Protein 7OD1 (pdb70)

InterPro domains:
  IPR001841 Zinc finger, RING-type [PS50089] (139-190)
  IPR001841 Zinc finger, RING-type [PS50089] (300-340)
  IPR001841 Zinc finger, RING-type [SM00184] (139-172)
  IPR001841 Zinc finger, RING-type [SM00184] (300-340)
  IPR002867 IBR domain [PF01485] (208-270)
  IPR002867 IBR domain [SM00647] (208-270)
  IPR002867 IBR domain [SM00647] (278-340)
  IPR013083 Zinc finger, RING/FYVE/PHD-type [G3DSA:3.30.40.10] (135-223)
  IPR017907 Zinc finger, RING-type, conserved site [PS00518] (318-327)
  IPR018957 Zinc finger, C3HC4 RING-type [PF00097] (139-189)
  IPR031127 E3 ubiquitin ligase RBR family [PTHR11685] (92-376)
  IPR044066 TRIAD supradomain [PS51873] (135-344)
  IPR045840 Ariadne domain [PF19422] (364-469)
  IPR047555 E3 ubiquitin-protein ligase ARIH2, BRcat domain [cd20344] (217-288)
  IPR047556 E3 ubiquitin-protein ligase TRIAD1, Rcat domain [cd20360] (292-347)

Nearest PDB structures (foldseek):
  7od1-assembly1_A  TM=1.002E+00  e=3.981E-69  Homo sapiens
  7od1-assembly2_B  TM=9.885E-01  e=5.231E-64  Homo sapiens
  5tte-assembly1_B  TM=6.253E-01  e=8.556E-29  Homo sapiens
  4kbl-assembly3_A  TM=6.868E-01  e=6.983E-27  Homo sapiens
  7b5n-assembly1_H  TM=6.563E-01  e=1.332E-27  Homo sapiens

Structure (mmCIF, N/CA/C/O backbone):
data_7OD1
#
_entry.id   7OD1
#
_cell.length_a   77.570
_cell.length_b   80.540
_cell.length_c   92.090
_cell.angle_alpha   90.000
_cell.angle_beta   105.760
_cell.angle_gamma   90.000
#
_symmetry.space_group_name_H-M   'P 1 21 1'
#
loop_
_entity.id
_entity.type
_entity.pdbx_description
1 polymer 'E3 ubiquitin-protein ligase ARIH2'
2 non-polymer 'ZINC ION'
3 water water
#
loop_
_atom_site.group_PDB
_atom_site.id
_atom_site.type_symbol
_atom_site.label_atom_id
_atom_site.label_alt_id
_atom_site.label_comp_id
_atom_site.label_asym_id
_atom_site.label_entity_id
_atom_site.label_seq_id
_atom_site.pdbx_PDB_ins_code
_atom_site.Cartn_x
_atom_site.Cartn_y
_atom_site.Cartn_z
_atom_site.occupancy
_atom_site.B_iso_or_equiv
_atom_site.auth_seq_id
_atom_site.auth_comp_id
_atom_site.auth_asym_id
_atom_site.auth_atom_id
_atom_site.pdbx_PDB_model_num
ATOM 1 N N . GLU A 1 58 ? 40.512 33.472 28.966 1.00 123.57 58 GLU A N 1
ATOM 2 C CA . GLU A 1 58 ? 39.807 32.393 29.647 1.00 128.10 58 GLU A CA 1
ATOM 3 C C . GLU A 1 58 ? 39.436 32.788 31.073 1.00 120.82 58 GLU A C 1
ATOM 4 O O . GLU A 1 58 ? 39.709 33.906 31.510 1.00 116.15 58 GLU A O 1
ATOM 6 N N . TYR A 1 59 ? 38.807 31.861 31.791 1.00 114.83 59 TYR A N 1
ATOM 7 C CA . TYR A 1 59 ? 38.454 32.083 33.186 1.00 113.67 59 TYR A CA 1
ATOM 8 C C . TYR A 1 59 ? 39.663 31.805 34.070 1.00 98.41 59 TYR A C 1
ATOM 9 O O . TYR A 1 59 ? 40.334 30.780 33.914 1.00 108.13 59 TYR A O 1
ATOM 18 N N . GLN A 1 60 ? 39.942 32.719 34.996 1.00 79.94 60 GLN A N 1
ATOM 19 C CA . GLN A 1 60 ? 41.126 32.632 35.844 1.00 88.43 60 GLN A CA 1
ATOM 20 C C . GLN A 1 60 ? 40.809 31.759 37.054 1.00 84.69 60 GLN A C 1
ATOM 21 O O . GLN A 1 60 ? 40.114 32.194 37.979 1.00 80.26 60 GLN A O 1
ATOM 27 N N . PHE A 1 61 ? 41.321 30.530 37.053 1.00 63.51 61 PHE A N 1
ATOM 28 C CA . PHE A 1 61 ? 41.130 29.619 38.171 1.00 64.38 61 PHE A CA 1
ATOM 29 C C . PHE A 1 61 ? 42.442 28.909 38.477 1.00 60.28 61 PHE A C 1
ATOM 30 O O . PHE A 1 61 ? 43.422 29.007 37.733 1.00 80.52 61 PHE A O 1
ATOM 38 N N . THR A 1 62 ? 42.444 28.184 39.593 1.00 59.57 62 THR A N 1
ATOM 39 C CA . THR A 1 62 ? 43.638 27.550 40.131 1.00 63.80 62 THR A CA 1
ATOM 40 C C . THR A 1 62 ? 43.282 26.176 40.679 1.00 59.62 62 THR A C 1
ATOM 41 O O . THR A 1 62 ? 42.180 25.967 41.188 1.00 72.16 62 THR A O 1
ATOM 45 N N . CYS A 1 63 ? 44.230 25.246 40.585 1.00 49.14 63 CYS A N 1
ATOM 46 C CA . CYS A 1 63 ? 44.073 23.896 41.118 1.00 55.01 63 CYS A CA 1
ATOM 47 C C . CYS A 1 63 ? 45.039 23.724 42.285 1.00 64.19 63 CYS A C 1
ATOM 48 O O . CYS A 1 63 ? 46.258 23.696 42.090 1.00 73.49 63 CYS A O 1
ATOM 51 N N . LEU A 1 64 ? 44.493 23.608 43.492 1.00 53.89 64 LEU A N 1
ATOM 52 C CA . LEU A 1 64 ? 45.269 23.447 44.710 1.00 53.25 64 LEU A CA 1
ATOM 53 C C . LEU A 1 64 ? 45.107 22.033 45.251 1.00 58.35 64 LEU A C 1
ATOM 54 O O . LEU A 1 64 ? 44.053 21.408 45.100 1.00 61.20 64 LEU A O 1
ATOM 59 N N . THR A 1 65 ? 46.165 21.530 45.877 1.00 55.18 65 THR A N 1
ATOM 60 C CA . THR A 1 65 ? 46.060 20.283 46.611 1.00 53.02 65 THR A CA 1
ATOM 61 C C . THR A 1 65 ? 45.381 20.531 47.957 1.00 71.14 65 THR A C 1
ATOM 62 O O . THR A 1 65 ? 45.151 21.672 48.367 1.00 59.05 65 THR A O 1
ATOM 66 N N . TYR A 1 66 ? 45.050 19.438 48.649 1.00 68.28 66 TYR A N 1
ATOM 67 C CA . TYR A 1 66 ? 44.425 19.568 49.961 1.00 65.61 66 TYR A CA 1
ATOM 68 C C . TYR A 1 66 ? 45.346 20.274 50.948 1.00 64.29 66 TYR A C 1
ATOM 69 O O . TYR A 1 66 ? 44.873 21.004 51.827 1.00 74.12 66 TYR A O 1
ATOM 78 N N . LYS A 1 67 ? 46.659 20.088 50.803 1.00 58.54 67 LYS A N 1
ATOM 79 C CA . LYS A 1 67 ? 47.615 20.741 51.693 1.00 58.66 67 LYS A CA 1
ATOM 80 C C . LYS A 1 67 ? 47.591 22.256 51.510 1.00 54.10 67 LYS A C 1
ATOM 81 O O . LYS A 1 67 ? 47.548 23.012 52.490 1.00 75.82 67 LYS A O 1
ATOM 87 N N . GLU A 1 68 ? 47.622 22.717 50.256 1.00 60.56 68 GLU A N 1
ATOM 88 C CA . GLU A 1 68 ? 47.579 24.151 49.988 1.00 57.37 68 GLU A CA 1
ATOM 89 C C . GLU A 1 68 ? 46.270 24.761 50.474 1.00 58.55 68 GLU A C 1
ATOM 90 O O . GLU A 1 68 ? 46.255 25.872 51.021 1.00 71.21 68 GLU A O 1
ATOM 96 N N . SER A 1 69 ? 45.158 24.049 50.275 1.00 57.65 69 SER A N 1
ATOM 97 C CA . SER A 1 69 ? 43.868 24.546 50.739 1.00 58.72 69 SER A CA 1
ATOM 98 C C . SER A 1 69 ? 43.842 24.657 52.255 1.00 58.01 69 SER A C 1
ATOM 99 O O . SER A 1 69 ? 43.347 25.649 52.804 1.00 64.48 69 SER A O 1
ATOM 102 N N . GLU A 1 70 ? 44.365 23.642 52.950 1.00 57.06 70 GLU A N 1
ATOM 103 C CA . GLU A 1 70 ? 44.456 23.712 54.404 1.00 53.39 70 GLU A CA 1
ATOM 104 C C . GLU A 1 70 ? 45.292 24.904 54.844 1.00 58.66 70 GLU A C 1
ATOM 105 O O . GLU A 1 70 ? 44.924 25.617 55.786 1.00 67.76 70 GLU A O 1
ATOM 111 N N . GLY A 1 71 ? 46.421 25.139 54.171 1.00 59.37 71 GLY A N 1
ATOM 112 C CA . GLY A 1 71 ? 47.258 26.275 54.527 1.00 53.71 71 GLY A CA 1
ATOM 113 C C . GLY A 1 71 ? 46.541 27.600 54.359 1.00 66.48 71 GLY A C 1
ATOM 114 O O . GLY A 1 71 ? 46.590 28.467 55.238 1.00 73.07 71 GLY A O 1
ATOM 115 N N . ALA A 1 72 ? 45.854 27.772 53.227 1.00 58.90 72 ALA A N 1
ATOM 116 C CA . ALA A 1 72 ? 45.122 29.012 52.983 1.00 55.13 72 ALA A CA 1
ATOM 117 C C . ALA A 1 72 ? 44.019 29.211 54.018 1.00 72.63 72 ALA A C 1
ATOM 118 O O . ALA A 1 72 ? 43.865 30.306 54.582 1.00 80.49 72 ALA A O 1
ATOM 120 N N . LEU A 1 73 ? 43.237 28.158 54.279 1.00 63.16 73 LEU A N 1
ATOM 121 C CA . LEU A 1 73 ? 42.157 28.255 55.255 1.00 66.65 73 LEU A CA 1
ATOM 122 C C . LEU A 1 73 ? 42.692 28.603 56.638 1.00 68.21 73 LEU A C 1
ATOM 123 O O . LEU A 1 73 ? 42.102 29.424 57.351 1.00 55.18 73 LEU A O 1
ATOM 128 N N . ASN A 1 74 ? 43.814 27.994 57.033 1.00 59.80 74 ASN A N 1
ATOM 129 C CA . ASN A 1 74 ? 44.381 28.273 58.348 1.00 69.59 74 ASN A CA 1
ATOM 130 C C . ASN A 1 74 ? 44.913 29.698 58.430 1.00 56.08 74 ASN A C 1
ATOM 131 O O . ASN A 1 74 ? 44.810 30.344 59.480 1.00 72.47 74 ASN A O 1
ATOM 136 N N . GLU A 1 75 ? 45.485 30.206 57.335 1.00 55.74 75 GLU A N 1
ATOM 137 C CA . GLU A 1 75 ? 45.920 31.599 57.314 1.00 56.70 75 GLU A CA 1
ATOM 138 C C . GLU A 1 75 ? 44.739 32.539 57.522 1.00 56.52 75 GLU A C 1
ATOM 139 O O . GLU A 1 75 ? 44.805 33.472 58.336 1.00 68.04 75 GLU A O 1
ATOM 141 N N . HIS A 1 76 ? 43.645 32.303 56.791 1.00 67.89 76 HIS A N 1
ATOM 142 C CA . HIS A 1 76 ? 42.446 33.117 56.978 1.00 72.19 76 HIS A CA 1
ATOM 143 C C . HIS A 1 76 ? 41.943 33.037 58.416 1.00 64.11 76 HIS A C 1
ATOM 144 O O . HIS A 1 76 ? 41.594 34.062 59.021 1.00 68.62 76 HIS A O 1
ATOM 151 N N . MET A 1 77 ? 41.899 31.825 58.975 1.00 64.46 77 MET A N 1
ATOM 152 C CA . MET A 1 77 ? 41.414 31.639 60.338 1.00 57.25 77 MET A CA 1
ATOM 153 C C . MET A 1 77 ? 42.257 32.423 61.333 1.00 72.52 77 MET A C 1
ATOM 154 O O . MET A 1 77 ? 41.721 33.112 62.207 1.00 76.15 77 MET A O 1
ATOM 159 N N . THR A 1 78 ? 43.585 32.317 61.226 1.00 70.16 78 THR A N 1
ATOM 160 C CA . THR A 1 78 ? 44.450 32.986 62.193 1.00 65.13 78 THR A CA 1
ATOM 161 C C . THR A 1 78 ? 44.348 34.498 62.062 1.00 66.58 78 THR A C 1
ATOM 162 O O . THR A 1 78 ? 44.306 35.211 63.074 1.00 74.57 78 THR A O 1
ATOM 166 N N . SER A 1 79 ? 44.285 35.005 60.827 1.00 64.07 79 SER A N 1
ATOM 167 C CA . SER A 1 79 ? 44.126 36.443 60.635 1.00 71.70 79 SER A CA 1
ATOM 168 C C . SER A 1 79 ? 42.837 36.944 61.277 1.00 74.05 79 SER A C 1
ATOM 169 O O . SER A 1 79 ? 42.841 37.941 62.013 1.00 79.33 79 SER A O 1
ATOM 172 N N . LEU A 1 80 ? 41.720 36.252 61.024 1.00 60.45 80 LEU A N 1
ATOM 173 C CA . LEU A 1 80 ? 40.449 36.714 61.576 1.00 60.06 80 LEU A CA 1
ATOM 174 C C . LEU A 1 80 ? 40.411 36.567 63.092 1.00 61.16 80 LEU A C 1
ATOM 175 O O . LEU A 1 80 ? 39.843 37.418 63.787 1.00 75.93 80 LEU A O 1
ATOM 180 N N . ALA A 1 81 ? 41.005 35.498 63.625 1.00 60.63 81 ALA A N 1
ATOM 181 C CA . ALA A 1 81 ? 41.022 35.309 65.071 1.00 64.19 81 ALA A CA 1
ATOM 182 C C . ALA A 1 81 ? 41.855 36.384 65.754 1.00 70.14 81 ALA A C 1
ATOM 183 O O . ALA A 1 81 ? 41.524 36.822 66.862 1.00 77.39 81 ALA A O 1
ATOM 185 N N . SER A 1 82 ? 42.938 36.824 65.108 1.00 76.73 82 SER A N 1
ATOM 186 C CA . SER A 1 82 ? 43.720 37.921 65.666 1.00 75.28 82 SER A CA 1
ATOM 187 C C . SER A 1 82 ? 42.953 39.236 65.592 1.00 76.92 82 SER A C 1
ATOM 188 O O . SER A 1 82 ? 42.954 40.014 66.552 1.00 85.87 82 SER A O 1
ATOM 191 N N . VAL A 1 83 ? 42.287 39.498 64.464 1.00 72.44 83 VAL A N 1
ATOM 192 C CA . VAL A 1 83 ? 41.594 40.773 64.295 1.00 75.00 83 VAL A CA 1
ATOM 193 C C . VAL A 1 83 ? 40.424 40.884 65.268 1.00 77.31 83 VAL A C 1
ATOM 194 O O . VAL A 1 83 ? 40.252 41.908 65.941 1.00 83.06 83 VAL A O 1
ATOM 198 N N . LEU A 1 84 ? 39.609 39.835 65.366 1.00 77.96 84 LEU A N 1
ATOM 199 C CA . LEU A 1 84 ? 38.391 39.885 66.168 1.00 74.86 84 LEU A CA 1
ATOM 200 C C . LEU A 1 84 ? 38.623 39.590 67.645 1.00 68.54 84 LEU A C 1
ATOM 201 O O . LEU A 1 84 ? 37.672 39.687 68.428 1.00 88.38 84 LEU A O 1
ATOM 206 N N . LYS A 1 85 ? 39.848 39.236 68.040 1.00 70.81 85 LYS A N 1
ATOM 207 C CA . LYS A 1 85 ? 40.168 38.884 69.426 1.00 74.85 85 LYS A CA 1
ATOM 208 C C . LYS A 1 85 ? 39.293 37.729 69.914 1.00 80.24 85 LYS A C 1
ATOM 209 O O . LYS A 1 85 ? 38.713 37.770 71.002 1.00 70.62 85 LYS A O 1
ATOM 211 N N . VAL A 1 86 ? 39.198 36.686 69.089 1.00 78.52 86 VAL A N 1
ATOM 212 C CA . VAL A 1 86 ? 38.410 35.500 69.394 1.00 71.49 86 VAL A CA 1
ATOM 213 C C . VAL A 1 86 ? 39.286 34.267 69.202 1.00 56.14 86 VAL A C 1
ATOM 214 O O . VAL A 1 86 ? 40.370 34.329 68.622 1.00 60.73 86 VAL A O 1
ATOM 218 N N . SER A 1 87 ? 38.792 33.136 69.699 1.00 47.08 87 SER A N 1
ATOM 219 C CA . SER A 1 87 ? 39.512 31.881 69.556 1.00 50.08 87 SER A CA 1
ATOM 220 C C . SER A 1 87 ? 39.435 31.383 68.113 1.00 66.83 87 SER A C 1
ATOM 221 O O . SER A 1 87 ? 38.698 31.913 67.275 1.00 54.86 87 SER A O 1
ATOM 224 N N . HIS A 1 88 ? 40.213 30.336 67.830 1.00 62.00 88 HIS A N 1
ATOM 225 C CA . HIS A 1 88 ? 40.265 29.796 66.476 1.00 53.69 88 HIS A CA 1
ATOM 226 C C . HIS A 1 88 ? 38.956 29.112 66.099 1.00 63.80 88 HIS A C 1
ATOM 227 O O . HIS A 1 88 ? 38.486 29.243 64.963 1.00 62.56 88 HIS A O 1
ATOM 234 N N . SER A 1 89 ? 38.353 28.379 67.037 1.00 60.71 89 SER A N 1
ATOM 235 C CA . SER A 1 89 ? 37.105 27.682 66.746 1.00 57.81 89 SER A CA 1
ATOM 236 C C . SER A 1 89 ? 35.963 28.664 66.509 1.00 61.46 89 SER A C 1
ATOM 237 O O . SER A 1 89 ? 35.160 28.487 65.582 1.00 72.15 89 SER A O 1
ATOM 240 N N . VAL A 1 90 ? 35.871 29.701 67.344 1.00 57.43 90 VAL A N 1
ATOM 241 C CA . VAL A 1 90 ? 34.861 30.733 67.136 1.00 62.64 90 VAL A CA 1
ATOM 242 C C . VAL A 1 90 ? 35.064 31.403 65.784 1.00 59.73 90 VAL A C 1
ATOM 243 O O . VAL A 1 90 ? 34.102 31.650 65.045 1.00 65.99 90 VAL A O 1
ATOM 247 N N . ALA A 1 91 ? 36.321 31.697 65.436 1.00 52.09 91 ALA A N 1
ATOM 248 C CA . ALA A 1 91 ? 36.611 32.314 64.147 1.00 58.42 91 ALA A CA 1
ATOM 249 C C . ALA A 1 91 ? 36.192 31.409 62.997 1.00 75.18 91 ALA A C 1
ATOM 250 O O . ALA A 1 91 ? 35.672 31.885 61.981 1.00 56.86 91 ALA A O 1
ATOM 252 N N . LYS A 1 92 ? 36.411 30.100 63.138 1.00 68.68 92 LYS A N 1
ATOM 253 C CA . LYS A 1 92 ? 35.966 29.165 62.110 1.00 66.39 92 LYS A CA 1
ATOM 254 C C . LYS A 1 92 ? 34.451 29.186 61.973 1.00 64.91 92 LYS A C 1
ATOM 255 O O . LYS A 1 92 ? 33.920 29.136 60.858 1.00 73.85 92 LYS A O 1
ATOM 261 N N . LEU A 1 93 ? 33.739 29.239 63.101 1.00 51.70 93 LEU A N 1
ATOM 262 C CA . LEU A 1 93 ? 32.280 29.303 63.048 1.00 56.99 93 LEU A CA 1
ATOM 263 C C . LEU A 1 93 ? 31.816 30.556 62.312 1.00 55.83 93 LEU A C 1
ATOM 264 O O . LEU A 1 93 ? 30.930 30.495 61.447 1.00 73.86 93 LEU A O 1
ATOM 269 N N . ILE A 1 94 ? 32.417 31.702 62.639 1.00 61.34 94 ILE A N 1
ATOM 270 C CA . ILE A 1 94 ? 32.069 32.949 61.956 1.00 59.06 94 ILE A CA 1
ATOM 271 C C . ILE A 1 94 ? 32.347 32.840 60.462 1.00 51.91 94 ILE A C 1
ATOM 272 O O . ILE A 1 94 ? 31.516 33.224 59.630 1.00 64.79 94 ILE A O 1
ATOM 277 N N . LEU A 1 95 ? 33.521 32.318 60.100 1.00 53.38 95 LEU A N 1
ATOM 278 C CA . LEU A 1 95 ? 33.892 32.234 58.690 1.00 60.12 95 LEU A CA 1
ATOM 279 C C . LEU A 1 95 ? 32.950 31.315 57.922 1.00 66.87 95 LEU A C 1
ATOM 280 O O . LEU A 1 95 ? 32.547 31.628 56.795 1.00 46.09 95 LEU A O 1
ATOM 285 N N . VAL A 1 96 ? 32.585 30.177 58.516 1.00 45.14 96 VAL A N 1
ATOM 286 C CA . VAL A 1 96 ? 31.672 29.252 57.852 1.00 48.32 96 VAL A CA 1
ATOM 287 C C . VAL A 1 96 ? 30.301 29.891 57.676 1.00 65.45 96 VAL A C 1
ATOM 288 O O . VAL A 1 96 ? 29.675 29.768 56.616 1.00 54.14 96 VAL A O 1
ATOM 292 N N . ASN A 1 97 ? 29.813 30.593 58.705 1.00 54.22 97 ASN A N 1
ATOM 293 C CA . ASN A 1 97 ? 28.483 31.184 58.601 1.00 54.44 97 ASN A CA 1
ATOM 294 C C . ASN A 1 97 ? 28.423 32.282 57.546 1.00 60.22 97 ASN A C 1
ATOM 295 O O . ASN A 1 97 ? 27.383 32.463 56.903 1.00 67.02 97 ASN A O 1
ATOM 300 N N . PHE A 1 98 ? 29.516 33.021 57.349 1.00 60.16 98 PHE A N 1
ATOM 301 C CA . PHE A 1 98 ? 29.549 34.126 56.398 1.00 59.80 98 PHE A CA 1
ATOM 302 C C . PHE A 1 98 ? 30.332 33.784 55.135 1.00 65.82 98 PHE A C 1
ATOM 303 O O . PHE A 1 98 ? 30.748 34.688 54.404 1.00 66.40 98 PHE A O 1
ATOM 311 N N . HIS A 1 99 ? 30.546 32.493 54.874 1.00 56.64 99 HIS A N 1
ATOM 312 C CA . HIS A 1 99 ? 31.183 32.019 53.645 1.00 59.25 99 HIS A CA 1
ATOM 313 C C . HIS A 1 99 ? 32.593 32.580 53.470 1.00 61.45 99 HIS A C 1
ATOM 314 O O . HIS A 1 99 ? 33.045 32.808 52.344 1.00 62.11 99 HIS A O 1
ATOM 321 N N . TRP A 1 100 ? 33.290 32.806 54.587 1.00 57.46 100 TRP A N 1
ATOM 322 C CA . TRP A 1 100 ? 34.698 33.211 54.593 1.00 50.98 100 TRP A CA 1
ATOM 323 C C . TRP A 1 100 ? 34.926 34.534 53.865 1.00 47.10 100 TRP A C 1
ATOM 324 O O . TRP A 1 100 ? 36.012 34.783 53.336 1.00 48.24 100 TRP A O 1
ATOM 335 N N . GLN A 1 101 ? 33.912 35.395 53.835 1.00 56.90 101 GLN A N 1
ATOM 336 C CA . GLN A 1 101 ? 34.036 36.720 53.231 1.00 60.05 101 GLN A CA 1
ATOM 337 C C . GLN A 1 101 ? 34.451 37.691 54.330 1.00 67.22 101 GLN A C 1
ATOM 338 O O . GLN A 1 101 ? 33.614 38.188 55.088 1.00 76.86 101 GLN A O 1
ATOM 344 N N . VAL A 1 102 ? 35.757 37.966 54.408 1.00 76.73 102 VAL A N 1
ATOM 345 C CA . VAL A 1 102 ? 36.317 38.694 55.545 1.00 67.89 102 VAL A CA 1
ATOM 346 C C . VAL A 1 102 ? 35.746 40.105 55.626 1.00 74.84 102 VAL A C 1
ATOM 347 O O . VAL A 1 102 ? 35.511 40.634 56.721 1.00 69.78 102 VAL A O 1
ATOM 351 N N . SER A 1 103 ? 35.511 40.737 54.473 1.00 71.88 103 SER A N 1
ATOM 352 C CA . SER A 1 103 ? 35.030 42.116 54.467 1.00 71.97 103 SER A CA 1
ATOM 353 C C . SER A 1 103 ? 33.653 42.223 55.111 1.00 75.55 103 SER A C 1
ATOM 354 O O . SER A 1 103 ? 33.424 43.075 55.980 1.00 76.34 103 SER A O 1
ATOM 357 N N . GLU A 1 104 ? 32.719 41.365 54.690 1.00 66.10 104 GLU A N 1
ATOM 358 C CA . GLU A 1 104 ? 31.387 41.371 55.286 1.00 70.43 104 GLU A CA 1
ATOM 359 C C . GLU A 1 104 ? 31.449 41.021 56.767 1.00 72.97 104 GLU A C 1
ATOM 360 O O . GLU A 1 104 ? 30.691 41.572 57.576 1.00 66.70 104 GLU A O 1
ATOM 366 N N . ILE A 1 105 ? 32.353 40.112 57.142 1.00 65.84 105 ILE A N 1
ATOM 367 C CA . ILE A 1 105 ? 32.489 39.727 58.544 1.00 66.69 105 ILE A CA 1
ATOM 368 C C . ILE A 1 105 ? 32.900 40.927 59.385 1.00 66.96 105 ILE A C 1
ATOM 369 O O . ILE A 1 105 ? 32.303 41.207 60.429 1.00 60.99 105 ILE A O 1
ATOM 374 N N . LEU A 1 106 ? 33.923 41.660 58.936 1.00 72.73 106 LEU A N 1
ATOM 375 C CA . LEU A 1 106 ? 34.379 42.828 59.684 1.00 73.13 106 LEU A CA 1
ATOM 376 C C . LEU A 1 106 ? 33.308 43.914 59.723 1.00 75.88 106 LEU A C 1
ATOM 377 O O . LEU A 1 106 ? 33.096 44.550 60.765 1.00 72.28 106 LEU A O 1
ATOM 382 N N . ASP A 1 107 ? 32.616 44.131 58.600 1.00 76.47 107 ASP A N 1
ATOM 383 C CA . ASP A 1 107 ? 31.574 45.152 58.559 1.00 74.08 107 ASP A CA 1
ATOM 384 C C . ASP A 1 107 ? 30.455 44.835 59.545 1.00 73.09 107 ASP A C 1
ATOM 385 O O . ASP A 1 107 ? 30.020 45.704 60.309 1.00 89.31 107 ASP A O 1
ATOM 390 N N . ARG A 1 108 ? 29.984 43.585 59.554 1.00 66.80 108 ARG A N 1
ATOM 391 C CA . ARG A 1 108 ? 28.913 43.213 60.470 1.00 71.59 108 ARG A CA 1
ATOM 392 C C . ARG A 1 108 ? 29.394 43.105 61.911 1.00 77.74 108 ARG A C 1
ATOM 393 O O . ARG A 1 108 ? 28.581 43.239 62.832 1.00 79.64 108 ARG A O 1
ATOM 401 N N . TYR A 1 109 ? 30.688 42.863 62.128 1.00 80.89 109 TYR A N 1
ATOM 402 C CA . TYR A 1 109 ? 31.222 42.887 63.485 1.00 74.47 109 TYR A CA 1
ATOM 403 C C . TYR A 1 109 ? 31.242 44.306 64.032 1.00 88.85 109 TYR A C 1
ATOM 404 O O . TYR A 1 109 ? 30.989 44.524 65.222 1.00 73.86 109 TYR A O 1
ATOM 413 N N . LYS A 1 110 ? 31.547 45.285 63.176 1.00 84.13 110 LYS A N 1
ATOM 414 C CA . LYS A 1 110 ? 31.424 46.678 63.594 1.00 66.15 110 LYS A CA 1
ATOM 415 C C . LYS A 1 110 ? 29.964 47.089 63.747 1.00 82.37 110 LYS A C 1
ATOM 416 O O . LYS A 1 110 ? 29.643 47.920 64.604 1.00 94.15 110 LYS A O 1
ATOM 422 N N . SER A 1 111 ? 29.071 46.520 62.934 1.00 67.95 111 SER A N 1
ATOM 423 C CA . SER A 1 111 ? 27.658 46.883 63.001 1.00 79.94 111 SER A CA 1
ATOM 424 C C . SER A 1 111 ? 27.024 46.394 64.298 1.00 89.46 111 SER A C 1
ATOM 425 O O . SER A 1 111 ? 26.459 47.183 65.065 1.00 112.64 111 SER A O 1
ATOM 428 N N . ASN A 1 112 ? 27.102 45.087 64.560 1.00 88.24 112 ASN A N 1
ATOM 429 C CA . ASN A 1 112 ? 26.498 44.517 65.764 1.00 78.29 112 ASN A CA 1
ATOM 430 C C . ASN A 1 112 ? 27.234 43.213 66.075 1.00 82.73 112 ASN A C 1
ATOM 431 O O . ASN A 1 112 ? 26.987 42.192 65.427 1.00 86.05 112 ASN A O 1
ATOM 436 N N . SER A 1 113 ? 28.125 43.263 67.067 1.00 82.70 113 SER A N 1
ATOM 437 C CA . SER A 1 113 ? 28.912 42.085 67.418 1.00 81.59 113 SER A CA 1
ATOM 438 C C . SER A 1 113 ? 28.038 40.998 68.031 1.00 90.05 113 SER A C 1
ATOM 439 O O . SER A 1 113 ? 28.248 39.806 67.773 1.00 98.64 113 SER A O 1
ATOM 442 N N . ALA A 1 114 ? 27.057 41.388 68.849 1.00 81.42 114 ALA A N 1
ATOM 443 C CA . ALA A 1 114 ? 26.158 40.408 69.449 1.00 81.95 114 ALA A CA 1
ATOM 444 C C . ALA A 1 114 ? 25.357 39.676 68.380 1.00 85.44 114 ALA A C 1
ATOM 445 O O . ALA A 1 114 ? 25.245 38.445 68.404 1.00 91.47 114 ALA A O 1
ATOM 447 N N . GLN A 1 115 ? 24.792 40.424 67.427 1.00 84.85 115 GLN A N 1
ATOM 448 C CA . GLN A 1 115 ? 24.051 39.794 66.341 1.00 85.69 115 GLN A CA 1
ATOM 449 C C . GLN A 1 115 ? 24.954 38.911 65.492 1.00 81.92 115 GLN A C 1
ATOM 450 O O . GLN A 1 115 ? 24.510 37.874 64.990 1.00 89.33 115 GLN A O 1
ATOM 456 N N . LEU A 1 116 ? 26.220 39.301 65.321 1.00 70.29 116 LEU A N 1
ATOM 457 C CA . LEU A 1 116 ? 27.143 38.475 64.551 1.00 78.27 116 LEU A CA 1
ATOM 458 C C . LEU A 1 116 ? 27.436 37.162 65.266 1.00 75.66 116 LEU A C 1
ATOM 459 O O . LEU A 1 116 ? 27.471 36.100 64.635 1.00 71.12 116 LEU A O 1
ATOM 464 N N . LEU A 1 117 ? 27.646 37.213 66.584 1.00 73.78 117 LEU A N 1
ATOM 465 C CA . LEU A 1 117 ? 27.901 35.984 67.330 1.00 66.82 117 LEU A CA 1
ATOM 466 C C . LEU A 1 117 ? 26.652 35.119 67.441 1.00 71.27 117 LEU A C 1
ATOM 467 O O . LEU A 1 117 ? 26.761 33.898 67.601 1.00 66.41 117 LEU A O 1
ATOM 472 N N . VAL A 1 118 ? 25.467 35.723 67.365 1.00 80.07 118 VAL A N 1
ATOM 473 C CA . VAL A 1 118 ? 24.235 34.938 67.400 1.00 74.89 118 VAL A CA 1
ATOM 474 C C . VAL A 1 118 ? 23.984 34.266 66.054 1.00 73.06 118 VAL A C 1
ATOM 475 O O . VAL A 1 118 ? 23.666 33.073 65.990 1.00 59.30 118 VAL A O 1
ATOM 479 N N . GLU A 1 119 ? 24.124 35.022 64.961 1.00 76.92 119 GLU A N 1
ATOM 480 C CA . GLU A 1 119 ? 23.914 34.456 63.631 1.00 68.71 119 GLU A CA 1
ATOM 481 C C . GLU A 1 119 ? 24.935 33.368 63.326 1.00 69.49 119 GLU A C 1
ATOM 482 O O . GLU A 1 119 ? 24.597 32.339 62.730 1.00 63.32 119 GLU A O 1
ATOM 488 N N . ALA A 1 120 ? 26.189 33.575 63.731 1.00 70.54 120 ALA A N 1
ATOM 489 C CA . ALA A 1 120 ? 27.233 32.569 63.555 1.00 53.40 120 ALA A CA 1
ATOM 490 C C . ALA A 1 120 ? 27.100 31.404 64.524 1.00 61.35 120 ALA A C 1
ATOM 491 O O . ALA A 1 120 ? 28.009 30.562 64.574 1.00 52.50 120 ALA A O 1
ATOM 493 N N . ARG A 1 121 ? 25.999 31.364 65.278 1.00 65.45 121 ARG A N 1
ATOM 494 C CA . ARG A 1 121 ? 25.661 30.232 66.142 1.00 78.78 121 ARG A CA 1
ATOM 495 C C . ARG A 1 121 ? 26.709 30.024 67.234 1.00 57.71 121 ARG A C 1
ATOM 496 O O . ARG A 1 121 ? 27.019 28.893 67.614 1.00 61.87 121 ARG A O 1
ATOM 504 N N . VAL A 1 122 ? 27.252 31.122 67.747 1.00 58.56 122 VAL A N 1
ATOM 505 C CA . VAL A 1 122 ? 28.204 31.087 68.855 1.00 63.21 122 VAL A CA 1
ATOM 506 C C . VAL A 1 122 ? 27.528 31.411 70.180 1.00 78.13 122 VAL A C 1
ATOM 507 O O . VAL A 1 122 ? 27.729 30.715 71.176 1.00 75.40 122 VAL A O 1
ATOM 511 N N . GLN A 1 123 ? 26.724 32.470 70.210 1.00 75.93 123 GLN A N 1
ATOM 512 C CA . GLN A 1 123 ? 26.005 32.877 71.403 1.00 68.63 123 GLN A CA 1
ATOM 513 C C . GLN A 1 123 ? 24.502 32.698 71.207 1.00 78.95 123 GLN A C 1
ATOM 514 O O . GLN A 1 123 ? 23.993 32.859 70.093 1.00 81.06 123 GLN A O 1
ATOM 520 N N . PRO A 1 124 ? 23.767 32.360 72.262 1.00 88.85 124 PRO A N 1
ATOM 521 C CA . PRO A 1 124 ? 22.312 32.241 72.135 1.00 70.67 124 PRO A CA 1
ATOM 522 C C . PRO A 1 124 ? 21.654 33.606 72.022 1.00 75.69 124 PRO A C 1
ATOM 523 O O . PRO A 1 124 ? 22.193 34.628 72.453 1.00 89.64 124 PRO A O 1
ATOM 527 N N . ASN A 1 125 ? 20.471 33.611 71.422 1.00 72.65 125 ASN A N 1
ATOM 528 C CA . ASN A 1 125 ? 19.706 34.845 71.310 1.00 85.39 125 ASN A CA 1
ATOM 529 C C . ASN A 1 125 ? 19.302 35.317 72.703 1.00 85.57 125 ASN A C 1
ATOM 530 O O . ASN A 1 125 ? 18.710 34.543 73.465 1.00 85.54 125 ASN A O 1
ATOM 535 N N . PRO A 1 126 ? 19.609 36.562 73.075 1.00 96.20 126 PRO A N 1
ATOM 536 C CA . PRO A 1 126 ? 19.342 36.998 74.457 1.00 103.23 126 PRO A CA 1
ATOM 537 C C . PRO A 1 126 ? 17.870 36.984 74.829 1.00 101.72 126 PRO A C 1
ATOM 538 O O . PRO A 1 126 ? 17.541 36.768 76.003 1.00 112.69 126 PRO A O 1
ATOM 542 N N . SER A 1 127 ? 16.973 37.202 73.873 1.00 99.88 127 SER A N 1
ATOM 543 C CA . SER A 1 127 ? 15.543 37.184 74.156 1.00 109.20 127 SER A CA 1
ATOM 544 C C . SER A 1 127 ? 15.011 35.754 74.182 1.00 106.82 127 SER A C 1
ATOM 545 O O . SER A 1 127 ? 15.309 34.955 73.294 1.00 112.83 127 SER A O 1
ATOM 548 N N . HIS A 1 134 ? 23.024 25.878 91.397 1.00 89.51 134 HIS A N 1
ATOM 549 C CA . HIS A 1 134 ? 22.469 26.289 90.113 1.00 97.13 134 HIS A CA 1
ATOM 550 C C . HIS A 1 134 ? 22.818 25.280 89.027 1.00 105.74 134 HIS A C 1
ATOM 551 O O . HIS A 1 134 ? 22.388 25.411 87.881 1.00 100.73 134 HIS A O 1
ATOM 553 N N . PRO A 1 135 ? 23.607 24.273 89.392 1.00 101.97 135 PRO A N 1
ATOM 554 C CA . PRO A 1 135 ? 23.943 23.204 88.469 1.00 94.57 135 PRO A CA 1
ATOM 555 C C . PRO A 1 135 ? 22.775 22.224 88.369 1.00 99.28 135 PRO A C 1
ATOM 556 O O . PRO A 1 135 ? 21.732 22.391 89.007 1.00 109.43 135 PRO A O 1
ATOM 558 N N . PRO A 1 136 ? 22.947 21.185 87.556 1.00 107.89 136 PRO A N 1
ATOM 559 C CA . PRO A 1 136 ? 21.892 20.209 87.317 1.00 98.47 136 PRO A CA 1
ATOM 560 C C . PRO A 1 136 ? 22.164 18.864 87.971 1.00 94.56 136 PRO A C 1
ATOM 561 O O . PRO A 1 136 ? 21.308 18.353 88.702 1.00 103.37 136 PRO A O 1
ATOM 563 N N . HIS A 1 137 ? 23.341 18.280 87.732 1.00 102.79 137 HIS A N 1
ATOM 564 C CA . HIS A 1 137 ? 23.650 16.919 88.174 1.00 106.77 137 HIS A CA 1
ATOM 565 C C . HIS A 1 137 ? 22.573 15.945 87.702 1.00 99.18 137 HIS A C 1
ATOM 566 O O . HIS A 1 137 ? 22.171 15.027 88.421 1.00 103.19 137 HIS A O 1
ATOM 568 N N . HIS A 1 138 ? 22.098 16.158 86.474 1.00 103.19 138 HIS A N 1
ATOM 569 C CA . HIS A 1 138 ? 21.006 15.366 85.913 1.00 98.62 138 HIS A CA 1
ATOM 570 C C . HIS A 1 138 ? 20.986 15.619 84.412 1.00 97.58 138 HIS A C 1
ATOM 571 O O . HIS A 1 138 ? 20.538 16.684 83.972 1.00 101.82 138 HIS A O 1
ATOM 578 N N . CYS A 1 139 ? 21.473 14.656 83.633 1.00 93.27 139 CYS A N 1
ATOM 579 C CA . CYS A 1 139 ? 21.512 14.808 82.185 1.00 86.97 139 CYS A CA 1
ATOM 580 C C . CYS A 1 139 ? 20.113 14.621 81.614 1.00 90.68 139 CYS A C 1
ATOM 581 O O . CYS A 1 139 ? 19.432 13.637 81.922 1.00 86.78 139 CYS A O 1
ATOM 584 N N . ALA A 1 140 ? 19.688 15.566 80.773 1.00 101.06 140 ALA A N 1
ATOM 585 C CA . ALA A 1 140 ? 18.311 15.603 80.296 1.00 88.10 140 ALA A CA 1
ATOM 586 C C . ALA A 1 140 ? 17.985 14.502 79.295 1.00 74.36 140 ALA A C 1
ATOM 587 O O . ALA A 1 140 ? 16.805 14.315 78.979 1.00 114.20 140 ALA A O 1
ATOM 589 N N . VAL A 1 141 ? 18.978 13.773 78.790 1.00 77.35 141 VAL A N 1
ATOM 590 C CA . VAL A 1 141 ? 18.729 12.732 77.801 1.00 91.47 141 VAL A CA 1
ATOM 591 C C . VAL A 1 141 ? 18.977 11.324 78.338 1.00 101.87 141 VAL A C 1
ATOM 592 O O . VAL A 1 141 ? 18.425 10.364 77.777 1.00 90.99 141 VAL A O 1
ATOM 596 N N . CYS A 1 142 ? 19.778 11.163 79.395 1.00 99.19 142 CYS A N 1
ATOM 597 C CA . CYS A 1 142 ? 19.946 9.867 80.038 1.00 78.90 142 CYS A CA 1
ATOM 598 C C . CYS A 1 142 ? 19.326 9.804 81.427 1.00 98.95 142 CYS A C 1
ATOM 599 O O . CYS A 1 142 ? 19.291 8.720 82.021 1.00 94.06 142 CYS A O 1
ATOM 602 N N . MET A 1 143 ? 18.838 10.930 81.951 1.00 93.95 143 MET A N 1
ATOM 603 C CA . MET A 1 143 ? 18.094 11.039 83.204 1.00 91.39 143 MET A CA 1
ATOM 604 C C . MET A 1 143 ? 18.886 10.593 84.426 1.00 106.92 143 MET A C 1
ATOM 605 O O . MET A 1 143 ? 18.330 10.543 85.530 1.00 114.52 143 MET A O 1
ATOM 610 N N . GLN A 1 144 ? 20.167 10.287 84.272 1.00 105.10 144 GLN A N 1
ATOM 611 C CA . GLN A 1 144 ? 20.989 9.846 85.387 1.00 72.73 144 GLN A CA 1
ATOM 612 C C . GLN A 1 144 ? 21.691 11.028 86.038 1.00 86.47 144 GLN A C 1
ATOM 613 O O . GLN A 1 144 ? 21.964 12.045 85.396 1.00 84.84 144 GLN A O 1
ATOM 619 N N . PHE A 1 145 ? 21.980 10.884 87.328 1.00 96.43 145 PHE A N 1
ATOM 620 C CA . PHE A 1 145 ? 22.717 11.902 88.059 1.00 85.06 145 PHE A CA 1
ATOM 621 C C . PHE A 1 145 ? 24.210 11.731 87.812 1.00 76.06 145 PHE A C 1
ATOM 622 O O . PHE A 1 145 ? 24.717 10.608 87.751 1.00 86.93 145 PHE A O 1
ATOM 630 N N . VAL A 1 146 ? 24.912 12.853 87.654 1.00 77.53 146 VAL A N 1
ATOM 631 C CA . VAL A 1 146 ? 26.310 12.852 87.243 1.00 86.72 146 VAL A CA 1
ATOM 632 C C . VAL A 1 146 ? 27.084 13.859 88.084 1.00 89.04 146 VAL A C 1
ATOM 633 O O . VAL A 1 146 ? 26.514 14.636 88.853 1.00 81.82 146 VAL A O 1
ATOM 637 N N . ARG A 1 147 ? 28.404 13.835 87.921 1.00 99.22 147 ARG A N 1
ATOM 638 C CA . ARG A 1 147 ? 29.276 14.783 88.592 1.00 76.96 147 ARG A CA 1
ATOM 639 C C . ARG A 1 147 ? 29.254 16.129 87.872 1.00 96.89 147 ARG A C 1
ATOM 640 O O . ARG A 1 147 ? 28.884 16.232 86.699 1.00 105.05 147 ARG A O 1
ATOM 642 N N . LYS A 1 148 ? 29.662 17.172 88.599 1.00 85.15 148 LYS A N 1
ATOM 643 C CA . LYS A 1 148 ? 29.633 18.520 88.040 1.00 77.40 148 LYS A CA 1
ATOM 644 C C . LYS A 1 148 ? 30.630 18.673 86.897 1.00 89.31 148 LYS A C 1
ATOM 645 O O . LYS A 1 148 ? 30.328 19.316 85.885 1.00 84.66 148 LYS A O 1
ATOM 647 N N . GLU A 1 149 ? 31.824 18.090 87.038 1.00 84.43 149 GLU A N 1
ATOM 648 C CA . GLU A 1 149 ? 32.827 18.204 85.984 1.00 82.57 149 GLU A CA 1
ATOM 649 C C . GLU A 1 149 ? 32.439 17.405 84.747 1.00 92.85 149 GLU A C 1
ATOM 650 O O . GLU A 1 149 ? 32.856 17.746 83.635 1.00 87.71 149 GLU A O 1
ATOM 656 N N . ASN A 1 150 ? 31.645 16.345 84.917 1.00 87.61 150 ASN A N 1
ATOM 657 C CA . ASN A 1 150 ? 31.160 15.540 83.803 1.00 76.44 150 ASN A CA 1
ATOM 658 C C . ASN A 1 150 ? 29.853 16.070 83.228 1.00 81.43 150 ASN A C 1
ATOM 659 O O . ASN A 1 150 ? 29.068 15.295 82.666 1.00 87.05 150 ASN A O 1
ATOM 664 N N . LEU A 1 151 ? 29.598 17.371 83.354 1.00 72.25 151 LEU A N 1
ATOM 665 C CA . LEU A 1 151 ? 28.365 17.999 82.879 1.00 83.42 151 LEU A CA 1
ATOM 666 C C . LEU A 1 151 ? 28.762 19.193 82.015 1.00 86.31 151 LEU A C 1
ATOM 667 O O . LEU A 1 151 ? 29.062 20.271 82.536 1.00 92.44 151 LEU A O 1
ATOM 672 N N . LEU A 1 152 ? 28.761 19.001 80.700 1.00 85.52 152 LEU A N 1
ATOM 673 C CA . LEU A 1 152 ? 29.240 20.002 79.759 1.00 59.64 152 LEU A CA 1
ATOM 674 C C . LEU A 1 152 ? 28.082 20.776 79.139 1.00 69.66 152 LEU A C 1
ATOM 675 O O . LEU A 1 152 ? 26.926 20.345 79.165 1.00 61.67 152 LEU A O 1
ATOM 680 N N . SER A 1 153 ? 28.416 21.933 78.571 1.00 63.15 153 SER A N 1
ATOM 681 C CA . SER A 1 153 ? 27.436 22.783 77.908 1.00 72.50 153 SER A CA 1
ATOM 682 C C . SER A 1 153 ? 28.167 23.786 77.029 1.00 67.91 153 SER A C 1
ATOM 683 O O . SER A 1 153 ? 29.366 24.029 77.194 1.00 67.24 153 SER A O 1
ATOM 686 N N . LEU A 1 154 ? 27.425 24.367 76.092 1.00 64.32 154 LEU A N 1
ATOM 687 C CA . LEU A 1 154 ? 27.912 25.465 75.276 1.00 69.16 154 LEU A CA 1
ATOM 688 C C . LEU A 1 154 ? 27.468 26.785 75.905 1.00 61.69 154 LEU A C 1
ATOM 689 O O . LEU A 1 154 ? 26.994 26.826 77.045 1.00 82.50 154 LEU A O 1
ATOM 694 N N . ALA A 1 155 ? 27.617 27.884 75.159 1.00 59.83 155 ALA A N 1
ATOM 695 C CA . ALA A 1 155 ? 27.247 29.196 75.682 1.00 57.30 155 ALA A CA 1
ATOM 696 C C . ALA A 1 155 ? 25.763 29.291 76.012 1.00 69.83 155 ALA A C 1
ATOM 697 O O . ALA A 1 155 ? 25.370 30.149 76.810 1.00 81.99 155 ALA A O 1
ATOM 699 N N . CYS A 1 156 ? 24.935 28.430 75.420 1.00 76.56 156 CYS A N 1
ATOM 700 C CA . CYS A 1 156 ? 23.511 28.384 75.726 1.00 76.61 156 CYS A CA 1
ATOM 701 C C . CYS A 1 156 ? 23.224 27.858 77.125 1.00 76.77 156 CYS A C 1
ATOM 702 O O . CYS A 1 156 ? 22.087 27.986 77.592 1.00 74.20 156 CYS A O 1
ATOM 705 N N . GLN A 1 157 ? 24.216 27.260 77.785 1.00 80.34 157 GLN A N 1
ATOM 706 C CA . GLN A 1 157 ? 24.133 26.703 79.133 1.00 78.51 157 GLN A CA 1
ATOM 707 C C . GLN A 1 157 ? 23.225 25.482 79.223 1.00 81.43 157 GLN A C 1
ATOM 708 O O . GLN A 1 157 ? 22.863 25.072 80.334 1.00 85.45 157 GLN A O 1
ATOM 714 N N . HIS A 1 158 ? 22.845 24.884 78.094 1.00 78.48 158 HIS A N 1
ATOM 715 C CA . HIS A 1 158 ? 22.139 23.605 78.111 1.00 73.18 158 HIS A CA 1
ATOM 716 C C . HIS A 1 158 ? 23.119 22.509 78.508 1.00 73.76 158 HIS A C 1
ATOM 717 O O . HIS A 1 158 ? 23.966 22.105 77.705 1.00 87.83 158 HIS A O 1
ATOM 724 N N . GLN A 1 159 ? 23.005 22.018 79.737 1.00 74.71 159 GLN A N 1
ATOM 725 C CA . GLN A 1 159 ? 23.981 21.084 80.281 1.00 78.28 159 GLN A CA 1
ATOM 726 C C . GLN A 1 159 ? 23.565 19.639 80.037 1.00 67.93 159 GLN A C 1
ATOM 727 O O . GLN A 1 159 ? 22.399 19.273 80.211 1.00 72.62 159 GLN A O 1
ATOM 733 N N . PHE A 1 160 ? 24.535 18.824 79.625 1.00 67.19 160 PHE A N 1
ATOM 734 C CA . PHE A 1 160 ? 24.351 17.392 79.440 1.00 64.05 160 PHE A CA 1
ATOM 735 C C . PHE A 1 160 ? 25.618 16.683 79.894 1.00 65.74 160 PHE A C 1
ATOM 736 O O . PHE A 1 160 ? 26.699 17.274 79.940 1.00 76.11 160 PHE A O 1
ATOM 744 N N . CYS A 1 161 ? 25.478 15.404 80.233 1.00 70.33 161 CYS A N 1
ATOM 745 C CA . CYS A 1 161 ? 26.605 14.674 80.792 1.00 68.75 161 CYS A CA 1
ATOM 746 C C . CYS A 1 161 ? 27.608 14.302 79.702 1.00 79.29 161 CYS A C 1
ATOM 747 O O . CYS A 1 161 ? 27.297 14.284 78.507 1.00 78.74 161 CYS A O 1
ATOM 750 N N . ARG A 1 162 ? 28.836 14.004 80.139 1.00 71.92 162 ARG A N 1
ATOM 751 C CA . ARG A 1 162 ? 29.940 13.817 79.201 1.00 70.20 162 ARG A CA 1
ATOM 752 C C . ARG A 1 162 ? 29.729 12.594 78.316 1.00 77.97 162 ARG A C 1
ATOM 753 O O . ARG A 1 162 ? 30.033 12.629 77.119 1.00 80.18 162 ARG A O 1
ATOM 761 N N . SER A 1 163 ? 29.221 11.499 78.889 1.00 83.05 163 SER A N 1
ATOM 762 C CA . SER A 1 163 ? 29.020 10.283 78.105 1.00 71.83 163 SER A CA 1
ATOM 763 C C . SER A 1 163 ? 28.041 10.520 76.962 1.00 80.48 163 SER A C 1
ATOM 764 O O . SER A 1 163 ? 28.257 10.049 75.837 1.00 90.69 163 SER A O 1
ATOM 767 N N . CYS A 1 164 ? 26.964 11.262 77.226 1.00 67.64 164 CYS A N 1
ATOM 768 C CA . CYS A 1 164 ? 25.986 11.524 76.179 1.00 85.13 164 CYS A CA 1
ATOM 769 C C . CYS A 1 164 ? 26.523 12.496 75.136 1.00 81.26 164 CYS A C 1
ATOM 770 O O . CYS A 1 164 ? 26.194 12.369 73.953 1.00 77.00 164 CYS A O 1
ATOM 773 N N . TRP A 1 165 ? 27.358 13.456 75.544 1.00 83.13 165 TRP A N 1
ATOM 774 C CA . TRP A 1 165 ? 28.038 14.302 74.567 1.00 76.79 165 TRP A CA 1
ATOM 775 C C . TRP A 1 165 ? 28.939 13.472 73.659 1.00 85.11 165 TRP A C 1
ATOM 776 O O . TRP A 1 165 ? 28.967 13.678 72.438 1.00 67.51 165 TRP A O 1
ATOM 787 N N . GLU A 1 166 ? 29.689 12.535 74.245 1.00 80.25 166 GLU A N 1
ATOM 788 C CA . GLU A 1 166 ? 30.541 11.650 73.455 1.00 76.75 166 GLU A CA 1
ATOM 789 C C . GLU A 1 166 ? 29.716 10.839 72.466 1.00 82.02 166 GLU A C 1
ATOM 790 O O . GLU A 1 166 ? 30.072 10.728 71.289 1.00 72.60 166 GLU A O 1
ATOM 796 N N . GLN A 1 167 ? 28.609 10.257 72.934 1.00 83.87 167 GLN A N 1
ATOM 797 C CA . GLN A 1 167 ? 27.757 9.463 72.053 1.00 78.37 167 GLN A CA 1
ATOM 798 C C . GLN A 1 167 ? 27.180 10.313 70.925 1.00 77.78 167 GLN A C 1
ATOM 799 O O . GLN A 1 167 ? 27.167 9.892 69.761 1.00 89.63 167 GLN A O 1
ATOM 805 N N . HIS A 1 168 ? 26.701 11.514 71.257 1.00 79.95 168 HIS A N 1
ATOM 806 C CA . HIS A 1 168 ? 26.161 12.436 70.263 1.00 75.51 168 HIS A CA 1
ATOM 807 C C . HIS A 1 168 ? 27.191 12.751 69.184 1.00 81.14 168 HIS A C 1
ATOM 808 O O . HIS A 1 168 ? 26.927 12.591 67.982 1.00 80.44 168 HIS A O 1
ATOM 815 N N . CYS A 1 169 ? 28.380 13.196 69.602 1.00 70.88 169 CYS A N 1
ATOM 816 C CA . CYS A 1 169 ? 29.414 13.562 68.640 1.00 67.90 169 CYS A CA 1
ATOM 817 C C . CYS A 1 169 ? 29.864 12.360 67.822 1.00 79.40 169 CYS A C 1
ATOM 818 O O . CYS A 1 169 ? 30.106 12.480 66.616 1.00 87.64 169 CYS A O 1
ATOM 821 N N . SER A 1 170 ? 29.972 11.188 68.454 1.00 86.64 170 SER A N 1
ATOM 822 C CA . SER A 1 170 ? 30.410 10.000 67.732 1.00 72.08 170 SER A CA 1
ATOM 823 C C . SER A 1 170 ? 29.401 9.599 66.667 1.00 80.60 170 SER A C 1
ATOM 824 O O . SER A 1 170 ? 29.781 9.292 65.533 1.00 83.57 170 SER A O 1
ATOM 827 N N . VAL A 1 171 ? 28.111 9.607 67.008 1.00 69.90 171 VAL A N 1
ATOM 828 C CA . VAL A 1 171 ? 27.080 9.279 66.025 1.00 73.88 171 VAL A CA 1
ATOM 829 C C . VAL A 1 171 ? 27.121 10.267 64.865 1.00 76.31 171 VAL A C 1
ATOM 830 O O . VAL A 1 171 ? 27.152 9.875 63.688 1.00 74.95 171 VAL A O 1
ATOM 834 N N . LEU A 1 172 ? 27.140 11.567 65.181 1.00 70.98 172 LEU A N 1
ATOM 835 C CA . LEU A 1 172 ? 27.123 12.576 64.126 1.00 65.78 172 LEU A CA 1
ATOM 836 C C . LEU A 1 172 ? 28.337 12.447 63.211 1.00 73.90 172 LEU A C 1
ATOM 837 O O . LEU A 1 172 ? 28.210 12.500 61.982 1.00 73.74 172 LEU A O 1
ATOM 842 N N . VAL A 1 173 ? 29.524 12.259 63.792 1.00 70.84 173 VAL A N 1
ATOM 843 C CA . VAL A 1 173 ? 30.733 12.131 62.984 1.00 71.99 173 VAL A CA 1
ATOM 844 C C . VAL A 1 173 ? 30.694 10.852 62.155 1.00 92.77 173 VAL A C 1
ATOM 845 O O . VAL A 1 173 ? 31.111 10.839 60.990 1.00 84.38 173 VAL A O 1
ATOM 849 N N . LYS A 1 174 ? 30.182 9.760 62.731 1.00 93.77 174 LYS A N 1
ATOM 850 C CA . LYS A 1 174 ? 30.062 8.520 61.976 1.00 67.75 174 LYS A CA 1
ATOM 851 C C . LYS A 1 174 ? 29.105 8.672 60.804 1.00 86.39 174 LYS A C 1
ATOM 852 O O . LYS A 1 174 ? 29.229 7.955 59.805 1.00 98.13 174 LYS A O 1
ATOM 858 N N . ASP A 1 175 ? 28.151 9.597 60.899 1.00 82.61 175 ASP A N 1
ATOM 859 C CA . ASP A 1 175 ? 27.247 9.867 59.790 1.00 68.58 175 ASP A CA 1
ATOM 860 C C . ASP A 1 175 ? 27.739 10.989 58.876 1.00 76.48 175 ASP A C 1
ATOM 861 O O . ASP A 1 175 ? 26.933 11.583 58.150 1.00 76.35 175 ASP A O 1
ATOM 866 N N . GLY A 1 176 ? 29.037 11.285 58.886 1.00 81.56 176 GLY A N 1
ATOM 867 C CA . GLY A 1 176 ? 29.599 12.239 57.951 1.00 74.56 176 GLY A CA 1
ATOM 868 C C . GLY A 1 176 ? 29.424 13.697 58.311 1.00 77.03 176 GLY A C 1
ATOM 869 O O . GLY A 1 176 ? 29.805 14.562 57.513 1.00 66.79 176 GLY A O 1
ATOM 870 N N . VAL A 1 177 ? 28.865 14.003 59.477 1.00 80.73 177 VAL A N 1
ATOM 871 C CA . VAL A 1 177 ? 28.645 15.389 59.877 1.00 71.58 177 VAL A CA 1
ATOM 872 C C . VAL A 1 177 ? 29.965 16.002 60.319 1.00 61.97 177 VAL A C 1
ATOM 873 O O . VAL A 1 177 ? 30.749 15.378 61.045 1.00 71.25 177 VAL A O 1
ATOM 877 N N . GLY A 1 178 ? 30.219 17.231 59.879 1.00 71.26 178 GLY A N 1
ATOM 878 C CA . GLY A 1 178 ? 31.432 17.927 60.259 1.00 64.91 178 GLY A CA 1
ATOM 879 C C . GLY A 1 178 ? 31.165 19.192 61.047 1.00 66.27 178 GLY A C 1
ATOM 880 O O . GLY A 1 178 ? 31.270 19.200 62.277 1.00 72.10 178 GLY A O 1
ATOM 881 N N . VAL A 1 179 ? 30.800 20.267 60.350 1.00 71.11 179 VAL A N 1
ATOM 882 C CA . VAL A 1 179 ? 30.605 21.549 61.016 1.00 52.60 179 VAL A CA 1
ATOM 883 C C . VAL A 1 179 ? 29.253 21.601 61.730 1.00 67.44 179 VAL A C 1
ATOM 884 O O . VAL A 1 179 ? 29.114 22.277 62.757 1.00 83.69 179 VAL A O 1
ATOM 888 N N . GLY A 1 180 ? 28.259 20.864 61.240 1.00 63.32 180 GLY A N 1
ATOM 889 C CA . GLY A 1 180 ? 26.899 21.016 61.718 1.00 64.59 180 GLY A CA 1
ATOM 890 C C . GLY A 1 180 ? 26.546 20.374 63.047 1.00 70.39 180 GLY A C 1
ATOM 891 O O . GLY A 1 180 ? 25.363 20.272 63.386 1.00 76.97 180 GLY A O 1
ATOM 892 N N . VAL A 1 181 ? 27.546 19.936 63.812 1.00 62.05 181 VAL A N 1
ATOM 893 C CA . VAL A 1 181 ? 27.276 19.383 65.134 1.00 70.62 181 VAL A CA 1
ATOM 894 C C . VAL A 1 181 ? 26.755 20.492 66.039 1.00 72.09 181 VAL A C 1
ATOM 895 O O . VAL A 1 181 ? 27.395 21.541 66.195 1.00 61.46 181 VAL A O 1
ATOM 899 N N . SER A 1 182 ? 25.586 20.269 66.638 1.00 76.37 182 SER A N 1
ATOM 900 C CA . SER A 1 182 ? 24.863 21.308 67.359 1.00 81.58 182 SER A CA 1
ATOM 901 C C . SER A 1 182 ? 24.547 20.843 68.776 1.00 73.70 182 SER A C 1
ATOM 902 O O . SER A 1 182 ? 24.891 19.729 69.186 1.00 55.64 182 SER A O 1
ATOM 905 N N . CYS A 1 183 ? 23.882 21.719 69.526 1.00 70.59 183 CYS A N 1
ATOM 906 C CA . CYS A 1 183 ? 23.465 21.407 70.886 1.00 74.00 183 CYS A CA 1
ATOM 907 C C . CYS A 1 183 ? 22.424 20.292 70.884 1.00 64.38 183 CYS A C 1
ATOM 908 O O . CYS A 1 183 ? 21.623 20.158 69.955 1.00 70.84 183 CYS A O 1
ATOM 911 N N . MET A 1 184 ? 22.442 19.487 71.946 1.00 63.93 184 MET A N 1
ATOM 912 C CA . MET A 1 184 ? 21.552 18.338 72.046 1.00 69.34 184 MET A CA 1
ATOM 913 C C . MET A 1 184 ? 20.124 18.712 72.422 1.00 71.42 184 MET A C 1
ATOM 914 O O . MET A 1 184 ? 19.247 17.842 72.391 1.00 80.71 184 MET A O 1
ATOM 919 N N . ALA A 1 185 ? 19.869 19.968 72.775 1.00 69.46 185 ALA A N 1
ATOM 920 C CA . ALA A 1 185 ? 18.523 20.418 73.095 1.00 67.84 185 ALA A CA 1
ATOM 921 C C . ALA A 1 185 ? 17.793 20.825 71.823 1.00 78.81 185 ALA A C 1
ATOM 922 O O . ALA A 1 185 ? 18.376 21.455 70.934 1.00 80.23 185 ALA A O 1
ATOM 924 N N . GLN A 1 186 ? 16.518 20.452 71.740 1.00 82.83 186 GLN A N 1
ATOM 925 C CA . GLN A 1 186 ? 15.697 20.818 70.593 1.00 91.18 186 GLN A CA 1
ATOM 926 C C . GLN A 1 186 ? 15.671 22.332 70.414 1.00 90.47 186 GLN A C 1
ATOM 927 O O . GLN A 1 186 ? 15.752 23.094 71.382 1.00 87.69 186 GLN A O 1
ATOM 933 N N . ASP A 1 187 ? 15.596 22.756 69.148 1.00 95.76 187 ASP A N 1
ATOM 934 C CA . ASP A 1 187 ? 15.424 24.152 68.751 1.00 96.92 187 ASP A CA 1
ATOM 935 C C . ASP A 1 187 ? 16.708 24.964 68.912 1.00 74.59 187 ASP A C 1
ATOM 936 O O . ASP A 1 187 ? 16.915 25.933 68.175 1.00 81.77 187 ASP A O 1
ATOM 941 N N . CYS A 1 188 ? 17.583 24.575 69.836 1.00 82.65 188 CYS A N 1
ATOM 942 C CA . CYS A 1 188 ? 18.776 25.366 70.119 1.00 75.61 188 CYS A CA 1
ATOM 943 C C . CYS A 1 188 ? 19.681 25.450 68.894 1.00 67.52 188 CYS A C 1
ATOM 944 O O . CYS A 1 188 ? 20.154 24.410 68.407 1.00 56.29 188 CYS A O 1
ATOM 947 N N . PRO A 1 189 ? 19.963 26.650 68.379 1.00 64.98 189 PRO A N 1
ATOM 948 C CA . PRO A 1 189 ? 20.760 26.762 67.150 1.00 54.16 189 PRO A CA 1
ATOM 949 C C . PRO A 1 189 ? 22.264 26.716 67.363 1.00 67.30 189 PRO A C 1
ATOM 950 O O . PRO A 1 189 ? 23.002 26.706 66.371 1.00 68.64 189 PRO A O 1
ATOM 954 N N . LEU A 1 190 ? 22.744 26.685 68.604 1.00 73.31 190 LEU A N 1
ATOM 955 C CA . LEU A 1 190 ? 24.179 26.770 68.844 1.00 64.97 190 LEU A CA 1
ATOM 956 C C . LEU A 1 190 ? 24.910 25.574 68.249 1.00 65.29 190 LEU A C 1
ATOM 957 O O . LEU A 1 190 ? 24.420 24.442 68.284 1.00 64.47 190 LEU A O 1
ATOM 962 N N . ARG A 1 191 ? 26.092 25.837 67.699 1.00 60.29 191 ARG A N 1
ATOM 963 C CA . ARG A 1 191 ? 26.933 24.818 67.091 1.00 58.20 191 ARG A CA 1
ATOM 964 C C . ARG A 1 191 ? 28.175 24.595 67.944 1.00 61.96 191 ARG A C 1
ATOM 965 O O . ARG A 1 191 ? 28.741 25.543 68.496 1.00 68.80 191 ARG A O 1
ATOM 973 N N . THR A 1 192 ? 28.589 23.342 68.048 1.00 66.12 192 THR A N 1
ATOM 974 C CA . THR A 1 192 ? 29.735 22.989 68.875 1.00 56.86 192 THR A CA 1
ATOM 975 C C . THR A 1 192 ? 31.031 23.415 68.197 1.00 73.76 192 THR A C 1
ATOM 976 O O . THR A 1 192 ? 31.280 23.016 67.052 1.00 71.49 192 THR A O 1
ATOM 980 N N . PRO A 1 193 ? 31.875 24.210 68.849 1.00 76.30 193 PRO A N 1
ATOM 981 C CA . PRO A 1 193 ? 33.174 24.548 68.259 1.00 67.67 193 PRO A CA 1
ATOM 982 C C . PRO A 1 193 ? 34.108 23.345 68.236 1.00 65.43 193 PRO A C 1
ATOM 983 O O . PRO A 1 193 ? 33.899 22.343 68.925 1.00 61.95 193 PRO A O 1
ATOM 987 N N . GLU A 1 194 ? 35.158 23.465 67.418 1.00 59.57 194 GLU A N 1
ATOM 988 C CA . GLU A 1 194 ? 36.095 22.360 67.219 1.00 63.73 194 GLU A CA 1
ATOM 989 C C . GLU A 1 194 ? 36.740 21.927 68.530 1.00 73.72 194 GLU A C 1
ATOM 990 O O . GLU A 1 194 ? 36.842 20.728 68.823 1.00 65.22 194 GLU A O 1
ATOM 996 N N . ASP A 1 195 ? 37.206 22.896 69.324 1.00 76.38 195 ASP A N 1
ATOM 997 C CA . ASP A 1 195 ? 37.883 22.582 70.577 1.00 68.22 195 ASP A CA 1
ATOM 998 C C . ASP A 1 195 ? 36.950 21.945 71.597 1.00 57.41 195 ASP A C 1
ATOM 999 O O . ASP A 1 195 ? 37.426 21.393 72.593 1.00 79.38 195 ASP A O 1
ATOM 1004 N N . PHE A 1 196 ? 35.637 22.019 71.377 1.00 61.79 196 PHE A N 1
ATOM 1005 C CA . PHE A 1 196 ? 34.693 21.311 72.233 1.00 47.55 196 PHE A CA 1
ATOM 1006 C C . PHE A 1 196 ? 34.508 19.869 71.778 1.00 64.74 196 PHE A C 1
ATOM 1007 O O . PHE A 1 196 ? 34.434 18.956 72.608 1.00 73.33 196 PHE A O 1
ATOM 1015 N N . VAL A 1 197 ? 34.446 19.646 70.464 1.00 69.47 197 VAL A N 1
ATOM 1016 C CA . VAL A 1 197 ? 34.178 18.310 69.944 1.00 66.79 197 VAL A CA 1
ATOM 1017 C C . VAL A 1 197 ? 35.404 17.417 70.068 1.00 62.07 197 VAL A C 1
ATOM 1018 O O . VAL A 1 197 ? 35.295 16.254 70.474 1.00 60.14 197 VAL A O 1
ATOM 1022 N N . PHE A 1 198 ? 36.581 17.938 69.724 1.00 58.35 198 PHE A N 1
ATOM 1023 C CA . PHE A 1 198 ? 37.772 17.095 69.636 1.00 71.05 198 PHE A CA 1
ATOM 1024 C C . PHE A 1 198 ? 38.080 16.302 70.905 1.00 75.50 198 PHE A C 1
ATOM 1025 O O . PHE A 1 198 ? 38.397 15.107 70.782 1.00 73.16 198 PHE A O 1
ATOM 1033 N N . PRO A 1 199 ? 38.009 16.861 72.121 1.00 78.43 199 PRO A N 1
ATOM 1034 C CA . PRO A 1 199 ? 38.250 16.027 73.311 1.00 53.89 199 PRO A CA 1
ATOM 1035 C C . PRO A 1 199 ? 37.183 14.970 73.544 1.00 68.81 199 PRO A C 1
ATOM 1036 O O . PRO A 1 199 ? 37.454 13.991 74.252 1.00 71.11 199 PRO A O 1
ATOM 1040 N N . LEU A 1 200 ? 35.986 15.132 72.980 1.00 63.87 200 LEU A N 1
ATOM 1041 C CA . LEU A 1 200 ? 34.908 14.166 73.158 1.00 63.35 200 LEU A CA 1
ATOM 1042 C C . LEU A 1 200 ? 35.001 12.984 72.202 1.00 84.10 200 LEU A C 1
ATOM 1043 O O . LEU A 1 200 ? 34.167 12.076 72.285 1.00 86.41 200 LEU A O 1
ATOM 1048 N N . LEU A 1 201 ? 35.986 12.973 71.302 1.00 78.11 201 LEU A N 1
ATOM 1049 C CA . LEU A 1 201 ? 36.166 11.874 70.368 1.00 80.60 201 LEU A CA 1
ATOM 1050 C C . LEU A 1 201 ? 37.310 10.994 70.844 1.00 78.08 201 LEU A C 1
ATOM 1051 O O . LEU A 1 201 ? 38.459 11.461 70.895 1.00 78.59 201 LEU A O 1
ATOM 1056 N N . PRO A 1 202 ? 37.052 9.725 71.181 1.00 87.60 202 PRO A N 1
ATOM 1057 C CA . PRO A 1 202 ? 38.062 8.900 71.865 1.00 84.69 202 PRO A CA 1
ATOM 1058 C C . PRO A 1 202 ? 39.209 8.431 70.983 1.00 84.89 202 PRO A C 1
ATOM 1059 O O . PRO A 1 202 ? 40.368 8.437 71.412 1.00 99.87 202 PRO A O 1
ATOM 1063 N N . ASN A 1 203 ? 38.900 7.999 69.765 1.00 89.91 203 ASN A N 1
ATOM 1064 C CA . ASN A 1 203 ? 39.853 7.316 68.903 1.00 92.89 203 ASN A CA 1
ATOM 1065 C C . ASN A 1 203 ? 40.334 8.224 67.777 1.00 92.38 203 ASN A C 1
ATOM 1066 O O . ASN A 1 203 ? 39.722 9.248 67.466 1.00 95.28 203 ASN A O 1
ATOM 1071 N N . GLU A 1 204 ? 41.454 7.825 67.167 1.00 89.66 204 GLU A N 1
ATOM 1072 C CA . GLU A 1 204 ? 42.111 8.673 66.177 1.00 95.83 204 GLU A CA 1
ATOM 1073 C C . GLU A 1 204 ? 41.421 8.622 64.822 1.00 99.86 204 GLU A C 1
ATOM 1074 O O . GLU A 1 204 ? 41.412 9.623 64.098 1.00 92.23 204 GLU A O 1
ATOM 1080 N N . GLU A 1 205 ? 40.871 7.468 64.437 1.00 94.70 205 GLU A N 1
ATOM 1081 C CA . GLU A 1 205 ? 40.149 7.420 63.172 1.00 97.38 205 GLU A CA 1
ATOM 1082 C C . GLU A 1 205 ? 38.918 8.312 63.218 1.00 99.02 205 GLU A C 1
ATOM 1083 O O . GLU A 1 205 ? 38.551 8.915 62.205 1.00 102.64 205 GLU A O 1
ATOM 1089 N N . LEU A 1 206 ? 38.303 8.452 64.395 1.00 92.90 206 LEU A N 1
ATOM 1090 C CA . LEU A 1 206 ? 37.191 9.384 64.544 1.00 90.44 206 LEU A CA 1
ATOM 1091 C C . LEU A 1 206 ? 37.661 10.830 64.434 1.00 77.32 206 LEU A C 1
ATOM 1092 O O . LEU A 1 206 ? 37.005 11.652 63.782 1.00 82.68 206 LEU A O 1
ATOM 1097 N N . ARG A 1 207 ? 38.794 11.161 65.058 1.00 73.19 207 ARG A N 1
ATOM 1098 C CA . ARG A 1 207 ? 39.323 12.519 64.954 1.00 83.95 207 ARG A CA 1
ATOM 1099 C C . ARG A 1 207 ? 39.695 12.855 63.514 1.00 87.59 207 ARG A C 1
ATOM 1100 O O . ARG A 1 207 ? 39.471 13.980 63.051 1.00 89.59 207 ARG A O 1
ATOM 1108 N N . GLU A 1 208 ? 40.242 11.883 62.782 1.00 98.22 208 GLU A N 1
ATOM 1109 C CA . GLU A 1 208 ? 40.637 12.123 61.398 1.00 82.11 208 GLU A CA 1
ATOM 1110 C C . GLU A 1 208 ? 39.420 12.213 60.484 1.00 82.45 208 GLU A C 1
ATOM 1111 O O . GLU A 1 208 ? 39.397 13.028 59.554 1.00 88.64 208 GLU A O 1
ATOM 1117 N N . LYS A 1 209 ? 38.405 11.378 60.726 1.00 71.34 209 LYS A N 1
ATOM 1118 C CA . LYS A 1 209 ? 37.128 11.524 60.034 1.00 71.48 209 LYS A CA 1
ATOM 1119 C C . LYS A 1 209 ? 36.557 12.919 60.253 1.00 76.46 209 LYS A C 1
ATOM 1120 O O . LYS A 1 209 ? 36.090 13.573 59.312 1.00 76.31 209 LYS A O 1
ATOM 1126 N N . TYR A 1 210 ? 36.588 13.386 61.504 1.00 70.65 210 TYR A N 1
ATOM 1127 C CA . TYR A 1 210 ? 36.097 14.719 61.827 1.00 62.30 210 TYR A CA 1
ATOM 1128 C C . TYR A 1 210 ? 36.887 15.790 61.089 1.00 64.08 210 TYR A C 1
ATOM 1129 O O . TYR A 1 210 ? 36.305 16.734 60.547 1.00 57.64 210 TYR A O 1
ATOM 1138 N N . ARG A 1 211 ? 38.216 15.660 61.054 1.00 57.93 211 ARG A N 1
ATOM 1139 C CA . ARG A 1 211 ? 39.038 16.632 60.338 1.00 63.96 211 ARG A CA 1
ATOM 1140 C C . ARG A 1 211 ? 38.710 16.648 58.849 1.00 79.44 211 ARG A C 1
ATOM 1141 O O . ARG A 1 211 ? 38.623 17.719 58.235 1.00 69.88 211 ARG A O 1
ATOM 1149 N N . ARG A 1 212 ? 38.525 15.468 58.252 1.00 63.19 212 ARG A N 1
ATOM 1150 C CA . ARG A 1 212 ? 38.198 15.400 56.832 1.00 63.27 212 ARG A CA 1
ATOM 1151 C C . ARG A 1 212 ? 36.851 16.053 56.546 1.00 62.08 212 ARG A C 1
ATOM 1152 O O . ARG A 1 212 ? 36.717 16.832 55.593 1.00 63.39 212 ARG A O 1
ATOM 1160 N N . TYR A 1 213 ? 35.842 15.763 57.373 1.00 59.21 213 TYR A N 1
ATOM 1161 C CA . TYR A 1 213 ? 34.525 16.360 57.166 1.00 63.17 213 TYR A CA 1
ATOM 1162 C C . TYR A 1 213 ? 34.557 17.866 57.398 1.00 67.61 213 TYR A C 1
ATOM 1163 O O . TYR A 1 213 ? 33.875 18.624 56.696 1.00 61.29 213 TYR A O 1
ATOM 1172 N N . LEU A 1 214 ? 35.355 18.321 58.368 1.00 61.91 214 LEU A N 1
ATOM 1173 C CA . LEU A 1 214 ? 35.490 19.752 58.606 1.00 49.05 214 LEU A CA 1
ATOM 1174 C C . LEU A 1 214 ? 36.137 20.445 57.418 1.00 59.11 214 LEU A C 1
ATOM 1175 O O . LEU A 1 214 ? 35.693 21.520 57.004 1.00 57.19 214 LEU A O 1
ATOM 1180 N N . PHE A 1 215 ? 37.193 19.850 56.860 1.00 54.52 215 PHE A N 1
ATOM 1181 C CA . PHE A 1 215 ? 37.829 20.430 55.682 1.00 61.75 215 PHE A CA 1
ATOM 1182 C C . PHE A 1 215 ? 36.865 20.469 54.503 1.00 64.77 215 PHE A C 1
ATOM 1183 O O . PHE A 1 215 ? 36.826 21.453 53.752 1.00 58.85 215 PHE A O 1
ATOM 1191 N N . ARG A 1 216 ? 36.076 19.405 54.329 1.00 51.56 216 ARG A N 1
ATOM 1192 C CA . ARG A 1 216 ? 35.061 19.392 53.279 1.00 52.97 216 ARG A CA 1
ATOM 1193 C C . ARG A 1 216 ? 34.079 20.545 53.451 1.00 57.60 216 ARG A C 1
ATOM 1194 O O . ARG A 1 216 ? 33.807 21.292 52.502 1.00 65.61 216 ARG A O 1
ATOM 1202 N N . ASP A 1 217 ? 33.539 20.707 54.662 1.00 63.77 217 ASP A N 1
ATOM 1203 C CA . ASP A 1 217 ? 32.573 21.774 54.907 1.00 49.89 217 ASP A CA 1
ATOM 1204 C C . ASP A 1 217 ? 33.205 23.155 54.767 1.00 60.38 217 ASP A C 1
ATOM 1205 O O . ASP A 1 217 ? 32.537 24.096 54.323 1.00 74.47 217 ASP A O 1
ATOM 1210 N N . TYR A 1 218 ? 34.483 23.295 55.128 1.00 67.96 218 TYR A N 1
ATOM 1211 C CA . TYR A 1 218 ? 35.163 24.579 54.986 1.00 64.14 218 TYR A CA 1
ATOM 1212 C C . TYR A 1 218 ? 35.331 24.947 53.519 1.00 62.66 218 TYR A C 1
ATOM 1213 O O . TYR A 1 218 ? 35.067 26.088 53.121 1.00 58.66 218 TYR A O 1
ATOM 1222 N N . VAL A 1 219 ? 35.774 23.992 52.698 1.00 55.03 219 VAL A N 1
ATOM 1223 C CA . VAL A 1 219 ? 35.929 24.269 51.272 1.00 46.94 219 VAL A CA 1
ATOM 1224 C C . VAL A 1 219 ? 34.572 24.546 50.635 1.00 56.31 219 VAL A C 1
ATOM 1225 O O . VAL A 1 219 ? 34.445 25.419 49.767 1.00 58.74 219 VAL A O 1
ATOM 1229 N N . GLU A 1 220 ? 33.533 23.824 51.067 1.00 53.83 220 GLU A N 1
ATOM 1230 C CA . GLU A 1 220 ? 32.198 24.063 50.526 1.00 64.22 220 GLU A CA 1
ATOM 1231 C C . GLU A 1 220 ? 31.698 25.459 50.875 1.00 64.03 220 GLU A C 1
ATOM 1232 O O . GLU A 1 220 ? 31.158 26.166 50.016 1.00 61.37 220 GLU A O 1
ATOM 1238 N N . SER A 1 221 ? 31.875 25.877 52.128 1.00 53.31 221 SER A N 1
ATOM 1239 C CA . SER A 1 221 ? 31.399 27.185 52.558 1.00 52.81 221 SER A CA 1
ATOM 1240 C C . SER A 1 221 ? 32.251 28.331 52.033 1.00 54.61 221 SER A C 1
ATOM 1241 O O . SER A 1 221 ? 31.755 29.459 51.949 1.00 61.54 221 SER A O 1
ATOM 1244 N N . HIS A 1 222 ? 33.510 28.080 51.678 1.00 56.94 222 HIS A N 1
ATOM 1245 C CA . HIS A 1 222 ? 34.383 29.150 51.209 1.00 51.48 222 HIS A CA 1
ATOM 1246 C C . HIS A 1 222 ? 33.927 29.626 49.834 1.00 56.42 222 HIS A C 1
ATOM 1247 O O . HIS A 1 222 ? 33.838 28.832 48.892 1.00 73.18 222 HIS A O 1
ATOM 1254 N N . TYR A 1 223 ? 33.648 30.927 49.722 1.00 62.77 223 TYR A N 1
ATOM 1255 C CA . TYR A 1 223 ? 33.086 31.478 48.493 1.00 54.25 223 TYR A CA 1
ATOM 1256 C C . TYR A 1 223 ? 34.071 31.460 47.330 1.00 63.17 223 TYR A C 1
ATOM 1257 O O . TYR A 1 223 ? 33.648 31.611 46.180 1.00 72.66 223 TYR A O 1
ATOM 1266 N N . GLN A 1 224 ? 35.363 31.277 47.596 1.00 61.10 224 GLN A N 1
ATOM 1267 C CA . GLN A 1 224 ? 36.376 31.250 46.550 1.00 58.63 224 GLN A CA 1
ATOM 1268 C C . GLN A 1 224 ? 36.886 29.848 46.247 1.00 56.91 224 GLN A C 1
ATOM 1269 O O . GLN A 1 224 ? 37.706 29.687 45.337 1.00 61.60 224 GLN A O 1
ATOM 1275 N N . LEU A 1 225 ? 36.429 28.835 46.977 1.00 62.27 225 LEU A N 1
ATOM 1276 C CA . LEU A 1 225 ? 36.912 27.472 46.821 1.00 56.47 225 LEU A CA 1
ATOM 1277 C C . LEU A 1 225 ? 35.760 26.538 46.483 1.00 62.32 225 LEU A C 1
ATOM 1278 O O . LEU A 1 225 ? 34.620 26.751 46.905 1.00 61.00 225 LEU A O 1
ATOM 1283 N N . GLN A 1 226 ? 36.072 25.493 45.719 1.00 54.47 226 GLN A N 1
ATOM 1284 C CA . GLN A 1 226 ? 35.120 24.424 45.455 1.00 60.19 226 GLN A CA 1
ATOM 1285 C C . GLN A 1 226 ? 35.856 23.094 45.417 1.00 40.43 226 GLN A C 1
ATOM 1286 O O . GLN A 1 226 ? 36.943 22.997 44.846 1.00 56.08 226 GLN A O 1
ATOM 1292 N N . LEU A 1 227 ? 35.270 22.074 46.034 1.00 51.11 227 LEU A N 1
ATOM 1293 C CA . LEU A 1 227 ? 35.850 20.742 45.952 1.00 45.13 227 LEU A CA 1
ATOM 1294 C C . LEU A 1 227 ? 35.687 20.185 44.545 1.00 68.62 227 LEU A C 1
ATOM 1295 O O . LEU A 1 227 ? 34.665 20.403 43.888 1.00 60.08 227 LEU A O 1
ATOM 1300 N N . CYS A 1 228 ? 36.701 19.471 44.082 1.00 73.69 228 CYS A N 1
ATOM 1301 C CA . CYS A 1 228 ? 36.637 18.863 42.762 1.00 49.46 228 CYS A CA 1
ATOM 1302 C C . CYS A 1 228 ? 35.601 17.747 42.766 1.00 55.35 228 CYS A C 1
ATOM 1303 O O . CYS A 1 228 ? 35.686 16.840 43.605 1.00 52.69 228 CYS A O 1
ATOM 1306 N N . PRO A 1 229 ? 34.611 17.769 41.867 1.00 55.49 229 PRO A N 1
ATOM 1307 C CA . PRO A 1 229 ? 33.595 16.705 41.867 1.00 57.50 229 PRO A CA 1
ATOM 1308 C C . PRO A 1 229 ? 34.119 15.363 41.391 1.00 70.05 229 PRO A C 1
ATOM 1309 O O . PRO A 1 229 ? 33.372 14.378 41.453 1.00 86.33 229 PRO A O 1
ATOM 1313 N N . GLY A 1 230 ? 35.364 15.292 40.925 1.00 70.18 230 GLY A N 1
ATOM 1314 C CA . GLY A 1 230 ? 35.897 14.029 40.454 1.00 59.55 230 GLY A CA 1
ATOM 1315 C C . GLY A 1 230 ? 35.925 12.981 41.549 1.00 66.52 230 GLY A C 1
ATOM 1316 O O . GLY A 1 230 ? 36.135 13.280 42.726 1.00 83.34 230 GLY A O 1
ATOM 1317 N N . ALA A 1 231 ? 35.702 11.733 41.145 1.00 75.03 231 ALA A N 1
ATOM 1318 C CA . ALA A 1 231 ? 35.643 10.628 42.092 1.00 80.83 231 ALA A CA 1
ATOM 1319 C C . ALA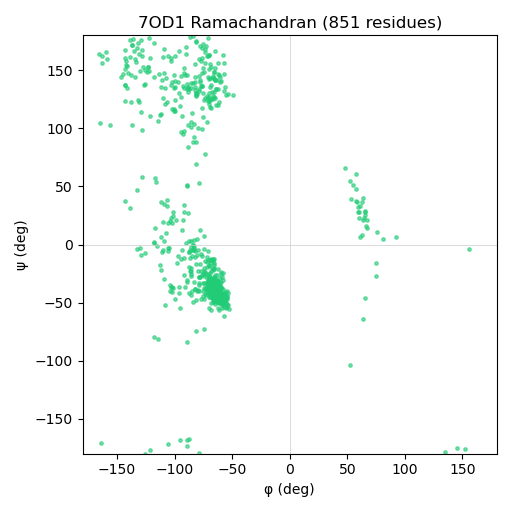 A 1 231 ? 36.988 10.441 42.781 1.00 90.25 231 ALA A C 1
ATOM 1320 O O . ALA A 1 231 ? 38.004 10.195 42.121 1.00 92.54 231 ALA A O 1
ATOM 1322 N N . ASP A 1 232 ? 36.988 10.566 44.110 1.00 86.73 232 ASP A N 1
ATOM 1323 C CA . ASP A 1 232 ? 38.183 10.366 44.932 1.00 72.49 232 ASP A CA 1
ATOM 1324 C C . ASP A 1 232 ? 39.313 11.306 44.515 1.00 85.26 232 ASP A C 1
ATOM 1325 O O . ASP A 1 232 ? 40.489 10.936 44.531 1.00 89.85 232 ASP A O 1
ATOM 1330 N N . CYS A 1 233 ? 38.957 12.535 44.142 1.00 81.00 233 CYS A N 1
ATOM 1331 C CA . CYS A 1 233 ? 39.947 13.509 43.704 1.00 64.50 233 CYS A CA 1
ATOM 1332 C C . CYS A 1 233 ? 40.255 14.473 44.836 1.00 66.04 233 CYS A C 1
ATOM 1333 O O . CYS A 1 233 ? 39.359 15.219 45.263 1.00 59.74 233 CYS A O 1
ATOM 1336 N N . PRO A 1 234 ? 41.492 14.505 45.345 1.00 61.61 234 PRO A N 1
ATOM 1337 C CA . PRO A 1 234 ? 41.856 15.400 46.452 1.00 59.76 234 PRO A CA 1
ATOM 1338 C C . PRO A 1 234 ? 42.335 16.770 45.975 1.00 58.82 234 PRO A C 1
ATOM 1339 O O . PRO A 1 234 ? 43.398 17.252 46.384 1.00 80.59 234 PRO A O 1
ATOM 1343 N N . MET A 1 235 ? 41.561 17.407 45.104 1.00 52.59 235 MET A N 1
ATOM 1344 C CA . MET A 1 235 ? 41.911 18.711 44.563 1.00 49.80 235 MET A CA 1
ATOM 1345 C C . MET A 1 235 ? 40.806 19.716 44.856 1.00 52.35 235 MET A C 1
ATOM 1346 O O . MET A 1 235 ? 39.634 19.356 45.004 1.00 48.64 235 MET A O 1
ATOM 1351 N N . VAL A 1 236 ? 41.198 20.984 44.940 1.00 51.33 236 VAL A N 1
ATOM 1352 C CA . VAL A 1 236 ? 40.284 22.090 45.187 1.00 44.66 236 VAL A CA 1
ATOM 1353 C C . VAL A 1 236 ? 40.501 23.124 44.093 1.00 53.09 236 VAL A C 1
ATOM 1354 O O . VAL A 1 236 ? 41.641 23.408 43.713 1.00 57.77 236 VAL A O 1
ATOM 1358 N N . ILE A 1 237 ? 39.412 23.671 43.567 1.00 46.66 237 ILE A N 1
ATOM 1359 C CA . ILE A 1 237 ? 39.479 24.704 42.542 1.00 45.60 237 ILE A CA 1
ATOM 1360 C C . ILE A 1 237 ? 39.262 26.046 43.226 1.00 49.74 237 ILE A C 1
ATOM 1361 O O . ILE A 1 237 ? 38.260 26.243 43.925 1.00 63.83 237 ILE A O 1
ATOM 1366 N N . ARG A 1 238 ? 40.214 26.957 43.040 1.00 62.22 238 ARG A N 1
ATOM 1367 C CA . ARG A 1 238 ? 40.164 28.299 43.600 1.00 60.64 238 ARG A CA 1
ATOM 1368 C C . ARG A 1 238 ? 39.892 29.311 42.497 1.00 61.33 238 ARG A C 1
ATOM 1369 O O . ARG A 1 238 ? 40.380 29.165 41.373 1.00 53.74 238 ARG A O 1
ATOM 1377 N N . VAL A 1 239 ? 39.119 30.340 42.829 1.00 62.29 239 VAL A N 1
ATOM 1378 C CA . VAL A 1 239 ? 38.741 31.381 41.882 1.00 57.42 239 VAL A CA 1
ATOM 1379 C C . VAL A 1 239 ? 38.752 32.716 42.616 1.00 72.32 239 VAL A C 1
ATOM 1380 O O . VAL A 1 239 ? 38.253 32.821 43.741 1.00 93.03 239 VAL A O 1
ATOM 1384 N N . GLN A 1 240 ? 39.337 33.736 41.983 1.00 70.84 240 GLN A N 1
ATOM 1385 C CA . GLN A 1 240 ? 39.458 35.036 42.636 1.00 72.34 240 GLN A CA 1
ATOM 1386 C C . GLN A 1 240 ? 38.105 35.730 42.756 1.00 80.40 240 GLN A C 1
ATOM 1387 O O . GLN A 1 240 ? 37.847 36.434 43.739 1.00 79.29 240 GLN A O 1
ATOM 1393 N N . GLU A 1 241 ? 37.231 35.547 41.768 1.00 77.48 241 GLU A N 1
ATOM 1394 C CA . GLU A 1 241 ? 35.907 36.169 41.762 1.00 79.92 241 GLU A CA 1
ATOM 1395 C C . GLU A 1 241 ? 34.893 35.126 41.305 1.00 89.62 241 GLU A C 1
ATOM 1396 O O . GLU A 1 241 ? 34.789 34.836 40.102 1.00 91.59 241 GLU A O 1
ATOM 1398 N N . PRO A 1 242 ? 34.128 34.548 42.232 1.00 81.53 242 PRO A N 1
ATOM 1399 C CA . PRO A 1 242 ? 33.287 33.384 41.903 1.00 85.61 242 PRO A CA 1
ATOM 1400 C C . PRO A 1 242 ? 32.134 33.758 40.980 1.00 78.85 242 PRO A C 1
ATOM 1401 O O . PRO A 1 242 ? 31.334 34.643 41.287 1.00 78.73 242 PRO A O 1
ATOM 1405 N N . ARG A 1 243 ? 32.056 33.070 39.841 1.00 82.41 243 ARG A N 1
ATOM 1406 C CA . ARG A 1 243 ? 30.955 33.202 38.894 1.00 93.14 243 ARG A CA 1
ATOM 1407 C C . ARG A 1 243 ? 30.586 31.814 38.389 1.00 84.62 243 ARG A C 1
ATOM 1408 O O . ARG A 1 243 ? 31.234 30.817 38.720 1.00 84.72 243 ARG A O 1
ATOM 1416 N N . ALA A 1 244 ? 29.534 31.751 37.572 1.00 82.13 244 ALA A N 1
ATOM 1417 C CA . ALA A 1 244 ? 29.124 30.500 36.935 1.00 70.79 244 ALA A CA 1
ATOM 1418 C C . ALA A 1 244 ? 29.888 30.366 35.623 1.00 71.14 244 ALA A C 1
ATOM 1419 O O . ALA A 1 244 ? 29.411 30.721 34.544 1.00 100.28 244 ALA A O 1
ATOM 1421 N N . ARG A 1 245 ? 31.112 29.853 35.731 1.00 87.08 245 ARG A N 1
ATOM 1422 C CA . ARG A 1 245 ? 31.996 29.712 34.585 1.00 69.25 245 ARG A CA 1
ATOM 1423 C C . ARG A 1 245 ? 32.647 28.336 34.619 1.00 70.40 245 ARG A C 1
ATOM 1424 O O . ARG A 1 245 ? 32.610 27.627 35.629 1.00 78.45 245 ARG A O 1
ATOM 1432 N N . ARG A 1 246 ? 33.252 27.969 33.493 1.00 59.63 246 ARG A N 1
ATOM 1433 C CA . ARG A 1 246 ? 33.840 26.648 33.318 1.00 55.92 246 ARG A CA 1
ATOM 1434 C C . ARG A 1 246 ? 35.192 26.562 34.014 1.00 66.63 246 ARG A C 1
ATOM 1435 O O . ARG A 1 246 ? 36.029 27.460 33.876 1.00 59.22 246 ARG A O 1
ATOM 1443 N N . VAL A 1 247 ? 35.407 25.478 34.764 1.00 44.89 247 VAL A N 1
ATOM 1444 C CA . VAL A 1 247 ? 36.705 25.163 35.340 1.00 49.79 247 VAL A CA 1
ATOM 1445 C C . VAL A 1 247 ? 36.986 23.688 35.092 1.00 52.57 247 VAL A C 1
ATOM 1446 O O . VAL A 1 247 ? 36.080 22.892 34.829 1.00 55.16 247 VAL A O 1
ATOM 1450 N N . GLN A 1 248 ? 38.267 23.331 35.174 1.00 52.18 248 GLN A N 1
ATOM 1451 C CA . GLN A 1 248 ? 38.714 21.967 34.919 1.00 51.26 248 GLN A CA 1
ATOM 1452 C C . GLN A 1 248 ? 39.844 21.622 35.875 1.00 52.03 248 GLN A C 1
ATOM 1453 O O . GLN A 1 248 ? 40.863 22.319 35.912 1.00 52.45 248 GLN A O 1
ATOM 1459 N N . CYS A 1 249 ? 39.664 20.550 36.640 1.00 44.62 249 CYS A N 1
ATOM 1460 C CA . CYS A 1 249 ? 40.721 20.066 37.514 1.00 56.63 249 CYS A CA 1
ATOM 1461 C C . CYS A 1 249 ? 41.857 19.487 36.682 1.00 64.19 249 CYS A C 1
ATOM 1462 O O . CYS A 1 249 ? 41.630 18.740 35.729 1.00 57.82 249 CYS A O 1
ATOM 1465 N N . ASN A 1 250 ? 43.089 19.835 37.042 1.00 69.62 250 ASN A N 1
ATOM 1466 C CA . ASN A 1 250 ? 44.247 19.425 36.258 1.00 48.22 250 ASN A CA 1
ATOM 1467 C C . ASN A 1 250 ? 44.796 18.061 36.656 1.00 53.00 250 ASN A C 1
ATOM 1468 O O . ASN A 1 250 ? 45.809 17.632 36.094 1.00 64.76 250 ASN A O 1
ATOM 1473 N N . ARG A 1 251 ? 44.161 17.371 37.599 1.00 39.95 251 ARG A N 1
ATOM 1474 C CA . ARG A 1 251 ? 44.618 16.055 38.028 1.00 64.85 251 ARG A CA 1
ATOM 1475 C C . ARG A 1 251 ? 43.762 14.924 37.477 1.00 57.39 251 ARG A C 1
ATOM 1476 O O . ARG A 1 251 ? 44.298 13.881 37.090 1.00 77.55 251 ARG A O 1
ATOM 1484 N N . CYS A 1 252 ? 42.443 15.107 37.427 1.00 60.75 252 CYS A N 1
ATOM 1485 C CA . CYS A 1 252 ? 41.538 14.115 36.866 1.00 69.56 252 CYS A CA 1
ATOM 1486 C C . CYS A 1 252 ? 40.765 14.629 35.659 1.00 70.50 252 CYS A C 1
ATOM 1487 O O . CYS A 1 252 ? 39.934 13.890 35.117 1.00 53.88 252 CYS A O 1
ATOM 1490 N N . ASN A 1 253 ? 41.002 15.871 35.237 1.00 62.20 253 ASN A N 1
ATOM 1491 C CA . ASN A 1 253 ? 40.415 16.458 34.032 1.00 61.68 253 ASN A CA 1
ATOM 1492 C C . ASN A 1 253 ? 38.897 16.587 34.112 1.00 59.47 253 ASN A C 1
ATOM 1493 O O . ASN A 1 253 ? 38.226 16.698 33.081 1.00 69.52 253 ASN A O 1
ATOM 1498 N N . GLU A 1 254 ? 38.335 16.591 35.319 1.00 70.18 254 GLU A N 1
ATOM 1499 C CA . GLU A 1 254 ? 36.904 16.818 35.474 1.00 62.98 254 GLU A CA 1
ATOM 1500 C C . GLU A 1 254 ? 36.567 18.272 35.168 1.00 68.70 254 GLU A C 1
ATOM 1501 O O . GLU A 1 254 ? 37.160 19.193 35.739 1.00 65.61 254 GLU A O 1
ATOM 1507 N N . VAL A 1 255 ? 35.617 18.477 34.258 1.00 66.05 255 VAL A N 1
ATOM 1508 C CA . VAL A 1 255 ? 35.150 19.805 33.876 1.00 45.82 255 VAL A CA 1
ATOM 1509 C C . VAL A 1 255 ? 33.819 20.064 34.566 1.00 48.37 255 VAL A C 1
ATOM 1510 O O . VAL A 1 255 ? 32.975 19.164 34.661 1.00 67.82 255 VAL A O 1
ATOM 1514 N N . PHE A 1 256 ? 33.625 21.290 35.049 1.00 39.23 256 PHE A N 1
ATOM 1515 C CA . PHE A 1 256 ? 32.382 21.601 35.746 1.00 44.96 256 PHE A CA 1
ATOM 1516 C C . PHE A 1 256 ? 32.227 23.108 35.897 1.00 56.11 256 PHE A C 1
ATOM 1517 O O . PHE A 1 256 ? 33.182 23.875 35.736 1.00 54.51 256 PHE A 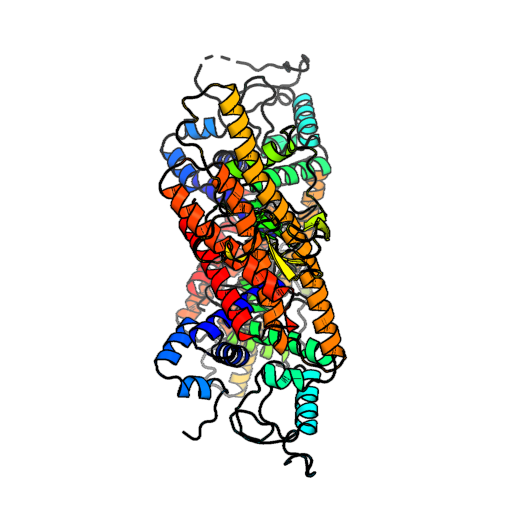O 1
ATOM 1525 N N . CYS A 1 257 ? 30.997 23.516 36.205 1.00 56.27 257 CYS A N 1
ATOM 1526 C CA . CYS A 1 257 ? 30.706 24.901 36.543 1.00 65.60 257 CYS A CA 1
ATOM 1527 C C . CYS A 1 257 ? 31.146 25.180 37.973 1.00 70.90 257 CYS A C 1
ATOM 1528 O O . CYS A 1 257 ? 30.996 24.334 38.859 1.00 62.60 257 CYS A O 1
ATOM 1531 N N . PHE A 1 258 ? 31.698 26.373 38.197 1.00 59.68 258 PHE A N 1
ATOM 1532 C CA . PHE A 1 258 ? 32.247 26.676 39.514 1.00 66.81 258 PHE A CA 1
ATOM 1533 C C . PHE A 1 258 ? 31.149 26.925 40.539 1.00 69.98 258 PHE A C 1
ATOM 1534 O O . PHE A 1 258 ? 31.282 26.534 41.704 1.00 65.79 258 PHE A O 1
ATOM 1542 N N . LYS A 1 259 ? 30.057 27.571 40.128 1.00 66.23 259 LYS A N 1
ATOM 1543 C CA . LYS A 1 259 ? 29.039 27.973 41.093 1.00 68.11 259 LYS A CA 1
ATOM 1544 C C . LYS A 1 259 ? 28.288 26.769 41.650 1.00 74.16 259 LYS A C 1
ATOM 1545 O O . LYS A 1 259 ? 28.224 26.579 42.870 1.00 66.93 259 LYS A O 1
ATOM 1551 N N . CYS A 1 260 ? 27.715 25.938 40.777 1.00 61.67 260 CYS A N 1
ATOM 1552 C CA . CYS A 1 260 ? 26.852 24.857 41.235 1.00 65.05 260 CYS A CA 1
ATOM 1553 C C . CYS A 1 260 ? 27.564 23.515 41.339 1.00 64.82 260 CYS A C 1
ATOM 1554 O O . CYS A 1 260 ? 26.979 22.566 41.871 1.00 76.49 260 CYS A O 1
ATOM 1557 N N . ARG A 1 261 ? 28.792 23.407 40.826 1.00 63.85 261 ARG A N 1
ATOM 1558 C CA . ARG A 1 261 ? 29.587 22.179 40.820 1.00 62.32 261 ARG A CA 1
ATOM 1559 C C . ARG A 1 261 ? 28.991 21.096 39.929 1.00 63.39 261 ARG A C 1
ATOM 1560 O O . ARG A 1 261 ? 29.301 19.913 40.101 1.00 65.98 261 ARG A O 1
ATOM 1568 N N . GLN A 1 262 ? 28.139 21.468 38.976 1.00 65.79 262 GLN A N 1
ATOM 1569 C CA . GLN A 1 262 ? 27.572 20.536 38.015 1.00 70.50 262 GLN A CA 1
ATOM 1570 C C . GLN A 1 262 ? 28.237 20.744 36.655 1.00 64.51 262 GLN A C 1
ATOM 1571 O O . GLN A 1 262 ? 29.219 21.485 36.526 1.00 64.29 262 GLN A O 1
ATOM 1577 N N . MET A 1 263 ? 27.698 20.081 35.635 1.00 59.79 263 MET A N 1
ATOM 1578 C CA . MET A 1 263 ? 28.245 20.199 34.291 1.00 53.35 263 MET A CA 1
ATOM 1579 C C . MET A 1 263 ? 28.179 21.644 33.808 1.00 60.62 263 MET A C 1
ATOM 1580 O O . MET A 1 263 ? 27.242 22.381 34.128 1.00 67.23 263 MET A O 1
ATOM 1585 N N . TYR A 1 264 ? 29.194 22.048 33.044 1.00 52.51 264 TYR A N 1
ATOM 1586 C CA . TYR A 1 264 ? 29.219 23.384 32.460 1.00 56.38 264 TYR A CA 1
ATOM 1587 C C . TYR A 1 264 ? 27.972 23.604 31.611 1.00 57.27 264 TYR A C 1
ATOM 1588 O O . TYR A 1 264 ? 27.607 22.754 30.795 1.00 49.26 264 TYR A O 1
ATOM 1597 N N . HIS A 1 265 ? 27.312 24.745 31.808 1.00 64.12 265 HIS A N 1
ATOM 1598 C CA . HIS A 1 265 ? 25.957 24.929 31.297 1.00 63.46 265 HIS A CA 1
ATOM 1599 C C . HIS A 1 265 ? 25.722 26.354 30.815 1.00 57.38 265 HIS A C 1
ATOM 1600 O O . HIS A 1 265 ? 24.631 26.909 30.985 1.00 77.30 265 HIS A O 1
ATOM 1607 N N . ALA A 1 266 ? 26.725 26.968 30.207 1.00 58.21 266 ALA A N 1
ATOM 1608 C CA . ALA A 1 266 ? 26.482 28.291 29.653 1.00 65.90 266 ALA A CA 1
ATOM 1609 C C . ALA A 1 266 ? 25.696 28.175 28.347 1.00 69.71 266 ALA A C 1
ATOM 1610 O O . ALA A 1 266 ? 25.874 27.213 27.595 1.00 70.47 266 ALA A O 1
ATOM 1612 N N . PRO A 1 267 ? 24.830 29.155 28.035 1.00 70.07 267 PRO A N 1
ATOM 1613 C CA . PRO A 1 267 ? 24.589 30.425 28.736 1.00 65.86 267 PRO A CA 1
ATOM 1614 C C . PRO A 1 267 ? 23.574 30.378 29.885 1.00 69.99 267 PRO A C 1
ATOM 1615 O O . PRO A 1 267 ? 23.396 31.399 30.546 1.00 71.33 267 PRO A O 1
ATOM 1619 N N . THR A 1 268 ? 22.924 29.239 30.114 1.00 63.01 268 THR A N 1
ATOM 1620 C CA . THR A 1 268 ? 21.952 29.152 31.197 1.00 60.82 268 THR A CA 1
ATOM 1621 C C . THR A 1 268 ? 22.637 29.334 32.547 1.00 70.46 268 THR A C 1
ATOM 1622 O O . THR A 1 268 ? 23.818 29.016 32.718 1.00 66.63 268 THR A O 1
ATOM 1626 N N . ASP A 1 269 ? 21.886 29.853 33.517 1.00 68.13 269 ASP A N 1
ATOM 1627 C CA . ASP A 1 269 ? 22.393 29.915 34.880 1.00 55.20 269 ASP A CA 1
ATOM 1628 C C . ASP A 1 269 ? 22.141 28.579 35.578 1.00 64.47 269 ASP A C 1
ATOM 1629 O O . ASP A 1 269 ? 21.568 27.648 35.006 1.00 71.66 269 ASP A O 1
ATOM 1634 N N . CYS A 1 270 ? 22.565 28.482 36.839 1.00 70.98 270 CYS A N 1
ATOM 1635 C CA . CYS A 1 270 ? 22.564 27.190 37.518 1.00 68.05 270 CYS A CA 1
ATOM 1636 C C . CYS A 1 270 ? 21.144 26.717 37.827 1.00 72.36 270 CYS A C 1
ATOM 1637 O O . CYS A 1 270 ? 20.807 25.546 37.598 1.00 88.54 270 CYS A O 1
ATOM 1640 N N . ALA A 1 271 ? 20.292 27.612 38.336 1.00 62.55 271 ALA A N 1
ATOM 1641 C CA . ALA A 1 271 ? 18.930 27.223 38.690 1.00 69.00 271 ALA A CA 1
ATOM 1642 C C . ALA A 1 271 ? 18.135 26.785 37.465 1.00 73.29 271 ALA A C 1
ATOM 1643 O O . ALA A 1 271 ? 17.392 25.795 37.520 1.00 75.38 271 ALA A O 1
ATOM 1645 N N . THR A 1 272 ? 18.272 27.515 36.354 1.00 72.15 272 THR A N 1
ATOM 1646 C CA . THR A 1 272 ? 17.520 27.181 35.149 1.00 60.82 272 THR A CA 1
ATOM 1647 C C . THR A 1 272 ? 17.907 25.808 34.619 1.00 70.54 272 THR A C 1
ATOM 1648 O O . THR A 1 272 ? 17.038 25.015 34.239 1.00 75.93 272 THR A O 1
ATOM 1652 N N . ILE A 1 273 ? 19.206 25.500 34.600 1.00 69.45 273 ILE A N 1
ATOM 1653 C CA . ILE A 1 273 ? 19.621 24.203 34.078 1.00 73.10 273 ILE A CA 1
ATOM 1654 C C . ILE A 1 273 ? 19.242 23.086 35.043 1.00 67.73 273 ILE A C 1
ATOM 1655 O O . ILE A 1 273 ? 18.915 21.974 34.611 1.00 68.40 273 ILE A O 1
ATOM 1660 N N . ARG A 1 274 ? 19.249 23.352 36.353 1.00 65.16 274 ARG A N 1
ATOM 1661 C CA . ARG A 1 274 ? 18.758 22.342 37.287 1.00 79.95 274 ARG A CA 1
ATOM 1662 C C . ARG A 1 274 ? 17.286 22.032 37.026 1.00 75.10 274 ARG A C 1
ATOM 1663 O O . ARG A 1 274 ? 16.884 20.859 36.961 1.00 68.85 274 ARG A O 1
ATOM 1671 N N . LYS A 1 275 ? 16.468 23.079 36.873 1.00 65.93 275 LYS A N 1
ATOM 1672 C CA . LYS A 1 275 ? 15.059 22.879 36.544 1.00 71.88 275 LYS A CA 1
ATOM 1673 C C . LYS A 1 275 ? 14.901 22.097 35.246 1.00 76.53 275 LYS A C 1
ATOM 1674 O O . LYS A 1 275 ? 14.078 21.176 35.161 1.00 76.16 275 LYS A O 1
ATOM 1680 N N . TRP A 1 276 ? 15.691 22.445 34.228 1.00 68.86 276 TRP A N 1
ATOM 1681 C CA . TRP A 1 276 ? 15.583 21.781 32.934 1.00 62.73 276 TRP A CA 1
ATOM 1682 C C . TRP A 1 276 ? 15.929 20.301 33.034 1.00 68.67 276 TRP A C 1
ATOM 1683 O O . TRP A 1 276 ? 15.247 19.456 32.442 1.00 69.32 276 TRP A O 1
ATOM 1694 N N . LEU A 1 277 ? 16.988 19.966 33.775 1.00 69.31 277 LEU A N 1
ATOM 1695 C CA . LEU A 1 277 ? 17.378 18.566 33.906 1.00 74.38 277 LEU A CA 1
ATOM 1696 C C . LEU A 1 277 ? 16.328 17.770 34.672 1.00 68.80 277 LEU A C 1
ATOM 1697 O O . LEU A 1 277 ? 15.982 16.646 34.279 1.00 73.28 277 LEU A O 1
ATOM 1702 N N . THR A 1 278 ? 15.803 18.336 35.764 1.00 69.22 278 THR A N 1
ATOM 1703 C CA . THR A 1 278 ? 14.760 17.634 36.506 1.00 85.76 278 THR A CA 1
ATOM 1704 C C . THR A 1 278 ? 13.513 17.435 35.651 1.00 74.34 278 THR A C 1
ATOM 1705 O O . THR A 1 278 ? 12.854 16.392 35.736 1.00 76.22 278 THR A O 1
ATOM 1709 N N . LYS A 1 279 ? 13.180 18.417 34.808 1.00 68.67 279 LYS A N 1
ATOM 1710 C CA . LYS A 1 279 ? 12.012 18.272 33.944 1.00 69.12 279 LYS A CA 1
ATOM 1711 C C . LYS A 1 279 ? 12.252 17.230 32.859 1.00 69.13 279 LYS A C 1
ATOM 1712 O O . LYS A 1 279 ? 11.339 16.479 32.499 1.00 76.09 279 LYS A O 1
ATOM 1718 N N . CYS A 1 280 ? 13.472 17.176 32.319 1.00 65.18 280 CYS A N 1
ATOM 1719 C CA . CYS A 1 280 ? 13.801 16.143 31.342 1.00 76.99 280 CYS A CA 1
ATOM 1720 C C . CYS A 1 280 ? 13.711 14.755 31.960 1.00 78.71 280 CYS A C 1
ATOM 1721 O O . CYS A 1 280 ? 13.313 13.793 31.292 1.00 85.52 280 CYS A O 1
ATOM 1724 N N . ALA A 1 281 ? 14.079 14.631 33.236 1.00 77.67 281 ALA A N 1
ATOM 1725 C CA . ALA A 1 281 ? 14.104 13.306 33.844 1.00 75.90 281 ALA A CA 1
ATOM 1726 C C . ALA A 1 281 ? 12.746 12.884 34.396 1.00 81.72 281 ALA A C 1
ATOM 1727 O O . ALA A 1 281 ? 12.470 11.683 34.486 1.00 87.41 281 ALA A O 1
ATOM 1729 N N . ASP A 1 282 ? 11.886 13.838 34.753 1.00 79.31 282 ASP A N 1
ATOM 1730 C CA . ASP A 1 282 ? 10.664 13.539 35.494 1.00 89.58 282 ASP A CA 1
ATOM 1731 C C . ASP A 1 282 ? 9.405 13.510 34.635 1.00 88.79 282 ASP A C 1
ATOM 1732 O O . ASP A 1 282 ? 8.522 12.682 34.880 1.00 87.95 282 ASP A O 1
ATOM 1737 N N . ASP A 1 283 ? 9.289 14.397 33.647 1.00 92.58 283 ASP A N 1
ATOM 1738 C CA . ASP A 1 283 ? 8.073 14.464 32.844 1.00 79.80 283 ASP A CA 1
ATOM 1739 C C . ASP A 1 283 ? 7.827 13.145 32.122 1.00 84.35 283 ASP A C 1
ATOM 1740 O O . ASP A 1 283 ? 8.757 12.510 31.616 1.00 92.60 283 ASP A O 1
ATOM 1745 N N . SER A 1 284 ? 6.557 12.733 32.082 1.00 94.19 284 SER A N 1
ATOM 1746 C CA . SER A 1 284 ? 6.206 11.444 31.493 1.00 93.27 284 SER A CA 1
ATOM 1747 C C . SER A 1 284 ? 6.545 11.389 30.010 1.00 88.34 284 SER A C 1
ATOM 1748 O O . SER A 1 284 ? 6.922 10.329 29.498 1.00 98.98 284 SER A O 1
ATOM 1751 N N . GLU A 1 285 ? 6.425 12.514 29.306 1.00 87.07 285 GLU A N 1
ATOM 1752 C CA . GLU A 1 285 ? 6.656 12.539 27.868 1.00 97.09 285 GLU A CA 1
ATOM 1753 C C . GLU A 1 285 ? 8.132 12.491 27.497 1.00 89.41 285 GLU A C 1
ATOM 1754 O O . GLU A 1 285 ? 8.447 12.324 26.314 1.00 89.94 285 GLU A O 1
ATOM 1760 N N . THR A 1 286 ? 9.040 12.629 28.466 1.00 86.78 286 THR A N 1
ATOM 1761 C CA . THR A 1 286 ? 10.468 12.652 28.182 1.00 83.74 286 THR A CA 1
ATOM 1762 C C . THR A 1 286 ? 11.290 11.691 29.028 1.00 77.06 286 THR A C 1
ATOM 1763 O O . THR A 1 286 ? 12.478 11.515 28.737 1.00 81.64 286 THR A O 1
ATOM 1767 N N . ALA A 1 287 ? 10.709 11.067 30.055 1.00 75.42 287 ALA A N 1
ATOM 1768 C CA . ALA A 1 287 ? 11.489 10.192 30.925 1.00 78.16 287 ALA A CA 1
ATOM 1769 C C . ALA A 1 287 ? 11.992 8.965 30.175 1.00 73.68 287 ALA A C 1
ATOM 1770 O O . ALA A 1 287 ? 13.132 8.531 30.378 1.00 89.57 287 ALA A O 1
ATOM 1772 N N . ASN A 1 288 ? 11.160 8.393 29.304 1.00 84.98 288 ASN A N 1
ATOM 1773 C CA . ASN A 1 288 ? 11.522 7.214 28.530 1.00 87.70 288 ASN A CA 1
ATOM 1774 C C . ASN A 1 288 ? 11.884 7.554 27.088 1.00 78.36 288 ASN A C 1
ATOM 1775 O O . ASN A 1 288 ? 11.880 6.666 26.229 1.00 74.47 288 ASN A O 1
ATOM 1780 N N . TYR A 1 289 ? 12.203 8.815 26.810 1.00 72.84 289 TYR A N 1
ATOM 1781 C CA . TYR A 1 289 ? 12.457 9.245 25.442 1.00 69.57 289 TYR A CA 1
ATOM 1782 C C . TYR A 1 289 ? 13.741 8.627 24.903 1.00 69.18 289 TYR A C 1
ATOM 1783 O O . TYR A 1 289 ? 14.760 8.561 25.595 1.00 76.38 289 TYR A O 1
ATOM 1792 N N . ILE A 1 290 ? 13.681 8.171 23.653 1.00 73.48 290 ILE A N 1
ATOM 1793 C CA . ILE A 1 290 ? 14.839 7.666 22.925 1.00 67.29 290 ILE A CA 1
ATOM 1794 C C . ILE A 1 290 ? 14.847 8.332 21.556 1.00 70.26 290 ILE A C 1
ATOM 1795 O O . ILE A 1 290 ? 13.859 8.246 20.817 1.00 82.95 290 ILE A O 1
ATOM 1800 N N . SER A 1 291 ? 15.951 8.996 21.222 1.00 60.64 291 SER A N 1
ATOM 1801 C CA . SER A 1 291 ? 16.055 9.670 19.937 1.00 64.48 291 SER A CA 1
ATOM 1802 C C . SER A 1 291 ? 16.036 8.664 18.793 1.00 85.58 291 SER A C 1
ATOM 1803 O O . SER A 1 291 ? 16.497 7.527 18.924 1.00 92.15 291 SER A O 1
ATOM 1806 N N . ALA A 1 292 ? 15.492 9.099 17.660 1.00 68.93 292 ALA A N 1
ATOM 1807 C CA . ALA A 1 292 ? 15.357 8.228 16.500 1.00 73.87 292 ALA A CA 1
ATOM 1808 C C . ALA A 1 292 ? 16.723 7.966 15.881 1.00 77.12 292 ALA A C 1
ATOM 1809 O O . ALA A 1 292 ? 17.442 8.905 15.522 1.00 80.60 292 ALA A O 1
ATOM 1811 N N . HIS A 1 293 ? 17.088 6.687 15.766 1.00 80.46 293 HIS A N 1
ATOM 1812 C CA . HIS A 1 293 ? 18.326 6.336 15.079 1.00 64.02 293 HIS A CA 1
ATOM 1813 C C . HIS A 1 293 ? 18.183 6.517 13.576 1.00 75.36 293 HIS A C 1
ATOM 1814 O O . HIS A 1 293 ? 19.131 6.935 12.900 1.00 78.16 293 HIS A O 1
ATOM 1821 N N . THR A 1 294 ? 17.007 6.206 13.037 1.00 83.54 294 THR A N 1
ATOM 1822 C CA . THR A 1 294 ? 16.764 6.215 11.605 1.00 84.97 294 THR A CA 1
ATOM 1823 C C . THR A 1 294 ? 15.541 7.064 11.292 1.00 79.03 294 THR A C 1
ATOM 1824 O O . THR A 1 294 ? 14.632 7.204 12.115 1.00 76.29 294 THR A O 1
ATOM 1828 N N . LYS A 1 295 ? 15.526 7.623 10.085 1.00 76.73 295 LYS A N 1
ATOM 1829 C CA . LYS A 1 295 ? 14.393 8.403 9.605 1.00 82.63 295 LYS A CA 1
ATOM 1830 C C . LYS A 1 295 ? 14.198 8.148 8.118 1.00 84.73 295 LYS A C 1
ATOM 1831 O O . LYS A 1 295 ? 15.148 7.847 7.397 1.00 67.24 295 LYS A O 1
ATOM 1837 N N . ASP A 1 296 ? 12.955 8.270 7.663 1.00 91.10 296 ASP A N 1
ATOM 1838 C CA . ASP A 1 296 ? 12.647 8.022 6.262 1.00 83.61 296 ASP A CA 1
ATOM 1839 C C . ASP A 1 296 ? 12.972 9.253 5.425 1.00 82.68 296 ASP A C 1
ATOM 1840 O O . ASP A 1 296 ? 12.571 10.371 5.766 1.00 70.64 296 ASP A O 1
ATOM 1845 N N . CYS A 1 297 ? 13.710 9.041 4.338 1.00 77.60 297 CYS A N 1
ATOM 1846 C CA . CYS A 1 297 ? 14.076 10.120 3.434 1.00 83.31 297 CYS A CA 1
ATOM 1847 C C . CYS A 1 297 ? 12.820 10.838 2.942 1.00 91.74 297 CYS A C 1
ATOM 1848 O O . CYS A 1 297 ? 11.880 10.179 2.478 1.00 98.61 297 CYS A O 1
ATOM 1851 N N . PRO A 1 298 ? 12.758 12.168 3.043 1.00 93.40 298 PRO A N 1
ATOM 1852 C CA . PRO A 1 298 ? 11.547 12.881 2.600 1.00 93.91 298 PRO A CA 1
ATOM 1853 C C . PRO A 1 298 ? 11.221 12.670 1.133 1.00 100.84 298 PRO A C 1
ATOM 1854 O O . PRO A 1 298 ? 10.055 12.817 0.745 1.00 98.51 298 PRO A O 1
ATOM 1858 N N . LYS A 1 299 ? 12.209 12.323 0.308 1.00 99.69 299 LYS A N 1
ATOM 1859 C CA . LYS A 1 299 ? 11.981 12.041 -1.105 1.00 93.17 299 LYS A CA 1
ATOM 1860 C C . LYS A 1 299 ? 11.810 10.544 -1.359 1.00 96.37 299 LYS A C 1
ATOM 1861 O O . LYS A 1 299 ? 10.810 10.116 -1.944 1.00 104.62 299 LYS A O 1
ATOM 1867 N N . CYS A 1 300 ? 12.781 9.740 -0.919 1.00 90.84 300 CYS A N 1
ATOM 1868 C CA . CYS A 1 300 ? 12.783 8.313 -1.227 1.00 95.16 300 CYS A CA 1
ATOM 1869 C C . CYS A 1 300 ? 11.819 7.531 -0.345 1.00 100.49 300 CYS A C 1
ATOM 1870 O O . CYS A 1 300 ? 11.148 6.610 -0.826 1.00 101.41 300 CYS A O 1
ATOM 1873 N N . ASN A 1 301 ? 11.753 7.890 0.941 1.00 101.87 301 ASN A N 1
ATOM 1874 C CA . ASN A 1 301 ? 11.240 7.086 2.050 1.00 94.34 301 ASN A CA 1
ATOM 1875 C C . ASN A 1 301 ? 12.221 5.995 2.462 1.00 104.45 301 ASN A C 1
ATOM 1876 O O . ASN A 1 301 ? 11.857 5.112 3.253 1.00 104.02 301 ASN A O 1
ATOM 1881 N N . ILE A 1 302 ? 13.459 6.029 1.951 1.00 95.37 302 ILE A N 1
ATOM 1882 C CA . ILE A 1 302 ? 14.472 5.069 2.372 1.00 98.58 302 ILE A CA 1
ATOM 1883 C C . ILE A 1 302 ? 14.885 5.388 3.808 1.00 91.18 302 ILE A C 1
ATOM 1884 O O . ILE A 1 302 ? 14.935 6.555 4.230 1.00 93.64 302 ILE A O 1
ATOM 1889 N N . CYS A 1 303 ? 15.158 4.340 4.575 1.00 80.15 303 CYS A N 1
ATOM 1890 C CA . CYS A 1 303 ? 15.542 4.454 5.979 1.00 92.26 303 CYS A CA 1
ATOM 1891 C C . CYS A 1 303 ? 16.996 4.908 6.057 1.00 92.01 303 CYS A C 1
ATOM 1892 O O . CYS A 1 303 ? 17.919 4.104 5.900 1.00 94.67 303 CYS A O 1
ATOM 1895 N N . ILE A 1 304 ? 17.207 6.201 6.292 1.00 74.39 304 ILE A N 1
ATOM 1896 C CA . ILE A 1 304 ? 18.540 6.766 6.467 1.00 77.58 304 ILE A CA 1
ATOM 1897 C C . ILE A 1 304 ? 18.914 6.691 7.941 1.00 78.39 304 ILE A C 1
ATOM 1898 O O . ILE A 1 304 ? 18.109 7.040 8.816 1.00 76.91 304 ILE A O 1
ATOM 1903 N N . GLU A 1 305 ? 20.138 6.240 8.216 1.00 80.56 305 GLU A N 1
ATOM 1904 C CA . GLU A 1 305 ? 20.657 6.164 9.574 1.00 93.95 305 GLU A CA 1
ATOM 1905 C C . GLU A 1 305 ? 21.458 7.416 9.904 1.00 81.08 305 GLU A C 1
ATOM 1906 O O . GLU A 1 305 ? 22.140 7.977 9.041 1.00 86.41 305 GLU A O 1
ATOM 1912 N N . LYS A 1 306 ? 21.376 7.847 11.161 1.00 81.35 306 LYS A N 1
ATOM 1913 C CA . LYS A 1 306 ? 22.137 8.999 11.640 1.00 82.85 306 LYS A CA 1
ATOM 1914 C C . LYS A 1 306 ? 23.430 8.486 12.263 1.00 76.28 306 LYS A C 1
ATOM 1915 O O . LYS A 1 306 ? 23.455 8.082 13.428 1.00 78.31 306 LYS A O 1
ATOM 1921 N N . ASN A 1 307 ? 24.508 8.499 11.482 1.00 78.85 307 ASN A N 1
ATOM 1922 C CA . ASN A 1 307 ? 25.821 8.075 11.953 1.00 77.63 307 ASN A CA 1
ATOM 1923 C C . ASN A 1 307 ? 26.741 9.246 12.267 1.00 77.34 307 ASN A C 1
ATOM 1924 O O . ASN A 1 307 ? 27.518 9.177 13.224 1.00 89.68 307 ASN A O 1
ATOM 1929 N N . GLY A 1 308 ? 26.674 10.323 11.478 1.00 61.99 308 GLY A N 1
ATOM 1930 C CA . GLY A 1 308 ? 27.415 11.527 11.784 1.00 51.42 308 GLY A CA 1
ATOM 1931 C C . GLY A 1 308 ? 26.620 12.484 12.656 1.00 65.11 308 GLY A C 1
ATOM 1932 O O . GLY A 1 308 ? 25.425 12.312 12.888 1.00 58.49 308 GLY A O 1
ATOM 1933 N N . GLY A 1 309 ? 27.308 13.512 13.142 1.00 69.67 309 GLY A N 1
ATOM 1934 C CA . GLY A 1 309 ? 26.676 14.490 14.006 1.00 57.91 309 GLY A CA 1
ATOM 1935 C C . GLY A 1 309 ? 25.996 15.610 13.247 1.00 60.42 309 GLY A C 1
ATOM 1936 O O . GLY A 1 309 ? 25.092 16.266 13.774 1.00 52.27 309 GLY A O 1
ATOM 1937 N N . CYS A 1 310 ? 26.424 15.838 12.007 1.00 64.89 310 CYS A N 1
ATOM 1938 C CA . CYS A 1 310 ? 25.851 16.906 11.198 1.00 62.91 310 CYS A CA 1
ATOM 1939 C C . CYS A 1 310 ? 24.397 16.598 10.864 1.00 61.47 310 CYS A C 1
ATOM 1940 O O . CYS A 1 310 ? 24.079 15.516 10.360 1.00 62.99 310 CYS A O 1
ATOM 1943 N N . ASN A 1 311 ? 23.514 17.555 11.142 1.00 55.74 311 ASN A N 1
ATOM 1944 C CA . ASN A 1 311 ? 22.090 17.386 10.885 1.00 65.51 311 ASN A CA 1
ATOM 1945 C C . ASN A 1 311 ? 21.700 17.720 9.450 1.00 77.50 311 ASN A C 1
ATOM 1946 O O . ASN A 1 311 ? 20.517 17.617 9.108 1.00 66.49 311 ASN A O 1
ATOM 1951 N N . HIS A 1 312 ? 22.654 18.118 8.612 1.00 67.89 312 HIS A N 1
ATOM 1952 C CA . HIS A 1 312 ? 22.422 18.317 7.182 1.00 68.10 312 HIS A CA 1
ATOM 1953 C C . HIS A 1 312 ? 22.678 16.985 6.489 1.00 76.17 312 HIS A C 1
ATOM 1954 O O . HIS A 1 312 ? 23.828 16.593 6.276 1.00 66.23 312 HIS A O 1
ATOM 1961 N N . MET A 1 313 ? 21.605 16.287 6.131 1.00 78.66 313 MET A N 1
ATOM 1962 C CA . MET A 1 313 ? 21.697 14.960 5.540 1.00 71.34 313 MET A CA 1
ATOM 1963 C C . MET A 1 313 ? 21.541 15.039 4.027 1.00 82.67 313 MET A C 1
ATOM 1964 O O . MET A 1 313 ? 20.723 15.809 3.514 1.00 81.26 313 MET A O 1
ATOM 1969 N N . GLN A 1 314 ? 22.332 14.239 3.317 1.00 83.76 314 GLN A N 1
ATOM 1970 C CA . GLN A 1 314 ? 22.206 14.073 1.872 1.00 71.66 314 GLN A CA 1
ATOM 1971 C C . GLN A 1 314 ? 21.965 12.596 1.590 1.00 76.53 314 GLN A C 1
ATOM 1972 O O . GLN A 1 314 ? 22.866 11.770 1.773 1.00 76.58 314 GLN A O 1
ATOM 1978 N N . CYS A 1 315 ? 20.750 12.268 1.153 1.00 85.63 315 CYS A N 1
ATOM 1979 C CA . CYS A 1 315 ? 20.409 10.889 0.824 1.00 85.58 315 CYS A CA 1
ATOM 1980 C C . CYS A 1 315 ? 21.297 10.384 -0.306 1.00 87.03 315 CYS A C 1
ATOM 1981 O O . CYS A 1 315 ? 21.337 10.977 -1.387 1.00 88.92 315 CYS A O 1
ATOM 1984 N N . SER A 1 316 ? 22.021 9.291 -0.050 1.00 89.66 316 SER A N 1
ATOM 1985 C CA . SER A 1 316 ? 22.931 8.753 -1.054 1.00 76.58 316 SER A CA 1
ATOM 1986 C C . SER A 1 316 ? 22.198 8.220 -2.278 1.00 98.67 316 SER A C 1
ATOM 1987 O O . SER A 1 316 ? 22.811 8.087 -3.343 1.00 90.94 316 SER A O 1
ATOM 1990 N N . LYS A 1 317 ? 20.905 7.921 -2.153 1.00 100.17 317 LYS A N 1
ATOM 1991 C CA . LYS A 1 317 ? 20.159 7.351 -3.268 1.00 90.01 317 LYS A CA 1
ATOM 1992 C C . LYS A 1 317 ? 19.649 8.433 -4.215 1.00 107.58 317 LYS A C 1
ATOM 1993 O O . LYS A 1 317 ? 19.835 8.339 -5.433 1.00 103.06 317 LYS A O 1
ATOM 1999 N N . CYS A 1 318 ? 19.009 9.468 -3.673 1.00 96.96 318 CYS A N 1
ATOM 2000 C CA . CYS A 1 318 ? 18.354 10.488 -4.482 1.00 76.76 318 CYS A CA 1
ATOM 2001 C C . CYS A 1 318 ? 19.053 11.840 -4.438 1.00 90.29 318 CYS A C 1
ATOM 2002 O O . CYS A 1 318 ? 18.613 12.765 -5.129 1.00 90.25 318 CYS A O 1
ATOM 2005 N N . LYS A 1 319 ? 20.103 11.987 -3.626 1.00 92.11 319 LYS A N 1
ATOM 2006 C CA . LYS A 1 319 ? 20.887 13.219 -3.529 1.00 85.10 319 LYS A CA 1
ATOM 2007 C C . LYS A 1 319 ? 20.078 14.386 -2.964 1.00 81.47 319 LYS A C 1
ATOM 2008 O O . LYS A 1 319 ? 20.355 15.545 -3.279 1.00 88.81 319 LYS A O 1
ATOM 2014 N N . HIS A 1 320 ? 19.084 14.110 -2.122 1.00 63.25 320 HIS A N 1
ATOM 2015 C CA . HIS A 1 320 ? 18.267 15.162 -1.529 1.00 80.39 320 HIS A CA 1
ATOM 2016 C C . HIS A 1 320 ? 18.922 15.672 -0.252 1.00 91.69 320 HIS A C 1
ATOM 2017 O O . HIS A 1 320 ? 19.351 14.881 0.593 1.00 79.00 320 HIS A O 1
ATOM 2024 N N . ASP A 1 321 ? 18.987 16.993 -0.114 1.00 93.59 321 ASP A N 1
ATOM 2025 C CA . ASP A 1 321 ? 19.575 17.636 1.056 1.00 79.09 321 ASP A CA 1
ATOM 2026 C C . ASP A 1 321 ? 18.447 18.085 1.980 1.00 86.91 321 ASP A C 1
ATOM 2027 O O . ASP A 1 321 ? 17.646 18.951 1.615 1.00 82.25 321 ASP A O 1
ATOM 2032 N N . PHE A 1 322 ? 18.384 17.495 3.172 1.00 79.13 322 PHE A N 1
ATOM 2033 C CA . PHE A 1 322 ? 17.337 17.823 4.128 1.00 75.64 322 PHE A CA 1
ATOM 2034 C C . PHE A 1 322 ? 17.929 17.977 5.524 1.00 83.85 322 PHE A C 1
ATOM 2035 O O . PHE A 1 322 ? 19.129 17.794 5.745 1.00 72.91 322 PHE A O 1
ATOM 2043 N N . CYS A 1 323 ? 17.065 18.337 6.469 1.00 68.25 323 CYS A N 1
ATOM 2044 C CA . CYS A 1 323 ? 17.443 18.586 7.853 1.00 70.86 323 CYS A CA 1
ATOM 2045 C C . CYS A 1 323 ? 16.913 17.460 8.732 1.00 75.99 323 CYS A C 1
ATOM 2046 O O . CYS A 1 323 ? 15.760 17.047 8.591 1.00 71.94 323 CYS A O 1
ATOM 2049 N N . TRP A 1 324 ? 17.763 16.959 9.637 1.00 73.54 324 TRP A N 1
ATOM 2050 C CA . TRP A 1 324 ? 17.397 15.772 10.412 1.00 66.07 324 TRP A CA 1
ATOM 2051 C C . TRP A 1 324 ? 16.242 16.043 11.368 1.00 69.84 324 TRP A C 1
ATOM 2052 O O . TRP A 1 324 ? 15.469 15.128 11.675 1.00 67.98 324 TRP A O 1
ATOM 2063 N N . MET A 1 325 ? 16.105 17.283 11.840 1.00 69.81 325 MET A N 1
ATOM 2064 C CA . MET A 1 325 ? 15.049 17.624 12.787 1.00 58.56 325 MET A CA 1
ATOM 2065 C C . MET A 1 325 ? 13.730 17.894 12.070 1.00 74.99 325 MET A C 1
ATOM 2066 O O . MET A 1 325 ? 12.661 17.525 12.560 1.00 78.22 325 MET A O 1
ATOM 2071 N N . CYS A 1 326 ? 13.793 18.534 10.907 1.00 91.69 326 CYS A N 1
ATOM 2072 C CA . CYS A 1 326 ? 12.637 18.881 10.091 1.00 72.92 326 CYS A CA 1
ATOM 2073 C C . CYS A 1 326 ? 12.143 17.727 9.233 1.00 86.81 326 CYS A C 1
ATOM 2074 O O . CYS A 1 326 ? 10.940 17.440 9.225 1.00 99.61 326 CYS A O 1
ATOM 2077 N N . LEU A 1 327 ? 13.057 17.057 8.529 1.00 87.22 327 LEU A N 1
ATOM 2078 C CA . LEU A 1 327 ? 12.760 16.325 7.300 1.00 79.41 327 LEU A CA 1
ATOM 2079 C C . LEU A 1 327 ? 12.328 17.279 6.193 1.00 82.63 327 LEU A C 1
ATOM 2080 O O . LEU A 1 327 ? 11.603 16.897 5.269 1.00 110.99 327 LEU A O 1
ATOM 2085 N N . GLY A 1 328 ? 12.774 18.529 6.291 1.00 77.86 328 GLY A N 1
ATOM 2086 C CA . GLY A 1 328 ? 12.523 19.536 5.283 1.00 83.18 328 GLY A CA 1
ATOM 2087 C C . GLY A 1 328 ? 13.800 19.887 4.554 1.00 87.79 328 GLY A C 1
ATOM 2088 O O . GLY A 1 328 ? 14.893 19.623 5.062 1.00 92.66 328 GLY A O 1
ATOM 2089 N N . ASP A 1 329 ? 13.688 20.487 3.373 1.00 87.87 329 ASP A N 1
ATOM 2090 C CA . ASP A 1 329 ? 14.856 20.605 2.513 1.00 76.16 329 ASP A CA 1
ATOM 2091 C C . ASP A 1 329 ? 15.864 21.576 3.111 1.00 65.33 329 ASP A C 1
ATOM 2092 O O . ASP A 1 329 ? 15.520 22.470 3.891 1.00 83.48 329 ASP A O 1
ATOM 2097 N N . TRP A 1 330 ? 17.127 21.389 2.728 1.00 65.11 330 TRP A N 1
ATOM 2098 C CA . TRP A 1 330 ? 18.216 22.146 3.321 1.00 83.53 330 TRP A CA 1
ATOM 2099 C C . TRP A 1 330 ? 18.382 23.538 2.723 1.00 84.94 330 TRP A C 1
ATOM 2100 O O . TRP A 1 330 ? 19.050 24.371 3.346 1.00 85.92 330 TRP A O 1
ATOM 2111 N N . LYS A 1 331 ? 17.803 23.828 1.544 1.00 83.58 331 LYS A N 1
ATOM 2112 C CA . LYS A 1 331 ? 18.024 25.157 0.972 1.00 66.89 331 LYS A CA 1
ATOM 2113 C C . LYS A 1 331 ? 17.341 26.233 1.805 1.00 86.00 331 LYS A C 1
ATOM 2114 O O . LYS A 1 331 ? 17.638 27.419 1.633 1.00 92.43 331 LYS A O 1
ATOM 2120 N N . THR A 1 332 ? 16.450 25.841 2.715 1.00 86.10 332 THR A N 1
ATOM 2121 C CA . THR A 1 332 ? 15.857 26.738 3.699 1.00 79.43 332 THR A CA 1
ATOM 2122 C C . THR A 1 332 ? 16.694 26.857 4.963 1.00 88.60 332 THR A C 1
ATOM 2123 O O . THR A 1 332 ? 16.355 27.662 5.841 1.00 96.10 332 THR A O 1
ATOM 2127 N N . HIS A 1 333 ? 17.760 26.069 5.086 1.00 89.97 333 HIS A N 1
ATOM 2128 C CA . HIS A 1 333 ? 18.581 26.025 6.290 1.00 99.77 333 HIS A CA 1
ATOM 2129 C C . HIS A 1 333 ? 19.971 26.609 6.029 1.00 88.61 333 HIS A C 1
ATOM 2130 O O . HIS A 1 333 ? 20.981 26.115 6.535 1.00 92.81 333 HIS A O 1
ATOM 2137 N N . GLY A 1 334 ? 20.045 27.656 5.201 1.00 89.00 334 GLY A N 1
ATOM 2138 C CA . GLY A 1 334 ? 21.270 28.415 5.076 1.00 64.37 334 GLY A CA 1
ATOM 2139 C C . GLY A 1 334 ? 21.402 29.427 6.196 1.00 76.50 334 GLY A C 1
ATOM 2140 O O . GLY A 1 334 ? 20.499 29.604 7.014 1.00 81.82 334 GLY A O 1
ATOM 2141 N N . SER A 1 335 ? 22.553 30.102 6.225 1.00 70.60 335 SER A N 1
ATOM 2142 C CA . SER A 1 335 ? 22.818 31.061 7.294 1.00 79.55 335 SER A CA 1
ATOM 2143 C C . SER A 1 335 ? 21.773 32.169 7.308 1.00 77.83 335 SER A C 1
ATOM 2144 O O . SER A 1 335 ? 21.260 32.544 8.369 1.00 94.51 335 SER A O 1
ATOM 2147 N N . GLU A 1 336 ? 21.449 32.708 6.138 1.00 83.77 336 GLU A N 1
ATOM 2148 C CA . GLU A 1 336 ? 20.397 33.706 6.029 1.00 94.41 336 GLU A CA 1
ATOM 2149 C C . GLU A 1 336 ? 19.031 33.039 6.118 1.00 95.70 336 GLU A C 1
ATOM 2150 O O . GLU A 1 336 ? 18.801 31.984 5.519 1.00 83.85 336 GLU A O 1
ATOM 2152 N N . TYR A 1 337 ? 18.131 33.656 6.887 1.00 85.74 337 TYR A N 1
ATOM 2153 C CA . TYR A 1 337 ? 16.753 33.183 7.037 1.00 100.78 337 TYR A CA 1
ATOM 2154 C C . TYR A 1 337 ? 16.695 31.803 7.690 1.00 102.07 337 TYR A C 1
ATOM 2155 O O . TYR A 1 337 ? 15.894 30.950 7.301 1.00 100.70 337 TYR A O 1
ATOM 2164 N N . TYR A 1 338 ? 17.544 31.571 8.690 1.00 92.32 338 TYR A N 1
ATOM 2165 C CA . TYR A 1 338 ? 17.509 30.305 9.412 1.00 80.26 338 TYR A CA 1
ATOM 2166 C C . TYR A 1 338 ? 16.321 30.304 10.367 1.00 73.00 338 TYR A C 1
ATOM 2167 O O . TYR A 1 338 ? 16.260 31.120 11.295 1.00 72.54 338 TYR A O 1
ATOM 2176 N N . GLU A 1 339 ? 15.381 29.382 10.143 1.00 78.15 339 GLU A N 1
ATOM 2177 C CA . GLU A 1 339 ? 14.139 29.337 10.900 1.00 94.89 339 GLU A CA 1
ATOM 2178 C C . GLU A 1 339 ? 14.014 28.111 11.796 1.00 72.74 339 GLU A C 1
ATOM 2179 O O . GLU A 1 339 ? 13.194 28.127 12.720 1.00 77.29 339 GLU A O 1
ATOM 2185 N N . CYS A 1 340 ? 14.811 27.061 11.557 1.00 65.93 340 CYS A N 1
ATOM 2186 C CA . CYS A 1 340 ? 14.588 25.768 12.205 1.00 74.03 340 CYS A CA 1
ATOM 2187 C C . CYS A 1 340 ? 14.679 25.850 13.725 1.00 62.60 340 CYS A C 1
ATOM 2188 O O . CYS A 1 340 ? 14.022 25.072 14.426 1.00 74.18 340 CYS A O 1
ATOM 2191 N N . SER A 1 341 ? 15.469 26.782 14.255 1.00 70.22 341 SER A N 1
ATOM 2192 C CA . SER A 1 341 ? 15.738 26.807 15.687 1.00 64.20 341 SER A CA 1
ATOM 2193 C C . SER A 1 341 ? 14.714 27.598 16.490 1.00 65.62 341 SER A C 1
ATOM 2194 O O . SER A 1 341 ? 14.625 27.401 17.707 1.00 74.79 341 SER A O 1
ATOM 2197 N N . ARG A 1 342 ? 13.945 28.482 15.859 1.00 79.16 342 ARG A N 1
ATOM 2198 C CA . ARG A 1 342 ? 12.926 29.228 16.583 1.00 89.70 342 ARG A CA 1
ATOM 2199 C C . ARG A 1 342 ? 11.695 28.368 16.820 1.00 85.94 342 ARG A C 1
ATOM 2200 O O . ARG A 1 342 ? 11.262 27.620 15.939 1.00 77.62 342 ARG A O 1
ATOM 2208 N N . TYR A 1 343 ? 11.115 28.499 18.009 1.00 87.49 343 TYR A N 1
ATOM 2209 C CA . TYR A 1 343 ? 9.776 27.985 18.249 1.00 81.13 343 TYR A CA 1
ATOM 2210 C C . TYR A 1 343 ? 8.758 28.953 17.658 1.00 90.85 343 TYR A C 1
ATOM 2211 O O . TYR A 1 343 ? 8.846 30.167 17.871 1.00 92.77 343 TYR A O 1
ATOM 2220 N N . LYS A 1 344 ? 7.799 28.417 16.904 1.00 90.27 344 LYS A N 1
ATOM 2221 C CA . LYS A 1 344 ? 6.732 29.226 16.316 1.00 84.51 344 LYS A CA 1
ATOM 2222 C C . LYS A 1 344 ? 5.645 29.389 17.370 1.00 89.77 344 LYS A C 1
ATOM 2223 O O . LYS A 1 344 ? 4.694 28.610 17.442 1.00 94.40 344 LYS A O 1
ATOM 2225 N N . GLU A 1 345 ? 5.789 30.421 18.197 1.00 82.68 345 GLU A N 1
ATOM 2226 C CA . GLU A 1 345 ? 4.903 30.619 19.334 1.00 89.07 345 GLU A CA 1
ATOM 2227 C C . GLU A 1 345 ? 3.546 31.153 18.892 1.00 108.40 345 GLU A C 1
ATOM 2228 O O . GLU A 1 345 ? 3.420 31.829 17.866 1.00 104.24 345 GLU A O 1
ATOM 2230 N N . ASN A 1 346 ? 2.514 30.831 19.689 1.00 111.31 346 ASN A N 1
ATOM 2231 C CA . ASN A 1 346 ? 1.159 31.330 19.482 1.00 112.48 346 ASN A CA 1
ATOM 2232 C C . ASN A 1 346 ? 0.940 32.579 20.325 1.00 123.71 346 ASN A C 1
ATOM 2233 O O . ASN A 1 346 ? 1.189 32.553 21.537 1.00 109.19 346 ASN A O 1
ATOM 2238 N N . PRO A 1 347 ? 0.491 33.678 19.733 1.00 129.91 347 PRO A N 1
ATOM 2239 C CA . PRO A 1 347 ? 0.409 34.934 20.488 1.00 124.51 347 PRO A CA 1
ATOM 2240 C C . PRO A 1 347 ? -0.849 35.029 21.337 1.00 121.47 347 PRO A C 1
ATOM 2241 O O . PRO A 1 347 ? -0.805 35.532 22.464 1.00 120.51 347 PRO A O 1
ATOM 2245 N N . ASP A 1 348 ? -1.972 34.541 20.819 1.00 107.54 348 ASP A N 1
ATOM 2246 C CA . ASP A 1 348 ? -3.251 34.616 21.515 1.00 121.65 348 ASP A CA 1
ATOM 2247 C C . ASP A 1 348 ? -3.670 33.254 22.063 1.00 124.23 348 ASP A C 1
ATOM 2248 O O . ASP A 1 348 ? -4.851 32.896 22.045 1.00 121.05 348 ASP A O 1
ATOM 2250 N N . ILE A 1 349 ? -2.702 32.478 22.561 1.00 112.93 349 ILE A N 1
ATOM 2251 C CA . ILE A 1 349 ? -2.998 31.193 23.188 1.00 108.95 349 ILE A CA 1
ATOM 2252 C C . ILE A 1 349 ? -3.133 31.309 24.700 1.00 109.50 349 ILE A C 1
ATOM 2253 O O . ILE A 1 349 ? -3.620 30.364 25.343 1.00 113.16 349 ILE A O 1
ATOM 2258 N N . VAL A 1 350 ? -2.731 32.437 25.289 1.00 106.66 350 VAL A N 1
ATOM 2259 C CA . VAL A 1 350 ? -3.050 32.699 26.685 1.00 110.21 350 VAL A CA 1
ATOM 2260 C C . VAL A 1 350 ? -4.543 32.970 26.850 1.00 119.79 350 VAL A C 1
ATOM 2261 O O . VAL A 1 350 ? -5.081 32.844 27.957 1.00 113.84 350 VAL A O 1
ATOM 2265 N N . ASN A 1 351 ? -5.237 33.305 25.759 1.00 118.13 351 ASN A N 1
ATOM 2266 C CA . ASN A 1 351 ? -6.663 33.607 25.775 1.00 116.76 351 ASN A CA 1
ATOM 2267 C C . ASN A 1 351 ? -7.516 32.439 25.283 1.00 118.97 351 ASN A C 1
ATOM 2268 O O . ASN A 1 351 ? -8.611 32.652 24.752 1.00 118.21 351 ASN A O 1
ATOM 2273 N N . GLN A 1 352 ? -7.039 31.210 25.446 1.00 109.86 352 GLN A N 1
ATOM 2274 C CA . GLN A 1 352 ? -7.770 30.017 25.037 1.00 99.04 352 GLN A CA 1
ATOM 2275 C C . GLN A 1 352 ? -7.992 29.103 26.240 1.00 113.55 352 GLN A C 1
ATOM 2276 O O . GLN A 1 352 ? -7.630 29.426 27.374 1.00 119.68 352 GLN A O 1
ATOM 2282 N N . SER A 1 353 ? -8.596 27.948 25.974 1.00 100.07 353 SER A N 1
ATOM 2283 C CA . SER A 1 353 ? -8.957 27.018 27.032 1.00 103.54 353 SER A CA 1
ATOM 2284 C C . SER A 1 353 ? -7.715 26.374 27.640 1.00 105.57 353 SER A C 1
ATOM 2285 O O . SER A 1 353 ? -6.624 26.390 27.064 1.00 114.81 353 SER A O 1
ATOM 2288 N N . GLN A 1 354 ? -7.900 25.795 28.830 1.00 98.77 354 GLN A N 1
ATOM 2289 C CA . GLN A 1 354 ? -6.796 25.119 29.503 1.00 104.65 354 GLN A CA 1
ATOM 2290 C C . GLN A 1 354 ? -6.329 23.896 28.725 1.00 104.53 354 GLN A C 1
ATOM 2291 O O . GLN A 1 354 ? -5.151 23.526 28.799 1.00 114.94 354 GLN A O 1
ATOM 2297 N N . GLN A 1 355 ? -7.231 23.260 27.976 1.00 113.27 355 GLN A N 1
ATOM 2298 C CA . GLN A 1 355 ? -6.848 22.125 27.142 1.00 111.33 355 GLN A CA 1
ATOM 2299 C C . GLN A 1 355 ? -5.845 22.548 26.072 1.00 121.36 355 GLN A C 1
ATOM 2300 O O . GLN A 1 355 ? -4.754 21.970 25.958 1.00 118.17 355 GLN A O 1
ATOM 2306 N N . ALA A 1 356 ? -6.201 23.564 25.280 1.00 116.49 356 ALA A N 1
ATOM 2307 C CA . ALA A 1 356 ? -5.293 24.056 24.250 1.00 113.51 356 ALA A CA 1
ATOM 2308 C C . ALA A 1 356 ? -4.015 24.619 24.855 1.00 117.44 356 ALA A C 1
ATOM 2309 O O . ALA A 1 356 ? -2.940 24.489 24.260 1.00 119.31 356 ALA A O 1
ATOM 2311 N N . GLN A 1 357 ? -4.104 25.225 26.041 1.00 106.68 357 GLN A N 1
ATOM 2312 C CA . GLN A 1 357 ? -2.913 25.779 26.677 1.00 105.35 357 GLN A CA 1
ATOM 2313 C C . GLN A 1 357 ? -1.952 24.679 27.114 1.00 108.53 357 GLN A C 1
ATOM 2314 O O . GLN A 1 357 ? -0.738 24.793 26.912 1.00 114.94 357 GLN A O 1
ATOM 2320 N N . ALA A 1 358 ? -2.474 23.607 27.716 1.00 108.14 358 ALA A N 1
ATOM 2321 C CA . ALA A 1 358 ? -1.618 22.487 28.094 1.00 110.93 358 ALA A CA 1
ATOM 2322 C C . ALA A 1 358 ? -1.024 21.813 26.864 1.00 97.68 358 ALA A C 1
ATOM 2323 O O . ALA A 1 358 ? 0.146 21.404 26.871 1.00 110.76 358 ALA A O 1
ATOM 2325 N N . ARG A 1 359 ? -1.812 21.699 25.791 1.00 95.85 359 ARG A N 1
ATOM 2326 C CA . ARG A 1 359 ? -1.290 21.114 24.560 1.00 96.19 359 ARG A CA 1
ATOM 2327 C C . ARG A 1 359 ? -0.172 21.970 23.973 1.00 97.46 359 ARG A C 1
ATOM 2328 O O . ARG A 1 359 ? 0.840 21.444 23.494 1.00 93.84 359 ARG A O 1
ATOM 2336 N N . GLU A 1 360 ? -0.331 23.296 24.016 1.00 98.51 360 GLU A N 1
ATOM 2337 C CA . GLU A 1 360 ? 0.714 24.190 23.527 1.00 98.21 360 GLU A CA 1
ATOM 2338 C C . GLU A 1 360 ? 1.963 24.113 24.396 1.00 92.42 360 GLU A C 1
ATOM 2339 O O . GLU A 1 360 ? 3.088 24.176 23.885 1.00 88.83 360 GLU A O 1
ATOM 2345 N N . ALA A 1 361 ? 1.783 24.000 25.715 1.00 87.06 361 ALA A N 1
ATOM 2346 C CA . ALA A 1 361 ? 2.927 23.828 26.603 1.00 74.15 361 ALA A CA 1
ATOM 2347 C C . ALA A 1 361 ? 3.692 22.557 26.262 1.00 75.55 361 ALA A C 1
ATOM 2348 O O . ALA A 1 361 ? 4.928 22.563 26.198 1.00 82.79 361 ALA A O 1
ATOM 2350 N N . LEU A 1 362 ? 2.969 21.457 26.034 1.00 85.33 362 LEU A N 1
ATOM 2351 C CA . LEU A 1 362 ? 3.616 20.217 25.618 1.00 73.81 362 LEU A CA 1
ATOM 2352 C C . LEU A 1 362 ? 4.356 20.395 24.298 1.00 79.63 362 LEU A C 1
ATOM 2353 O O . LEU A 1 362 ? 5.493 19.931 24.146 1.00 78.83 362 LEU A O 1
ATOM 2358 N N . LYS A 1 363 ? 3.720 21.062 23.331 1.00 90.71 363 LYS A N 1
ATOM 2359 C CA . LYS A 1 363 ? 4.340 21.279 22.026 1.00 84.51 363 LYS A CA 1
ATOM 2360 C C . LYS A 1 363 ? 5.649 22.050 22.157 1.00 74.19 363 LYS A C 1
ATOM 2361 O O . LYS A 1 363 ? 6.671 21.667 21.577 1.00 76.95 363 LYS A O 1
ATOM 2367 N N . LYS A 1 364 ? 5.633 23.139 22.927 1.00 71.99 364 LYS A N 1
ATOM 2368 C CA . LYS A 1 364 ? 6.830 23.958 23.105 1.00 76.88 364 LYS A CA 1
ATOM 2369 C C . LYS A 1 364 ? 7.929 23.184 23.826 1.00 77.70 364 LYS A C 1
ATOM 2370 O O . LYS A 1 364 ? 9.098 23.187 23.402 1.00 75.78 364 LYS A O 1
ATOM 2376 N N . TYR A 1 365 ? 7.571 22.526 24.934 1.00 73.55 365 TYR A N 1
ATOM 2377 C CA . TYR A 1 365 ? 8.550 21.746 25.680 1.00 74.11 365 TYR A CA 1
ATOM 2378 C C . TYR A 1 365 ? 9.193 20.685 24.799 1.00 72.59 365 TYR A C 1
ATOM 2379 O O . TYR A 1 365 ? 10.411 20.484 24.853 1.00 77.33 365 TYR A O 1
ATOM 2388 N N . LEU A 1 366 ? 8.398 20.002 23.975 1.00 64.93 366 LEU A N 1
ATOM 2389 C CA . LEU A 1 366 ? 8.966 18.976 23.109 1.00 70.25 366 LEU A CA 1
ATOM 2390 C C . LEU A 1 366 ? 9.840 19.590 22.023 1.00 71.49 366 LEU A C 1
ATOM 2391 O O . LEU A 1 366 ? 10.905 19.049 21.703 1.00 71.69 366 LEU A O 1
ATOM 2396 N N . PHE A 1 367 ? 9.416 20.724 21.456 1.00 68.90 367 PHE A N 1
ATOM 2397 C CA . PHE A 1 367 ? 10.232 21.394 20.449 1.00 65.92 367 PHE A CA 1
ATOM 2398 C C . PHE A 1 367 ? 11.621 21.706 20.986 1.00 65.85 367 PHE A C 1
ATOM 2399 O O . PHE A 1 367 ? 12.620 21.553 20.273 1.00 70.29 367 PHE A O 1
ATOM 2407 N N . TYR A 1 368 ? 11.707 22.146 22.242 1.00 65.43 368 TYR A N 1
ATOM 2408 C CA . TYR A 1 368 ? 13.025 22.475 22.783 1.00 63.25 368 TYR A CA 1
ATOM 2409 C C . TYR A 1 368 ? 13.787 21.227 23.234 1.00 63.35 368 TYR A C 1
ATOM 2410 O O . TYR A 1 368 ? 15.004 21.117 23.008 1.00 66.46 368 TYR A O 1
ATOM 2419 N N . PHE A 1 369 ? 13.087 20.269 23.847 1.00 61.13 369 PHE A N 1
ATOM 2420 C CA . PHE A 1 369 ? 13.746 19.088 24.391 1.00 63.92 369 PHE A CA 1
ATOM 2421 C C . PHE A 1 369 ? 14.321 18.209 23.290 1.00 63.95 369 PHE A C 1
ATOM 2422 O O . PHE A 1 369 ? 15.401 17.628 23.456 1.00 72.05 369 PHE A O 1
ATOM 2430 N N . GLU A 1 370 ? 13.603 18.069 22.173 1.00 64.17 370 GLU A N 1
ATOM 2431 C CA . GLU A 1 370 ? 14.100 17.227 21.092 1.00 65.18 370 GLU A CA 1
ATOM 2432 C C . GLU A 1 370 ? 15.407 17.769 20.533 1.00 65.11 370 GLU A C 1
ATOM 2433 O O . GLU A 1 370 ? 16.326 17.001 20.232 1.00 64.61 370 GLU A O 1
ATOM 2439 N N . ARG A 1 371 ? 15.522 19.093 20.418 1.00 62.32 371 ARG A N 1
ATOM 2440 C CA . ARG A 1 371 ? 16.763 19.675 19.918 1.00 66.75 371 ARG A CA 1
ATOM 2441 C C . ARG A 1 371 ? 17.883 19.566 20.947 1.00 62.43 371 ARG A C 1
ATOM 2442 O O . ARG A 1 371 ? 19.038 19.316 20.583 1.00 50.49 371 ARG A O 1
ATOM 2450 N N . TRP A 1 372 ? 17.565 19.732 22.234 1.00 62.71 372 TRP A N 1
ATOM 2451 C CA . TRP A 1 372 ? 18.562 19.492 23.279 1.00 58.90 372 TRP A CA 1
ATOM 2452 C C . TRP A 1 372 ? 19.130 18.073 23.184 1.00 63.59 372 TRP A C 1
ATOM 2453 O O . TRP A 1 372 ? 20.356 17.869 23.115 1.00 67.42 372 TRP A O 1
ATOM 2464 N N . GLU A 1 373 ? 18.238 17.079 23.132 1.00 52.72 373 GLU A N 1
ATOM 2465 C CA . GLU A 1 373 ? 18.656 15.683 23.048 1.00 65.12 373 GLU A CA 1
ATOM 2466 C C . GLU A 1 373 ? 19.439 15.406 21.769 1.00 61.40 373 GLU A C 1
ATOM 2467 O O . GLU A 1 373 ? 20.472 14.722 21.796 1.00 61.87 373 GLU A O 1
ATOM 2473 N N . ASN A 1 374 ? 18.963 15.927 20.634 1.00 56.90 374 ASN A N 1
ATOM 2474 C CA . ASN A 1 374 ? 19.630 15.658 19.367 1.00 61.08 374 ASN A CA 1
ATOM 2475 C C . ASN A 1 374 ? 21.001 16.309 19.304 1.00 52.74 374 ASN A C 1
ATOM 2476 O O . ASN A 1 374 ? 21.919 15.744 18.707 1.00 54.64 374 ASN A O 1
ATOM 2481 N N . HIS A 1 375 ? 21.170 17.483 19.915 1.00 44.26 375 HIS A N 1
ATOM 2482 C CA . HIS A 1 375 ? 22.491 18.097 19.927 1.00 59.19 375 HIS A CA 1
ATOM 2483 C C . HIS A 1 375 ? 23.451 17.327 20.824 1.00 58.65 375 HIS A C 1
ATOM 2484 O O . HIS A 1 375 ? 24.640 17.219 20.502 1.00 62.32 375 HIS A O 1
ATOM 2491 N N . ASN A 1 376 ? 22.959 16.759 21.929 1.00 52.11 376 ASN A N 1
ATOM 2492 C CA . ASN A 1 376 ? 23.810 15.860 22.711 1.00 56.05 376 ASN A CA 1
ATOM 2493 C C . ASN A 1 376 ? 24.247 14.652 21.877 1.00 62.41 376 ASN A C 1
ATOM 2494 O O . ASN A 1 376 ? 25.438 14.291 21.838 1.00 59.76 376 ASN A O 1
ATOM 2499 N N . LYS A 1 377 ? 23.287 14.014 21.201 1.00 60.51 377 LYS A N 1
ATOM 2500 C CA . LYS A 1 377 ? 23.603 12.863 20.356 1.00 58.93 377 LYS A CA 1
ATOM 2501 C C . LYS A 1 377 ? 24.591 13.239 19.256 1.00 56.25 377 LYS A C 1
ATOM 2502 O O . LYS A 1 377 ? 25.487 12.454 18.910 1.00 64.87 377 LYS A O 1
ATOM 2508 N N . SER A 1 378 ? 24.448 14.444 18.702 1.00 53.29 378 SER A N 1
ATOM 2509 C CA . SER A 1 378 ? 25.359 14.905 17.662 1.00 61.95 378 SER A CA 1
ATOM 2510 C C . SER A 1 378 ? 26.752 15.149 18.221 1.00 66.60 378 SER A C 1
ATOM 2511 O O . SER A 1 378 ? 27.748 14.907 17.534 1.00 66.10 378 SER A O 1
ATOM 2514 N N . LEU A 1 379 ? 26.844 15.640 19.459 1.00 58.54 379 LEU A N 1
ATOM 2515 C CA . LEU A 1 379 ? 28.144 15.746 20.114 1.00 60.04 379 LEU A CA 1
ATOM 2516 C C . LEU A 1 379 ? 28.827 14.386 20.180 1.00 63.42 379 LEU A C 1
ATOM 2517 O O . LEU A 1 379 ? 30.016 14.253 19.857 1.00 54.86 379 LEU A O 1
ATOM 2522 N N . GLN A 1 380 ? 28.077 13.358 20.584 1.00 50.54 380 GLN A N 1
ATOM 2523 C CA . GLN A 1 380 ? 28.656 12.014 20.658 1.00 48.04 380 GLN A CA 1
ATOM 2524 C C . GLN A 1 380 ? 29.134 11.535 19.285 1.00 56.30 380 GLN A C 1
ATOM 2525 O O . GLN A 1 380 ? 30.276 11.066 19.128 1.00 61.77 380 GLN A O 1
ATOM 2531 N N . LEU A 1 381 ? 28.267 11.650 18.274 1.00 70.00 381 LEU A N 1
ATOM 2532 C CA . LEU A 1 381 ? 28.621 11.169 16.940 1.00 57.05 381 LEU A CA 1
ATOM 2533 C C . LEU A 1 381 ? 29.804 11.944 16.361 1.00 52.58 381 LEU A C 1
ATOM 2534 O O . LEU A 1 381 ? 30.668 11.367 15.688 1.00 56.43 381 LEU A O 1
ATOM 2539 N N . GLU A 1 382 ? 29.873 13.251 16.627 1.00 44.56 382 GLU A N 1
ATOM 2540 C CA . GLU A 1 382 ? 30.994 14.048 16.145 1.00 55.72 382 GLU A CA 1
ATOM 2541 C C . GLU A 1 382 ? 32.287 13.694 16.864 1.00 63.90 382 GLU A C 1
ATOM 2542 O O . GLU A 1 382 ? 33.364 13.771 16.264 1.00 70.41 382 GLU A O 1
ATOM 2548 N N . ALA A 1 383 ? 32.210 13.310 18.142 1.00 64.87 383 ALA A N 1
ATOM 2549 C CA . ALA A 1 383 ? 33.400 12.798 18.814 1.00 61.15 383 ALA A CA 1
ATOM 2550 C C . ALA A 1 383 ? 33.905 11.530 18.134 1.00 63.47 383 ALA A C 1
ATOM 2551 O O . ALA A 1 383 ? 35.116 11.354 17.937 1.00 60.40 383 ALA A O 1
ATOM 2553 N N . GLN A 1 384 ? 32.986 10.636 17.759 1.00 62.02 384 GLN A N 1
ATOM 2554 C CA . GLN A 1 384 ? 33.405 9.436 17.030 1.00 60.20 384 GLN A CA 1
ATOM 2555 C C . GLN A 1 384 ? 34.032 9.791 15.680 1.00 72.85 384 GLN A C 1
ATOM 2556 O O . GLN A 1 384 ? 35.038 9.191 15.267 1.00 73.80 384 GLN A O 1
ATOM 2562 N N . THR A 1 385 ? 33.451 10.770 14.981 1.00 72.26 385 THR A N 1
ATOM 2563 C CA . THR A 1 385 ? 34.026 11.225 13.716 1.00 60.58 385 THR A CA 1
ATOM 2564 C C . THR A 1 385 ? 35.431 11.787 13.916 1.00 62.36 385 THR A C 1
ATOM 2565 O O . THR A 1 385 ? 36.334 11.534 13.108 1.00 71.28 385 THR A O 1
ATOM 2569 N N . TYR A 1 386 ? 35.631 12.556 14.989 1.00 66.85 386 TYR A N 1
ATOM 2570 C CA . TYR A 1 386 ? 36.955 13.088 15.299 1.00 68.82 386 TYR A CA 1
ATOM 2571 C C . TYR A 1 386 ? 37.948 11.965 15.567 1.00 68.76 386 TYR A C 1
ATOM 2572 O O . TYR A 1 386 ? 39.114 12.046 15.162 1.00 72.81 386 TYR A O 1
ATOM 2581 N N . GLN A 1 387 ? 37.507 10.910 16.256 1.00 61.31 387 GLN A N 1
ATOM 2582 C CA . GLN A 1 387 ? 38.388 9.764 16.473 1.00 71.12 387 GLN A CA 1
ATOM 2583 C C . GLN A 1 387 ? 38.804 9.128 15.150 1.00 72.81 387 GLN A C 1
ATOM 2584 O O . GLN A 1 387 ? 39.982 8.798 14.949 1.00 75.71 387 GLN A O 1
ATOM 2590 N N . ARG A 1 388 ? 37.849 8.948 14.232 1.00 74.78 388 ARG A N 1
ATOM 2591 C CA . ARG A 1 388 ? 38.195 8.376 12.931 1.00 70.05 388 ARG A CA 1
ATOM 2592 C C . ARG A 1 388 ? 39.151 9.284 12.160 1.00 70.66 388 ARG A C 1
ATOM 2593 O O . ARG A 1 388 ? 40.062 8.804 11.470 1.00 71.80 388 ARG A O 1
ATOM 2601 N N . ILE A 1 389 ? 38.963 10.601 12.271 1.00 70.14 389 ILE A N 1
ATOM 2602 C CA . ILE A 1 389 ? 39.861 11.550 11.614 1.00 60.05 389 ILE A CA 1
ATOM 2603 C C . ILE A 1 389 ? 41.273 11.418 12.172 1.00 77.85 389 ILE A C 1
ATOM 2604 O O . ILE A 1 389 ? 42.263 11.410 11.426 1.00 74.78 389 ILE A O 1
ATOM 2609 N N . HIS A 1 390 ? 41.384 11.337 13.501 1.00 77.69 390 HIS A N 1
ATOM 2610 C CA . HIS A 1 390 ? 42.680 11.132 14.138 1.00 68.44 390 HIS A CA 1
ATOM 2611 C C . HIS A 1 390 ? 43.346 9.860 13.630 1.00 72.34 390 HIS A C 1
ATOM 2612 O O . HIS A 1 390 ? 44.548 9.852 13.333 1.00 87.85 390 HIS A O 1
ATOM 2619 N N . GLU A 1 391 ? 42.574 8.775 13.517 1.00 70.81 391 GLU A N 1
ATOM 2620 C CA . GLU A 1 391 ? 43.134 7.521 13.021 1.00 70.10 391 GLU A CA 1
ATOM 2621 C C . GLU A 1 391 ? 43.628 7.662 11.586 1.00 79.55 391 GLU A C 1
ATOM 2622 O O . GLU A 1 391 ? 44.687 7.130 11.229 1.00 92.50 391 GLU A O 1
ATOM 2628 N N . LYS A 1 392 ? 42.877 8.379 10.747 1.00 80.27 392 LYS A N 1
ATOM 2629 C CA . LYS A 1 392 ? 43.293 8.547 9.356 1.00 89.96 392 LYS A CA 1
ATOM 2630 C C . LYS A 1 392 ? 44.567 9.379 9.250 1.00 78.46 392 LYS A C 1
ATOM 2631 O O . LYS A 1 392 ? 45.449 9.072 8.437 1.00 81.07 392 LYS A O 1
ATOM 2637 N N . ILE A 1 393 ? 44.685 10.432 10.060 1.00 68.03 393 ILE A N 1
ATOM 2638 C CA . ILE A 1 393 ? 45.908 11.231 10.033 1.00 77.40 393 ILE A CA 1
ATOM 2639 C C . ILE A 1 393 ? 47.090 10.416 10.547 1.00 83.13 393 ILE A C 1
ATOM 2640 O O . ILE A 1 393 ? 48.212 10.536 10.038 1.00 79.33 393 ILE A O 1
ATOM 2645 N N . GLN A 1 394 ? 46.861 9.573 11.557 1.00 71.03 394 GLN A N 1
ATOM 2646 C CA . GLN A 1 394 ? 47.914 8.680 12.034 1.00 74.29 394 GLN A CA 1
ATOM 2647 C C . GLN A 1 394 ? 48.371 7.735 10.928 1.00 85.41 394 GLN A C 1
ATOM 2648 O O . GLN A 1 394 ? 49.575 7.523 10.725 1.00 84.89 394 GLN A O 1
ATOM 2654 N N . GLU A 1 395 ? 47.411 7.159 10.198 1.00 75.31 395 GLU A N 1
ATOM 2655 C CA . GLU A 1 395 ? 47.742 6.264 9.093 1.00 76.55 395 GLU A CA 1
ATOM 2656 C C . GLU A 1 395 ? 48.538 6.986 8.014 1.00 80.15 395 GLU A C 1
ATOM 2657 O O . GLU A 1 395 ? 49.492 6.429 7.458 1.00 88.73 395 GLU A O 1
ATOM 2663 N N . ARG A 1 396 ? 48.158 8.226 7.697 1.00 82.77 396 ARG A N 1
ATOM 2664 C CA . ARG A 1 396 ? 48.906 8.986 6.699 1.00 94.21 396 ARG A CA 1
ATOM 2665 C C . ARG A 1 396 ? 50.318 9.292 7.181 1.00 88.52 396 ARG A C 1
ATOM 2666 O O . ARG A 1 396 ? 51.274 9.247 6.397 1.00 96.84 396 ARG A O 1
ATOM 2674 N N . VAL A 1 397 ? 50.469 9.607 8.469 1.00 78.86 397 VAL A N 1
ATOM 2675 C CA . VAL A 1 397 ? 51.787 9.935 9.001 1.00 87.17 397 VAL A CA 1
ATOM 2676 C C . VAL A 1 397 ? 52.701 8.716 8.963 1.00 90.23 397 VAL A C 1
ATOM 2677 O O . VAL A 1 397 ? 53.871 8.815 8.573 1.00 93.80 397 VAL A O 1
ATOM 2681 N N . MET A 1 398 ? 52.186 7.545 9.350 1.00 90.97 398 MET A N 1
ATOM 2682 C CA . MET A 1 398 ? 53.035 6.356 9.344 1.00 96.99 398 MET A CA 1
ATOM 2683 C C . MET A 1 398 ? 53.310 5.860 7.928 1.00 87.30 398 MET A C 1
ATOM 2684 O O . MET A 1 398 ? 54.332 5.205 7.692 1.00 92.04 398 MET A O 1
ATOM 2689 N N . ASN A 1 399 ? 52.423 6.156 6.979 1.00 92.16 399 ASN A N 1
ATOM 2690 C CA . ASN A 1 399 ? 52.655 5.825 5.579 1.00 78.78 399 ASN A CA 1
ATOM 2691 C C . ASN A 1 399 ? 53.504 6.866 4.860 1.00 92.59 399 ASN A C 1
ATOM 2692 O O . ASN A 1 399 ? 53.716 6.737 3.649 1.00 96.87 399 ASN A O 1
ATOM 2697 N N . ASN A 1 400 ? 53.992 7.878 5.578 1.00 93.76 400 ASN A N 1
ATOM 2698 C CA . ASN A 1 400 ? 54.727 9.000 4.995 1.00 84.92 400 ASN A CA 1
ATOM 2699 C C . ASN A 1 400 ? 53.917 9.676 3.891 1.00 97.78 400 ASN A C 1
ATOM 2700 O O . ASN A 1 400 ? 54.385 9.874 2.768 1.00 110.16 400 ASN A O 1
ATOM 2705 N N . LEU A 1 401 ? 52.676 10.023 4.224 1.00 105.85 401 LEU A N 1
ATOM 2706 C CA . LEU A 1 401 ? 51.844 10.857 3.370 1.00 86.28 401 LEU A CA 1
ATOM 2707 C C . LEU A 1 401 ? 51.683 12.261 3.935 1.00 97.90 401 LEU A C 1
ATOM 2708 O O . LEU A 1 401 ? 50.864 13.035 3.430 1.00 101.64 401 LEU A O 1
ATOM 2713 N N . GLY A 1 402 ? 52.440 12.601 4.964 1.00 89.80 402 GLY A N 1
ATOM 2714 C CA . GLY A 1 402 ? 52.384 13.921 5.560 1.00 82.31 402 GLY A CA 1
ATOM 2715 C C . GLY A 1 402 ? 52.761 13.865 7.027 1.00 91.93 402 GLY A C 1
ATOM 2716 O O . GLY A 1 402 ? 53.129 12.822 7.562 1.00 90.68 402 GLY A O 1
ATOM 2717 N N . THR A 1 403 ? 52.660 15.027 7.670 1.00 67.92 403 THR A N 1
ATOM 2718 C CA . THR A 1 403 ? 52.967 15.173 9.085 1.00 91.54 403 THR A CA 1
ATOM 2719 C C . THR A 1 403 ? 51.801 15.851 9.795 1.00 91.56 403 THR A C 1
ATOM 2720 O O . THR A 1 403 ? 50.949 16.484 9.169 1.00 88.64 403 THR A O 1
ATOM 2724 N N . TRP A 1 404 ? 51.788 15.720 11.126 1.00 87.33 404 TRP A N 1
ATOM 2725 C CA . TRP A 1 404 ? 50.660 16.201 11.922 1.00 75.68 404 TRP A CA 1
ATOM 2726 C C . TRP A 1 404 ? 50.420 17.696 11.741 1.00 80.52 404 TRP A C 1
ATOM 2727 O O . TRP A 1 404 ? 49.282 18.161 11.878 1.00 81.96 404 TRP A O 1
ATOM 2738 N N . ILE A 1 405 ? 51.470 18.461 11.431 1.00 82.49 405 ILE A N 1
ATOM 2739 C CA . ILE A 1 405 ? 51.328 19.908 11.304 1.00 71.41 405 ILE A CA 1
ATOM 2740 C C . ILE A 1 405 ? 50.430 20.276 10.129 1.00 80.16 405 ILE A C 1
ATOM 2741 O O . ILE A 1 405 ? 49.667 21.247 10.203 1.00 89.79 405 ILE A O 1
ATOM 2746 N N . ASP A 1 406 ? 50.491 19.515 9.034 1.00 78.72 406 ASP A N 1
ATOM 2747 C CA . ASP A 1 406 ? 49.725 19.877 7.847 1.00 78.15 406 ASP A CA 1
ATOM 2748 C C . ASP A 1 406 ? 48.248 19.514 7.972 1.00 73.58 406 ASP A C 1
ATOM 2749 O O . ASP A 1 406 ? 47.431 20.023 7.197 1.00 92.52 406 ASP A O 1
ATOM 2754 N N . TRP A 1 407 ? 47.886 18.643 8.919 1.00 76.49 407 TRP A N 1
ATOM 2755 C CA . TRP A 1 407 ? 46.486 18.330 9.192 1.00 72.01 407 TRP A CA 1
ATOM 2756 C C . TRP A 1 407 ? 46.008 18.842 10.547 1.00 62.43 407 TRP A C 1
ATOM 2757 O O . TRP A 1 407 ? 44.885 18.525 10.953 1.00 68.36 407 TRP A O 1
ATOM 2768 N N . GLN A 1 408 ? 46.833 19.617 11.258 1.00 81.16 408 GLN A N 1
ATOM 2769 C CA . GLN A 1 408 ? 46.424 20.161 12.551 1.00 73.05 408 GLN A CA 1
ATOM 2770 C C . GLN A 1 408 ? 45.155 21.006 12.450 1.00 61.10 408 GLN A C 1
ATOM 2771 O O . GLN A 1 408 ? 44.379 21.082 13.415 1.00 73.79 408 GLN A O 1
ATOM 2777 N N . TYR A 1 409 ? 44.935 21.657 11.303 1.00 62.81 409 TYR A N 1
ATOM 2778 C CA . TYR A 1 409 ? 43.734 22.465 11.121 1.00 66.33 409 TYR A CA 1
ATOM 2779 C C . TYR A 1 409 ? 42.468 21.629 11.257 1.00 67.09 409 TYR A C 1
ATOM 2780 O O . TYR A 1 409 ? 41.451 22.118 11.761 1.00 55.98 409 TYR A O 1
ATOM 2789 N N . LEU A 1 410 ? 42.517 20.363 10.841 1.00 59.19 410 LEU A N 1
ATOM 2790 C CA . LEU A 1 410 ? 41.331 19.516 10.904 1.00 67.80 410 LEU A CA 1
ATOM 2791 C C . LEU A 1 410 ? 40.965 19.179 12.347 1.00 71.55 410 LEU A C 1
ATOM 2792 O O . LEU A 1 410 ? 39.790 19.256 12.733 1.00 66.49 410 LEU A O 1
ATOM 2797 N N . GLN A 1 411 ? 41.957 18.816 13.162 1.00 72.88 411 GLN A N 1
ATOM 2798 C CA . GLN A 1 411 ? 41.692 18.551 14.573 1.00 65.65 411 GLN A CA 1
ATOM 2799 C C . GLN A 1 411 ? 41.266 19.822 15.299 1.00 68.45 411 GLN A C 1
ATOM 2800 O O . GLN A 1 411 ? 40.415 19.777 16.201 1.00 70.25 411 GLN A O 1
ATOM 2806 N N . ASN A 1 412 ? 41.847 20.966 14.923 1.00 52.98 412 ASN A N 1
ATOM 2807 C CA . ASN A 1 412 ? 41.403 22.232 15.496 1.00 65.75 412 ASN A CA 1
ATOM 2808 C C . ASN A 1 412 ? 39.937 22.489 15.170 1.00 69.75 412 ASN A C 1
ATOM 2809 O O . ASN A 1 412 ? 39.162 22.909 16.038 1.00 87.46 412 ASN A O 1
ATOM 2814 N N . ALA A 1 413 ? 39.540 22.226 13.921 1.00 65.54 413 ALA A N 1
ATOM 2815 C CA . ALA A 1 413 ? 38.142 22.370 13.532 1.00 71.82 413 ALA A CA 1
ATOM 2816 C C . ALA A 1 413 ? 37.247 21.437 14.334 1.00 69.69 413 ALA A C 1
ATOM 2817 O O . ALA A 1 413 ? 36.149 21.823 14.746 1.00 63.29 413 ALA A O 1
ATOM 2819 N N . ALA A 1 414 ? 37.699 20.203 14.562 1.00 66.39 414 ALA A N 1
ATOM 2820 C CA . ALA A 1 414 ? 36.889 19.248 15.314 1.00 57.00 414 ALA A CA 1
ATOM 2821 C C . ALA A 1 414 ? 36.668 19.719 16.748 1.00 59.33 414 ALA A C 1
ATOM 2822 O O . ALA A 1 414 ? 35.540 19.688 17.261 1.00 71.21 414 ALA A O 1
ATOM 2824 N N . LYS A 1 415 ? 37.740 20.159 17.413 1.00 65.09 415 LYS A N 1
ATOM 2825 C CA . LYS A 1 415 ? 37.603 20.649 18.783 1.00 63.64 415 LYS A CA 1
ATOM 2826 C C . LYS A 1 415 ? 36.717 21.889 18.838 1.00 57.78 415 LYS A C 1
ATOM 2827 O O . LYS A 1 415 ? 35.876 22.028 19.741 1.00 69.17 415 LYS A O 1
ATOM 2829 N N . LEU A 1 416 ? 36.885 22.799 17.874 1.00 64.56 416 LEU A N 1
ATOM 2830 C CA . LEU A 1 416 ? 36.060 24.001 17.836 1.00 60.40 416 LEU A CA 1
ATOM 2831 C C . LEU A 1 416 ? 34.592 23.649 17.635 1.00 63.05 416 LEU A C 1
ATOM 2832 O O . LEU A 1 416 ? 33.708 24.261 18.247 1.00 63.79 416 LEU A O 1
ATOM 2837 N N . LEU A 1 417 ? 34.318 22.663 16.778 1.00 59.03 417 LEU A N 1
ATOM 2838 C CA . LEU A 1 417 ? 32.947 22.227 16.546 1.00 68.26 417 LEU A CA 1
ATOM 2839 C C . LEU A 1 417 ? 32.342 21.627 17.806 1.00 65.30 417 LEU A C 1
ATOM 2840 O O . LEU A 1 417 ? 31.176 21.884 18.126 1.00 63.73 417 LEU A O 1
ATOM 2845 N N . ALA A 1 418 ? 33.116 20.813 18.528 1.00 56.10 418 ALA A N 1
ATOM 2846 C CA . ALA A 1 418 ? 32.626 20.262 19.789 1.00 59.00 418 ALA A CA 1
ATOM 2847 C C . ALA A 1 418 ? 32.258 21.376 20.764 1.00 57.56 418 ALA A C 1
ATOM 2848 O O . ALA A 1 418 ? 31.176 21.361 21.367 1.00 61.16 418 ALA A O 1
ATOM 2850 N N . LYS A 1 419 ? 33.146 22.361 20.915 1.00 49.86 419 LYS A N 1
ATOM 2851 C CA . LYS A 1 419 ? 32.884 23.484 21.817 1.00 50.99 419 LYS A CA 1
ATOM 2852 C C . LYS A 1 419 ? 31.619 24.241 21.410 1.00 64.86 419 LYS A C 1
ATOM 2853 O O . LYS A 1 419 ? 30.736 24.517 22.243 1.00 56.01 419 LYS A O 1
ATOM 2859 N N . CYS A 1 420 ? 31.512 24.570 20.119 1.00 60.45 420 CYS A N 1
ATOM 2860 C CA . CYS A 1 420 ? 30.374 25.341 19.631 1.00 55.06 420 CYS A CA 1
ATOM 2861 C C . CYS A 1 420 ? 29.067 24.578 19.804 1.00 50.65 420 CYS A C 1
ATOM 2862 O O . CYS A 1 420 ? 28.053 25.159 20.206 1.00 47.09 420 CYS A O 1
ATOM 2865 N N . ARG A 1 421 ? 29.064 23.276 19.505 1.00 54.74 421 ARG A N 1
ATOM 2866 C CA . ARG A 1 421 ? 27.826 22.518 19.634 1.00 61.80 421 ARG A CA 1
ATOM 2867 C C . ARG A 1 421 ? 27.452 22.298 21.092 1.00 59.48 421 ARG A C 1
ATOM 2868 O O . ARG A 1 421 ? 26.266 22.187 21.407 1.00 55.96 421 ARG A O 1
ATOM 2876 N N . TYR A 1 422 ? 28.434 22.238 21.993 1.00 57.24 422 TYR A N 1
ATOM 2877 C CA . TYR A 1 422 ? 28.114 22.238 23.417 1.00 57.79 422 TYR A CA 1
ATOM 2878 C C . TYR A 1 422 ? 27.354 23.505 23.796 1.00 55.79 422 TYR A C 1
ATOM 2879 O O . TYR A 1 422 ? 26.277 23.450 24.421 1.00 67.35 422 TYR A O 1
ATOM 2888 N N . THR A 1 423 ? 27.897 24.662 23.404 1.00 52.25 423 THR A N 1
ATOM 2889 C CA . THR A 1 423 ? 27.202 25.922 23.660 1.00 60.33 423 THR A CA 1
ATOM 2890 C C . THR A 1 423 ? 25.794 25.913 23.066 1.00 62.68 423 THR A C 1
ATOM 2891 O O . THR A 1 423 ? 24.823 26.312 23.722 1.00 53.95 423 THR A O 1
ATOM 2895 N N . LEU A 1 424 ? 25.668 25.441 21.824 1.00 58.47 424 LEU A N 1
ATOM 2896 C CA . LEU A 1 424 ? 24.367 25.429 21.159 1.00 69.73 424 LEU A CA 1
ATOM 2897 C C . LEU A 1 424 ? 23.380 24.521 21.883 1.00 66.05 424 LEU A C 1
ATOM 2898 O O . LEU A 1 424 ? 22.215 24.889 22.078 1.00 56.87 424 LEU A O 1
ATOM 2903 N N . GLN A 1 425 ? 23.827 23.325 22.280 1.00 58.48 425 GLN A N 1
ATOM 2904 C CA . GLN A 1 425 ? 22.978 22.417 23.043 1.00 56.15 425 GLN A CA 1
ATOM 2905 C C . GLN A 1 425 ? 22.440 23.094 24.290 1.00 53.91 425 GLN A C 1
ATOM 2906 O O . GLN A 1 425 ? 21.271 22.917 24.651 1.00 56.17 425 GLN A O 1
ATOM 2912 N N . TYR A 1 426 ? 23.275 23.883 24.962 1.00 59.59 426 TYR A N 1
ATOM 2913 C CA . TYR A 1 426 ? 22.756 24.538 26.158 1.00 65.96 426 TYR A CA 1
ATOM 2914 C C . TYR A 1 426 ? 21.973 25.816 25.865 1.00 58.94 426 TYR A C 1
ATOM 2915 O O . TYR A 1 426 ? 21.318 26.337 26.775 1.00 57.93 426 TYR A O 1
ATOM 2924 N N . THR A 1 427 ? 22.014 26.331 24.633 1.00 64.06 427 THR A N 1
ATOM 2925 C CA . THR A 1 427 ? 21.172 27.484 24.309 1.00 63.74 427 THR A CA 1
ATOM 2926 C C . THR A 1 427 ? 19.680 27.166 24.356 1.00 68.63 427 THR A C 1
ATOM 2927 O O . THR A 1 427 ? 18.869 28.088 24.497 1.00 70.60 427 THR A O 1
ATOM 2931 N N . TYR A 1 428 ? 19.296 25.895 24.243 1.00 64.32 428 TYR A N 1
ATOM 2932 C CA . TYR A 1 428 ? 17.888 25.555 24.057 1.00 56.31 428 TYR A CA 1
ATOM 2933 C C . TYR A 1 428 ? 17.076 25.572 25.351 1.00 57.31 428 TYR A C 1
ATOM 2934 O O . TYR A 1 428 ? 15.925 26.026 25.330 1.00 56.84 428 TYR A O 1
ATOM 2943 N N . PRO A 1 429 ? 17.597 25.088 26.488 1.00 65.54 429 PRO A N 1
ATOM 2944 C CA . PRO A 1 429 ? 16.889 25.363 27.752 1.00 58.13 429 PRO A CA 1
ATOM 2945 C C . PRO A 1 429 ? 16.769 26.849 28.038 1.00 62.18 429 PRO A C 1
ATOM 2946 O O . PRO A 1 429 ? 15.733 27.310 28.543 1.00 66.68 429 PRO A O 1
ATOM 2950 N N . TYR A 1 430 ? 17.816 27.612 27.716 1.00 53.07 430 TYR A N 1
ATOM 2951 C CA . TYR A 1 430 ? 17.774 29.063 27.863 1.00 68.03 430 TYR A CA 1
ATOM 2952 C C . TYR A 1 430 ? 16.629 29.662 27.056 1.00 72.10 430 TYR A C 1
ATOM 2953 O O . TYR A 1 430 ? 15.895 30.529 27.544 1.00 72.29 430 TYR A O 1
ATOM 2962 N N . ALA A 1 431 ? 16.465 29.211 25.810 1.00 64.22 431 ALA A N 1
ATOM 2963 C CA . ALA A 1 431 ? 15.382 29.724 24.979 1.00 78.02 431 ALA A CA 1
ATOM 2964 C C . ALA A 1 431 ? 14.023 29.237 25.464 1.00 65.72 431 ALA A C 1
ATOM 2965 O O . ALA A 1 431 ? 13.024 29.952 25.323 1.00 71.79 431 ALA A O 1
ATOM 2967 N N . TYR A 1 432 ? 13.965 28.032 26.037 1.00 73.44 432 TYR A N 1
ATOM 2968 C CA . TYR A 1 432 ? 12.696 27.516 26.540 1.00 80.17 432 TYR A CA 1
ATOM 2969 C C . TYR A 1 432 ? 12.203 28.324 27.732 1.00 64.94 432 TYR A C 1
ATOM 2970 O O . TYR A 1 432 ? 11.016 28.659 27.813 1.00 72.26 432 TYR A O 1
ATOM 2979 N N . TYR A 1 433 ? 13.095 28.649 28.664 1.00 77.04 433 TYR A N 1
ATOM 2980 C CA . TYR A 1 433 ? 12.695 29.354 29.876 1.00 74.81 433 TYR A CA 1
ATOM 2981 C C . TYR A 1 433 ? 12.658 30.869 29.712 1.00 65.76 433 TYR A C 1
ATOM 2982 O O . TYR A 1 433 ? 12.385 31.574 30.689 1.00 76.92 433 TYR A O 1
ATOM 2991 N N . MET A 1 434 ? 12.914 31.385 28.514 1.00 73.81 434 MET A N 1
ATOM 2992 C CA . MET A 1 434 ? 12.896 32.824 28.294 1.00 83.40 434 MET A CA 1
ATOM 2993 C C . MET A 1 434 ? 11.475 33.321 28.067 1.00 82.73 434 MET A C 1
ATOM 2994 O O . MET A 1 434 ? 10.652 32.640 27.449 1.00 88.10 434 MET A O 1
ATOM 2999 N N . GLU A 1 435 ? 11.191 34.517 28.574 1.00 74.17 435 GLU A N 1
ATOM 3000 C CA . GLU A 1 435 ? 9.926 35.173 28.290 1.00 86.45 435 GLU A CA 1
ATOM 3001 C C . GLU A 1 435 ? 10.001 35.884 26.944 1.00 88.76 435 GLU A C 1
ATOM 3002 O O . GLU A 1 435 ? 11.080 36.252 26.471 1.00 84.50 435 GLU A O 1
ATOM 3004 N N . SER A 1 436 ? 8.838 36.071 26.325 1.00 80.93 436 SER A N 1
ATOM 3005 C CA . SER A 1 436 ? 8.783 36.689 25.010 1.00 87.50 436 SER A CA 1
ATOM 3006 C C . SER A 1 436 ? 9.253 38.141 25.076 1.00 87.97 436 SER A C 1
ATOM 3007 O O . SER A 1 436 ? 9.386 38.740 26.148 1.00 90.16 436 SER A O 1
ATOM 3010 N N . GLY A 1 437 ? 9.511 38.707 23.901 1.00 84.10 437 GLY A N 1
ATOM 3011 C CA . GLY A 1 437 ? 9.988 40.064 23.798 1.00 91.04 437 GLY A CA 1
ATOM 3012 C C . GLY A 1 437 ? 11.143 40.191 22.827 1.00 101.07 437 GLY A C 1
ATOM 3013 O O . GLY A 1 437 ? 11.569 39.216 22.199 1.00 98.09 437 GLY A O 1
ATOM 3014 N N . PRO A 1 438 ? 11.674 41.409 22.683 1.00 109.27 438 PRO A N 1
ATOM 3015 C CA . PRO A 1 438 ? 12.785 41.610 21.740 1.00 95.69 438 PRO A CA 1
ATOM 3016 C C . PRO A 1 438 ? 14.064 40.901 22.149 1.00 92.16 438 PRO A C 1
ATOM 3017 O O . PRO A 1 438 ? 14.846 40.509 21.273 1.00 91.86 438 PRO A O 1
ATOM 3021 N N . ARG A 1 439 ? 14.308 40.733 23.452 1.00 73.83 439 ARG A N 1
ATOM 3022 C CA . ARG A 1 439 ? 15.495 40.006 23.890 1.00 71.69 439 ARG A CA 1
ATOM 3023 C C . ARG A 1 439 ? 15.454 38.559 23.418 1.00 79.37 439 ARG A C 1
ATOM 3024 O O . ARG A 1 439 ? 16.471 38.010 22.974 1.00 78.61 439 ARG A O 1
ATOM 3032 N N . LYS A 1 440 ? 14.280 37.926 23.498 1.00 73.18 440 LYS A N 1
ATOM 3033 C CA . LYS A 1 440 ? 14.149 36.559 23.007 1.00 62.59 440 LYS A CA 1
ATOM 3034 C C . LYS A 1 440 ? 14.354 36.492 21.500 1.00 81.14 440 LYS A C 1
ATOM 3035 O O . LYS A 1 440 ? 14.955 35.539 20.997 1.00 69.75 440 LYS A O 1
ATOM 3041 N N . LYS A 1 441 ? 13.877 37.499 20.762 1.00 81.80 441 LYS A N 1
ATOM 3042 C CA . LYS A 1 441 ? 14.085 37.512 19.316 1.00 84.70 441 LYS A CA 1
ATOM 3043 C C . LYS A 1 441 ? 15.563 37.658 18.972 1.00 75.50 441 LYS A C 1
ATOM 3044 O O . LYS A 1 441 ? 16.064 36.995 18.053 1.00 80.29 441 LYS A O 1
ATOM 3050 N N . LEU A 1 442 ? 16.276 38.520 19.700 1.00 80.65 442 LEU A N 1
ATOM 3051 C CA . LEU A 1 442 ? 17.717 38.656 19.507 1.00 80.21 442 LEU A CA 1
ATOM 3052 C C . LEU A 1 442 ? 18.431 37.338 19.790 1.00 78.30 442 LEU A C 1
ATOM 3053 O O . LEU A 1 442 ? 19.283 36.892 19.006 1.00 85.87 442 LEU A O 1
ATOM 3058 N N . PHE A 1 443 ? 18.098 36.704 20.920 1.00 72.20 443 PHE A N 1
ATOM 3059 C CA . PHE A 1 443 ? 18.713 35.425 21.254 1.00 73.53 443 PHE A CA 1
ATOM 3060 C C . PHE A 1 443 ? 18.407 34.375 20.199 1.00 79.16 443 PHE A C 1
ATOM 3061 O O . PHE A 1 443 ? 19.264 33.552 19.872 1.00 69.20 443 PHE A O 1
ATOM 3069 N N . GLU A 1 444 ? 17.190 34.387 19.653 1.00 78.39 444 GLU A N 1
ATOM 3070 C CA . GLU A 1 444 ? 16.823 33.387 18.657 1.00 65.61 444 GLU A CA 1
ATOM 3071 C C . GLU A 1 444 ? 17.562 33.616 17.347 1.00 76.27 444 GLU A C 1
ATOM 3072 O O . GLU A 1 444 ? 17.968 32.655 16.686 1.00 83.27 444 GLU A O 1
ATOM 3078 N N . TYR A 1 445 ? 17.766 34.878 16.960 1.00 80.29 445 TYR A N 1
ATOM 3079 C CA . TYR A 1 445 ? 18.573 35.149 15.772 1.00 87.47 445 TYR A CA 1
ATOM 3080 C C . TYR A 1 445 ? 20.005 34.665 15.966 1.00 90.18 445 TYR A C 1
ATOM 3081 O O . TYR A 1 445 ? 20.581 34.014 15.082 1.00 77.37 445 TYR A O 1
ATOM 3090 N N . GLN A 1 446 ? 20.602 34.985 17.118 1.00 68.17 446 GLN A N 1
ATOM 3091 C CA . GLN A 1 446 ? 21.979 34.564 17.363 1.00 63.46 446 GLN A CA 1
ATOM 3092 C C . GLN A 1 446 ? 22.088 33.045 17.447 1.00 77.86 446 GLN A C 1
ATOM 3093 O O . GLN A 1 446 ? 23.059 32.457 16.956 1.00 77.65 446 GLN A O 1
ATOM 3099 N N . GLN A 1 447 ? 21.087 32.394 18.042 1.00 73.24 447 GLN A N 1
ATOM 3100 C CA . GLN A 1 447 ? 21.068 30.938 18.130 1.00 63.74 447 GLN A CA 1
ATOM 3101 C C . GLN A 1 447 ? 20.922 30.304 16.753 1.00 65.61 447 GLN A C 1
ATOM 3102 O O . GLN A 1 447 ? 21.555 29.283 16.465 1.00 72.96 447 GLN A O 1
ATOM 3108 N N . ALA A 1 448 ? 20.093 30.896 15.890 1.00 74.80 448 ALA A N 1
ATOM 3109 C CA . ALA A 1 448 ? 19.950 30.390 14.530 1.00 65.43 448 ALA A CA 1
ATOM 3110 C C . ALA A 1 448 ? 21.253 30.529 13.756 1.00 67.98 448 ALA A C 1
ATOM 3111 O O . ALA A 1 448 ? 21.653 29.611 13.031 1.00 61.14 448 ALA A O 1
ATOM 3113 N N . GLN A 1 449 ? 21.928 31.673 13.896 1.00 71.50 449 GLN A N 1
ATOM 3114 C CA . GLN A 1 449 ? 23.227 31.848 13.251 1.00 78.66 449 GLN A CA 1
ATOM 3115 C C . GLN A 1 449 ? 24.224 30.805 13.744 1.00 84.76 449 GLN A C 1
ATOM 3116 O O . GLN A 1 449 ? 24.925 30.165 12.946 1.00 66.41 449 GLN A O 1
ATOM 3122 N N . LEU A 1 450 ? 24.299 30.627 15.067 1.00 66.35 450 LEU A N 1
ATOM 3123 C CA . LEU A 1 450 ? 25.191 29.630 15.648 1.00 45.21 450 LEU A CA 1
ATOM 3124 C C . LEU A 1 450 ? 24.905 28.243 15.088 1.00 65.61 450 LEU A C 1
ATOM 3125 O O . LEU A 1 450 ? 25.822 27.536 14.659 1.00 54.53 450 LEU A O 1
ATOM 3130 N N . GLU A 1 451 ? 23.630 27.844 15.071 1.00 66.76 451 GLU A N 1
ATOM 3131 C CA . GLU A 1 451 ? 23.273 26.507 14.607 1.00 60.47 451 GLU A CA 1
ATOM 3132 C C . GLU A 1 451 ? 23.590 26.325 13.128 1.00 58.07 451 GLU A C 1
ATOM 3133 O O . GLU A 1 451 ? 24.103 25.276 12.722 1.00 57.03 451 GLU A O 1
ATOM 3139 N N . ALA A 1 452 ? 23.287 27.333 12.306 1.00 65.50 452 ALA A N 1
ATOM 3140 C CA . ALA A 1 452 ? 23.547 27.222 10.875 1.00 68.49 452 ALA A CA 1
ATOM 3141 C C . ALA A 1 452 ? 25.036 27.063 10.601 1.00 66.89 452 ALA A C 1
ATOM 3142 O O . ALA A 1 452 ? 25.454 26.159 9.861 1.00 63.08 452 ALA A O 1
ATOM 3144 N N . GLU A 1 453 ? 25.860 27.931 11.199 1.00 63.35 453 GLU A N 1
ATOM 3145 C CA . GLU A 1 453 ? 27.297 27.816 10.982 1.00 57.03 453 GLU A CA 1
ATOM 3146 C C . GLU A 1 453 ? 27.850 26.526 11.578 1.00 75.63 453 GLU A C 1
ATOM 3147 O O . GLU A 1 453 ? 28.795 25.949 11.029 1.00 71.06 453 GLU A O 1
ATOM 3153 N N . ILE A 1 454 ? 27.256 26.040 12.672 1.00 71.34 454 ILE A N 1
ATOM 3154 C CA . ILE A 1 454 ? 27.702 24.788 13.273 1.00 53.68 454 ILE A CA 1
ATOM 3155 C C . ILE A 1 454 ? 27.437 23.622 12.333 1.00 67.11 454 ILE A C 1
ATOM 3156 O O . ILE A 1 454 ? 28.291 22.748 12.152 1.00 55.36 454 ILE A O 1
ATOM 3161 N N . GLU A 1 455 ? 26.250 23.581 11.724 1.00 60.73 455 GLU A N 1
ATOM 3162 C CA . GLU A 1 455 ? 25.945 22.482 10.815 1.00 67.06 455 GLU A CA 1
ATOM 3163 C C . GLU A 1 455 ? 26.788 22.570 9.549 1.00 68.05 455 GLU A C 1
ATOM 3164 O O . GLU A 1 455 ? 27.207 21.541 9.007 1.00 69.62 455 GLU A O 1
ATOM 3170 N N . ASN A 1 456 ? 27.067 23.788 9.077 1.00 61.83 456 ASN A N 1
ATOM 3171 C CA . ASN A 1 456 ? 27.998 23.951 7.962 1.00 68.45 456 ASN A CA 1
ATOM 3172 C C . ASN A 1 456 ? 29.375 23.390 8.312 1.00 76.70 456 ASN A C 1
ATOM 3173 O O . ASN A 1 456 ? 29.966 22.614 7.544 1.00 61.85 456 ASN A O 1
ATOM 3178 N N . LEU A 1 457 ? 29.895 23.769 9.483 1.00 68.58 457 LEU A N 1
ATOM 3179 C CA . LEU A 1 457 ? 31.209 23.301 9.911 1.00 62.54 457 LEU A CA 1
ATOM 3180 C C . LEU A 1 457 ? 31.230 21.789 10.088 1.00 62.00 457 LEU A C 1
ATOM 3181 O O . LEU A 1 457 ? 32.219 21.134 9.749 1.00 59.42 457 LEU A O 1
ATOM 3186 N N . SER A 1 458 ? 30.145 21.215 10.612 1.00 60.52 458 SER A N 1
ATOM 3187 C CA . SER A 1 458 ? 30.106 19.773 10.825 1.00 60.80 458 SER A CA 1
ATOM 3188 C C . SER A 1 458 ? 30.035 19.024 9.501 1.00 66.93 458 SER A C 1
ATOM 3189 O O . SER A 1 458 ? 30.674 17.977 9.340 1.00 61.05 458 SER A O 1
ATOM 3192 N N . TRP A 1 459 ? 29.257 19.542 8.547 1.00 76.97 459 TRP A N 1
ATOM 3193 C CA . TRP A 1 459 ? 29.255 18.980 7.202 1.00 64.29 459 TRP A CA 1
ATOM 3194 C C . TRP A 1 459 ? 30.661 18.975 6.619 1.00 63.74 459 TRP A C 1
ATOM 3195 O O . TRP A 1 459 ? 31.120 17.963 6.076 1.00 50.07 459 TRP A O 1
ATOM 3206 N N . LYS A 1 460 ? 31.370 20.101 6.738 1.00 56.41 460 LYS A N 1
ATOM 3207 C CA . LYS A 1 460 ? 32.703 20.180 6.147 1.00 55.82 460 LYS A CA 1
ATOM 3208 C C . LYS A 1 460 ? 33.714 19.308 6.887 1.00 68.04 460 LYS A C 1
ATOM 3209 O O . LYS A 1 460 ? 34.645 18.785 6.266 1.00 64.85 460 LYS A O 1
ATOM 3215 N N . VAL A 1 461 ? 33.548 19.133 8.200 1.00 75.76 461 VAL A N 1
ATOM 3216 C CA . VAL A 1 461 ? 34.465 18.288 8.961 1.00 61.62 461 VAL A CA 1
ATOM 3217 C C . VAL A 1 461 ? 34.237 16.818 8.631 1.00 58.24 461 VAL A C 1
ATOM 3218 O O . VAL A 1 461 ? 35.192 16.044 8.490 1.00 72.13 461 VAL A O 1
ATOM 3222 N N . GLU A 1 462 ? 32.972 16.408 8.499 1.00 60.69 462 GLU A N 1
ATOM 3223 C CA . GLU A 1 462 ? 32.673 15.030 8.123 1.00 63.00 462 GLU A CA 1
ATOM 3224 C C . GLU A 1 462 ? 33.225 14.690 6.745 1.00 61.84 462 GLU A C 1
ATOM 3225 O O . GLU A 1 462 ? 33.592 13.537 6.488 1.00 71.16 462 GLU A O 1
ATOM 3231 N N . ARG A 1 463 ? 33.289 15.674 5.849 1.00 61.79 463 ARG A N 1
ATOM 3232 C CA . ARG A 1 463 ? 33.790 15.461 4.496 1.00 77.54 463 ARG A CA 1
ATOM 3233 C C . ARG A 1 463 ? 35.049 16.286 4.269 1.00 83.63 463 ARG A C 1
ATOM 3234 O O . ARG A 1 463 ? 35.111 17.097 3.338 1.00 74.72 463 ARG A O 1
ATOM 3242 N N . ALA A 1 464 ? 36.062 16.076 5.115 1.00 61.56 464 ALA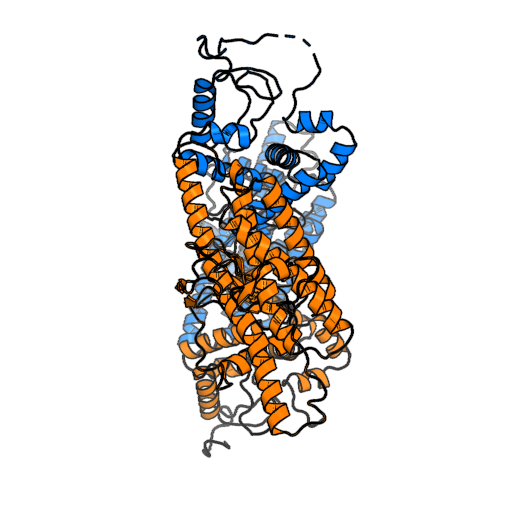 A N 1
ATOM 3243 C CA . ALA A 1 464 ? 37.246 16.928 5.095 1.00 67.39 464 ALA A CA 1
ATOM 3244 C C . ALA A 1 464 ? 38.046 16.777 3.808 1.00 75.30 464 ALA A C 1
ATOM 3245 O O . ALA A 1 464 ? 38.670 17.744 3.357 1.00 82.76 464 ALA A O 1
ATOM 3247 N N . ASP A 1 465 ? 38.049 15.586 3.208 1.00 75.13 465 ASP A N 1
ATOM 3248 C CA . ASP A 1 465 ? 38.824 15.372 1.991 1.00 89.99 465 ASP A CA 1
ATOM 3249 C C . ASP A 1 465 ? 38.235 16.081 0.779 1.00 89.53 465 ASP A C 1
ATOM 3250 O O . ASP A 1 465 ? 38.918 16.185 -0.246 1.00 86.64 465 ASP A O 1
ATOM 3255 N N . SER A 1 466 ? 37.000 16.567 0.867 1.00 76.07 466 SER A N 1
ATOM 3256 C CA . SER A 1 466 ? 36.367 17.295 -0.224 1.00 81.08 466 SER A CA 1
ATOM 3257 C C . SER A 1 466 ? 36.549 18.803 -0.114 1.00 80.78 466 SER A C 1
ATOM 3258 O O . SER A 1 466 ? 36.139 19.530 -1.024 1.00 85.50 466 SER A O 1
ATOM 3261 N N . TYR A 1 467 ? 37.147 19.288 0.971 1.00 68.03 467 TYR A N 1
ATOM 3262 C CA . TYR A 1 467 ? 37.327 20.714 1.197 1.00 81.72 467 TYR A CA 1
ATOM 3263 C C . TYR A 1 467 ? 38.779 20.990 1.556 1.00 84.84 467 TYR A C 1
ATOM 3264 O O . TYR A 1 467 ? 39.457 20.152 2.157 1.00 79.01 467 TYR A O 1
ATOM 3273 N N . ASP A 1 468 ? 39.253 22.174 1.182 1.00 83.10 468 ASP A N 1
ATOM 3274 C CA . ASP A 1 468 ? 40.634 22.545 1.433 1.00 90.11 468 ASP A CA 1
ATOM 3275 C C . ASP A 1 468 ? 40.776 23.150 2.830 1.00 88.63 468 ASP A C 1
ATOM 3276 O O . ASP A 1 468 ? 39.807 23.301 3.578 1.00 88.93 468 ASP A O 1
ATOM 3281 N N . ARG A 1 469 ? 42.014 23.499 3.184 1.00 82.97 469 ARG A N 1
ATOM 3282 C CA . ARG A 1 469 ? 42.291 24.061 4.502 1.00 75.59 469 ARG A CA 1
ATOM 3283 C C . ARG A 1 469 ? 41.616 25.417 4.684 1.00 80.79 469 ARG A C 1
ATOM 3284 O O . ARG A 1 469 ? 41.096 25.724 5.766 1.00 90.38 469 ARG A O 1
ATOM 3292 N N . GLY A 1 470 ? 41.607 26.234 3.633 1.00 94.44 470 GLY A N 1
ATOM 3293 C CA . GLY A 1 470 ? 41.148 27.605 3.724 1.00 87.95 470 GLY A CA 1
ATOM 3294 C C . GLY A 1 470 ? 39.701 27.770 4.134 1.00 84.42 470 GLY A C 1
ATOM 3295 O O . GLY A 1 470 ? 39.409 28.456 5.120 1.00 88.12 470 GLY A O 1
ATOM 3296 N N . ASP A 1 471 ? 38.782 27.156 3.384 1.00 76.57 471 ASP A N 1
ATOM 3297 C CA . ASP A 1 471 ? 37.368 27.314 3.707 1.00 94.19 471 ASP A CA 1
ATOM 3298 C C . ASP A 1 471 ? 37.023 26.663 5.040 1.00 88.16 471 ASP A C 1
ATOM 3299 O O . ASP A 1 471 ? 36.131 27.142 5.749 1.00 94.85 471 ASP A O 1
ATOM 3304 N N . LEU A 1 472 ? 37.728 25.593 5.409 1.00 76.00 472 LEU A N 1
ATOM 3305 C CA . LEU A 1 472 ? 37.488 24.968 6.704 1.00 79.40 472 LEU A CA 1
ATOM 3306 C C . LEU A 1 472 ? 37.896 25.894 7.845 1.00 84.26 472 LEU A C 1
ATOM 3307 O O . LEU A 1 472 ? 37.153 26.045 8.823 1.00 82.82 472 LEU A O 1
ATOM 3312 N N . GLU A 1 473 ? 39.062 26.535 7.734 1.00 69.09 473 GLU A N 1
ATOM 3313 C CA . GLU A 1 473 ? 39.467 27.498 8.757 1.00 84.17 473 GLU A CA 1
ATOM 3314 C C . GLU A 1 473 ? 38.535 28.707 8.778 1.00 81.51 473 GLU A C 1
ATOM 3315 O O . GLU A 1 473 ? 38.252 29.267 9.847 1.00 89.61 473 GLU A O 1
ATOM 3321 N N . ASN A 1 474 ? 38.041 29.116 7.607 1.00 68.00 474 ASN A N 1
ATOM 3322 C CA . ASN A 1 474 ? 37.099 30.230 7.540 1.00 86.29 474 ASN A CA 1
ATOM 3323 C C . ASN A 1 474 ? 35.802 29.893 8.269 1.00 87.13 474 ASN A C 1
ATOM 3324 O O . ASN A 1 474 ? 35.278 30.704 9.045 1.00 94.65 474 ASN A O 1
ATOM 3329 N N . GLN A 1 475 ? 35.271 28.692 8.028 1.00 72.22 475 GLN A N 1
ATOM 3330 C CA . GLN A 1 475 ? 34.068 28.254 8.727 1.00 82.74 475 GLN A CA 1
ATOM 3331 C C . GLN A 1 475 ? 34.319 28.125 10.223 1.00 72.14 475 GLN A C 1
ATOM 3332 O O . GLN A 1 475 ? 33.439 28.435 11.037 1.00 78.46 475 GLN A O 1
ATOM 3338 N N . MET A 1 476 ? 35.512 27.655 10.601 1.00 83.30 476 MET A N 1
ATOM 3339 C CA . MET A 1 476 ? 35.914 27.651 12.004 1.00 70.01 476 MET A CA 1
ATOM 3340 C C . MET A 1 476 ? 35.753 29.032 12.618 1.00 71.00 476 MET A C 1
ATOM 3341 O O . MET A 1 476 ? 35.092 29.199 13.651 1.00 78.38 476 MET A O 1
ATOM 3346 N N . HIS A 1 477 ? 36.379 30.035 11.997 1.00 77.45 477 HIS A N 1
ATOM 3347 C CA . HIS A 1 477 ? 36.336 31.386 12.546 1.00 80.98 477 HIS A CA 1
ATOM 3348 C C . HIS A 1 477 ? 34.909 31.918 12.599 1.00 86.77 477 HIS A C 1
ATOM 3349 O O . HIS A 1 477 ? 34.528 32.591 13.562 1.00 80.06 477 HIS A O 1
ATOM 3356 N N . ILE A 1 478 ? 34.100 31.611 11.583 1.00 76.50 478 ILE A N 1
ATOM 3357 C CA . ILE A 1 478 ? 32.729 32.120 11.549 1.00 81.59 478 ILE A CA 1
ATOM 3358 C C . ILE A 1 478 ? 31.905 31.524 12.689 1.00 73.07 478 ILE A C 1
ATOM 3359 O O . ILE A 1 478 ? 31.203 32.243 13.417 1.00 78.52 478 ILE A O 1
ATOM 3364 N N . ALA A 1 479 ? 31.974 30.200 12.859 1.00 60.77 479 ALA A N 1
ATOM 3365 C CA . ALA A 1 479 ? 31.222 29.554 13.930 1.00 82.43 479 ALA A CA 1
ATOM 3366 C C . ALA A 1 479 ? 31.705 30.017 15.299 1.00 78.83 479 ALA A C 1
ATOM 3367 O O . ALA A 1 479 ? 30.895 30.244 16.211 1.00 86.69 479 ALA A O 1
ATOM 3369 N N . GLU A 1 480 ? 33.023 30.166 15.462 1.00 63.10 480 GLU A N 1
ATOM 3370 C CA . GLU A 1 480 ? 33.559 30.655 16.726 1.00 75.29 480 GLU A CA 1
ATOM 3371 C C . GLU A 1 480 ? 33.087 32.073 17.012 1.00 69.77 480 GLU A C 1
ATOM 3372 O O . GLU A 1 480 ? 32.797 32.416 18.163 1.00 78.73 480 GLU A O 1
ATOM 3378 N N . GLN A 1 481 ? 32.988 32.909 15.976 1.00 85.79 481 GLN A N 1
ATOM 3379 C CA . GLN A 1 481 ? 32.509 34.273 16.171 1.00 89.18 481 GLN A CA 1
ATOM 3380 C C . GLN A 1 481 ? 31.042 34.292 16.579 1.00 89.50 481 GLN A C 1
ATOM 3381 O O . GLN A 1 481 ? 30.645 35.073 17.452 1.00 77.36 481 GLN A O 1
ATOM 3387 N N . ARG A 1 482 ? 30.219 33.444 15.957 1.00 90.94 482 ARG A N 1
ATOM 3388 C CA . ARG A 1 482 ? 28.813 33.365 16.352 1.00 79.90 482 ARG A CA 1
ATOM 3389 C C . ARG A 1 482 ? 28.673 32.923 17.807 1.00 78.81 482 ARG A C 1
ATOM 3390 O O . ARG A 1 482 ? 27.899 33.509 18.581 1.00 82.73 482 ARG A O 1
ATOM 3398 N N . ARG A 1 483 ? 29.419 31.884 18.194 1.00 67.56 483 ARG A N 1
ATOM 3399 C CA . ARG A 1 483 ? 29.379 31.406 19.575 1.00 73.73 483 ARG A CA 1
ATOM 3400 C C . ARG A 1 483 ? 29.838 32.489 20.546 1.00 78.10 483 ARG A C 1
ATOM 3401 O O . ARG A 1 483 ? 29.238 32.684 21.614 1.00 70.70 483 ARG A O 1
ATOM 3409 N N . ARG A 1 484 ? 30.906 33.207 20.187 1.00 74.68 484 ARG A N 1
ATOM 3410 C CA . ARG A 1 484 ? 31.406 34.290 21.027 1.00 75.25 484 ARG A CA 1
ATOM 3411 C C . ARG A 1 484 ? 30.357 35.379 21.198 1.00 83.59 484 ARG A C 1
ATOM 3412 O O . ARG A 1 484 ? 30.154 35.891 22.302 1.00 83.53 484 ARG A O 1
ATOM 3420 N N . THR A 1 485 ? 29.694 35.760 20.105 1.00 79.87 485 THR A N 1
ATOM 3421 C CA . THR A 1 485 ? 28.670 36.796 20.188 1.00 79.88 485 THR A CA 1
ATOM 3422 C C . THR A 1 485 ? 27.546 36.375 21.123 1.00 87.03 485 THR A C 1
ATOM 3423 O O . THR A 1 485 ? 27.133 37.140 22.009 1.00 84.26 485 THR A O 1
ATOM 3427 N N . LEU A 1 486 ? 27.039 35.152 20.937 1.00 76.57 486 LEU A N 1
ATOM 3428 C CA . LEU A 1 486 ? 25.979 34.654 21.810 1.00 84.01 486 LEU A CA 1
ATOM 3429 C C . LEU A 1 486 ? 26.413 34.688 23.271 1.00 75.86 486 LEU A C 1
ATOM 3430 O O . LEU A 1 486 ? 25.661 35.141 24.145 1.00 81.62 486 LEU A O 1
ATOM 3435 N N . LEU A 1 487 ? 27.632 34.226 23.555 1.00 70.43 487 LEU A N 1
ATOM 3436 C CA . LEU A 1 487 ? 28.076 34.155 24.944 1.00 84.64 487 LEU A CA 1
ATOM 3437 C C . LEU A 1 487 ? 28.270 35.541 25.553 1.00 80.28 487 LEU A C 1
ATOM 3438 O O . LEU A 1 487 ? 27.896 35.769 26.708 1.00 86.44 487 LEU A O 1
ATOM 3443 N N . LYS A 1 488 ? 28.830 36.485 24.796 1.00 84.73 488 LYS A N 1
ATOM 3444 C CA . LYS A 1 488 ? 29.027 37.820 25.355 1.00 87.51 488 LYS A CA 1
ATOM 3445 C C . LYS A 1 488 ? 27.706 38.548 25.553 1.00 91.78 488 LYS A C 1
ATOM 3446 O O . LYS A 1 488 ? 27.596 39.390 26.452 1.00 89.06 488 LYS A O 1
ATOM 3452 N N . ASP A 1 489 ? 26.694 38.240 24.742 1.00 100.52 489 ASP A N 1
ATOM 3453 C CA . ASP A 1 489 ? 25.415 38.915 24.928 1.00 81.35 489 ASP A CA 1
ATOM 3454 C C . ASP A 1 489 ? 24.560 38.278 26.018 1.00 87.19 489 ASP A C 1
ATOM 3455 O O . ASP A 1 489 ? 23.807 38.990 26.693 1.00 98.87 489 ASP A O 1
ATOM 3460 N N . PHE A 1 490 ? 24.652 36.960 26.222 1.00 93.32 490 PHE A N 1
ATOM 3461 C CA . PHE A 1 490 ? 23.694 36.291 27.097 1.00 92.92 490 PHE A CA 1
ATOM 3462 C C . PHE A 1 490 ? 24.287 35.470 28.237 1.00 78.07 490 PHE A C 1
ATOM 3463 O O . PHE A 1 490 ? 23.516 34.998 29.080 1.00 95.66 490 PHE A O 1
ATOM 3471 N N . HIS A 1 491 ? 25.603 35.282 28.305 1.00 88.91 491 HIS A N 1
ATOM 3472 C CA . HIS A 1 491 ? 26.202 34.634 29.474 1.00 101.32 491 HIS A CA 1
ATOM 3473 C C . HIS A 1 491 ? 26.351 35.698 30.554 1.00 107.96 491 HIS A C 1
ATOM 3474 O O . HIS A 1 491 ? 27.383 36.359 30.674 1.00 108.10 491 HIS A O 1
ATOM 3481 N N . ASP A 1 492 ? 25.299 35.864 31.350 1.00 113.78 492 ASP A N 1
ATOM 3482 C CA . ASP A 1 492 ? 25.221 36.944 32.320 1.00 115.61 492 ASP A CA 1
ATOM 3483 C C . ASP A 1 492 ? 25.814 36.501 33.657 1.00 121.50 492 ASP A C 1
ATOM 3484 O O . ASP A 1 492 ? 26.461 35.455 33.764 1.00 115.16 492 ASP A O 1
ATOM 3489 N N . THR A 1 493 ? 25.593 37.304 34.693 1.00 131.71 493 THR A N 1
ATOM 3490 C CA . THR A 1 493 ? 26.121 37.029 36.024 1.00 132.08 493 THR A CA 1
ATOM 3491 C C . THR A 1 493 ? 25.490 35.779 36.630 1.00 131.21 493 THR A C 1
ATOM 3492 O O . THR A 1 493 ? 24.286 35.740 36.886 1.00 123.74 493 THR A O 1
ATOM 3496 N N . GLU B 1 58 ? 57.453 34.392 43.441 1.00 142.00 58 GLU B N 1
ATOM 3497 C CA . GLU B 1 58 ? 56.937 35.754 43.501 1.00 159.34 58 GLU B CA 1
ATOM 3498 C C . GLU B 1 58 ? 55.701 35.832 44.391 1.00 151.48 58 GLU B C 1
ATOM 3499 O O . GLU B 1 58 ? 54.724 36.499 44.048 1.00 155.53 58 GLU B O 1
ATOM 3501 N N . TYR B 1 59 ? 55.761 35.138 45.531 1.00 142.77 59 TYR B N 1
ATOM 3502 C CA . TYR B 1 59 ? 54.668 35.065 46.500 1.00 133.13 59 TYR B CA 1
ATOM 3503 C C . TYR B 1 59 ? 53.436 34.392 45.904 1.00 117.45 59 TYR B C 1
ATOM 3504 O O . TYR B 1 59 ? 53.024 33.323 46.367 1.00 115.35 59 TYR B O 1
ATOM 3506 N N . GLN B 1 60 ? 52.837 35.006 44.886 1.00 108.82 60 GLN B N 1
ATOM 3507 C CA . GLN B 1 60 ? 51.668 34.445 44.216 1.00 98.88 60 GLN B CA 1
ATOM 3508 C C . GLN B 1 60 ? 52.136 33.634 43.012 1.00 93.28 60 GLN B C 1
ATOM 3509 O O . GLN B 1 60 ? 52.619 34.198 42.024 1.00 71.26 60 GLN B O 1
ATOM 3511 N N . PHE B 1 61 ? 51.992 32.312 43.092 1.00 81.67 61 PHE B N 1
ATOM 3512 C CA . PHE B 1 61 ? 52.425 31.418 42.029 1.00 69.44 61 PHE B CA 1
ATOM 3513 C C . PHE B 1 61 ? 51.416 30.291 41.863 1.00 72.07 61 PHE B C 1
ATOM 3514 O O . PHE B 1 61 ? 50.712 29.921 42.807 1.00 67.71 61 PHE B O 1
ATOM 3522 N N . THR B 1 62 ? 51.368 29.741 40.651 1.00 59.74 62 THR B N 1
ATOM 3523 C CA . THR B 1 62 ? 50.429 28.693 40.282 1.00 60.81 62 THR B CA 1
ATOM 3524 C C . THR B 1 62 ? 51.189 27.483 39.754 1.00 55.57 62 THR B C 1
ATOM 3525 O O . THR B 1 62 ? 52.254 27.619 39.146 1.00 59.27 62 THR B O 1
ATOM 3529 N N . CYS B 1 63 ? 50.633 26.297 39.988 1.00 46.40 63 CYS B N 1
ATOM 3530 C CA . CYS B 1 63 ? 51.206 25.045 39.505 1.00 61.07 63 CYS B CA 1
ATOM 3531 C C . CYS B 1 63 ? 50.331 24.497 38.383 1.00 66.84 63 CYS B C 1
ATOM 3532 O O . CYS B 1 63 ? 49.141 24.232 38.591 1.00 71.47 63 CYS B O 1
ATOM 3535 N N . LEU B 1 64 ? 50.926 24.328 37.201 1.00 61.52 64 LEU B N 1
ATOM 3536 C CA . LEU B 1 64 ? 50.245 23.871 35.997 1.00 59.59 64 LEU B CA 1
ATOM 3537 C C . LEU B 1 64 ? 50.843 22.546 35.545 1.00 50.37 64 LEU B C 1
ATOM 3538 O O . LEU B 1 64 ? 52.052 22.330 35.662 1.00 65.27 64 LEU B O 1
ATOM 3543 N N . THR B 1 65 ? 50.002 21.662 35.019 1.00 56.78 65 THR B N 1
ATOM 3544 C CA . THR B 1 65 ? 50.526 20.451 34.412 1.00 52.89 65 THR B CA 1
ATOM 3545 C C . THR B 1 65 ? 51.128 20.770 33.043 1.00 56.10 65 THR B C 1
ATOM 3546 O O . THR 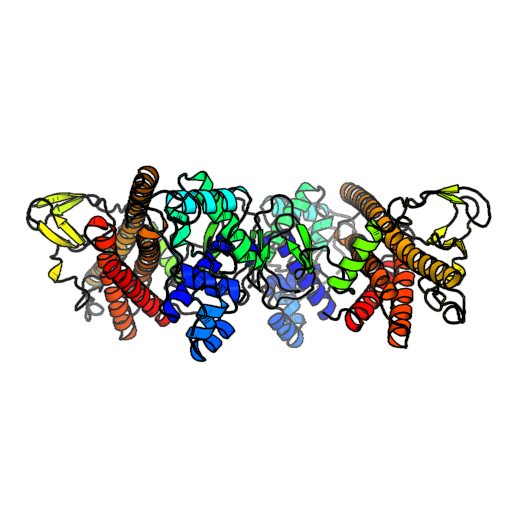B 1 65 ? 51.019 21.887 32.529 1.00 55.49 65 THR B O 1
ATOM 3550 N N . TYR B 1 66 ? 51.784 19.768 32.453 1.00 49.61 66 TYR B N 1
ATOM 3551 C CA . TYR B 1 66 ? 52.315 19.940 31.104 1.00 55.53 66 TYR B CA 1
ATOM 3552 C C . TYR B 1 66 ? 51.197 20.141 30.090 1.00 62.15 66 TYR B C 1
ATOM 3553 O O . TYR B 1 66 ? 51.370 20.878 29.113 1.00 60.59 66 TYR B O 1
ATOM 3562 N N . LYS B 1 67 ? 50.046 19.504 30.312 1.00 50.79 67 LYS B N 1
ATOM 3563 C CA . LYS B 1 67 ? 48.903 19.675 29.420 1.00 58.15 67 LYS B CA 1
ATOM 3564 C C . LYS B 1 67 ? 48.402 21.116 29.436 1.00 61.58 67 LYS B C 1
ATOM 3565 O O . LYS B 1 67 ? 48.172 21.722 28.380 1.00 65.00 67 LYS B O 1
ATOM 3571 N N . GLU B 1 68 ? 48.239 21.685 30.634 1.00 57.10 68 GLU B N 1
ATOM 3572 C CA . GLU B 1 68 ? 47.771 23.063 30.748 1.00 52.89 68 GLU B CA 1
ATOM 3573 C C . GLU B 1 68 ? 48.767 24.041 30.141 1.00 57.62 68 GLU B C 1
ATOM 3574 O O . GLU B 1 68 ? 48.374 25.003 29.468 1.00 70.69 68 GLU B O 1
ATOM 3580 N N . SER B 1 69 ? 50.061 23.828 30.392 1.00 49.77 69 SER B N 1
ATOM 3581 C CA . SER B 1 69 ? 51.076 24.714 29.833 1.00 59.38 69 SER B CA 1
ATOM 3582 C C . SER B 1 69 ? 51.099 24.627 28.314 1.00 63.75 69 SER B C 1
ATOM 3583 O O . SER B 1 69 ? 51.233 25.649 27.630 1.00 57.64 69 SER B O 1
ATOM 3586 N N . GLU B 1 70 ? 50.974 23.413 27.772 1.00 60.04 70 GLU B N 1
ATOM 3587 C CA . GLU B 1 70 ? 50.863 23.245 26.328 1.00 48.16 70 GLU B CA 1
ATOM 3588 C C . GLU B 1 70 ? 49.682 24.035 25.781 1.00 65.65 70 GLU B C 1
ATOM 3589 O O . GLU B 1 70 ? 49.810 24.753 24.782 1.00 71.07 70 GLU B O 1
ATOM 3595 N N . GLY B 1 71 ? 48.524 23.920 26.434 1.00 55.97 71 GLY B N 1
ATOM 3596 C CA . GLY B 1 71 ? 47.354 24.657 25.980 1.00 74.98 71 GLY B CA 1
ATOM 3597 C C . GLY B 1 71 ? 47.555 26.161 26.008 1.00 77.61 71 GLY B C 1
ATOM 3598 O O . GLY B 1 71 ? 47.196 26.863 25.058 1.00 89.04 71 GLY B O 1
ATOM 3599 N N . ALA B 1 72 ? 48.138 26.676 27.094 1.00 66.66 72 ALA B N 1
ATOM 3600 C CA . ALA B 1 72 ? 48.343 28.117 27.214 1.00 64.09 72 ALA B CA 1
ATOM 3601 C C . ALA B 1 72 ? 49.322 28.625 26.161 1.00 74.20 72 ALA B C 1
ATOM 3602 O O . ALA B 1 72 ? 49.084 29.660 25.520 1.00 71.80 72 ALA B O 1
ATOM 3604 N N . LEU B 1 73 ? 50.435 27.910 25.973 1.00 68.72 73 LEU B N 1
ATOM 3605 C CA . LEU B 1 73 ? 51.410 28.312 24.966 1.00 61.25 73 LEU B CA 1
ATOM 3606 C C . LEU B 1 73 ? 50.808 28.265 23.569 1.00 70.09 73 LEU B C 1
ATOM 3607 O O . LEU B 1 73 ? 51.069 29.148 22.742 1.00 60.33 73 LEU B O 1
ATOM 3612 N N . ASN B 1 74 ? 49.984 27.249 23.288 1.00 65.92 74 ASN B N 1
ATOM 3613 C CA . ASN B 1 74 ? 49.356 27.155 21.976 1.00 72.51 74 ASN B CA 1
ATOM 3614 C C . ASN B 1 74 ? 48.362 28.288 21.756 1.00 78.55 74 ASN B C 1
ATOM 3615 O O . ASN B 1 74 ? 48.267 28.828 20.648 1.00 80.27 74 ASN B O 1
ATOM 3620 N N . GLU B 1 75 ? 47.612 28.661 22.796 1.00 73.52 75 GLU B N 1
ATOM 3621 C CA . GLU B 1 75 ? 46.713 29.806 22.683 1.00 73.70 75 GLU B CA 1
ATOM 3622 C C . GLU B 1 75 ? 47.489 31.078 22.363 1.00 75.44 75 GLU B C 1
ATOM 3623 O O . GLU B 1 75 ? 47.121 31.835 21.452 1.00 86.65 75 GLU B O 1
ATOM 3629 N N . HIS B 1 76 ? 48.565 31.333 23.116 1.00 72.24 76 HIS B N 1
ATOM 3630 C CA . HIS B 1 76 ? 49.412 32.493 22.845 1.00 79.75 76 HIS B CA 1
ATOM 3631 C C . HIS B 1 76 ? 49.902 32.490 21.402 1.00 79.41 76 HIS B C 1
ATOM 3632 O O . HIS B 1 76 ? 49.834 33.508 20.700 1.00 70.66 76 HIS B O 1
ATOM 3639 N N . MET B 1 77 ? 50.395 31.337 20.943 1.00 78.11 77 MET B N 1
ATOM 3640 C CA . MET B 1 77 ? 50.981 31.244 19.610 1.00 62.73 77 MET B CA 1
ATOM 3641 C C . MET B 1 77 ? 49.941 31.491 18.525 1.00 79.06 77 MET B C 1
ATOM 3642 O O . MET B 1 77 ? 50.198 32.222 17.561 1.00 71.33 77 MET B O 1
ATOM 3647 N N . THR B 1 78 ? 48.760 30.882 18.657 1.00 83.80 78 THR B N 1
ATOM 3648 C CA . THR B 1 78 ? 47.725 31.072 17.645 1.00 74.47 78 THR B CA 1
ATOM 3649 C C . THR B 1 78 ? 47.235 32.513 17.616 1.00 86.10 78 THR B C 1
ATOM 3650 O O . THR B 1 78 ? 47.015 33.074 16.534 1.00 95.14 78 THR B O 1
ATOM 3654 N N . SER B 1 79 ? 47.067 33.135 18.787 1.00 83.27 79 SER B N 1
ATOM 3655 C CA . SER B 1 79 ? 46.648 34.533 18.809 1.00 69.10 79 SER B CA 1
ATOM 3656 C C . SER B 1 79 ? 47.687 35.430 18.147 1.00 79.71 79 SER B C 1
ATOM 3657 O O . SER B 1 79 ? 47.338 36.334 17.374 1.00 84.26 79 SER B O 1
ATOM 3660 N N . LEU B 1 80 ? 48.973 35.188 18.426 1.00 74.40 80 LEU B N 1
ATOM 3661 C CA . LEU B 1 80 ? 50.014 36.012 17.819 1.00 71.59 80 LEU B CA 1
ATOM 3662 C C . LEU B 1 80 ? 50.082 35.797 16.312 1.00 83.33 80 LEU B C 1
ATOM 3663 O O . LEU B 1 80 ? 50.282 36.752 15.551 1.00 74.98 80 LEU B O 1
ATOM 3668 N N . ALA B 1 81 ? 49.922 34.549 15.860 1.00 89.42 81 ALA B N 1
ATOM 3669 C CA . ALA B 1 81 ? 49.942 34.273 14.428 1.00 81.14 81 ALA B CA 1
ATOM 3670 C C . ALA B 1 81 ? 48.759 34.925 13.725 1.00 90.99 81 ALA B C 1
ATOM 3671 O O . ALA B 1 81 ? 48.886 35.393 12.588 1.00 85.45 81 ALA B O 1
ATOM 3673 N N . SER B 1 82 ? 47.599 34.962 14.386 1.00 81.14 82 SER B N 1
ATOM 3674 C CA . SER B 1 82 ? 46.446 35.645 13.809 1.00 81.74 82 SER B CA 1
ATOM 3675 C C . SER B 1 82 ? 46.690 37.145 13.713 1.00 97.32 82 SER B C 1
ATOM 3676 O O . SER B 1 82 ? 46.432 37.760 12.671 1.00 115.52 82 SER B O 1
ATOM 3679 N N . VAL B 1 83 ? 47.194 37.751 14.790 1.00 100.52 83 VAL B N 1
ATOM 3680 C CA . VAL B 1 83 ? 47.376 39.201 14.807 1.00 95.40 83 VAL B CA 1
ATOM 3681 C C . VAL B 1 83 ? 48.433 39.624 13.791 1.00 88.08 83 VAL B C 1
ATOM 3682 O O . VAL B 1 83 ? 48.232 40.566 13.016 1.00 89.07 83 VAL B O 1
ATOM 3686 N N . LEU B 1 84 ? 49.570 38.929 13.769 1.00 85.64 84 LEU B N 1
ATOM 3687 C CA . LEU B 1 84 ? 50.690 39.330 12.924 1.00 85.90 84 LEU B CA 1
ATOM 3688 C C . LEU B 1 84 ? 50.586 38.826 11.491 1.00 91.98 84 LEU B C 1
ATOM 3689 O O . LEU B 1 84 ? 51.476 39.129 10.688 1.00 71.63 84 LEU B O 1
ATOM 3694 N N . LYS B 1 85 ? 49.534 38.081 11.151 1.00 87.51 85 LYS B N 1
ATOM 3695 C CA . LYS B 1 85 ? 49.362 37.502 9.820 1.00 95.68 85 LYS B CA 1
ATOM 3696 C C . LYS B 1 85 ? 50.607 36.715 9.410 1.00 95.16 85 LYS B C 1
ATOM 3697 O O . LYS B 1 85 ? 51.216 36.947 8.363 1.00 89.66 85 LYS B O 1
ATOM 3699 N N . VAL B 1 86 ? 50.984 35.772 10.274 1.00 94.15 86 VAL B N 1
ATOM 3700 C CA . VAL B 1 86 ? 52.207 35.001 10.108 1.00 83.17 86 VAL B CA 1
ATOM 3701 C C . VAL B 1 86 ? 51.929 33.547 10.471 1.00 68.69 86 VAL B C 1
ATOM 3702 O O . VAL B 1 86 ? 50.939 33.224 11.131 1.00 75.77 86 VAL B O 1
ATOM 3706 N N . SER B 1 87 ? 52.817 32.665 10.019 1.00 59.70 87 SER B N 1
ATOM 3707 C CA . SER B 1 87 ? 52.647 31.241 10.261 1.00 54.55 87 SER B CA 1
ATOM 3708 C C . SER B 1 87 ? 52.916 30.904 11.726 1.00 75.87 87 SER B C 1
ATOM 3709 O O . SER B 1 87 ? 53.537 31.670 12.469 1.00 71.46 87 SER B O 1
ATOM 3712 N N . HIS B 1 88 ? 52.438 29.725 12.133 1.00 66.18 88 HIS B N 1
ATOM 3713 C CA . HIS B 1 88 ? 52.582 29.304 13.523 1.00 65.20 88 HIS B CA 1
ATOM 3714 C C . HIS B 1 88 ? 54.046 29.116 13.901 1.00 69.26 88 HIS B C 1
ATOM 3715 O O . HIS B 1 88 ? 54.465 29.496 15.000 1.00 67.24 88 HIS B O 1
ATOM 3722 N N . SER B 1 89 ? 54.841 28.533 13.001 1.00 65.91 89 SER B N 1
ATOM 3723 C CA . SER B 1 89 ? 56.249 28.289 13.297 1.00 58.42 89 SER B CA 1
ATOM 3724 C C . SER B 1 89 ? 57.013 29.600 13.460 1.00 69.12 89 SER B C 1
ATOM 3725 O O . SER B 1 89 ? 57.804 29.760 14.400 1.00 84.25 89 SER B O 1
ATOM 3728 N N . VAL B 1 90 ? 56.788 30.552 12.550 1.00 68.87 90 VAL B N 1
ATOM 3729 C CA . VAL B 1 90 ? 57.431 31.857 12.669 1.00 77.91 90 VAL B CA 1
ATOM 3730 C C . VAL B 1 90 ? 56.948 32.572 13.924 1.00 64.00 90 VAL B C 1
ATOM 3731 O O . VAL B 1 90 ? 57.717 33.274 14.590 1.00 67.04 90 VAL B O 1
ATOM 3735 N N . ALA B 1 91 ? 55.670 32.399 14.270 1.00 54.28 91 ALA B N 1
ATOM 3736 C CA . ALA B 1 91 ? 55.150 32.995 15.496 1.00 53.81 91 ALA B CA 1
ATOM 3737 C C . ALA B 1 91 ? 55.862 32.439 16.722 1.00 76.90 91 ALA B C 1
ATOM 3738 O O . ALA B 1 91 ? 56.191 33.186 17.652 1.00 72.73 91 ALA B O 1
ATOM 3740 N N . LYS B 1 92 ? 56.117 31.129 16.739 1.00 71.08 92 LYS B N 1
ATOM 3741 C CA . LYS B 1 92 ? 56.819 30.530 17.869 1.00 67.89 92 LYS B CA 1
ATOM 3742 C C . LYS B 1 92 ? 58.273 30.981 17.917 1.00 75.02 92 LYS B C 1
ATOM 3743 O O . LYS B 1 92 ? 58.834 31.168 19.003 1.00 69.16 92 LYS B O 1
ATOM 3749 N N . LEU B 1 93 ? 58.899 31.161 16.752 1.00 63.96 93 LEU B N 1
ATOM 3750 C CA . LEU B 1 93 ? 60.249 31.719 16.723 1.00 58.00 93 LEU B CA 1
ATOM 3751 C C . LEU B 1 93 ? 60.268 33.123 17.321 1.00 60.65 93 LEU B C 1
ATOM 3752 O O . LEU B 1 93 ? 61.128 33.452 18.152 1.00 62.37 93 LEU B O 1
ATOM 3757 N N . ILE B 1 94 ? 59.313 33.964 16.907 1.00 72.67 94 ILE B N 1
ATOM 3758 C CA . ILE B 1 94 ? 59.182 35.308 17.467 1.00 71.80 94 ILE B CA 1
ATOM 3759 C C . ILE B 1 94 ? 59.036 35.233 18.982 1.00 71.72 94 ILE B C 1
ATOM 3760 O O . ILE B 1 94 ? 59.745 35.918 19.729 1.00 74.93 94 ILE B O 1
ATOM 3765 N N . LEU B 1 95 ? 58.111 34.391 19.453 1.00 74.18 95 LEU B N 1
ATOM 3766 C CA . LEU B 1 95 ? 57.831 34.295 20.883 1.00 64.91 95 LEU B CA 1
ATOM 3767 C C . LEU B 1 95 ? 59.059 33.852 21.667 1.00 70.40 95 LEU B C 1
ATOM 3768 O O . LEU B 1 95 ? 59.360 34.408 22.730 1.00 62.91 95 LEU B O 1
ATOM 3773 N N . VAL B 1 96 ? 59.780 32.849 21.162 1.00 61.81 96 VAL B N 1
ATOM 3774 C CA . VAL B 1 96 ? 60.959 32.357 21.865 1.00 59.91 96 VAL B CA 1
ATOM 3775 C C . VAL B 1 96 ? 62.037 33.430 21.922 1.00 71.68 96 VAL B C 1
ATOM 3776 O O . VAL B 1 96 ? 62.674 33.631 22.964 1.00 70.09 96 VAL B O 1
ATOM 3780 N N . ASN B 1 97 ? 62.252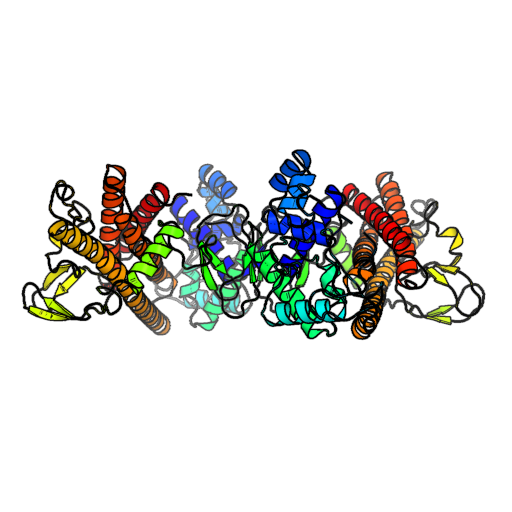 34.147 20.814 1.00 80.06 97 ASN B N 1
ATOM 3781 C CA . ASN B 1 97 ? 63.305 35.159 20.808 1.00 75.65 97 ASN B CA 1
ATOM 3782 C C . ASN B 1 97 ? 63.005 36.298 21.774 1.00 80.31 97 ASN B C 1
ATOM 3783 O O . ASN B 1 97 ? 63.931 36.911 22.315 1.00 80.88 97 ASN B O 1
ATOM 3788 N N . PHE B 1 98 ? 61.726 36.594 22.009 1.00 78.49 98 PHE B N 1
ATOM 3789 C CA . PHE B 1 98 ? 61.329 37.718 22.849 1.00 82.09 98 PHE B CA 1
ATOM 3790 C C . PHE B 1 98 ? 60.710 37.269 24.170 1.00 75.63 98 PHE B C 1
ATOM 3791 O O . PHE B 1 98 ? 60.008 38.052 24.820 1.00 77.29 98 PHE B O 1
ATOM 3799 N N . HIS B 1 99 ? 60.950 36.019 24.570 1.00 68.79 99 HIS B N 1
ATOM 3800 C CA . HIS B 1 99 ? 60.545 35.503 25.879 1.00 72.38 99 HIS B CA 1
ATOM 3801 C C . HIS B 1 99 ? 59.034 35.577 26.091 1.00 77.67 99 HIS B C 1
ATOM 3802 O O . HIS B 1 99 ? 58.563 35.697 27.225 1.00 74.03 99 HIS B O 1
ATOM 3809 N N . TRP B 1 100 ? 58.272 35.508 24.997 1.00 71.41 100 TRP B N 1
ATOM 3810 C CA . TRP B 1 100 ? 56.811 35.422 25.038 1.00 63.40 100 TRP B CA 1
ATOM 3811 C C . TRP B 1 100 ? 56.179 36.637 25.713 1.00 68.54 100 TRP B C 1
ATOM 3812 O O . TRP B 1 100 ? 55.146 36.523 26.378 1.00 67.19 100 TRP B O 1
ATOM 3823 N N . GLN B 1 101 ? 56.792 37.808 25.550 1.00 74.74 101 GLN B N 1
ATOM 3824 C CA . GLN B 1 101 ? 56.209 39.064 26.021 1.00 82.09 101 GLN B CA 1
ATOM 3825 C C . GLN B 1 101 ? 55.419 39.653 24.860 1.00 87.19 101 GLN B C 1
ATOM 3826 O O . GLN B 1 101 ? 55.960 40.345 23.997 1.00 99.46 101 GLN B O 1
ATOM 3832 N N . VAL B 1 102 ? 54.113 39.370 24.842 1.00 80.24 102 VAL B N 1
ATOM 3833 C CA . VAL B 1 102 ? 53.296 39.676 23.669 1.00 94.20 102 VAL B CA 1
ATOM 3834 C C . VAL B 1 102 ? 53.163 41.179 23.450 1.00 92.73 102 VAL B C 1
ATOM 3835 O O . VAL B 1 102 ? 53.106 41.637 22.303 1.00 105.39 102 VAL B O 1
ATOM 3839 N N . SER B 1 103 ? 53.119 41.970 24.524 1.00 101.51 103 SER B N 1
ATOM 3840 C CA . SER B 1 103 ? 52.940 43.412 24.374 1.00 82.43 103 SER B CA 1
ATOM 3841 C C . SER B 1 103 ? 54.150 44.047 23.699 1.00 95.68 103 SER B C 1
ATOM 3842 O O . SER B 1 103 ? 54.010 44.821 22.740 1.00 95.00 103 SER B O 1
ATOM 3845 N N . GLU B 1 104 ? 55.349 43.734 24.196 1.00 97.46 104 GLU B N 1
ATOM 3846 C CA . GLU B 1 104 ? 56.571 44.243 23.583 1.00 92.28 104 GLU B CA 1
ATOM 3847 C C . GLU B 1 104 ? 56.701 43.759 22.144 1.00 97.96 104 GLU B C 1
ATOM 3848 O O . GLU B 1 104 ? 57.179 44.496 21.273 1.00 113.07 104 GLU B O 1
ATOM 3854 N N . ILE B 1 105 ? 56.258 42.529 21.876 1.00 93.96 105 ILE B N 1
ATOM 3855 C CA . ILE B 1 105 ? 56.325 41.980 20.524 1.00 99.93 105 ILE B CA 1
ATOM 3856 C C . ILE B 1 105 ? 55.427 42.775 19.585 1.00 98.40 105 ILE B C 1
ATOM 3857 O O . ILE B 1 105 ? 55.828 43.141 18.475 1.00 107.67 105 ILE B O 1
ATOM 3862 N N . LEU B 1 106 ? 54.194 43.051 20.020 1.00 92.58 106 LEU B N 1
ATOM 3863 C CA . LEU B 1 106 ? 53.278 43.839 19.200 1.00 90.48 106 LEU B CA 1
ATOM 3864 C C . LEU B 1 106 ? 53.835 45.234 18.947 1.00 107.23 106 LEU B C 1
ATOM 3865 O O . LEU B 1 106 ? 53.805 45.727 17.811 1.00 109.46 106 LEU B O 1
ATOM 3870 N N . ASP B 1 107 ? 54.359 45.880 19.994 1.00 110.31 107 ASP B N 1
ATOM 3871 C CA . ASP B 1 107 ? 54.928 47.216 19.836 1.00 104.42 107 ASP B CA 1
ATOM 3872 C C . ASP B 1 107 ? 56.072 47.212 18.827 1.00 107.35 107 ASP B C 1
ATOM 3873 O O . ASP B 1 107 ? 56.105 48.034 17.901 1.00 119.16 107 ASP B O 1
ATOM 3878 N N . ARG B 1 108 ? 57.019 46.284 18.986 1.00 102.62 108 ARG B N 1
ATOM 3879 C CA . ARG B 1 108 ? 58.181 46.258 18.106 1.00 99.17 108 ARG B CA 1
ATOM 3880 C C . ARG B 1 108 ? 57.812 45.845 16.687 1.00 109.58 108 ARG B C 1
ATOM 3881 O O . ARG B 1 108 ? 58.491 46.246 15.736 1.00 115.66 108 ARG B O 1
ATOM 3889 N N . TYR B 1 109 ? 56.754 45.047 16.519 1.00 115.60 109 TYR B N 1
ATOM 3890 C CA . TYR B 1 109 ? 56.277 44.749 15.174 1.00 113.37 109 TYR B CA 1
ATOM 3891 C C . TYR B 1 109 ? 55.660 45.983 14.534 1.00 119.71 109 TYR B C 1
ATOM 3892 O O . TYR B 1 109 ? 55.825 46.215 13.331 1.00 118.47 109 TYR B O 1
ATOM 3901 N N . LYS B 1 110 ? 54.944 46.787 15.323 1.00 122.52 110 LYS B N 1
ATOM 3902 C CA . LYS B 1 110 ? 54.408 48.035 14.790 1.00 115.93 110 LYS B CA 1
ATOM 3903 C C . LYS B 1 110 ? 55.528 49.001 14.422 1.00 119.04 110 LYS B C 1
ATOM 3904 O O . LYS B 1 110 ? 55.408 49.754 13.449 1.00 125.25 110 LYS B O 1
ATOM 3906 N N . SER B 1 111 ? 56.625 48.990 15.185 1.00 112.52 111 SER B N 1
ATOM 3907 C CA . SER B 1 111 ? 57.775 49.826 14.846 1.00 107.30 111 SER B CA 1
ATOM 3908 C C . SER B 1 111 ? 58.274 49.511 13.440 1.00 119.30 111 SER B C 1
ATOM 3909 O O . SER B 1 111 ? 58.285 50.379 12.560 1.00 132.20 111 SER B O 1
ATOM 3912 N N . ASN B 1 112 ? 58.703 48.271 13.217 1.00 104.48 112 ASN B N 1
ATOM 3913 C CA . ASN B 1 112 ? 58.878 47.732 11.875 1.00 112.60 112 ASN B CA 1
ATOM 3914 C C . ASN B 1 112 ? 58.849 46.213 11.966 1.00 114.48 112 ASN B C 1
ATOM 3915 O O . ASN B 1 112 ? 59.057 45.634 13.035 1.00 108.86 112 ASN B O 1
ATOM 3920 N N . SER B 1 113 ? 58.572 45.576 10.832 1.00 115.84 113 SER B N 1
ATOM 3921 C CA . SER B 1 113 ? 58.558 44.121 10.777 1.00 102.83 113 SER B CA 1
ATOM 3922 C C . SER B 1 113 ? 59.922 43.538 10.440 1.00 103.50 113 SER B C 1
ATOM 3923 O O . SER B 1 113 ? 60.253 42.439 10.906 1.00 110.38 113 SER B O 1
ATOM 3926 N N . ALA B 1 114 ? 60.726 44.263 9.659 1.00 98.89 114 ALA B N 1
ATOM 3927 C CA . ALA B 1 114 ? 61.990 43.721 9.175 1.00 102.94 114 ALA B CA 1
ATOM 3928 C C . ALA B 1 114 ? 62.959 43.455 10.321 1.00 95.21 114 ALA B C 1
ATOM 3929 O O . ALA B 1 114 ? 63.526 42.362 10.424 1.00 101.39 114 ALA B O 1
ATOM 3931 N N . GLN B 1 115 ? 63.177 44.452 11.184 1.00 89.69 115 GLN B N 1
ATOM 3932 C CA . GLN B 1 115 ? 64.119 44.269 12.283 1.00 111.60 115 GLN B CA 1
ATOM 3933 C C . GLN B 1 115 ? 63.640 43.205 13.261 1.00 112.01 115 GLN B C 1
ATOM 3934 O O . GLN B 1 115 ? 64.460 42.459 13.809 1.00 106.65 115 GLN B O 1
ATOM 3940 N N . LEU B 1 116 ? 62.326 43.107 13.484 1.00 103.28 116 LEU B N 1
ATOM 3941 C CA . LEU B 1 116 ? 61.805 42.043 14.336 1.00 97.63 116 LEU B CA 1
ATOM 3942 C C . LEU B 1 116 ? 62.083 40.672 13.736 1.00 100.45 116 LEU B C 1
ATOM 3943 O O . LEU B 1 116 ? 62.472 39.740 14.449 1.00 101.64 116 LEU B O 1
ATOM 3948 N N . LEU B 1 117 ? 61.887 40.528 12.422 1.00 98.52 117 LEU B N 1
ATOM 3949 C CA . LEU B 1 117 ? 62.089 39.224 11.800 1.00 81.95 117 LEU B CA 1
ATOM 3950 C C . LEU B 1 117 ? 63.564 38.849 11.722 1.00 91.01 117 LEU B C 1
ATOM 3951 O O . LEU B 1 117 ? 63.902 37.666 11.828 1.00 90.12 117 LEU B O 1
ATOM 3956 N N . VAL B 1 118 ? 64.455 39.825 11.537 1.00 106.41 118 VAL B N 1
ATOM 3957 C CA . VAL B 1 118 ? 65.878 39.488 11.496 1.00 101.34 118 VAL B CA 1
ATOM 3958 C C . VAL B 1 118 ? 66.445 39.281 12.896 1.00 93.97 118 VAL B C 1
ATOM 3959 O O . VAL B 1 118 ? 67.404 38.518 13.068 1.00 86.05 118 VAL B O 1
ATOM 3963 N N . GLU B 1 119 ? 65.877 39.931 13.912 1.00 94.58 119 GLU B N 1
ATOM 3964 C CA . GLU B 1 119 ? 66.367 39.737 15.270 1.00 100.06 119 GLU B CA 1
ATOM 3965 C C . GLU B 1 119 ? 65.905 38.411 15.854 1.00 96.57 119 GLU B C 1
ATOM 3966 O O . GLU B 1 119 ? 66.573 37.860 16.736 1.00 98.80 119 GLU B O 1
ATOM 3968 N N . ALA B 1 120 ? 64.779 37.883 15.376 1.00 93.45 120 ALA B N 1
ATOM 3969 C CA . ALA B 1 120 ? 64.251 36.611 15.845 1.00 80.95 120 ALA B CA 1
ATOM 3970 C C . ALA B 1 120 ? 64.600 35.456 14.914 1.00 71.70 120 ALA B C 1
ATOM 3971 O O . ALA B 1 120 ? 63.911 34.430 14.924 1.00 83.25 120 ALA B O 1
ATOM 3973 N N . ARG B 1 121 ? 65.643 35.617 14.097 1.00 78.71 121 ARG B N 1
ATOM 3974 C CA . ARG B 1 121 ? 66.215 34.530 13.303 1.00 73.63 121 ARG B CA 1
ATOM 3975 C C . ARG B 1 121 ? 65.245 34.007 12.246 1.00 70.82 121 ARG B C 1
ATOM 3976 O O . ARG B 1 121 ? 65.311 32.839 11.854 1.00 74.73 121 ARG B O 1
ATOM 3984 N N . VAL B 1 122 ? 64.341 34.858 11.771 1.00 75.62 122 VAL B N 1
ATOM 3985 C CA . VAL B 1 122 ? 63.400 34.486 10.723 1.00 79.59 122 VAL B CA 1
ATOM 3986 C C . VAL B 1 122 ? 63.893 34.920 9.348 1.00 89.70 122 VAL B C 1
ATOM 3987 O O . VAL B 1 122 ? 63.699 34.207 8.363 1.00 88.81 122 VAL B O 1
ATOM 3991 N N . GLN B 1 123 ? 64.545 36.075 9.265 1.00 88.94 123 GLN B N 1
ATOM 3992 C CA . GLN B 1 123 ? 65.024 36.614 8.004 1.00 98.03 123 GLN B CA 1
ATOM 3993 C C . GLN B 1 123 ? 66.511 36.919 8.094 1.00 102.77 123 GLN B C 1
ATOM 3994 O O . GLN B 1 123 ? 67.019 37.237 9.175 1.00 94.75 123 GLN B O 1
ATOM 4000 N N . PRO B 1 124 ? 67.239 36.822 6.973 1.00 88.51 124 PRO B N 1
ATOM 4001 C CA . PRO B 1 124 ? 68.651 37.227 6.983 1.00 93.16 124 PRO B CA 1
ATOM 4002 C C . PRO B 1 124 ? 68.801 38.735 7.097 1.00 104.93 124 PRO B C 1
ATOM 4003 O O . PRO B 1 124 ? 67.801 39.460 7.119 1.00 86.69 124 PRO B O 1
ATOM 4007 N N . ASN B 1 125 ? 70.038 39.227 7.155 1.00 110.87 125 ASN B N 1
ATOM 4008 C CA . ASN B 1 125 ? 70.303 40.655 7.335 1.00 110.94 125 ASN B CA 1
ATOM 4009 C C . ASN B 1 125 ? 71.266 41.198 6.281 1.00 125.39 125 ASN B C 1
ATOM 4010 O O . ASN B 1 125 ? 72.320 41.746 6.617 1.00 134.05 125 ASN B O 1
ATOM 4015 N N . PRO B 1 126 ? 70.932 41.083 4.973 1.00 128.05 126 PRO B N 1
ATOM 4016 C CA . PRO B 1 126 ? 71.702 41.847 3.983 1.00 125.90 126 PRO B CA 1
ATOM 4017 C C . PRO B 1 126 ? 71.136 43.249 3.828 1.00 131.94 126 PRO B C 1
ATOM 4018 O O . PRO B 1 126 ? 71.855 44.189 3.473 1.00 146.11 126 PRO B O 1
ATOM 4022 N N . SER B 1 127 ? 69.843 43.393 4.104 1.00 126.88 127 SER B N 1
ATOM 4023 C CA . SER B 1 127 ? 69.176 44.686 4.050 1.00 131.11 127 SER B CA 1
ATOM 4024 C C . SER B 1 127 ? 69.464 45.490 5.313 1.00 122.72 127 SER B C 1
ATOM 4025 O O . SER B 1 127 ? 69.299 44.991 6.426 1.00 120.19 127 SER B O 1
ATOM 4028 N N . CYS B 1 139 ? 75.488 20.003 -3.426 1.00 82.25 139 CYS B N 1
ATOM 4029 C CA . CYS B 1 139 ? 75.331 20.201 -1.990 1.00 115.52 139 CYS B CA 1
ATOM 4030 C C . CYS B 1 139 ? 76.702 20.394 -1.337 1.00 100.84 139 CYS B C 1
ATOM 4031 O O . CYS B 1 139 ? 77.666 19.716 -1.689 1.00 92.12 139 CYS B O 1
ATOM 4034 N N . ALA B 1 140 ? 76.775 21.320 -0.378 1.00 100.50 140 ALA B N 1
ATOM 4035 C CA . ALA B 1 140 ? 78.063 21.755 0.154 1.00 101.07 140 ALA B CA 1
ATOM 4036 C C . ALA B 1 140 ? 78.681 20.757 1.128 1.00 97.75 140 ALA B C 1
ATOM 4037 O O . ALA B 1 140 ? 79.900 20.780 1.331 1.00 103.90 140 ALA B O 1
ATOM 4039 N N . VAL B 1 141 ? 77.884 19.887 1.742 1.00 88.52 141 VAL B N 1
ATOM 4040 C CA . VAL B 1 141 ? 78.376 19.010 2.798 1.00 91.28 141 VAL B CA 1
ATOM 4041 C C . VAL B 1 141 ? 78.592 17.583 2.305 1.00 89.01 141 VAL B C 1
ATOM 4042 O O . VAL B 1 141 ? 79.543 16.924 2.725 1.00 87.31 141 VAL B O 1
ATOM 4046 N N . CYS B 1 142 ? 77.731 17.083 1.417 1.00 101.76 142 CYS B N 1
ATOM 4047 C CA . CYS B 1 142 ? 77.891 15.730 0.897 1.00 101.35 142 CYS B CA 1
ATOM 4048 C C . CYS B 1 142 ? 78.580 15.684 -0.461 1.00 109.77 142 CYS B C 1
ATOM 4049 O O . CYS B 1 142 ? 79.041 14.611 -0.866 1.00 115.10 142 CYS B O 1
ATOM 4052 N N . MET B 1 143 ? 78.658 16.815 -1.165 1.00 98.02 143 MET B N 1
ATOM 4053 C CA . MET B 1 143 ? 79.386 16.962 -2.426 1.00 104.00 143 MET B CA 1
ATOM 4054 C C . MET B 1 143 ? 78.870 16.041 -3.527 1.00 108.80 143 MET B C 1
ATOM 4055 O O . MET B 1 143 ? 79.600 15.740 -4.477 1.00 123.90 143 MET B O 1
ATOM 4060 N N . GLN B 1 144 ? 77.626 15.586 -3.432 1.00 103.51 144 GLN B N 1
ATOM 4061 C CA . GLN B 1 144 ? 76.996 14.837 -4.507 1.00 89.22 144 GLN B CA 1
ATOM 4062 C C . GLN B 1 144 ? 76.021 15.733 -5.262 1.00 88.05 144 GLN B C 1
ATOM 4063 O O . GLN B 1 144 ? 75.586 16.775 -4.766 1.00 93.60 144 GLN B O 1
ATOM 4069 N N . PHE B 1 145 ? 75.691 15.316 -6.480 1.00 95.48 145 PHE B N 1
ATOM 4070 C CA . PHE B 1 145 ? 74.721 16.026 -7.302 1.00 100.66 145 PHE B CA 1
ATOM 4071 C C . PHE B 1 145 ? 73.325 15.494 -7.011 1.00 97.70 145 PHE B C 1
ATOM 4072 O O . PHE B 1 145 ? 73.128 14.284 -6.862 1.00 98.48 145 PHE B O 1
ATOM 4080 N N . VAL B 1 146 ? 72.356 16.405 -6.922 1.00 94.61 146 VAL B N 1
ATOM 4081 C CA . VAL B 1 146 ? 71.045 16.075 -6.377 1.00 102.72 146 VAL B CA 1
ATOM 4082 C C . VAL B 1 146 ? 69.980 16.869 -7.127 1.00 84.08 146 VAL B C 1
ATOM 4083 O O . VAL B 1 146 ? 70.215 18.000 -7.563 1.00 80.33 146 VAL B O 1
ATOM 4087 N N . ARG B 1 147 ? 68.804 16.257 -7.287 1.00 77.11 147 ARG B N 1
ATOM 4088 C CA . ARG B 1 147 ? 67.670 16.885 -7.955 1.00 77.27 147 ARG B CA 1
ATOM 4089 C C . ARG B 1 147 ? 67.272 18.190 -7.267 1.00 86.62 147 ARG B C 1
ATOM 4090 O O . ARG B 1 147 ? 67.622 18.454 -6.115 1.00 95.92 147 ARG B O 1
ATOM 4098 N N . LYS B 1 148 ? 66.494 19.001 -7.988 1.00 83.27 148 LYS B N 1
ATOM 4099 C CA . LYS B 1 148 ? 66.101 20.311 -7.475 1.00 93.24 148 LYS B CA 1
ATOM 4100 C C . LYS B 1 148 ? 65.185 20.183 -6.263 1.00 96.86 148 LYS B C 1
ATOM 4101 O O . LYS B 1 148 ? 65.361 20.891 -5.264 1.00 84.76 148 LYS B O 1
ATOM 4103 N N . GLU B 1 149 ? 64.201 19.282 -6.328 1.00 90.40 149 GLU B N 1
ATOM 4104 C CA . GLU B 1 149 ? 63.235 19.149 -5.243 1.00 82.72 149 GLU B CA 1
ATOM 4105 C C . GLU B 1 149 ? 63.868 18.646 -3.953 1.00 95.60 149 GLU B C 1
ATOM 4106 O O . GLU B 1 149 ? 63.248 18.757 -2.889 1.00 104.87 149 GLU B O 1
ATOM 4112 N N . ASN B 1 150 ? 65.081 18.095 -4.018 1.00 81.28 150 ASN B N 1
ATOM 4113 C CA . ASN B 1 150 ? 65.797 17.639 -2.834 1.00 85.92 150 ASN B CA 1
ATOM 4114 C C . ASN B 1 150 ? 66.867 18.631 -2.385 1.00 82.48 150 ASN B C 1
ATOM 4115 O O . ASN B 1 150 ? 67.842 18.235 -1.742 1.00 75.40 150 ASN B O 1
ATOM 4120 N N . LEU B 1 151 ? 66.708 19.911 -2.724 1.00 71.52 151 LEU B N 1
ATOM 4121 C CA . LEU B 1 151 ? 67.548 20.993 -2.213 1.00 71.92 151 LEU B CA 1
ATOM 4122 C C . LEU B 1 151 ? 66.678 21.911 -1.366 1.00 85.81 151 LEU B C 1
ATOM 4123 O O . LEU B 1 151 ? 65.876 22.681 -1.905 1.00 82.43 151 LEU B O 1
ATOM 4128 N N . LEU B 1 152 ? 66.839 21.840 -0.050 1.00 80.28 152 LEU B N 1
ATOM 4129 C CA . LEU B 1 152 ? 66.068 22.668 0.864 1.00 76.82 152 LEU B CA 1
ATOM 4130 C C . LEU B 1 152 ? 66.910 23.822 1.393 1.00 70.33 152 LEU B C 1
ATOM 4131 O O . LEU B 1 152 ? 68.143 23.780 1.397 1.00 71.48 152 LEU B O 1
ATOM 4136 N N . SER B 1 153 ? 66.215 24.859 1.851 1.00 58.63 153 SER B N 1
ATOM 4137 C CA . SER B 1 153 ? 66.863 26.043 2.390 1.00 69.83 153 SER B CA 1
ATOM 4138 C C . SER B 1 153 ? 65.842 26.831 3.193 1.00 76.76 153 SER B C 1
ATOM 4139 O O . SER B 1 153 ? 64.632 26.718 2.978 1.00 64.02 153 SER B O 1
ATOM 4142 N N . LEU B 1 154 ? 66.347 27.634 4.121 1.00 72.54 154 LEU B N 1
ATOM 4143 C CA . LEU B 1 154 ? 65.506 28.566 4.851 1.00 86.55 154 LEU B CA 1
ATOM 4144 C C . LEU B 1 154 ? 65.411 29.872 4.066 1.00 84.23 154 LEU B C 1
ATOM 4145 O O . LEU B 1 154 ? 65.795 29.950 2.896 1.00 90.93 154 LEU B O 1
ATOM 4150 N N . ALA B 1 155 ? 64.901 30.920 4.714 1.00 85.89 155 ALA B N 1
ATOM 4151 C CA . ALA B 1 155 ? 64.745 32.208 4.050 1.00 71.95 155 ALA B CA 1
ATOM 4152 C C . ALA B 1 155 ? 66.079 32.844 3.682 1.00 90.64 155 ALA B C 1
ATOM 4153 O O . ALA B 1 155 ? 66.107 33.755 2.847 1.00 100.34 155 ALA B O 1
ATOM 4155 N N . CYS B 1 156 ? 67.180 32.391 4.287 1.00 92.84 156 CYS B N 1
ATOM 4156 C CA . CYS B 1 156 ? 68.504 32.856 3.894 1.00 90.67 156 CYS B CA 1
ATOM 4157 C C . CYS B 1 156 ? 68.923 32.308 2.536 1.00 99.15 156 CYS B C 1
ATOM 4158 O O . CYS B 1 156 ? 69.885 32.811 1.947 1.00 110.71 156 CYS B O 1
ATOM 4161 N N . GLN B 1 157 ? 68.229 31.279 2.046 1.00 98.86 157 GLN B N 1
ATOM 4162 C CA . GLN B 1 157 ? 68.464 30.627 0.760 1.00 104.44 157 GLN B CA 1
ATOM 4163 C C . GLN B 1 157 ? 69.819 29.933 0.679 1.00 98.83 157 GLN B C 1
ATOM 4164 O O . GLN B 1 157 ? 70.339 29.721 -0.423 1.00 92.58 157 GLN B O 1
ATOM 4170 N N . HIS B 1 158 ? 70.411 29.571 1.818 1.00 93.67 158 HIS B N 1
ATOM 4171 C CA . HIS B 1 158 ? 71.551 28.659 1.823 1.00 96.88 158 HIS B CA 1
ATOM 4172 C C . HIS B 1 158 ? 71.032 27.249 1.577 1.00 94.72 158 HIS B C 1
ATOM 4173 O O . HIS B 1 158 ? 70.378 26.661 2.444 1.00 107.88 158 HIS B O 1
ATOM 4180 N N . GLN B 1 159 ? 71.315 26.698 0.403 1.00 88.28 159 GLN B N 1
ATOM 4181 C CA . GLN B 1 159 ? 70.702 25.449 -0.027 1.00 85.43 159 GLN B CA 1
ATOM 4182 C C . GLN B 1 159 ? 71.603 24.264 0.283 1.00 88.85 159 GLN B C 1
ATOM 4183 O O . GLN B 1 159 ? 72.798 24.283 -0.028 1.00 96.30 159 GLN B O 1
ATOM 4189 N N . PHE B 1 160 ? 71.021 23.243 0.904 1.00 74.34 160 PHE B N 1
ATOM 4190 C CA . PHE B 1 160 ? 71.658 21.955 1.120 1.00 66.45 160 PHE B CA 1
ATOM 4191 C C . PHE B 1 160 ? 70.670 20.871 0.709 1.00 70.99 160 PHE B C 1
ATOM 4192 O O . PHE B 1 160 ? 69.491 21.140 0.469 1.00 70.25 160 PHE B O 1
ATOM 4200 N N . CYS B 1 161 ? 71.147 19.633 0.617 1.00 80.19 161 CYS B N 1
ATOM 4201 C CA . CYS B 1 161 ? 70.292 18.567 0.117 1.00 87.85 161 CYS B CA 1
ATOM 4202 C C . CYS B 1 161 ? 69.533 17.887 1.257 1.00 95.52 161 CYS B C 1
ATOM 4203 O O . CYS B 1 161 ? 69.868 18.026 2.436 1.00 83.84 161 CYS B O 1
ATOM 4206 N N . ARG B 1 162 ? 68.490 17.139 0.878 1.00 78.84 162 ARG B N 1
ATOM 4207 C CA . ARG B 1 162 ? 67.531 16.636 1.859 1.00 65.24 162 ARG B CA 1
ATOM 4208 C C . ARG B 1 162 ? 68.159 15.618 2.802 1.00 80.04 162 ARG B C 1
ATOM 4209 O O . ARG B 1 162 ? 67.885 15.635 4.006 1.00 71.87 162 ARG B O 1
ATOM 4217 N N . SER B 1 163 ? 68.986 14.712 2.275 1.00 78.13 163 SER B N 1
ATOM 4218 C CA . SER B 1 163 ? 69.622 13.712 3.128 1.00 69.56 163 SER B CA 1
ATOM 4219 C C . SER B 1 163 ? 70.495 14.370 4.189 1.00 74.57 163 SER B C 1
ATOM 4220 O O . SER B 1 163 ? 70.497 13.955 5.357 1.00 86.76 163 SER B O 1
ATOM 4223 N N . CYS B 1 164 ? 71.228 15.417 3.807 1.00 67.53 164 CYS B N 1
ATOM 4224 C CA . CYS B 1 164 ? 72.100 16.092 4.760 1.00 85.55 164 CYS B CA 1
ATOM 4225 C C . CYS B 1 164 ? 71.296 16.870 5.795 1.00 85.69 164 CYS B C 1
ATOM 4226 O O . CYS B 1 164 ? 71.642 16.866 6.981 1.00 85.97 164 CYS B O 1
ATOM 4229 N N . TRP B 1 165 ? 70.228 17.553 5.368 1.00 87.75 165 TRP B N 1
ATOM 4230 C CA . TRP B 1 165 ? 69.332 18.203 6.322 1.00 73.80 165 TRP B CA 1
ATOM 4231 C C . TRP B 1 165 ? 68.766 17.193 7.312 1.00 73.07 165 TRP B C 1
ATOM 4232 O O . TRP B 1 165 ? 68.654 17.478 8.513 1.00 70.91 165 TRP B O 1
ATOM 4243 N N . GLU B 1 166 ? 68.392 16.011 6.818 1.00 77.19 166 GLU B N 1
ATOM 4244 C CA . GLU B 1 166 ? 67.870 14.961 7.683 1.00 71.89 166 GLU B CA 1
ATOM 4245 C C . GLU B 1 166 ? 68.906 14.542 8.714 1.00 73.34 166 GLU B C 1
ATOM 4246 O O . GLU B 1 166 ? 68.600 14.428 9.905 1.00 85.04 166 GLU B O 1
ATOM 4252 N N . GLN B 1 167 ? 70.141 14.295 8.268 1.00 73.19 167 GLN B N 1
ATOM 4253 C CA . GLN B 1 167 ? 71.199 13.924 9.204 1.00 79.23 167 GLN B CA 1
ATOM 4254 C C . GLN B 1 167 ? 71.434 15.024 10.234 1.00 71.12 167 GLN B C 1
ATOM 4255 O O . GLN B 1 167 ? 71.605 14.745 11.425 1.00 70.67 167 GLN B O 1
ATOM 4261 N N . HIS B 1 168 ? 71.437 16.281 9.788 1.00 63.31 168 HIS B N 1
ATOM 4262 C CA . HIS B 1 168 ? 71.644 17.416 10.684 1.00 66.40 168 HIS B CA 1
ATOM 4263 C C . HIS B 1 168 ? 70.582 17.453 11.776 1.00 70.93 168 HIS B C 1
ATOM 4264 O O . HIS B 1 168 ? 70.899 17.474 12.975 1.00 64.66 168 HIS B O 1
ATOM 4271 N N . CYS B 1 169 ? 69.307 17.448 11.374 1.00 62.69 169 CYS B N 1
ATOM 4272 C CA . CYS B 1 169 ? 68.221 17.510 12.347 1.00 72.30 169 CYS B CA 1
ATOM 4273 C C . CYS B 1 169 ? 68.209 16.282 13.249 1.00 72.14 169 CYS B C 1
ATOM 4274 O O . CYS B 1 169 ? 67.935 16.390 14.450 1.00 72.88 169 CYS B O 1
ATOM 4277 N N . SER B 1 170 ? 68.515 15.105 12.694 1.00 64.27 170 SER B N 1
ATOM 4278 C CA . SER B 1 170 ? 68.506 13.885 13.490 1.00 57.40 170 SER B CA 1
ATOM 4279 C C . SER B 1 170 ? 69.597 13.908 14.550 1.00 71.76 170 SER B C 1
ATOM 4280 O O . SER B 1 170 ? 69.357 13.528 15.701 1.00 75.50 170 SER B O 1
ATOM 4283 N N . VAL B 1 171 ? 70.802 14.350 14.187 1.00 71.81 171 VAL B N 1
ATOM 4284 C CA . VAL B 1 171 ? 71.877 14.431 15.170 1.00 73.35 171 VAL B CA 1
ATOM 4285 C C . VAL B 1 171 ? 71.549 15.471 16.232 1.00 75.66 171 VAL B C 1
ATOM 4286 O O . VAL B 1 171 ? 71.779 15.246 17.427 1.00 77.66 171 VAL B O 1
ATOM 4290 N N . LEU B 1 172 ? 70.995 16.617 15.825 1.00 73.90 172 LEU B N 1
ATOM 4291 C CA . LEU B 1 172 ? 70.677 17.648 16.809 1.00 55.76 172 LEU B CA 1
ATOM 4292 C C . LEU B 1 172 ? 69.606 17.174 17.788 1.00 71.52 172 LEU B C 1
ATOM 4293 O O . LEU B 1 172 ? 69.743 17.356 19.003 1.00 64.90 172 LEU B O 1
ATOM 4298 N N . VAL B 1 173 ? 68.544 16.545 17.282 1.00 69.01 173 VAL B N 1
ATOM 4299 C CA . VAL B 1 173 ? 67.458 16.106 18.154 1.00 57.43 173 VAL B CA 1
ATOM 4300 C C . VAL B 1 173 ? 67.903 14.933 19.022 1.00 61.63 173 VAL B C 1
ATOM 4301 O O . VAL B 1 173 ? 67.545 14.849 20.203 1.00 65.39 173 VAL B O 1
ATOM 4305 N N . LYS B 1 174 ? 68.697 14.016 18.459 1.00 62.72 174 LYS B N 1
ATOM 4306 C CA . LYS B 1 174 ? 69.179 12.872 19.227 1.00 56.11 174 LYS B CA 1
ATOM 4307 C C . LYS B 1 174 ? 70.002 13.312 20.429 1.00 63.42 174 LYS B C 1
ATOM 4308 O O . LYS B 1 174 ? 70.089 12.582 21.425 1.00 68.48 174 LYS B O 1
ATOM 4314 N N . ASP B 1 175 ? 70.610 14.497 20.359 1.00 57.96 175 ASP B N 1
ATOM 4315 C CA . ASP B 1 175 ? 71.419 15.025 21.448 1.00 76.44 175 ASP B CA 1
ATOM 4316 C C . ASP B 1 175 ? 70.688 16.112 22.234 1.00 65.63 175 ASP B C 1
ATOM 4317 O O . ASP B 1 175 ? 71.330 16.919 22.916 1.00 55.73 175 ASP B O 1
ATOM 4322 N N . GLY B 1 176 ? 69.361 16.160 22.139 1.00 59.27 176 GLY B N 1
ATOM 4323 C CA . GLY B 1 176 ? 68.556 16.976 23.027 1.00 45.52 176 GLY B CA 1
ATOM 4324 C C . GLY B 1 176 ? 68.230 18.376 22.556 1.00 52.93 176 GLY B C 1
ATOM 4325 O O . GLY B 1 176 ? 67.648 19.145 23.329 1.00 51.27 176 GLY B O 1
ATOM 4326 N N . VAL B 1 177 ? 68.572 18.735 21.325 1.00 52.01 177 VAL B N 1
ATOM 4327 C CA . VAL B 1 177 ? 68.324 20.090 20.844 1.00 59.36 177 VAL B CA 1
ATOM 4328 C C . VAL B 1 177 ? 66.852 20.239 20.485 1.00 60.93 177 VAL B C 1
ATOM 4329 O O . VAL B 1 177 ? 66.254 19.358 19.854 1.00 59.34 177 VAL B O 1
ATOM 4333 N N . GLY B 1 178 ? 66.260 21.359 20.893 1.00 65.17 178 GLY B N 1
ATOM 4334 C CA . GLY B 1 178 ? 64.878 21.643 20.564 1.00 39.22 178 GLY B CA 1
ATOM 4335 C C . GLY B 1 178 ? 64.711 22.837 19.648 1.00 59.01 178 GLY B C 1
ATOM 4336 O O . GLY B 1 178 ? 64.563 22.681 18.432 1.00 77.10 178 GLY B O 1
ATOM 4337 N N . VAL B 1 179 ? 64.742 24.044 20.221 1.00 59.29 179 VAL B N 1
ATOM 4338 C CA . VAL B 1 179 ? 64.442 25.253 19.457 1.00 65.15 179 VAL B CA 1
ATOM 4339 C C . VAL B 1 179 ? 65.644 25.811 18.711 1.00 83.40 179 VAL B C 1
ATOM 4340 O O . VAL B 1 179 ? 65.476 26.701 17.868 1.00 91.46 179 VAL B O 1
ATOM 4344 N N . GLY B 1 180 ? 66.845 25.305 18.973 1.00 74.69 180 GLY B N 1
ATOM 4345 C CA . GLY B 1 180 ? 68.058 25.905 18.459 1.00 78.68 180 GLY B CA 1
ATOM 4346 C C . GLY B 1 180 ? 68.602 25.360 17.155 1.00 71.96 180 GLY B C 1
ATOM 4347 O O . GLY B 1 180 ? 69.745 25.680 16.809 1.00 77.24 180 GLY B O 1
ATOM 4348 N N . VAL B 1 181 ? 67.837 24.553 16.417 1.00 68.56 181 VAL B N 1
ATOM 4349 C CA . VAL B 1 181 ? 68.307 24.051 15.129 1.00 78.01 181 VAL B CA 1
ATOM 4350 C C . VAL B 1 181 ? 68.448 25.215 14.157 1.00 72.38 181 VAL B C 1
ATOM 4351 O O . VAL B 1 181 ? 67.505 25.988 13.949 1.00 65.30 181 VAL B O 1
ATOM 4355 N N . SER B 1 182 ? 69.627 25.344 13.557 1.00 76.45 182 SER B N 1
ATOM 4356 C CA . SER B 1 182 ? 69.970 26.488 12.723 1.00 85.33 182 SER B CA 1
ATOM 4357 C C . SER B 1 182 ? 70.365 26.028 11.322 1.00 74.23 182 SER B C 1
ATOM 4358 O O . SER B 1 182 ? 70.403 24.831 11.020 1.00 63.97 182 SER B O 1
ATOM 4361 N N . CYS B 1 183 ? 70.658 27.008 10.464 1.00 74.52 183 CYS B N 1
ATOM 4362 C CA . CYS B 1 183 ? 71.193 26.738 9.136 1.00 81.59 183 CYS B CA 1
ATOM 4363 C C . CYS B 1 183 ? 72.481 25.926 9.237 1.00 72.61 183 CYS B C 1
ATOM 4364 O O . CYS B 1 183 ? 73.179 25.938 10.254 1.00 88.66 183 CYS B O 1
ATOM 4367 N N . MET B 1 184 ? 72.795 25.219 8.156 1.00 84.58 184 MET B N 1
ATOM 4368 C CA . MET B 1 184 ? 73.939 24.320 8.131 1.00 89.06 184 MET B CA 1
ATOM 4369 C C . MET B 1 184 ? 75.245 25.003 7.751 1.00 83.15 184 MET B C 1
ATOM 4370 O O . MET B 1 184 ? 76.308 24.391 7.901 1.00 94.43 184 MET B O 1
ATOM 4375 N N . ALA B 1 185 ? 75.199 26.238 7.266 1.00 78.79 185 ALA B N 1
ATOM 4376 C CA . ALA B 1 185 ? 76.410 26.972 6.944 1.00 101.15 185 ALA B CA 1
ATOM 4377 C C . ALA B 1 185 ? 76.855 27.801 8.141 1.00 100.55 185 ALA B C 1
ATOM 4378 O O . ALA B 1 185 ? 76.035 28.280 8.930 1.00 86.47 185 ALA B O 1
ATOM 4380 N N . GLN B 1 186 ? 78.170 27.960 8.271 1.00 101.37 186 GLN B N 1
ATOM 4381 C CA . GLN B 1 186 ? 78.730 28.691 9.397 1.00 107.44 186 GLN B CA 1
ATOM 4382 C C . GLN B 1 186 ? 78.269 30.145 9.377 1.00 96.44 186 GLN B C 1
ATOM 4383 O O . GLN B 1 186 ? 78.029 30.729 8.317 1.00 97.47 186 GLN B O 1
ATOM 4389 N N . ASP B 1 187 ? 78.106 30.707 10.579 1.00 104.68 187 ASP B N 1
ATOM 4390 C CA . ASP B 1 187 ? 77.824 32.122 10.813 1.00 107.74 187 ASP B CA 1
ATOM 4391 C C . ASP B 1 187 ? 76.385 32.516 10.498 1.00 112.22 187 ASP B C 1
ATOM 4392 O O . ASP B 1 187 ? 75.935 33.586 10.920 1.00 111.06 187 ASP B O 1
ATOM 4397 N N . CYS B 1 188 ? 75.652 31.686 9.771 1.00 105.14 188 CYS B N 1
ATOM 4398 C CA . CYS B 1 188 ? 74.256 32.007 9.507 1.00 88.77 188 CYS B CA 1
ATOM 4399 C C . CYS B 1 188 ? 73.443 31.888 10.787 1.00 100.16 188 CYS B C 1
ATOM 4400 O O . CYS B 1 188 ? 73.353 30.791 11.355 1.00 82.00 188 CYS B O 1
ATOM 4403 N N . PRO B 1 189 ? 72.834 32.971 11.271 1.00 101.02 189 PRO B N 1
ATOM 4404 C CA . PRO B 1 189 ? 72.034 32.873 12.498 1.00 94.87 189 PRO B CA 1
ATOM 4405 C C . PRO B 1 189 ? 70.697 32.186 12.296 1.00 96.68 189 PRO B C 1
ATOM 4406 O O . PRO B 1 189 ? 70.131 31.687 13.276 1.00 106.49 189 PRO B O 1
ATOM 4410 N N . LEU B 1 190 ? 70.202 32.122 11.059 1.00 96.86 190 LEU B N 1
ATOM 4411 C CA . LEU B 1 190 ? 68.841 31.679 10.771 1.00 90.51 190 LEU B CA 1
ATOM 4412 C C . LEU B 1 190 ? 68.507 30.366 11.468 1.00 88.35 190 LEU B C 1
ATOM 4413 O O . LEU B 1 190 ? 69.248 29.384 11.366 1.00 88.01 190 LEU B O 1
ATOM 4418 N N . ARG B 1 191 ? 67.383 30.359 12.179 1.00 83.98 191 ARG B N 1
ATOM 4419 C CA . ARG B 1 191 ? 66.900 29.185 12.887 1.00 81.98 191 ARG B CA 1
ATOM 4420 C C . ARG B 1 191 ? 65.792 28.507 12.092 1.00 74.26 191 ARG B C 1
ATOM 4421 O O . ARG B 1 191 ? 64.994 29.163 11.417 1.00 76.52 191 ARG B O 1
ATOM 4429 N N . THR B 1 192 ? 65.748 27.185 12.183 1.00 64.75 192 THR B N 1
ATOM 4430 C CA . THR B 1 192 ? 64.791 26.407 11.405 1.00 63.86 192 THR B CA 1
ATOM 4431 C C . THR B 1 192 ? 63.430 26.405 12.092 1.00 61.59 192 THR B C 1
ATOM 4432 O O . THR B 1 192 ? 63.345 26.091 13.284 1.00 72.15 192 THR B O 1
ATOM 4436 N N . PRO B 1 193 ? 62.356 26.745 11.386 1.00 63.21 193 PRO B N 1
ATOM 4437 C CA . PRO B 1 193 ? 61.021 26.653 11.983 1.00 59.38 193 PRO B CA 1
ATOM 4438 C C . PRO B 1 193 ? 60.564 25.205 12.113 1.00 60.94 193 PRO B C 1
ATOM 4439 O O . PRO B 1 193 ? 61.133 24.284 11.522 1.00 62.48 193 PRO B O 1
ATOM 4443 N N . GLU B 1 194 ? 59.506 25.018 12.909 1.00 67.45 194 GLU B N 1
ATOM 4444 C CA . GLU B 1 194 ? 59.018 23.674 13.214 1.00 57.49 194 GLU B CA 1
ATOM 4445 C C . GLU B 1 194 ? 58.543 22.950 11.960 1.00 72.41 194 GLU B C 1
ATOM 4446 O O . GLU B 1 194 ? 58.849 21.766 11.756 1.00 66.56 194 GLU B O 1
ATOM 4452 N N . ASP B 1 195 ? 57.764 23.638 11.120 1.00 69.85 195 ASP B N 1
ATOM 4453 C CA . ASP B 1 195 ? 57.227 23.025 9.911 1.00 68.33 195 ASP B CA 1
ATOM 4454 C C . ASP B 1 195 ? 58.309 22.657 8.907 1.00 71.44 195 ASP B C 1
ATOM 4455 O O . ASP B 1 195 ? 58.021 21.932 7.948 1.00 73.60 195 ASP B O 1
ATOM 4460 N N . PHE B 1 196 ? 59.531 23.144 9.098 1.00 60.79 196 PHE B N 1
ATOM 4461 C CA . PHE B 1 196 ? 60.663 22.747 8.275 1.00 55.55 196 PHE B CA 1
ATOM 4462 C C . PHE B 1 196 ? 61.381 21.529 8.835 1.00 64.28 196 PHE B C 1
ATOM 4463 O O . PHE B 1 196 ? 61.908 20.720 8.064 1.00 53.43 196 PHE B O 1
ATOM 4471 N N . VAL B 1 197 ? 61.401 21.374 10.160 1.00 61.53 197 VAL B N 1
ATOM 4472 C CA . VAL B 1 197 ? 62.143 20.276 10.770 1.00 59.17 197 VAL B CA 1
ATOM 4473 C C . VAL B 1 197 ? 61.305 19.008 10.818 1.00 55.81 197 VAL B C 1
ATOM 4474 O O . VAL B 1 197 ? 61.801 17.917 10.514 1.00 50.46 197 VAL B O 1
ATOM 4478 N N . PHE B 1 198 ? 60.036 19.126 11.202 1.00 59.94 198 PHE B N 1
ATOM 4479 C CA . PHE B 1 198 ? 59.193 17.944 11.369 1.00 60.06 198 PHE B CA 1
ATOM 4480 C C . PHE B 1 198 ? 59.144 17.032 10.145 1.00 67.73 198 PHE B C 1
ATOM 4481 O O . PHE B 1 198 ? 59.187 15.803 10.329 1.00 64.08 198 PHE B O 1
ATOM 4489 N N . PRO B 1 199 ? 59.053 17.529 8.903 1.00 61.22 199 PRO B N 1
ATOM 4490 C CA . PRO B 1 199 ? 59.131 16.609 7.755 1.00 55.16 199 PRO B CA 1
ATOM 4491 C C . PRO B 1 199 ? 60.488 15.946 7.591 1.00 59.44 199 PRO B C 1
ATOM 4492 O O . PRO B 1 199 ? 60.563 14.889 6.954 1.00 65.80 199 PRO B O 1
ATOM 4496 N N . LEU B 1 200 ? 61.557 16.522 8.138 1.00 60.44 200 LEU B N 1
ATOM 4497 C CA . LEU B 1 200 ? 62.899 15.971 7.988 1.00 56.65 200 LEU B CA 1
ATOM 4498 C C . LEU B 1 200 ? 63.235 14.914 9.033 1.00 67.78 200 LEU B C 1
ATOM 4499 O O . LEU B 1 200 ? 64.332 14.348 8.987 1.00 68.43 200 LEU B O 1
ATOM 4504 N N . LEU B 1 201 ? 62.329 14.640 9.972 1.00 71.46 201 LEU B N 1
ATOM 4505 C CA . LEU B 1 201 ? 62.534 13.586 10.952 1.00 54.09 201 LEU B CA 1
ATOM 4506 C C . LEU B 1 201 ? 61.854 12.318 10.466 1.00 64.50 201 LEU B C 1
ATOM 4507 O O . LEU B 1 201 ? 60.626 12.316 10.284 1.00 58.80 201 LEU B O 1
ATOM 4512 N N . PRO B 1 202 ? 62.596 11.225 10.252 1.00 64.96 202 PRO B N 1
ATOM 4513 C CA . PRO B 1 202 ? 62.019 10.039 9.598 1.00 68.75 202 PRO B CA 1
ATOM 4514 C C . PRO B 1 202 ? 61.048 9.236 10.454 1.00 75.03 202 PRO B C 1
ATOM 4515 O O . PRO B 1 202 ? 60.003 8.804 9.957 1.00 92.59 202 PRO B O 1
ATOM 4519 N N . ASN B 1 203 ? 61.378 9.004 11.722 1.00 68.02 203 ASN B N 1
ATOM 4520 C CA . ASN B 1 203 ? 60.590 8.119 12.569 1.00 66.26 203 ASN B CA 1
ATOM 4521 C C . ASN B 1 203 ? 59.825 8.910 13.625 1.00 65.42 203 ASN B C 1
ATOM 4522 O O . ASN B 1 203 ? 60.059 10.101 13.846 1.00 64.48 203 ASN B O 1
ATOM 4527 N N . GLU B 1 204 ? 58.894 8.211 14.281 1.00 56.55 204 GLU B N 1
ATOM 4528 C CA . GLU B 1 204 ? 58.023 8.851 15.262 1.00 61.23 204 GLU B CA 1
ATOM 4529 C C . GLU B 1 204 ? 58.753 9.160 16.563 1.00 70.77 204 GLU B C 1
ATOM 4530 O O . GLU B 1 204 ? 58.440 10.158 17.223 1.00 64.50 204 GLU B O 1
ATOM 4536 N N . GLU B 1 205 ? 59.713 8.317 16.955 1.00 62.32 205 GLU B N 1
ATOM 4537 C CA . GLU B 1 205 ? 60.478 8.589 18.168 1.00 61.30 205 GLU B CA 1
ATOM 4538 C C . GLU B 1 205 ? 61.221 9.912 18.062 1.00 65.65 205 GLU B C 1
ATOM 4539 O O . GLU B 1 205 ? 61.275 10.685 19.027 1.00 66.76 205 GLU B O 1
ATOM 4545 N N . LEU B 1 206 ? 61.787 10.196 16.887 1.00 57.87 206 LEU B N 1
ATOM 4546 C CA . LEU B 1 206 ? 62.554 11.424 16.712 1.00 55.38 206 LEU B CA 1
ATOM 4547 C C . LEU B 1 206 ? 61.668 12.656 16.839 1.00 56.49 206 LEU B C 1
ATOM 4548 O O . LEU B 1 206 ? 62.028 13.614 17.532 1.00 58.60 206 LEU B O 1
ATOM 4553 N N . ARG B 1 207 ? 60.495 12.651 16.201 1.00 59.50 207 ARG B N 1
ATOM 4554 C CA . ARG B 1 207 ? 59.634 13.825 16.296 1.00 70.89 207 ARG B CA 1
ATOM 4555 C C . ARG B 1 207 ? 58.962 13.934 17.659 1.00 50.39 207 ARG B C 1
ATOM 4556 O O . ARG B 1 207 ? 58.659 15.045 18.102 1.00 56.27 207 ARG B O 1
ATOM 4564 N N . GLU B 1 208 ? 58.752 12.814 18.353 1.00 63.24 208 GLU B N 1
ATOM 4565 C CA . GLU B 1 208 ? 58.253 12.886 19.724 1.00 46.19 208 GLU B CA 1
ATOM 4566 C C . GLU B 1 208 ? 59.290 13.518 20.648 1.00 49.70 208 GLU B C 1
ATOM 4567 O O . GLU B 1 208 ? 58.964 14.395 21.463 1.00 55.77 208 GLU B O 1
ATOM 4573 N N . LYS B 1 209 ? 60.550 13.082 20.533 1.00 47.17 209 LYS B N 1
ATOM 4574 C CA . LYS B 1 209 ? 61.631 13.728 21.271 1.00 53.62 209 LYS B CA 1
ATOM 4575 C C . LYS B 1 209 ? 61.717 15.208 20.923 1.00 54.93 209 LYS B C 1
ATOM 4576 O O . LYS B 1 209 ? 61.917 16.054 21.805 1.00 49.78 209 LYS B O 1
ATOM 4582 N N . TYR B 1 210 ? 61.577 15.535 19.635 1.00 52.29 210 TYR B N 1
ATOM 4583 C CA . TYR B 1 210 ? 61.609 16.926 19.202 1.00 43.70 210 TYR B CA 1
ATOM 4584 C C . TYR B 1 210 ? 60.500 17.733 19.862 1.00 50.32 210 TYR B C 1
ATOM 4585 O O . TYR B 1 210 ? 60.732 18.856 20.316 1.00 52.26 210 TYR B O 1
ATOM 4594 N N . ARG B 1 211 ? 59.289 17.175 19.925 1.00 40.92 211 ARG B N 1
ATOM 4595 C CA . ARG B 1 211 ? 58.179 17.870 20.572 1.00 58.30 211 ARG B CA 1
ATOM 4596 C C . ARG B 1 211 ? 58.461 18.098 22.052 1.00 53.41 211 ARG B C 1
ATOM 4597 O O . ARG B 1 211 ? 58.204 19.187 22.583 1.00 47.92 211 ARG B O 1
ATOM 4605 N N . ARG B 1 212 ? 58.989 17.079 22.736 1.00 45.67 212 ARG B N 1
ATOM 4606 C CA . ARG B 1 212 ? 59.320 17.233 24.152 1.00 42.39 212 ARG B CA 1
ATOM 4607 C C . ARG B 1 212 ? 60.348 18.341 24.359 1.00 49.02 212 ARG B C 1
ATOM 4608 O O . ARG B 1 212 ? 60.185 19.205 25.233 1.00 52.71 212 ARG B O 1
ATOM 4616 N N . TYR B 1 213 ? 61.415 18.334 23.556 1.00 53.82 213 TYR B N 1
ATOM 4617 C CA . TYR B 1 213 ? 62.464 19.338 23.710 1.00 42.29 213 TYR B CA 1
ATOM 4618 C C . TYR B 1 213 ? 61.957 20.730 23.348 1.00 51.49 213 TYR B C 1
ATOM 4619 O O . TYR B 1 213 ? 62.348 21.723 23.977 1.00 47.53 213 TYR B O 1
ATOM 4628 N N . LEU B 1 214 ? 61.083 20.822 22.342 1.00 57.62 214 LEU B N 1
ATOM 4629 C CA . LEU B 1 214 ? 60.482 22.103 21.996 1.00 46.77 214 LEU B CA 1
ATOM 4630 C C . LEU B 1 214 ? 59.653 22.644 23.148 1.00 54.29 214 LEU B C 1
ATOM 4631 O O . LEU B 1 214 ? 59.731 23.833 23.467 1.00 59.82 214 LEU B O 1
ATOM 4636 N N . PHE B 1 215 ? 58.848 21.788 23.782 1.00 45.38 215 PHE B N 1
ATOM 4637 C CA . PHE B 1 215 ? 58.065 22.236 24.929 1.00 46.06 215 PHE B CA 1
ATOM 4638 C C . PHE B 1 215 ? 58.970 22.690 26.067 1.00 58.56 215 PHE B C 1
ATOM 4639 O O . PHE B 1 215 ? 58.695 23.703 26.728 1.00 60.91 215 PHE B O 1
ATOM 4647 N N . ARG B 1 216 ? 60.049 21.944 26.316 1.00 45.03 216 ARG B N 1
ATOM 4648 C CA . ARG B 1 216 ? 61.003 22.331 27.352 1.00 46.95 216 ARG B CA 1
ATOM 4649 C C . ARG B 1 216 ? 61.567 23.722 27.084 1.00 53.22 216 ARG B C 1
ATOM 4650 O O . ARG B 1 216 ? 61.571 24.588 27.969 1.00 55.45 216 ARG B O 1
ATOM 4658 N N . ASP B 1 217 ? 62.040 23.955 25.856 1.00 51.09 217 ASP B N 1
ATOM 4659 C CA . ASP B 1 217 ? 62.602 25.259 25.516 1.00 49.75 217 ASP B CA 1
ATOM 4660 C C . ASP B 1 217 ? 61.545 26.357 25.544 1.00 57.00 217 ASP B C 1
ATOM 4661 O O . ASP B 1 217 ? 61.853 27.498 25.905 1.00 70.16 217 ASP B O 1
ATOM 4666 N N . TYR B 1 218 ? 60.298 26.042 25.184 1.00 57.86 218 TYR B N 1
ATOM 4667 C CA . TYR B 1 218 ? 59.232 27.038 25.225 1.00 66.27 218 TYR B CA 1
ATOM 4668 C C . TYR B 1 218 ? 58.952 27.480 26.652 1.00 53.93 218 TYR B C 1
ATOM 4669 O O . TYR B 1 218 ? 58.798 28.678 26.917 1.00 55.67 218 TYR B O 1
ATOM 4678 N N . VAL B 1 219 ? 58.882 26.524 27.576 1.00 65.94 219 VAL B N 1
ATOM 4679 C CA . VAL B 1 219 ? 58.658 26.891 28.971 1.00 64.85 219 VAL B CA 1
ATOM 4680 C C . VAL B 1 219 ? 59.855 27.660 29.517 1.00 44.43 219 VAL B C 1
ATOM 4681 O O . VAL B 1 219 ? 59.694 28.670 30.213 1.00 59.25 219 VAL B O 1
ATOM 4685 N N . GLU B 1 220 ? 61.073 27.207 29.202 1.00 55.26 220 GLU B N 1
ATOM 4686 C CA . GLU B 1 220 ? 62.262 27.878 29.720 1.00 69.08 220 GLU B CA 1
ATOM 4687 C C . GLU B 1 220 ? 62.368 29.306 29.199 1.00 74.77 220 GLU B C 1
ATOM 4688 O O . GLU B 1 220 ? 62.819 30.205 29.918 1.00 84.79 220 GLU B O 1
ATOM 4690 N N . SER B 1 221 ? 61.953 29.537 27.952 1.00 62.38 221 SER B N 1
ATOM 4691 C CA . SER B 1 221 ? 62.044 30.867 27.363 1.00 62.28 221 SER B CA 1
ATOM 4692 C C . SER B 1 221 ? 60.918 31.791 27.807 1.00 54.55 221 SER B C 1
ATOM 4693 O O . SER B 1 221 ? 61.080 33.013 27.740 1.00 61.12 221 SER B O 1
ATOM 4696 N N . HIS B 1 222 ? 59.791 31.243 28.253 1.00 49.96 222 HIS B N 1
ATOM 4697 C CA . HIS B 1 222 ? 58.677 32.072 28.693 1.00 52.59 222 HIS B CA 1
ATOM 4698 C C . HIS B 1 222 ? 59.025 32.766 30.005 1.00 68.43 222 HIS B C 1
ATOM 4699 O O . HIS B 1 222 ? 59.475 32.124 30.960 1.00 72.91 222 HIS B O 1
ATOM 4706 N N . TYR B 1 223 ? 58.809 34.083 30.053 1.00 63.24 223 TYR B N 1
ATOM 4707 C CA . TYR B 1 223 ? 59.218 34.866 31.214 1.00 64.38 223 TYR B CA 1
ATOM 4708 C C . TYR B 1 223 ? 58.328 34.635 32.428 1.00 63.94 223 TYR B C 1
ATOM 4709 O O . TYR B 1 223 ? 58.709 35.020 33.538 1.00 68.68 223 TYR B O 1
ATOM 4718 N N . GLN B 1 224 ? 57.163 34.015 32.252 1.00 68.22 224 GLN B N 1
ATOM 4719 C CA . GLN B 1 224 ? 56.233 33.784 33.351 1.00 51.73 224 GLN B CA 1
ATOM 4720 C C . GLN B 1 224 ? 56.204 32.338 33.826 1.00 54.42 224 GLN B C 1
ATOM 4721 O O . GLN B 1 224 ? 55.526 32.045 34.813 1.00 48.37 224 GLN B O 1
ATOM 4727 N N . LEU B 1 225 ? 56.908 31.430 33.156 1.00 63.32 225 LEU B N 1
ATOM 4728 C CA . LEU B 1 225 ? 56.871 30.019 33.508 1.00 59.75 225 LEU B CA 1
ATOM 4729 C C . LEU B 1 225 ? 58.269 29.492 33.799 1.00 60.38 225 LEU B C 1
ATOM 4730 O O . LEU B 1 225 ? 59.269 29.999 33.283 1.00 56.63 225 LEU B O 1
ATOM 4735 N N . GLN B 1 226 ? 58.317 28.462 34.638 1.00 44.42 226 GLN B N 1
ATOM 4736 C CA . GLN B 1 226 ? 59.549 27.751 34.940 1.00 52.81 226 GLN B CA 1
ATOM 4737 C C . GLN B 1 226 ? 59.246 26.269 35.090 1.00 46.04 226 GLN B C 1
ATOM 4738 O O . GLN B 1 226 ? 58.249 25.894 35.711 1.00 55.30 226 GLN B O 1
ATOM 4744 N N . LEU B 1 227 ? 60.102 25.430 34.517 1.00 50.71 227 LEU B N 1
ATOM 4745 C CA . LEU B 1 227 ? 59.983 23.996 34.732 1.00 49.13 227 LEU B CA 1
ATOM 4746 C C . LEU B 1 227 ? 60.346 23.647 36.169 1.00 63.14 227 LEU B C 1
ATOM 4747 O O . LEU B 1 227 ? 61.251 24.240 36.759 1.00 61.00 227 LEU B O 1
ATOM 4752 N N . CYS B 1 228 ? 59.634 22.680 36.728 1.00 59.16 228 CYS B N 1
ATOM 4753 C CA . CYS B 1 228 ? 59.939 22.227 38.076 1.00 57.53 228 CYS B CA 1
ATOM 4754 C C . CYS B 1 228 ? 61.261 21.467 38.074 1.00 60.45 228 CYS B C 1
ATOM 4755 O O . CYS B 1 228 ? 61.433 20.534 37.280 1.00 57.27 228 CYS B O 1
ATOM 4758 N N . PRO B 1 229 ? 62.216 21.837 38.931 1.00 64.59 229 PRO B N 1
ATOM 4759 C CA . PRO B 1 229 ? 63.506 21.136 38.972 1.00 65.62 229 PRO B CA 1
ATOM 4760 C C . PRO B 1 229 ? 63.451 19.763 39.621 1.00 65.91 229 PRO B C 1
ATOM 4761 O O . PRO B 1 229 ? 64.476 19.070 39.642 1.00 59.68 229 PRO B O 1
ATOM 4765 N N . GLY B 1 230 ? 62.302 19.358 40.157 1.00 62.43 230 GLY B N 1
ATOM 4766 C CA . GLY B 1 230 ? 62.204 18.060 40.794 1.00 62.38 230 GLY B CA 1
ATOM 4767 C C . GLY B 1 230 ? 62.473 16.922 39.828 1.00 65.28 230 GLY B C 1
ATOM 4768 O O . GLY B 1 230 ? 62.317 17.041 38.612 1.00 82.92 230 GLY B O 1
ATOM 4769 N N . ALA B 1 231 ? 62.889 15.794 40.397 1.00 67.65 231 ALA B N 1
ATOM 4770 C CA . ALA B 1 231 ? 63.250 14.630 39.599 1.00 66.42 231 ALA B CA 1
ATOM 4771 C C . ALA B 1 231 ? 62.010 14.040 38.937 1.00 76.82 231 ALA B C 1
ATOM 4772 O O . ALA B 1 231 ? 61.086 13.589 39.624 1.00 75.61 231 ALA B O 1
ATOM 4774 N N . ASP B 1 232 ? 61.993 14.051 37.602 1.00 66.88 232 ASP B N 1
ATOM 4775 C CA . ASP B 1 232 ? 60.918 13.449 36.811 1.00 70.21 232 ASP B CA 1
ATOM 4776 C C . ASP B 1 232 ? 59.561 14.059 37.155 1.00 72.32 232 ASP B C 1
ATOM 4777 O O . ASP B 1 232 ? 58.537 13.374 37.171 1.00 78.53 232 ASP B O 1
ATOM 4782 N N . CYS B 1 233 ? 59.551 15.363 37.430 1.00 75.35 233 CYS B N 1
ATOM 4783 C CA . CYS B 1 233 ? 58.325 16.052 37.797 1.00 75.05 233 CYS B CA 1
ATOM 4784 C C . CYS B 1 233 ? 57.763 16.777 36.587 1.00 53.58 233 CYS B C 1
ATOM 4785 O O . CYS B 1 233 ? 58.404 17.714 36.088 1.00 54.95 233 CYS B O 1
ATOM 4788 N N . PRO B 1 234 ? 56.583 16.394 36.089 1.00 63.91 234 PRO B N 1
ATOM 4789 C CA . PRO B 1 234 ? 56.001 17.044 34.909 1.00 62.53 234 PRO B CA 1
ATOM 4790 C C . PRO B 1 234 ? 55.120 18.240 35.248 1.00 63.99 234 PRO B C 1
ATOM 4791 O O . PRO B 1 234 ? 53.977 18.351 34.793 1.00 61.83 234 PRO B O 1
ATOM 4795 N N . MET B 1 235 ? 55.653 19.159 36.048 1.00 51.97 235 MET B N 1
ATOM 4796 C CA . MET B 1 235 ? 54.911 20.337 36.467 1.00 56.50 235 MET B CA 1
ATOM 4797 C C . MET B 1 235 ? 55.641 21.600 36.032 1.00 53.22 235 MET B C 1
ATOM 4798 O O . MET B 1 235 ? 56.842 21.589 35.743 1.00 49.90 235 MET B O 1
ATOM 4803 N N . VAL B 1 236 ? 54.887 22.695 35.991 1.00 48.32 236 VAL B N 1
ATOM 4804 C CA . VAL B 1 236 ? 55.367 24.006 35.580 1.00 52.57 236 VAL B CA 1
ATOM 4805 C C . VAL B 1 236 ? 54.839 25.014 36.590 1.00 51.63 236 VAL B C 1
ATOM 4806 O O . VAL B 1 236 ? 53.726 24.861 37.102 1.00 51.13 236 VAL B O 1
ATOM 4810 N N . ILE B 1 237 ? 55.637 26.030 36.900 1.00 47.62 237 ILE B N 1
ATOM 4811 C CA . ILE B 1 237 ? 55.237 27.085 37.822 1.00 61.27 237 ILE B CA 1
ATOM 4812 C C . ILE B 1 237 ? 55.042 28.365 37.023 1.00 50.98 237 ILE B C 1
ATOM 4813 O O . ILE B 1 237 ? 55.934 28.780 36.273 1.00 52.30 237 ILE B O 1
ATOM 4818 N N . ARG B 1 238 ? 53.868 28.974 37.171 1.00 57.27 238 ARG B N 1
ATOM 4819 C CA . ARG B 1 238 ? 53.512 30.210 36.491 1.00 59.00 238 ARG B CA 1
ATOM 4820 C C . ARG B 1 238 ? 53.390 31.340 37.504 1.00 66.33 238 ARG B C 1
ATOM 4821 O O . ARG B 1 238 ? 52.804 31.167 38.578 1.00 66.77 238 ARG B O 1
ATOM 4829 N N . VAL B 1 239 ? 53.958 32.497 37.162 1.00 68.74 239 VAL B N 1
ATOM 4830 C CA . VAL B 1 239 ? 53.860 33.692 37.988 1.00 71.24 239 VAL B CA 1
ATOM 4831 C C . VAL B 1 239 ? 53.439 34.860 37.109 1.00 72.33 239 VAL B C 1
ATOM 4832 O O . VAL B 1 239 ? 53.518 34.807 35.880 1.00 91.47 239 VAL B O 1
ATOM 4836 N N . GLN B 1 240 ? 52.990 35.927 37.762 1.00 78.45 240 GLN B N 1
ATOM 4837 C CA . GLN B 1 240 ? 52.572 37.121 37.043 1.00 75.96 240 GLN B CA 1
ATOM 4838 C C . GLN B 1 240 ? 53.721 38.104 36.850 1.00 96.08 240 GLN B C 1
ATOM 4839 O O . GLN B 1 240 ? 53.817 38.744 35.794 1.00 98.01 240 GLN B O 1
ATOM 4845 N N . GLU B 1 241 ? 54.605 38.214 37.835 1.00 102.68 241 GLU B N 1
ATOM 4846 C CA . GLU B 1 241 ? 55.813 39.029 37.731 1.00 95.16 241 GLU B CA 1
ATOM 4847 C C . GLU B 1 241 ? 56.998 38.169 38.151 1.00 95.61 241 GLU B C 1
ATOM 4848 O O . GLU B 1 241 ? 57.077 37.761 39.330 1.00 97.09 241 GLU B O 1
ATOM 4854 N N . PRO B 1 242 ? 57.919 37.852 37.242 1.00 86.35 242 PRO B N 1
ATOM 4855 C CA . PRO B 1 242 ? 59.047 36.971 37.587 1.00 87.92 242 PRO B CA 1
ATOM 4856 C C . PRO B 1 242 ? 60.022 37.676 38.519 1.00 87.67 242 PRO B C 1
ATOM 4857 O O . PRO B 1 242 ? 60.572 38.725 38.179 1.00 85.50 242 PRO B O 1
ATOM 4861 N N . ARG B 1 243 ? 60.231 37.095 39.700 1.00 84.99 243 ARG B N 1
ATOM 4862 C CA . ARG B 1 243 ? 61.109 37.669 40.709 1.00 77.12 243 ARG B CA 1
ATOM 4863 C C . ARG B 1 243 ? 61.873 36.562 41.420 1.00 65.69 243 ARG B C 1
ATOM 4864 O O . ARG B 1 243 ? 61.420 35.418 41.488 1.00 65.97 243 ARG B O 1
ATOM 4872 N N . ALA B 1 244 ? 63.043 36.917 41.952 1.00 73.53 244 ALA B N 1
ATOM 4873 C CA . ALA B 1 244 ? 63.863 35.975 42.711 1.00 77.54 244 ALA B CA 1
ATOM 4874 C C . ALA B 1 244 ? 63.203 35.754 44.069 1.00 67.28 244 ALA B C 1
ATOM 4875 O O . ALA B 1 244 ? 63.607 36.302 45.097 1.00 93.38 244 ALA B O 1
ATOM 4877 N N . ARG B 1 245 ? 62.150 34.940 44.064 1.00 73.66 245 ARG B N 1
ATOM 4878 C CA . ARG B 1 245 ? 61.385 34.626 45.261 1.00 66.14 245 ARG B CA 1
ATOM 4879 C C . ARG B 1 245 ? 61.179 33.118 45.344 1.00 66.74 245 ARG B C 1
ATOM 4880 O O . ARG B 1 245 ? 61.513 32.368 44.422 1.00 74.39 245 ARG B O 1
ATOM 4888 N N . ARG B 1 246 ? 60.616 32.677 46.465 1.00 64.40 246 ARG B N 1
ATOM 4889 C CA . ARG B 1 246 ? 60.446 31.258 46.741 1.00 61.47 246 ARG B CA 1
ATOM 4890 C C . ARG B 1 246 ? 59.148 30.746 46.127 1.00 72.83 246 ARG B C 1
ATOM 4891 O O . ARG B 1 246 ? 58.099 31.386 46.253 1.00 59.55 246 ARG B O 1
ATOM 4899 N N . VAL B 1 247 ? 59.226 29.592 45.463 1.00 56.68 247 VAL B N 1
ATOM 4900 C CA . VAL B 1 247 ? 58.053 28.876 44.985 1.00 50.32 247 VAL B CA 1
ATOM 4901 C C . VAL B 1 247 ? 58.208 27.409 45.364 1.00 57.16 247 VAL B C 1
ATOM 4902 O O . VAL B 1 247 ? 59.315 26.914 45.596 1.00 50.01 247 VAL B O 1
ATOM 4906 N N . GLN B 1 248 ? 57.073 26.717 45.441 1.00 53.87 248 GLN B N 1
ATOM 4907 C CA . GLN B 1 248 ? 57.050 25.305 45.806 1.00 52.06 248 GLN B CA 1
ATOM 4908 C C . GLN B 1 248 ? 56.060 24.573 44.914 1.00 57.48 248 GLN B C 1
ATOM 4909 O O . GLN B 1 248 ? 54.877 24.923 44.877 1.00 54.65 248 GLN B O 1
ATOM 4915 N N . CYS B 1 249 ? 56.546 23.559 44.204 1.00 53.58 249 CYS B N 1
ATOM 4916 C CA . CYS B 1 249 ? 55.681 22.725 43.383 1.00 57.96 249 CYS B CA 1
ATOM 4917 C C . CYS B 1 249 ? 54.714 21.948 44.270 1.00 48.82 249 CYS B C 1
ATOM 4918 O O . CYS B 1 249 ? 55.124 21.331 45.256 1.00 54.56 249 CYS B O 1
ATOM 4921 N N . ASN B 1 250 ? 53.427 21.982 43.928 1.00 55.61 250 ASN B N 1
ATOM 4922 C CA . ASN B 1 250 ? 52.416 21.346 44.766 1.00 48.02 250 ASN B CA 1
ATOM 4923 C C . ASN B 1 250 ? 52.289 19.847 44.524 1.00 51.08 250 ASN B C 1
ATOM 4924 O O . ASN B 1 250 ? 51.531 19.186 45.242 1.00 63.02 250 ASN B O 1
ATOM 4929 N N . ARG B 1 251 ? 52.999 19.299 43.540 1.00 53.58 251 ARG B N 1
ATOM 4930 C CA . ARG B 1 251 ? 52.945 17.873 43.240 1.00 65.61 251 ARG B CA 1
ATOM 4931 C C . ARG B 1 251 ? 54.079 17.088 43.883 1.00 68.02 251 ARG B C 1
ATOM 4932 O O . ARG B 1 251 ? 53.846 15.993 44.407 1.00 69.56 251 ARG B O 1
ATOM 4940 N N . CYS B 1 252 ? 55.301 17.621 43.861 1.00 61.19 252 CYS B N 1
ATOM 4941 C CA . CYS B 1 252 ? 56.451 16.952 44.453 1.00 54.06 252 CYS B CA 1
ATOM 4942 C C . CYS B 1 252 ? 57.088 17.743 45.588 1.00 57.03 252 CYS B C 1
ATOM 4943 O O . CYS B 1 252 ? 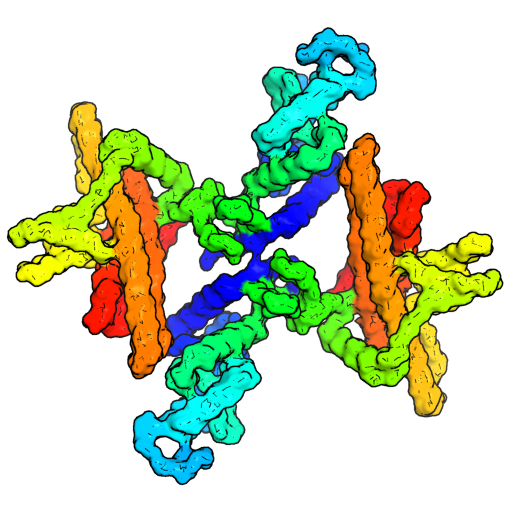58.111 17.303 46.128 1.00 53.94 252 CYS B O 1
ATOM 4946 N N . ASN B 1 253 ? 56.530 18.900 45.950 1.00 51.52 253 ASN B N 1
ATOM 4947 C CA . ASN B 1 253 ? 56.939 19.679 47.120 1.00 72.69 253 ASN B CA 1
ATOM 4948 C C . ASN B 1 253 ? 58.356 20.237 47.003 1.00 57.24 253 ASN B C 1
ATOM 4949 O O . ASN B 1 253 ? 58.941 20.665 48.003 1.00 68.07 253 ASN B O 1
ATOM 4954 N N . GLU B 1 254 ? 58.918 20.262 45.797 1.00 66.62 254 GLU B N 1
ATOM 4955 C CA . GLU B 1 254 ? 60.223 20.880 45.594 1.00 45.89 254 GLU B CA 1
ATOM 4956 C C . GLU B 1 254 ? 60.128 22.389 45.794 1.00 65.40 254 GLU B C 1
ATOM 4957 O O . GLU B 1 254 ? 59.240 23.045 45.241 1.00 53.30 254 GLU B O 1
ATOM 4963 N N . VAL B 1 255 ? 61.041 22.935 46.592 1.00 55.54 255 VAL B N 1
ATOM 4964 C CA . VAL B 1 255 ? 61.134 24.372 46.823 1.00 60.05 255 VAL B CA 1
ATOM 4965 C C . VAL B 1 255 ? 62.306 24.912 46.020 1.00 53.15 255 VAL B C 1
ATOM 4966 O O . VAL B 1 255 ? 63.378 24.294 45.978 1.00 60.68 255 VAL B O 1
ATOM 4970 N N . PHE B 1 256 ? 62.113 26.064 45.380 1.00 42.23 256 PHE B N 1
ATOM 4971 C CA . PHE B 1 256 ? 63.206 26.654 44.619 1.00 41.52 256 PHE B CA 1
ATOM 4972 C C . PHE B 1 256 ? 62.955 28.140 44.398 1.00 38.30 256 PHE B C 1
ATOM 4973 O O . PHE B 1 256 ? 61.852 28.652 44.612 1.00 42.54 256 PHE B O 1
ATOM 4981 N N . CYS B 1 257 ? 64.015 28.826 43.974 1.00 35.85 257 CYS B N 1
ATOM 4982 C CA . CYS B 1 257 ? 63.924 30.215 43.544 1.00 46.47 257 CYS B CA 1
ATOM 4983 C C . CYS B 1 257 ? 63.428 30.263 42.106 1.00 58.27 257 CYS B C 1
ATOM 4984 O O . CYS B 1 257 ? 63.955 29.562 41.238 1.00 59.66 257 CYS B O 1
ATOM 4987 N N . PHE B 1 258 ? 62.413 31.091 41.853 1.00 58.97 258 PHE B N 1
ATOM 4988 C CA . PHE B 1 258 ? 61.787 31.097 40.535 1.00 55.75 258 PHE B CA 1
ATOM 4989 C C . PHE B 1 258 ? 62.746 31.591 39.459 1.00 60.32 258 PHE B C 1
ATOM 4990 O O . PHE B 1 258 ? 62.745 31.074 38.335 1.00 59.82 258 PHE B O 1
ATOM 4998 N N . LYS B 1 259 ? 63.576 32.584 39.781 1.00 54.67 259 LYS B N 1
ATOM 4999 C CA . LYS B 1 259 ? 64.402 33.216 38.757 1.00 62.83 259 LYS B CA 1
ATOM 5000 C C . LYS B 1 259 ? 65.480 32.269 38.242 1.00 67.95 259 LYS B C 1
ATOM 5001 O O . LYS B 1 259 ? 65.639 32.098 37.028 1.00 55.17 259 LYS B O 1
ATOM 5007 N N . CYS B 1 260 ? 66.231 31.642 39.147 1.00 49.40 260 CYS B N 1
ATOM 5008 C CA . CYS B 1 260 ? 67.379 30.831 38.763 1.00 52.57 260 CYS B CA 1
ATOM 5009 C C . CYS B 1 260 ? 67.132 29.332 38.871 1.00 58.08 260 CYS B C 1
ATOM 5010 O O . CYS B 1 260 ? 68.026 28.550 38.527 1.00 59.83 260 CYS B O 1
ATOM 5013 N N . ARG B 1 261 ? 65.961 28.910 39.348 1.00 47.69 261 ARG B N 1
ATOM 5014 C CA . ARG B 1 261 ? 65.587 27.507 39.516 1.00 59.65 261 ARG B CA 1
ATOM 5015 C C . ARG B 1 261 ? 66.474 26.763 40.508 1.00 45.43 261 ARG B C 1
ATOM 5016 O O . ARG B 1 261 ? 66.363 25.537 40.630 1.00 50.19 261 ARG B O 1
ATOM 5024 N N . GLN B 1 262 ? 67.355 27.463 41.219 1.00 56.91 262 GLN B N 1
ATOM 5025 C CA . GLN B 1 262 ? 68.173 26.847 42.251 1.00 58.26 262 GLN B CA 1
ATOM 5026 C C . GLN B 1 262 ? 67.430 26.916 43.584 1.00 49.59 262 GLN B C 1
ATOM 5027 O O . GLN B 1 262 ? 66.267 27.322 43.651 1.00 45.95 262 GLN B O 1
ATOM 5033 N N . MET B 1 263 ? 68.096 26.518 44.664 1.00 64.63 263 MET B N 1
ATOM 5034 C CA . MET B 1 263 ? 67.475 26.573 45.979 1.00 55.46 263 MET B CA 1
ATOM 5035 C C . MET B 1 263 ? 67.225 28.019 46.391 1.00 52.65 263 MET B C 1
ATOM 5036 O O . MET B 1 263 ? 68.019 28.913 46.085 1.00 62.99 263 MET B O 1
ATOM 5041 N N . TYR B 1 264 ? 66.102 28.242 47.075 1.00 50.28 264 TYR B N 1
ATOM 5042 C CA . TYR B 1 264 ? 65.767 29.562 47.599 1.00 56.58 264 TYR B CA 1
ATOM 5043 C C . TYR B 1 264 ? 66.912 30.096 48.450 1.00 55.48 264 TYR B C 1
ATOM 5044 O O . TYR B 1 264 ? 67.414 29.404 49.340 1.00 54.16 264 TYR B O 1
ATOM 5053 N N . HIS B 1 265 ? 67.331 31.334 48.166 1.00 46.99 265 HIS B N 1
ATOM 5054 C CA . HIS B 1 265 ? 68.606 31.826 48.678 1.00 52.71 265 HIS B CA 1
ATOM 5055 C C . HIS B 1 265 ? 68.529 33.272 49.159 1.00 48.42 265 HIS B C 1
ATOM 5056 O O . HIS B 1 265 ? 69.521 34.006 49.074 1.00 55.91 265 HIS B O 1
ATOM 5063 N N . ALA B 1 266 ? 67.379 33.701 49.665 1.00 45.12 266 ALA B N 1
ATOM 5064 C CA . ALA B 1 266 ? 67.285 35.039 50.231 1.00 56.46 266 ALA B CA 1
ATOM 5065 C C . ALA B 1 266 ? 68.166 35.136 51.476 1.00 53.23 266 ALA B C 1
ATOM 5066 O O . ALA B 1 266 ? 68.254 34.177 52.248 1.00 59.49 266 ALA B O 1
ATOM 5068 N N . PRO B 1 267 ? 68.816 36.288 51.716 1.00 59.89 267 PRO B N 1
ATOM 5069 C CA . PRO B 1 267 ? 68.695 37.554 50.984 1.00 58.29 267 PRO B CA 1
ATOM 5070 C C . PRO B 1 267 ? 69.655 37.726 49.803 1.00 59.91 267 PRO B C 1
ATOM 5071 O O . PRO B 1 267 ? 69.631 38.779 49.166 1.00 60.51 267 PRO B O 1
ATOM 5075 N N . THR B 1 268 ? 70.485 36.725 49.521 1.00 49.03 268 THR B N 1
ATOM 5076 C CA . THR B 1 268 ? 71.438 36.837 48.427 1.00 50.51 268 THR B CA 1
ATOM 5077 C C . THR B 1 268 ? 70.720 36.804 47.082 1.00 69.36 268 THR B C 1
ATOM 5078 O O . THR B 1 268 ? 69.658 36.193 46.933 1.00 56.89 268 THR B O 1
ATOM 5082 N N . ASP B 1 269 ? 71.312 37.472 46.093 1.00 68.18 269 ASP B N 1
ATOM 5083 C CA . ASP B 1 269 ? 70.813 37.352 44.733 1.00 57.34 269 ASP B CA 1
ATOM 5084 C C . ASP B 1 269 ? 71.363 36.079 44.091 1.00 68.23 269 ASP B C 1
ATOM 5085 O O . ASP B 1 269 ? 72.195 35.372 44.664 1.00 65.61 269 ASP B O 1
ATOM 5090 N N . CYS B 1 270 ? 70.890 35.794 42.877 1.00 59.17 270 CYS B N 1
ATOM 5091 C CA . CYS B 1 270 ? 71.197 34.513 42.246 1.00 58.91 270 CYS B CA 1
ATOM 5092 C C . CYS B 1 270 ? 72.685 34.388 41.917 1.00 49.81 270 CYS B C 1
ATOM 5093 O O . CYS B 1 270 ? 73.292 33.333 42.145 1.00 61.53 270 CYS B O 1
ATOM 5096 N N . ALA B 1 271 ? 73.292 35.458 41.396 1.00 63.21 271 ALA B N 1
ATOM 5097 C CA . ALA B 1 271 ? 74.700 35.403 41.007 1.00 71.31 271 ALA B CA 1
ATOM 5098 C C . ALA B 1 271 ? 75.614 35.226 42.215 1.00 61.70 271 ALA B C 1
ATOM 5099 O O . ALA B 1 271 ? 76.604 34.485 42.150 1.00 71.71 271 ALA B O 1
ATOM 5101 N N . THR B 1 272 ? 75.304 35.907 43.321 1.00 64.33 272 THR B N 1
ATOM 5102 C CA . THR B 1 272 ? 76.131 35.805 44.519 1.00 62.45 272 THR B CA 1
ATOM 5103 C C . THR B 1 272 ? 76.143 34.381 45.059 1.00 64.25 272 THR B C 1
ATOM 5104 O O . THR B 1 272 ? 77.205 33.836 45.386 1.00 63.03 272 THR B O 1
ATOM 5108 N N . ILE B 1 273 ? 74.968 33.755 45.153 1.00 60.08 273 ILE B N 1
ATOM 5109 C CA . ILE B 1 273 ? 74.917 32.394 45.675 1.00 66.65 273 ILE B CA 1
ATOM 5110 C C . ILE B 1 273 ? 75.530 31.413 44.683 1.00 64.20 273 ILE B C 1
ATOM 5111 O O . ILE B 1 273 ? 76.125 30.406 45.088 1.00 65.88 273 ILE B O 1
ATOM 5116 N N . ARG B 1 274 ? 75.420 31.686 43.379 1.00 65.06 274 ARG B N 1
ATOM 5117 C CA . ARG B 1 274 ? 76.138 30.871 42.401 1.00 67.22 274 ARG B CA 1
ATOM 5118 C C . ARG B 1 274 ? 77.640 30.900 42.669 1.00 65.06 274 ARG B C 1
ATOM 5119 O O . ARG B 1 274 ? 78.295 29.848 42.759 1.00 61.53 274 ARG B O 1
ATOM 5127 N N . LYS B 1 275 ? 78.197 32.108 42.801 1.00 68.70 275 LYS B N 1
ATOM 5128 C CA . LYS B 1 275 ? 79.608 32.263 43.146 1.00 76.46 275 LYS B CA 1
ATOM 5129 C C . LYS B 1 275 ? 79.952 31.498 44.416 1.00 66.00 275 LYS B C 1
ATOM 5130 O O . LYS B 1 275 ? 80.963 30.786 44.477 1.00 68.35 275 LYS B O 1
ATOM 5136 N N . TRP B 1 276 ? 79.119 31.651 45.448 1.00 65.74 276 TRP B N 1
ATOM 5137 C CA . TRP B 1 276 ? 79.408 31.045 46.742 1.00 68.58 276 TRP B CA 1
ATOM 5138 C C . TRP B 1 276 ? 79.457 29.526 46.642 1.00 65.44 276 TRP B C 1
ATOM 5139 O O . TRP B 1 276 ? 80.378 28.891 47.166 1.00 59.77 276 TRP B O 1
ATOM 5150 N N . LEU B 1 277 ? 78.469 28.926 45.973 1.00 65.00 277 LEU B N 1
ATOM 5151 C CA . LEU B 1 277 ? 78.444 27.471 45.851 1.00 70.16 277 LEU B CA 1
ATOM 5152 C C . LEU B 1 277 ? 79.643 26.963 45.059 1.00 65.01 277 LEU B C 1
ATOM 5153 O O . LEU B 1 277 ? 80.279 25.969 45.446 1.00 76.07 277 LEU B O 1
ATOM 5158 N N . THR B 1 278 ? 79.972 27.633 43.948 1.00 60.43 278 THR B N 1
ATOM 5159 C CA . THR B 1 278 ? 81.125 27.201 43.163 1.00 69.99 278 THR B CA 1
ATOM 5160 C C . THR B 1 278 ? 82.410 27.280 43.978 1.00 80.45 278 THR B C 1
ATOM 5161 O O . THR B 1 278 ? 83.246 26.370 43.921 1.00 80.73 278 THR B O 1
ATOM 5165 N N . LYS B 1 279 ? 82.584 28.357 44.751 1.00 73.27 279 LYS B N 1
ATOM 5166 C CA . LYS B 1 279 ? 83.780 28.476 45.580 1.00 65.19 279 LYS B CA 1
ATOM 5167 C C . LYS B 1 279 ? 83.804 27.413 46.671 1.00 56.71 279 LYS B C 1
ATOM 5168 O O . LYS B 1 279 ? 84.860 26.840 46.967 1.00 74.49 279 LYS B O 1
ATOM 5174 N N . CYS B 1 280 ? 82.648 27.135 47.281 1.00 59.33 280 CYS B N 1
ATOM 5175 C CA . CYS B 1 280 ? 82.585 26.115 48.323 1.00 75.53 280 CYS B CA 1
ATOM 5176 C C . CYS B 1 280 ? 82.978 24.748 47.782 1.00 72.50 280 CYS B C 1
ATOM 5177 O O . CYS B 1 280 ? 83.626 23.960 48.480 1.00 87.32 280 CYS B O 1
ATOM 5180 N N . ALA B 1 281 ? 82.594 24.448 46.543 1.00 78.64 281 ALA B N 1
ATOM 5181 C CA . ALA B 1 281 ? 82.917 23.146 45.970 1.00 80.82 281 ALA B CA 1
ATOM 5182 C C . ALA B 1 281 ? 84.298 23.083 45.328 1.00 83.70 281 ALA B C 1
ATOM 5183 O O . ALA B 1 281 ? 84.832 21.981 45.158 1.00 77.84 281 ALA B O 1
ATOM 5185 N N . ASP B 1 282 ? 84.892 24.221 44.969 1.00 79.79 282 ASP B N 1
ATOM 5186 C CA . ASP B 1 282 ? 86.124 24.214 44.186 1.00 80.73 282 ASP B CA 1
ATOM 5187 C C . ASP B 1 282 ? 87.374 24.537 44.994 1.00 88.06 282 ASP B C 1
ATOM 5188 O O . ASP B 1 282 ? 88.443 23.989 44.704 1.00 75.86 282 ASP B O 1
ATOM 5193 N N . ASP B 1 283 ? 87.277 25.419 45.986 1.00 77.79 283 ASP B N 1
ATOM 5194 C CA . ASP B 1 283 ? 88.441 25.746 46.799 1.00 76.13 283 ASP B CA 1
ATOM 5195 C C . ASP B 1 283 ? 88.902 24.520 47.577 1.00 89.43 283 ASP B C 1
ATOM 5196 O O . ASP B 1 283 ? 88.091 23.815 48.185 1.00 91.98 283 ASP B O 1
ATOM 5201 N N . SER B 1 284 ? 90.214 24.271 47.554 1.00 87.89 284 SER B N 1
ATOM 5202 C CA . SER B 1 284 ? 90.753 23.056 48.159 1.00 99.58 284 SER B CA 1
ATOM 5203 C C . SER B 1 284 ? 90.481 23.009 49.658 1.00 88.23 284 SER B C 1
ATOM 5204 O O . SER B 1 284 ? 90.261 21.930 50.221 1.00 93.70 284 SER B O 1
ATOM 5207 N N . GLU B 1 285 ? 90.487 24.169 50.320 1.00 81.81 285 GLU B N 1
ATOM 5208 C CA . GLU B 1 285 ? 90.290 24.197 51.767 1.00 91.86 285 GLU B CA 1
ATOM 5209 C C . GLU B 1 285 ? 88.894 23.729 52.158 1.00 90.95 285 GLU B C 1
ATOM 5210 O O . GLU B 1 285 ? 88.702 23.207 53.263 1.00 92.97 285 GLU B O 1
ATOM 5212 N N . THR B 1 286 ? 87.911 23.905 51.277 1.00 90.37 286 THR B N 1
ATOM 5213 C CA . THR B 1 286 ? 86.539 23.496 51.541 1.00 85.93 286 THR B CA 1
ATOM 5214 C C . THR B 1 286 ? 86.052 22.388 50.619 1.00 93.41 286 THR B C 1
ATOM 5215 O O . THR B 1 286 ? 84.905 21.950 50.755 1.00 90.53 286 THR B O 1
ATOM 5219 N N . ALA B 1 287 ? 86.881 21.925 49.684 1.00 104.87 287 ALA B N 1
ATOM 5220 C CA . ALA B 1 287 ? 86.489 20.773 48.881 1.00 98.28 287 ALA B CA 1
ATOM 5221 C C . ALA B 1 287 ? 86.522 19.499 49.714 1.00 100.74 287 ALA B C 1
ATOM 5222 O O . ALA B 1 287 ? 85.648 18.635 49.574 1.00 95.29 287 ALA B O 1
ATOM 5224 N N . ASN B 1 288 ? 87.508 19.375 50.598 1.00 111.67 288 ASN B N 1
ATOM 5225 C CA . ASN B 1 288 ? 87.654 18.222 51.480 1.00 125.28 288 ASN B CA 1
ATOM 5226 C C . ASN B 1 288 ? 87.340 18.586 52.929 1.00 113.56 288 ASN B C 1
ATOM 5227 O O . ASN B 1 288 ? 87.955 18.068 53.863 1.00 105.68 288 ASN B O 1
ATOM 5232 N N . TYR B 1 289 ? 86.378 19.482 53.130 1.00 108.61 289 TYR B N 1
ATOM 5233 C CA . TYR B 1 289 ? 86.004 19.900 54.472 1.00 115.03 289 TYR B CA 1
ATOM 5234 C C . TYR B 1 289 ? 85.006 18.920 55.071 1.00 104.27 289 TYR B C 1
ATOM 5235 O O . TYR B 1 289 ? 84.086 18.454 54.393 1.00 102.67 289 TYR B O 1
ATOM 5244 N N . ILE B 1 290 ? 85.193 18.611 56.351 1.00 90.97 290 ILE B N 1
ATOM 5245 C CA . ILE B 1 290 ? 84.291 17.747 57.100 1.00 91.82 290 ILE B CA 1
ATOM 5246 C C . ILE B 1 290 ? 83.962 18.448 58.409 1.00 92.34 290 ILE B C 1
ATOM 5247 O O . ILE B 1 290 ? 84.870 18.792 59.177 1.00 75.11 290 ILE B O 1
ATOM 5249 N N . SER B 1 291 ? 82.673 18.668 58.657 1.00 90.90 291 SER B N 1
ATOM 5250 C CA . SER B 1 291 ? 82.251 19.351 59.872 1.00 84.83 291 SER B CA 1
ATOM 5251 C C . SER B 1 291 ? 82.597 18.524 61.103 1.00 82.68 291 SER B C 1
ATOM 5252 O O . SER B 1 291 ? 82.480 17.296 61.103 1.00 90.04 291 SER B O 1
ATOM 5255 N N . ALA B 1 292 ? 83.026 19.211 62.159 1.00 82.88 292 ALA B N 1
ATOM 5256 C CA . ALA B 1 292 ? 83.376 18.538 63.401 1.00 79.37 292 ALA B CA 1
ATOM 5257 C C . ALA B 1 292 ? 82.117 18.072 64.122 1.00 92.20 292 ALA B C 1
ATOM 5258 O O . ALA B 1 292 ? 81.203 18.863 64.377 1.00 87.41 292 ALA B O 1
ATOM 5260 N N . HIS B 1 293 ? 82.072 16.781 64.447 1.00 92.02 293 HIS B N 1
ATOM 5261 C CA . HIS B 1 293 ? 80.954 16.201 65.177 1.00 79.70 293 HIS B CA 1
ATOM 5262 C C . HIS B 1 293 ? 81.172 16.216 66.684 1.00 90.80 293 HIS B C 1
ATOM 5263 O O . HIS B 1 293 ? 80.194 16.242 67.439 1.00 94.43 293 HIS B O 1
ATOM 5270 N N . THR B 1 294 ? 82.426 16.218 67.135 1.00 85.80 294 THR B N 1
ATOM 5271 C CA . THR B 1 294 ? 82.761 16.226 68.551 1.00 79.07 294 THR B CA 1
ATOM 5272 C C . THR B 1 294 ? 83.695 17.388 68.854 1.00 87.58 294 THR B C 1
ATOM 5273 O O . THR B 1 294 ? 84.620 17.669 68.086 1.00 80.45 294 THR B O 1
ATOM 5277 N N . LYS B 1 295 ? 83.450 18.058 69.978 1.00 80.22 295 LYS B N 1
ATOM 5278 C CA . LYS B 1 295 ? 84.335 19.107 70.468 1.00 79.32 295 LYS B CA 1
ATOM 5279 C C . LYS B 1 295 ? 84.492 18.966 71.973 1.00 74.22 295 LYS B C 1
ATOM 5280 O O . LYS B 1 295 ? 83.559 18.571 72.671 1.00 77.89 295 LYS B O 1
ATOM 5286 N N . ASP B 1 296 ? 85.679 19.295 72.473 1.00 87.67 296 ASP B N 1
ATOM 5287 C CA . ASP B 1 296 ? 85.939 19.189 73.902 1.00 88.45 296 ASP B CA 1
ATOM 5288 C C . ASP B 1 296 ? 85.381 20.406 74.629 1.00 74.50 296 ASP B C 1
ATOM 5289 O O . ASP B 1 296 ? 85.660 21.548 74.249 1.00 82.71 296 ASP B O 1
ATOM 5294 N N . CYS B 1 297 ? 84.580 20.153 75.661 1.00 73.58 297 CYS B N 1
ATOM 5295 C CA . CYS B 1 297 ? 84.009 21.231 76.455 1.00 83.30 297 CYS B CA 1
ATOM 5296 C C . CYS B 1 297 ? 85.126 22.114 77.014 1.00 90.90 297 CYS B C 1
ATOM 5297 O O . CYS B 1 297 ? 86.151 21.602 77.479 1.00 97.22 297 CYS B O 1
ATOM 5300 N N . PRO B 1 298 ? 84.979 23.440 76.953 1.00 97.78 298 PRO B N 1
ATOM 5301 C CA . PRO B 1 298 ? 86.106 24.321 77.305 1.00 96.82 298 PRO B CA 1
ATOM 5302 C C . PRO B 1 298 ? 86.483 24.298 78.778 1.00 83.87 298 PRO B C 1
ATOM 5303 O O . PRO B 1 298 ? 87.625 24.643 79.107 1.00 101.68 298 PRO B O 1
ATOM 5307 N N . LYS B 1 299 ? 85.575 23.915 79.674 1.00 84.28 299 LYS B N 1
ATOM 5308 C CA . LYS B 1 299 ? 85.902 23.860 81.095 1.00 88.33 299 LYS B CA 1
ATOM 5309 C C . LYS B 1 299 ? 86.468 22.488 81.446 1.00 92.01 299 LYS B C 1
ATOM 5310 O O . LYS B 1 299 ? 87.690 22.311 81.487 1.00 89.39 299 LYS B O 1
ATOM 5316 N N . CYS B 1 300 ? 85.595 21.518 81.709 1.00 83.44 300 CYS B N 1
ATOM 5317 C CA . CYS B 1 300 ? 86.022 20.129 81.770 1.00 77.13 300 CYS B CA 1
ATOM 5318 C C . CYS B 1 300 ? 86.174 19.596 80.351 1.00 92.88 300 CYS B C 1
ATOM 5319 O O . CYS B 1 300 ? 85.420 19.962 79.447 1.00 110.63 300 CYS B O 1
ATOM 5322 N N . ASN B 1 301 ? 87.163 18.726 80.151 1.00 88.52 301 ASN B N 1
ATOM 5323 C CA . ASN B 1 301 ? 87.541 18.315 78.804 1.00 90.94 301 ASN B CA 1
ATOM 5324 C C . ASN B 1 301 ? 86.808 17.066 78.328 1.00 99.70 301 ASN B C 1
ATOM 5325 O O . ASN B 1 301 ? 87.379 16.270 77.570 1.00 91.09 301 ASN B O 1
ATOM 5330 N N . ILE B 1 302 ? 85.551 16.875 78.736 1.00 77.62 302 ILE B N 1
ATOM 5331 C CA . ILE B 1 302 ? 84.760 15.785 78.181 1.00 87.85 302 ILE B CA 1
ATOM 5332 C C . ILE B 1 302 ? 84.323 16.149 76.766 1.00 90.98 302 ILE B C 1
ATOM 5333 O O . ILE B 1 302 ? 84.110 17.323 76.433 1.00 88.77 302 ILE B O 1
ATOM 5338 N N . CYS B 1 303 ? 84.202 15.131 75.919 1.00 94.83 303 CYS B N 1
ATOM 5339 C CA . CYS B 1 303 ? 83.888 15.337 74.509 1.00 83.57 303 CYS B CA 1
ATOM 5340 C C . CYS B 1 303 ? 82.378 15.449 74.341 1.00 85.05 303 CYS B C 1
ATOM 5341 O O . CYS B 1 303 ? 81.645 14.481 74.572 1.00 87.96 303 CYS B O 1
ATOM 5343 N N . ILE B 1 304 ? 81.912 16.632 73.953 1.00 86.07 304 ILE B N 1
ATOM 5344 C CA . ILE B 1 304 ? 80.508 16.869 73.648 1.00 91.91 304 ILE B CA 1
ATOM 5345 C C . ILE B 1 304 ? 80.275 16.560 72.175 1.00 84.00 304 ILE B C 1
ATOM 5346 O O . ILE B 1 304 ? 81.032 17.014 71.304 1.00 81.44 304 ILE B O 1
ATOM 5351 N N . GLU B 1 305 ? 79.232 15.781 71.899 1.00 81.32 305 GLU B N 1
ATOM 5352 C CA . GLU B 1 305 ? 78.797 15.492 70.541 1.00 87.81 305 GLU B CA 1
ATOM 5353 C C . GLU B 1 305 ? 77.597 16.370 70.210 1.00 95.69 305 GLU B C 1
ATOM 5354 O O . GLU B 1 305 ? 76.673 16.498 71.021 1.00 90.71 305 GLU B O 1
ATOM 5360 N N . LYS B 1 306 ? 77.614 16.970 69.023 1.00 93.28 306 LYS B N 1
ATOM 5361 C CA . LYS B 1 306 ? 76.559 17.889 68.603 1.00 86.66 306 LYS B CA 1
ATOM 5362 C C . LYS B 1 306 ? 75.362 17.072 68.132 1.00 87.66 306 LYS B C 1
ATOM 5363 O O . LYS B 1 306 ? 75.344 16.563 67.009 1.00 91.24 306 LYS B O 1
ATOM 5369 N N . ASN B 1 307 ? 74.354 16.943 68.995 1.00 81.53 307 ASN B N 1
ATOM 5370 C CA . ASN B 1 307 ? 73.160 16.157 68.700 1.00 79.53 307 ASN B CA 1
ATOM 5371 C C . ASN B 1 307 ? 71.962 17.009 68.305 1.00 81.75 307 ASN B C 1
ATOM 5372 O O . ASN B 1 307 ? 71.224 16.640 67.387 1.00 84.18 307 ASN B O 1
ATOM 5377 N N . GLY B 1 308 ? 71.744 18.136 68.982 1.00 90.82 308 GLY B N 1
ATOM 5378 C CA . GLY B 1 308 ? 70.679 19.048 68.631 1.00 65.64 308 GLY B CA 1
ATOM 5379 C C . GLY B 1 308 ? 71.174 20.180 67.743 1.00 68.50 308 GLY B C 1
ATOM 5380 O O . GLY B 1 308 ? 72.369 20.413 67.588 1.00 67.26 308 GLY B O 1
ATOM 5381 N N . GLY B 1 309 ? 70.213 20.891 67.151 1.00 69.47 309 GLY B N 1
ATOM 5382 C CA . GLY B 1 309 ? 70.558 21.994 66.272 1.00 67.81 309 GLY B CA 1
ATOM 5383 C C . GLY B 1 309 ? 71.020 23.248 66.979 1.00 65.43 309 GLY B C 1
ATOM 5384 O O . GLY B 1 309 ? 71.756 24.043 66.384 1.00 59.64 309 GLY B O 1
ATOM 5385 N N . CYS B 1 310 ? 70.610 23.445 68.230 1.00 70.33 310 CYS B N 1
ATOM 5386 C CA . CYS B 1 310 ? 71.006 24.639 68.966 1.00 73.15 310 CYS B CA 1
ATOM 5387 C C . CYS B 1 310 ? 72.514 24.661 69.182 1.00 65.82 310 CYS B C 1
ATOM 5388 O O . CYS B 1 310 ? 73.115 23.653 69.564 1.00 57.65 310 CYS B O 1
ATOM 5391 N N . ASN B 1 311 ? 73.129 25.815 68.925 1.00 61.45 311 ASN B N 1
ATOM 5392 C CA . ASN B 1 311 ? 74.563 25.981 69.122 1.00 59.19 311 ASN B CA 1
ATOM 5393 C C . ASN B 1 311 ? 74.920 26.414 70.537 1.00 69.92 311 ASN B C 1
ATOM 5394 O O . ASN B 1 311 ? 76.109 26.488 70.864 1.00 63.78 311 ASN B O 1
ATOM 5399 N N . HIS B 1 312 ? 73.928 26.709 71.373 1.00 70.51 312 HIS B N 1
ATOM 5400 C CA . HIS B 1 312 ? 74.146 26.966 72.794 1.00 65.11 312 HIS B CA 1
ATOM 5401 C C . HIS B 1 312 ? 74.203 25.614 73.492 1.00 73.82 312 HIS B C 1
ATOM 5402 O O . HIS B 1 312 ? 73.175 24.963 73.693 1.00 65.02 312 HIS B O 1
ATOM 5409 N N . MET B 1 313 ? 75.407 25.179 73.852 1.00 52.26 313 MET B N 1
ATOM 5410 C CA . MET B 1 313 ? 75.605 23.889 74.494 1.00 66.59 313 MET B CA 1
ATOM 5411 C C . MET B 1 313 ? 75.745 24.067 76.000 1.00 83.11 313 MET B C 1
ATOM 5412 O O . MET B 1 313 ? 76.448 24.967 76.469 1.00 67.50 313 MET B O 1
ATOM 5417 N N . GLN B 1 314 ? 75.067 23.207 76.753 1.00 76.54 314 GLN B N 1
ATOM 5418 C CA . GLN B 1 314 ? 75.287 23.068 78.188 1.00 83.56 314 GLN B CA 1
ATOM 5419 C C . GLN B 1 314 ? 75.912 21.699 78.418 1.00 68.67 314 GLN B C 1
ATOM 5420 O O . GLN B 1 314 ? 75.263 20.670 78.197 1.00 70.50 314 GLN B O 1
ATOM 5426 N N . CYS B 1 315 ? 77.172 21.691 78.842 1.00 85.41 315 CYS B N 1
ATOM 5427 C CA . CYS B 1 315 ? 77.868 20.438 79.096 1.00 87.71 315 CYS B CA 1
ATOM 5428 C C . CYS B 1 315 ? 77.138 19.639 80.170 1.00 91.96 315 CYS B C 1
ATOM 5429 O O . CYS B 1 315 ? 76.618 20.197 81.140 1.00 78.64 315 CYS B O 1
ATOM 5432 N N . SER B 1 316 ? 77.073 18.321 79.975 1.00 101.23 316 SER B N 1
ATOM 5433 C CA . SER B 1 316 ? 76.260 17.483 80.850 1.00 89.19 316 SER B CA 1
ATOM 5434 C C . SER B 1 316 ? 76.950 17.196 82.177 1.00 96.16 316 SER B C 1
ATOM 5435 O O . SER B 1 316 ? 76.273 17.063 83.204 1.00 82.12 316 SER B O 1
ATOM 5438 N N . LYS B 1 317 ? 78.279 17.094 82.181 1.00 87.83 317 LYS B N 1
ATOM 5439 C CA . LYS B 1 317 ? 79.010 16.873 83.429 1.00 94.26 317 LYS B CA 1
ATOM 5440 C C . LYS B 1 317 ? 79.045 18.154 84.259 1.00 91.87 317 LYS B C 1
ATOM 5441 O O . LYS B 1 317 ? 78.361 18.267 85.281 1.00 91.94 317 LYS B O 1
ATOM 5443 N N . CYS B 1 318 ? 79.841 19.129 83.829 1.00 98.81 318 CYS B N 1
ATOM 5444 C CA . CYS B 1 318 ? 79.810 20.464 84.409 1.00 86.23 318 CYS B CA 1
ATOM 5445 C C . CYS B 1 318 ? 78.765 21.292 83.673 1.00 96.85 318 CYS B C 1
ATOM 5446 O O . CYS B 1 318 ? 78.706 21.270 82.440 1.00 98.13 318 CYS B O 1
ATOM 5449 N N . LYS B 1 319 ? 77.938 22.017 84.421 1.00 80.52 319 LYS B N 1
ATOM 5450 C CA . LYS B 1 319 ? 76.860 22.767 83.785 1.00 98.88 319 LYS B CA 1
ATOM 5451 C C . LYS B 1 319 ? 77.373 24.057 83.156 1.00 89.30 319 LYS B C 1
ATOM 5452 O O . LYS B 1 319 ? 76.837 25.139 83.416 1.00 98.41 319 LYS B O 1
ATOM 5458 N N . HIS B 1 320 ? 78.404 23.948 82.320 1.00 71.73 320 HIS B N 1
ATOM 5459 C CA . HIS B 1 320 ? 78.982 25.097 81.639 1.00 77.85 320 HIS B CA 1
ATOM 5460 C C . HIS B 1 320 ? 78.262 25.347 80.320 1.00 91.57 320 HIS B C 1
ATOM 5461 O O . HIS B 1 320 ? 77.994 24.414 79.556 1.00 68.37 320 HIS B O 1
ATOM 5468 N N . ASP B 1 321 ? 77.952 26.614 80.058 1.00 84.81 321 ASP B N 1
ATOM 5469 C CA . ASP B 1 321 ? 77.226 27.028 78.864 1.00 71.38 321 ASP B CA 1
ATOM 5470 C C . ASP B 1 321 ? 78.199 27.710 77.912 1.00 70.01 321 ASP B C 1
ATOM 5471 O O . ASP B 1 321 ? 78.843 28.698 78.281 1.00 77.36 321 ASP B O 1
ATOM 5476 N N . PHE B 1 322 ? 78.301 27.187 76.691 1.00 73.84 322 PHE B N 1
ATOM 5477 C CA . PHE B 1 322 ? 79.260 27.701 75.726 1.00 64.93 322 PHE B CA 1
ATOM 5478 C C . PHE B 1 322 ? 78.672 27.671 74.319 1.00 78.40 322 PHE B C 1
ATOM 5479 O O . PHE B 1 322 ? 77.620 27.077 74.062 1.00 57.48 322 PHE B O 1
ATOM 5487 N N . CYS B 1 323 ? 79.367 28.355 73.411 1.00 76.65 323 CYS B N 1
ATOM 5488 C CA . CYS B 1 323 ? 79.008 28.396 72.001 1.00 58.28 323 CYS B CA 1
ATOM 5489 C C . CYS B 1 323 ? 79.739 27.294 71.248 1.00 69.83 323 CYS B C 1
ATOM 5490 O O . CYS B 1 323 ? 80.945 27.105 71.432 1.00 62.54 323 CYS B O 1
ATOM 5493 N N . TRP B 1 324 ? 79.008 26.579 70.392 1.00 65.94 324 TRP B N 1
ATOM 5494 C CA . TRP B 1 324 ? 79.609 25.473 69.654 1.00 73.22 324 TRP B CA 1
ATOM 5495 C C . TRP B 1 324 ? 80.643 25.964 68.648 1.00 68.13 324 TRP B C 1
ATOM 5496 O O . TRP B 1 324 ? 81.695 25.339 68.477 1.00 78.48 324 TRP B O 1
ATOM 5507 N N . MET B 1 325 ? 80.365 27.083 67.979 1.00 62.00 325 MET B N 1
ATOM 5508 C CA . MET B 1 325 ? 81.195 27.497 66.853 1.00 71.75 325 MET B CA 1
ATOM 5509 C C . MET B 1 325 ? 82.535 28.060 67.312 1.00 56.18 325 MET B C 1
ATOM 5510 O O . MET B 1 325 ? 83.587 27.698 66.772 1.00 75.45 325 MET B O 1
ATOM 5515 N N . CYS B 1 326 ? 82.523 28.947 68.305 1.00 64.52 326 CYS B N 1
ATOM 5516 C CA . CYS B 1 326 ? 83.729 29.663 68.701 1.00 75.39 326 CYS B CA 1
ATOM 5517 C C . CYS B 1 326 ? 84.271 29.217 70.054 1.00 67.45 326 CYS B C 1
ATOM 5518 O O . CYS B 1 326 ? 85.264 29.785 70.526 1.00 82.27 326 CYS B O 1
ATOM 5521 N N . LEU B 1 327 ? 83.652 28.214 70.684 1.00 69.94 327 LEU B N 1
ATOM 5522 C CA . LEU B 1 327 ? 84.074 27.711 71.990 1.00 80.23 327 LEU B CA 1
ATOM 5523 C C . LEU B 1 327 ? 84.295 28.838 72.990 1.00 86.42 327 LEU B C 1
ATOM 5524 O O . LEU B 1 327 ? 85.425 29.074 73.428 1.00 99.02 327 LEU B O 1
ATOM 5529 N N . GLY B 1 328 ? 83.225 29.542 73.348 1.00 74.08 328 GLY B N 1
ATOM 5530 C CA . GLY B 1 328 ? 83.315 30.613 74.322 1.00 62.08 328 GLY B CA 1
ATOM 5531 C C . GLY B 1 328 ? 82.073 30.636 75.184 1.00 74.51 328 GLY B C 1
ATOM 5532 O O . GLY B 1 328 ? 81.028 30.089 74.817 1.00 69.90 328 GLY B O 1
ATOM 5533 N N . ASP B 1 329 ? 82.196 31.286 76.339 1.00 78.69 329 ASP B N 1
ATOM 5534 C CA . ASP B 1 329 ? 81.113 31.291 77.314 1.00 76.36 329 ASP B CA 1
ATOM 5535 C C . ASP B 1 329 ? 79.871 31.958 76.737 1.00 63.45 329 ASP B C 1
ATOM 5536 O O . ASP B 1 329 ? 79.948 33.037 76.142 1.00 69.19 329 ASP B O 1
ATOM 5541 N N . TRP B 1 330 ? 78.717 31.311 76.926 1.00 64.55 330 TRP B N 1
ATOM 5542 C CA . TRP B 1 330 ? 77.459 31.806 76.379 1.00 67.07 330 TRP B CA 1
ATOM 5543 C C . TRP B 1 330 ? 77.006 33.116 77.013 1.00 77.93 330 TRP B C 1
ATOM 5544 O O . TRP B 1 330 ? 76.083 33.747 76.486 1.00 72.13 330 TRP B O 1
ATOM 5555 N N . LYS B 1 331 ? 77.622 33.536 78.122 1.00 84.93 331 LYS B N 1
ATOM 5556 C CA . LYS B 1 331 ? 77.291 34.834 78.703 1.00 78.53 331 LYS B CA 1
ATOM 5557 C C . LYS B 1 331 ? 77.557 35.965 77.721 1.00 74.24 331 LYS B C 1
ATOM 5558 O O . LYS B 1 331 ? 76.851 36.980 77.735 1.00 84.06 331 LYS B O 1
ATOM 5564 N N . THR B 1 332 ? 78.564 35.810 76.864 1.00 68.45 332 THR B N 1
ATOM 5565 C CA . THR B 1 332 ? 78.872 36.798 75.839 1.00 76.95 332 THR B CA 1
ATOM 5566 C C . THR B 1 332 ? 78.021 36.637 74.589 1.00 77.22 332 THR B C 1
ATOM 5567 O O . THR B 1 332 ? 78.141 37.454 73.670 1.00 69.82 332 THR B O 1
ATOM 5571 N N . HIS B 1 333 ? 77.177 35.609 74.524 1.00 65.15 333 HIS B N 1
ATOM 5572 C CA . HIS B 1 333 ? 76.339 35.365 73.358 1.00 60.93 333 HIS B CA 1
ATOM 5573 C C . HIS B 1 333 ? 74.878 35.714 73.623 1.00 59.91 333 HIS B C 1
ATOM 5574 O O . HIS B 1 333 ? 73.974 35.062 73.095 1.00 60.92 333 HIS B O 1
ATOM 5581 N N . GLY B 1 334 ? 74.637 36.729 74.452 1.00 72.51 334 GLY B N 1
ATOM 5582 C CA . GLY B 1 334 ? 73.310 37.280 74.581 1.00 55.53 334 GLY B CA 1
ATOM 5583 C C . GLY B 1 334 ? 72.960 38.164 73.399 1.00 66.90 334 GLY B C 1
ATOM 5584 O O . GLY B 1 334 ? 73.806 38.525 72.582 1.00 70.35 334 GLY B O 1
ATOM 5585 N N . SER B 1 335 ? 71.678 38.525 73.318 1.00 57.61 335 SER B N 1
ATOM 5586 C CA . SER B 1 335 ? 71.199 39.263 72.155 1.00 73.56 335 SER B CA 1
ATOM 5587 C C . SER B 1 335 ? 71.733 40.690 72.119 1.00 66.39 335 SER B C 1
ATOM 5588 O O . SER B 1 335 ? 71.970 41.232 71.033 1.00 87.71 335 SER B O 1
ATOM 5591 N N . GLU B 1 336 ? 71.937 41.311 73.284 1.00 75.84 336 GLU B N 1
ATOM 5592 C CA . GLU B 1 336 ? 72.206 42.746 73.313 1.00 78.19 336 GLU B CA 1
ATOM 5593 C C . GLU B 1 336 ? 73.572 43.093 72.729 1.00 78.81 336 GLU B C 1
ATOM 5594 O O . GLU B 1 336 ? 73.725 44.155 72.115 1.00 86.10 336 GLU B O 1
ATOM 5600 N N . TYR B 1 337 ? 74.569 42.226 72.896 1.00 73.43 337 TYR B N 1
ATOM 5601 C CA . TYR B 1 337 ? 75.931 42.498 72.436 1.00 78.71 337 TYR B CA 1
ATOM 5602 C C . TYR B 1 337 ? 76.496 41.297 71.686 1.00 80.83 337 TYR B C 1
ATOM 5603 O O . TYR B 1 337 ? 77.633 40.872 71.904 1.00 84.53 337 TYR B O 1
ATOM 5612 N N . TYR B 1 338 ? 75.701 40.741 70.774 1.00 64.00 338 TYR B N 1
ATOM 5613 C CA . TYR B 1 338 ? 76.116 39.554 70.038 1.00 67.51 338 TYR B CA 1
ATOM 5614 C C . TYR B 1 338 ? 77.199 39.899 69.023 1.00 80.36 338 TYR B C 1
ATOM 5615 O O . TYR B 1 338 ? 77.035 40.812 68.207 1.00 66.38 338 TYR B O 1
ATOM 5624 N N . GLU B 1 339 ? 78.305 39.151 69.068 1.00 63.78 339 GLU B N 1
ATOM 5625 C CA . GLU B 1 339 ? 79.452 39.407 68.211 1.00 64.44 339 GLU B CA 1
ATOM 5626 C C . GLU B 1 339 ? 79.948 38.165 67.477 1.00 61.70 339 GLU B C 1
ATOM 5627 O O . GLU B 1 339 ? 80.874 38.275 66.665 1.00 52.75 339 GLU B O 1
ATOM 5633 N N . CYS B 1 340 ? 79.351 36.994 67.719 1.00 58.43 340 CYS B N 1
ATOM 5634 C CA . CYS B 1 340 ? 79.876 35.765 67.130 1.00 61.51 340 CYS B CA 1
ATOM 5635 C C . CYS B 1 340 ? 79.769 35.787 65.609 1.00 60.31 340 CYS B C 1
ATOM 5636 O O . CYS B 1 340 ? 80.693 35.357 64.909 1.00 58.05 340 CYS B O 1
ATOM 5639 N N . SER B 1 341 ? 78.652 36.289 65.076 1.00 57.12 341 SER B N 1
ATOM 5640 C CA . SER B 1 341 ? 78.468 36.318 63.629 1.00 59.28 341 SER B CA 1
ATOM 5641 C C . SER B 1 341 ? 79.350 37.356 62.947 1.00 62.17 341 SER B C 1
ATOM 5642 O O . SER B 1 341 ? 79.579 37.255 61.737 1.00 76.07 341 SER B O 1
ATOM 5645 N N . ARG B 1 342 ? 79.847 38.342 63.688 1.00 64.13 342 ARG B N 1
ATOM 5646 C CA . ARG B 1 342 ? 80.615 39.431 63.100 1.00 68.53 342 ARG B CA 1
ATOM 5647 C C . ARG B 1 342 ? 82.055 39.001 62.852 1.00 66.81 342 ARG B C 1
ATOM 5648 O O . ARG B 1 342 ? 82.717 38.468 63.747 1.00 78.52 342 ARG B O 1
ATOM 5656 N N . TYR B 1 343 ? 82.540 39.238 61.636 1.00 66.25 343 TYR B N 1
ATOM 5657 C CA . TYR B 1 343 ? 83.937 38.982 61.320 1.00 62.36 343 TYR B CA 1
ATOM 5658 C C . TYR B 1 343 ? 84.802 40.145 61.783 1.00 71.34 343 TYR B C 1
ATOM 5659 O O . TYR B 1 343 ? 84.461 41.313 61.575 1.00 64.52 343 TYR B O 1
ATOM 5668 N N . LYS B 1 344 ? 85.927 39.820 62.413 1.00 98.03 344 LYS B N 1
ATOM 5669 C CA . LYS B 1 344 ? 86.867 40.829 62.896 1.00 87.67 344 LYS B CA 1
ATOM 5670 C C . LYS B 1 344 ? 87.803 41.195 61.751 1.00 78.61 344 LYS B C 1
ATOM 5671 O O . LYS B 1 344 ? 88.747 40.461 61.445 1.00 83.03 344 LYS B O 1
ATOM 5673 N N . GLU B 1 345 ? 87.536 42.330 61.108 1.00 91.70 345 GLU B N 1
ATOM 5674 C CA . GLU B 1 345 ? 88.403 42.806 60.039 1.00 94.01 345 GLU B CA 1
ATOM 5675 C C . GLU B 1 345 ? 89.780 43.150 60.593 1.00 107.38 345 GLU B C 1
ATOM 5676 O O . GLU B 1 345 ? 89.908 43.685 61.698 1.00 110.01 345 GLU B O 1
ATOM 5678 N N . ASN B 1 346 ? 90.816 42.840 59.813 1.00 108.20 346 ASN B N 1
ATOM 5679 C CA . ASN B 1 346 ? 92.164 42.953 60.344 1.00 119.29 346 ASN B CA 1
ATOM 5680 C C . ASN B 1 346 ? 92.751 44.335 60.076 1.00 124.46 346 ASN B C 1
ATOM 5681 O O . ASN B 1 346 ? 92.457 44.957 59.050 1.00 113.57 346 ASN B O 1
ATOM 5686 N N . PRO B 1 347 ? 93.575 44.831 60.998 1.00 125.95 347 PRO B N 1
ATOM 5687 C CA . PRO B 1 347 ? 94.215 46.133 60.784 1.00 127.80 347 PRO B CA 1
ATOM 5688 C C . PRO B 1 347 ? 95.202 46.065 59.628 1.00 128.89 347 PRO B C 1
ATOM 5689 O O . PRO B 1 347 ? 95.860 45.044 59.406 1.00 124.40 347 PRO B O 1
ATOM 5693 N N . ASP B 1 348 ? 95.285 47.168 58.881 1.00 128.80 348 ASP B N 1
ATOM 5694 C CA . ASP B 1 348 ? 96.127 47.250 57.693 1.00 117.32 348 ASP B CA 1
ATOM 5695 C C . ASP B 1 348 ? 95.834 46.101 56.740 1.00 113.69 348 ASP B C 1
ATOM 5696 O O . ASP B 1 348 ? 94.821 46.116 56.033 1.00 121.57 348 ASP B O 1
ATOM 5698 N N . ILE B 1 349 ? 96.725 45.109 56.715 1.00 115.13 349 ILE B N 1
ATOM 5699 C CA . ILE B 1 349 ? 96.640 43.947 55.832 1.00 115.05 349 ILE B CA 1
ATOM 5700 C C . ILE B 1 349 ? 96.790 44.382 54.379 1.00 109.49 349 ILE B C 1
ATOM 5701 O O . ILE B 1 349 ? 97.535 43.761 53.613 1.00 112.24 349 ILE B O 1
ATOM 5706 N N . VAL B 1 350 ? 96.084 45.444 53.982 1.00 120.37 350 VAL B N 1
ATOM 5707 C CA . VAL B 1 350 ? 96.352 46.029 52.674 1.00 118.81 350 VAL B CA 1
ATOM 5708 C C . VAL B 1 350 ? 97.720 46.696 52.671 1.00 116.02 350 VAL B C 1
ATOM 5709 O O . VAL B 1 350 ? 98.350 46.833 51.616 1.00 114.77 350 VAL B O 1
ATOM 5713 N N . ASN B 1 351 ? 98.213 47.106 53.844 1.00 118.51 351 ASN B N 1
ATOM 5714 C CA . ASN B 1 351 ? 99.573 47.607 53.998 1.00 118.30 351 ASN B CA 1
ATOM 5715 C C . ASN B 1 351 ? 100.558 46.501 54.367 1.00 122.29 351 ASN B C 1
ATOM 5716 O O . ASN B 1 351 ? 101.580 46.773 55.013 1.00 117.76 351 ASN B O 1
ATOM 5718 N N . GLN B 1 352 ? 100.281 45.260 53.968 1.00 112.18 352 GLN B N 1
ATOM 5719 C CA . GLN B 1 352 ? 101.097 44.107 54.323 1.00 93.34 352 GLN B CA 1
ATOM 5720 C C . GLN B 1 352 ? 101.440 43.326 53.057 1.00 83.84 352 GLN B C 1
ATOM 5721 O O . GLN B 1 352 ? 100.988 43.654 51.955 1.00 93.64 352 GLN B O 1
ATOM 5727 N N . SER B 1 353 ? 102.249 42.282 53.223 1.00 84.67 353 SER B N 1
ATOM 5728 C CA . SER B 1 353 ? 102.718 41.497 52.090 1.00 90.58 353 SER B CA 1
ATOM 5729 C C . SER B 1 353 ? 101.585 40.670 51.489 1.00 95.61 353 SER B C 1
ATOM 5730 O O . SER B 1 353 ? 100.550 40.432 52.116 1.00 104.55 353 SER B O 1
ATOM 5733 N N . GLN B 1 354 ? 101.805 40.212 50.253 1.00 84.86 354 GLN B N 1
ATOM 5734 C CA . GLN B 1 354 ? 100.775 39.459 49.542 1.00 89.75 354 GLN B CA 1
ATOM 5735 C C . GLN B 1 354 ? 100.500 38.111 50.198 1.00 90.74 354 GLN B C 1
ATOM 5736 O O . GLN B 1 354 ? 99.361 37.630 50.165 1.00 102.38 354 GLN B O 1
ATOM 5742 N N . GLN B 1 355 ? 101.521 37.483 50.788 1.00 91.62 355 GLN B N 1
ATOM 5743 C CA . GLN B 1 355 ? 101.285 36.257 51.544 1.00 84.78 355 GLN B CA 1
ATOM 5744 C C . GLN B 1 355 ? 100.350 36.515 52.719 1.00 83.39 355 GLN B C 1
ATOM 5745 O O . GLN B 1 355 ? 99.456 35.707 53.002 1.00 95.26 355 GLN B O 1
ATOM 5751 N N . ALA B 1 356 ? 100.521 37.654 53.394 1.00 78.35 356 ALA B N 1
ATOM 5752 C CA . ALA B 1 356 ? 99.641 38.003 54.504 1.00 78.23 356 ALA B CA 1
ATOM 5753 C C . ALA B 1 356 ? 98.219 38.268 54.025 1.00 86.49 356 ALA B C 1
ATOM 5754 O O . ALA B 1 356 ? 97.251 37.877 54.689 1.00 94.09 356 ALA B O 1
ATOM 5756 N N . GLN B 1 357 ? 98.074 38.934 52.878 1.00 83.02 357 GLN B N 1
ATOM 5757 C CA . GLN B 1 357 ? 96.745 39.176 52.326 1.00 76.15 357 GLN B CA 1
ATOM 5758 C C . GLN B 1 357 ? 96.055 37.876 51.945 1.00 77.95 357 GLN B C 1
ATOM 5759 O O . GLN B 1 357 ? 94.848 37.723 52.162 1.00 92.21 357 GLN B O 1
ATOM 5765 N N . ALA B 1 358 ? 96.801 36.934 51.368 1.00 73.21 358 ALA B N 1
ATOM 5766 C CA . ALA B 1 358 ? 96.224 35.631 51.057 1.00 60.76 358 ALA B CA 1
ATOM 5767 C C . ALA B 1 358 ? 95.816 34.898 52.329 1.00 82.68 358 ALA B C 1
ATOM 5768 O O . ALA B 1 358 ? 94.748 34.272 52.380 1.00 88.64 358 ALA B O 1
ATOM 5770 N N . ARG B 1 359 ? 96.654 34.971 53.367 1.00 73.82 359 ARG B N 1
ATOM 5771 C CA . ARG B 1 359 ? 96.303 34.376 54.654 1.00 80.54 359 ARG B CA 1
ATOM 5772 C C . ARG B 1 359 ? 94.997 34.954 55.184 1.00 69.43 359 ARG B C 1
ATOM 5773 O O . ARG B 1 359 ? 94.109 34.215 55.627 1.00 77.25 359 ARG B O 1
ATOM 5781 N N . GLU B 1 360 ? 94.860 36.280 55.136 1.00 65.92 360 GLU B N 1
ATOM 5782 C CA . GLU B 1 360 ? 93.669 36.922 55.684 1.00 70.06 360 GLU B CA 1
ATOM 5783 C C . GLU B 1 360 ? 92.434 36.618 54.845 1.00 84.02 360 GLU B C 1
ATOM 5784 O O . GLU B 1 360 ? 91.333 36.461 55.387 1.00 76.97 360 GLU B O 1
ATOM 5790 N N . ALA B 1 361 ? 92.591 36.540 53.522 1.00 82.17 361 ALA B N 1
ATOM 5791 C CA . ALA B 1 361 ? 91.468 36.167 52.670 1.00 69.55 361 ALA B CA 1
ATOM 5792 C C . ALA B 1 361 ? 91.000 34.751 52.977 1.00 73.31 361 ALA B C 1
ATOM 5793 O O . ALA B 1 361 ? 89.793 34.492 53.072 1.00 82.98 361 ALA B O 1
ATOM 5795 N N . LEU B 1 362 ? 91.946 33.821 53.143 1.00 72.95 362 LEU B N 1
ATOM 5796 C CA . LEU B 1 362 ? 91.588 32.463 53.537 1.00 71.98 362 LEU B CA 1
ATOM 5797 C C . LEU B 1 362 ? 90.882 32.452 54.889 1.00 73.93 362 LEU B C 1
ATOM 5798 O O . LEU B 1 362 ? 89.890 31.736 55.076 1.00 81.96 362 LEU B O 1
ATOM 5803 N N . LYS B 1 363 ? 91.372 33.254 55.837 1.00 67.30 363 LYS B N 1
ATOM 5804 C CA . LYS B 1 363 ? 90.767 33.302 57.166 1.00 74.06 363 LYS B CA 1
ATOM 5805 C C . LYS B 1 363 ? 89.331 33.811 57.104 1.00 59.37 363 LYS B C 1
ATOM 5806 O O . LYS B 1 363 ? 88.431 33.243 57.731 1.00 80.25 363 LYS B O 1
ATOM 5812 N N . LYS B 1 364 ? 89.103 34.891 56.354 1.00 60.80 364 LYS B N 1
ATOM 5813 C CA . LYS B 1 364 ? 87.757 35.444 56.213 1.00 70.42 364 LYS B CA 1
ATOM 5814 C C . LYS B 1 364 ? 86.818 34.443 55.550 1.00 74.97 364 LYS B C 1
ATOM 5815 O O . LYS B 1 364 ? 85.685 34.216 56.013 1.00 62.16 364 LYS B O 1
ATOM 5821 N N . TYR B 1 365 ? 87.276 33.839 54.450 1.00 62.94 365 TYR B N 1
ATOM 5822 C CA . TYR B 1 365 ? 86.459 32.861 53.748 1.00 70.15 365 TYR B CA 1
ATOM 5823 C C . TYR B 1 365 ? 86.087 31.699 54.658 1.00 67.85 365 TYR B C 1
ATOM 5824 O O . TYR B 1 365 ? 84.933 31.257 54.667 1.00 66.20 365 TYR B O 1
ATOM 5833 N N . LEU B 1 366 ? 87.045 31.201 55.446 1.00 72.92 366 LEU B N 1
ATOM 5834 C CA . LEU B 1 366 ? 86.742 30.106 56.362 1.00 68.95 366 LEU B CA 1
ATOM 5835 C C . LEU B 1 366 ? 85.785 30.551 57.462 1.00 62.94 366 LEU B C 1
ATOM 5836 O O . LEU B 1 366 ? 84.888 29.793 57.851 1.00 56.60 366 LEU B O 1
ATOM 5841 N N . PHE B 1 367 ? 85.958 31.775 57.970 1.00 49.59 367 PHE B N 1
ATOM 5842 C CA . PHE B 1 367 ? 85.049 32.298 58.986 1.00 58.16 367 PHE B CA 1
ATOM 5843 C C . PHE B 1 367 ? 83.606 32.243 58.505 1.00 60.37 367 PHE B C 1
ATOM 5844 O O . PHE B 1 367 ? 82.710 31.807 59.237 1.00 58.06 367 PHE B O 1
ATOM 5852 N N . TYR B 1 368 ? 83.360 32.682 57.268 1.00 67.40 368 TYR B N 1
ATOM 5853 C CA . TYR B 1 368 ? 81.979 32.671 56.779 1.00 63.91 368 TYR B CA 1
ATOM 5854 C C . TYR B 1 368 ? 81.512 31.262 56.413 1.00 68.33 368 TYR B C 1
ATOM 5855 O O . TYR B 1 368 ? 80.363 30.885 56.699 1.00 61.74 368 TYR B O 1
ATOM 5864 N N . PHE B 1 369 ? 82.392 30.470 55.793 1.00 47.72 369 PHE B N 1
ATOM 5865 C CA . PHE B 1 369 ? 82.010 29.146 55.316 1.00 54.95 369 PHE B CA 1
ATOM 5866 C C . PHE B 1 369 ? 81.664 28.211 56.467 1.00 60.84 369 PHE B C 1
ATOM 5867 O O . PHE B 1 369 ? 80.742 27.393 56.351 1.00 67.87 369 PHE B O 1
ATOM 5875 N N . GLU B 1 370 ? 82.404 28.296 57.576 1.00 72.29 370 GLU B N 1
ATOM 5876 C CA . GLU B 1 370 ? 82.146 27.400 58.696 1.00 68.24 370 GLU B CA 1
ATOM 5877 C C . GLU B 1 370 ? 80.758 27.631 59.274 1.00 63.63 370 GLU B C 1
ATOM 5878 O O . GLU B 1 370 ? 80.043 26.674 59.591 1.00 60.72 370 GLU B O 1
ATOM 5884 N N . ARG B 1 371 ? 80.348 28.895 59.398 1.00 61.04 371 ARG B N 1
ATOM 5885 C CA . ARG B 1 371 ? 79.013 29.183 59.909 1.00 60.68 371 ARG B CA 1
ATOM 5886 C C . ARG B 1 371 ? 77.938 28.789 58.903 1.00 69.79 371 ARG B C 1
ATOM 5887 O O . ARG B 1 371 ? 76.875 28.291 59.291 1.00 56.58 371 ARG B O 1
ATOM 5895 N N . TRP B 1 372 ? 78.199 28.986 57.608 1.00 67.22 372 TRP B N 1
ATOM 5896 C CA . TRP B 1 372 ? 77.280 28.497 56.578 1.00 56.19 372 TRP B CA 1
ATOM 5897 C C . TRP B 1 372 ? 77.020 26.995 56.736 1.00 58.26 372 TRP B C 1
ATOM 5898 O O . TRP B 1 372 ? 75.865 26.544 56.859 1.00 49.33 372 TRP B O 1
ATOM 5909 N N . GLU B 1 373 ? 78.101 26.211 56.787 1.00 46.55 373 GLU B N 1
ATOM 5910 C CA . GLU B 1 373 ? 77.978 24.760 56.898 1.00 59.72 373 GLU B CA 1
ATOM 5911 C C . GLU B 1 373 ? 77.327 24.348 58.215 1.00 58.82 373 GLU B C 1
ATOM 5912 O O . GLU B 1 373 ? 76.482 23.441 58.241 1.00 65.38 373 GLU B O 1
ATOM 5918 N N . ASN B 1 374 ? 77.704 25.003 59.319 1.00 64.00 374 ASN B N 1
ATOM 5919 C CA . ASN B 1 374 ? 77.156 24.631 60.617 1.00 49.65 374 ASN B CA 1
ATOM 5920 C C . ASN B 1 374 ? 75.673 24.950 60.703 1.00 46.20 374 ASN B C 1
ATOM 5921 O O . ASN B 1 374 ? 74.915 24.205 61.328 1.00 55.16 374 ASN B O 1
ATOM 5926 N N . HIS B 1 375 ? 75.234 26.052 60.092 1.00 39.32 375 HIS B N 1
ATOM 5927 C CA . HIS B 1 375 ? 73.811 26.355 60.117 1.00 50.67 375 HIS B CA 1
ATOM 5928 C C . HIS B 1 375 ? 73.022 25.368 59.268 1.00 61.56 375 HIS B C 1
ATOM 5929 O O . HIS B 1 375 ? 71.895 25.009 59.631 1.00 59.89 375 HIS B O 1
ATOM 5936 N N . ASN B 1 376 ? 73.602 24.885 58.165 1.00 46.76 376 ASN B N 1
ATOM 5937 C CA . ASN B 1 376 ? 72.950 23.799 57.428 1.00 63.78 376 ASN B CA 1
ATOM 5938 C C . ASN B 1 376 ? 72.807 22.545 58.299 1.00 51.66 376 ASN B C 1
ATOM 5939 O O . ASN B 1 376 ? 71.721 21.941 58.392 1.00 62.20 376 ASN B O 1
ATOM 5944 N N . LYS B 1 377 ? 73.904 22.139 58.947 1.00 60.10 377 LYS B N 1
ATOM 5945 C CA . LYS B 1 377 ? 73.864 20.965 59.819 1.00 70.14 377 LYS B CA 1
ATOM 5946 C C . LYS B 1 377 ? 72.860 21.150 60.955 1.00 61.05 377 LYS B C 1
ATOM 5947 O O . LYS B 1 377 ? 72.161 20.204 61.345 1.00 64.01 377 LYS B O 1
ATOM 5953 N N . SER B 1 378 ? 72.771 22.369 61.490 1.00 43.36 378 SER B N 1
ATOM 5954 C CA . SER B 1 378 ? 71.829 22.656 62.564 1.00 57.35 378 SER B CA 1
ATOM 5955 C C . SER B 1 378 ? 70.394 22.572 62.069 1.00 57.29 378 SER B C 1
ATOM 5956 O O . SER B 1 378 ? 69.510 22.116 62.799 1.00 64.97 378 SER B O 1
ATOM 5959 N N . LEU B 1 379 ? 70.142 23.020 60.836 1.00 49.33 379 LEU B N 1
ATOM 5960 C CA . LEU B 1 379 ? 68.826 22.833 60.233 1.00 63.54 379 LEU B CA 1
ATOM 5961 C C . LEU B 1 379 ? 68.441 21.359 60.219 1.00 67.42 379 LEU B C 1
ATOM 5962 O O . LEU B 1 379 ? 67.322 20.987 60.600 1.00 58.92 379 LEU B O 1
ATOM 5967 N N . GLN B 1 380 ? 69.371 20.499 59.794 1.00 48.35 380 GLN B N 1
ATOM 5968 C CA . GLN B 1 380 ? 69.067 19.066 59.745 1.00 53.54 380 GLN B CA 1
ATOM 5969 C C . GLN B 1 380 ? 68.795 18.499 61.141 1.00 65.45 380 GLN B C 1
ATOM 5970 O O . GLN B 1 380 ? 67.821 17.754 61.355 1.00 73.71 380 GLN B O 1
ATOM 5976 N N . LEU B 1 381 ? 69.646 18.845 62.111 1.00 65.32 381 LEU B N 1
ATOM 5977 C CA . LEU B 1 381 ? 69.460 18.334 63.468 1.00 60.97 381 LEU B CA 1
ATOM 5978 C C . LEU B 1 381 ? 68.145 18.821 64.072 1.00 64.55 381 LEU B C 1
ATOM 5979 O O . LEU B 1 381 ? 67.460 18.073 64.785 1.00 72.38 381 LEU B O 1
ATOM 5984 N N . GLU B 1 382 ? 67.764 20.070 63.791 1.00 61.83 382 GLU B N 1
ATOM 5985 C CA . GLU B 1 382 ? 66.496 20.581 64.295 1.00 67.48 382 GLU B CA 1
ATOM 5986 C C . GLU B 1 382 ? 65.309 19.920 63.609 1.00 73.09 382 GLU B C 1
ATOM 5987 O O . GLU B 1 382 ? 64.248 19.778 64.222 1.00 65.36 382 GLU B O 1
ATOM 5993 N N . ALA B 1 383 ? 65.464 19.506 62.349 1.00 77.62 383 ALA B N 1
ATOM 5994 C CA . ALA B 1 383 ? 64.424 18.692 61.724 1.00 75.86 383 ALA B CA 1
ATOM 5995 C C . ALA B 1 383 ? 64.238 17.375 62.473 1.00 74.58 383 ALA B C 1
ATOM 5996 O O . ALA B 1 383 ? 63.102 16.941 62.722 1.00 70.30 383 ALA B O 1
ATOM 5998 N N . GLN B 1 384 ? 65.347 16.726 62.839 1.00 75.25 384 GLN B N 1
ATOM 5999 C CA . GLN B 1 384 ? 65.245 15.507 63.646 1.00 77.44 384 GLN B CA 1
ATOM 6000 C C . GLN B 1 384 ? 64.538 15.772 64.976 1.00 82.62 384 GLN B C 1
ATOM 6001 O O . GLN B 1 384 ? 63.675 14.988 65.408 1.00 80.78 384 GLN B O 1
ATOM 6007 N N . THR B 1 385 ? 64.904 16.868 65.645 1.00 73.89 385 THR B N 1
ATOM 6008 C CA . THR B 1 385 ? 64.250 17.230 66.902 1.00 82.14 385 THR B CA 1
ATOM 6009 C C . THR B 1 385 ? 62.749 17.428 66.705 1.00 77.11 385 THR B C 1
ATOM 6010 O O . THR B 1 385 ? 61.936 16.960 67.513 1.00 79.26 385 THR B O 1
ATOM 6014 N N . TYR B 1 386 ? 62.372 18.139 65.640 1.00 86.47 386 TYR B N 1
ATOM 6015 C CA . TYR B 1 386 ? 60.968 18.337 65.292 1.00 78.05 386 TYR B CA 1
ATOM 6016 C C . TYR B 1 386 ? 60.243 17.002 65.161 1.00 72.45 386 TYR B C 1
ATOM 6017 O O . TYR B 1 386 ? 59.127 16.835 65.667 1.00 75.40 386 TYR B O 1
ATOM 6026 N N . GLN B 1 387 ? 60.862 16.040 64.471 1.00 91.46 387 GLN B N 1
ATOM 6027 C CA . GLN B 1 387 ? 60.221 14.735 64.318 1.00 84.79 387 GLN B CA 1
ATOM 6028 C C . GLN B 1 387 ? 60.016 14.054 65.669 1.00 92.38 387 GLN B C 1
ATOM 6029 O O . GLN B 1 387 ? 58.954 13.467 65.923 1.00 79.64 387 GLN B O 1
ATOM 6035 N N . ARG B 1 388 ? 61.019 14.121 66.550 1.00 85.95 388 ARG B N 1
ATOM 6036 C CA . ARG B 1 388 ? 60.856 13.523 67.877 1.00 83.44 388 ARG B CA 1
ATOM 6037 C C . ARG B 1 388 ? 59.718 14.182 68.653 1.00 76.37 388 ARG B C 1
ATOM 6038 O O . ARG B 1 388 ? 58.929 13.499 69.323 1.00 75.89 388 ARG B O 1
ATOM 6046 N N . ILE B 1 389 ? 59.613 15.510 68.571 1.00 72.91 389 ILE B N 1
ATOM 6047 C CA . ILE B 1 389 ? 58.539 16.207 69.278 1.00 77.93 389 ILE B CA 1
ATOM 6048 C C . ILE B 1 389 ? 57.179 15.830 68.701 1.00 78.41 389 ILE B C 1
ATOM 6049 O O . ILE B 1 389 ? 56.190 15.703 69.434 1.00 72.89 389 ILE B O 1
ATOM 6054 N N . HIS B 1 390 ? 57.105 15.652 67.380 1.00 88.96 390 HIS B N 1
ATOM 6055 C CA . HIS B 1 390 ? 55.852 15.227 66.763 1.00 92.58 390 HIS B CA 1
ATOM 6056 C C . HIS B 1 390 ? 55.453 13.834 67.236 1.00 95.01 390 HIS B C 1
ATOM 6057 O O . HIS B 1 390 ? 54.269 13.564 67.476 1.00 86.54 390 HIS B O 1
ATOM 6064 N N . GLU B 1 391 ? 56.431 12.935 67.380 1.00 92.35 391 GLU B N 1
ATOM 6065 C CA . GLU B 1 391 ? 56.129 11.607 67.911 1.00 88.92 391 GLU B CA 1
ATOM 6066 C C . GLU B 1 391 ? 55.633 11.685 69.351 1.00 90.03 391 GLU B C 1
ATOM 6067 O O . GLU B 1 391 ? 54.710 10.955 69.740 1.00 92.22 391 GLU B O 1
ATOM 6073 N N . LYS B 1 392 ? 56.238 12.558 70.161 1.00 83.37 392 LYS B N 1
ATOM 6074 C CA . LYS B 1 392 ? 55.755 12.744 71.528 1.00 91.87 392 LYS B CA 1
ATOM 6075 C C . LYS B 1 392 ? 54.313 13.244 71.536 1.00 90.19 392 LYS B C 1
ATOM 6076 O O . LYS B 1 392 ? 53.476 12.755 72.310 1.00 88.62 392 LYS B O 1
ATOM 6082 N N . ILE B 1 393 ? 54.004 14.215 70.670 1.00 90.51 393 ILE B N 1
ATOM 6083 C CA . ILE B 1 393 ? 52.641 14.737 70.573 1.00 90.68 393 ILE B CA 1
ATOM 6084 C C . ILE B 1 393 ? 51.674 13.629 70.191 1.00 99.59 393 ILE B C 1
ATOM 6085 O O . ILE B 1 393 ? 50.567 13.533 70.735 1.00 95.03 393 ILE B O 1
ATOM 6090 N N . GLN B 1 394 ? 52.066 12.796 69.224 1.00 106.58 394 GLN B N 1
ATOM 6091 C CA . GLN B 1 394 ? 51.212 11.704 68.773 1.00 102.02 394 GLN B CA 1
ATOM 6092 C C . GLN B 1 394 ? 50.939 10.721 69.905 1.00 104.25 394 GLN B C 1
ATOM 6093 O O . GLN B 1 394 ? 49.794 10.297 70.114 1.00 107.22 394 GLN B O 1
ATOM 6099 N N . GLU B 1 395 ? 51.983 10.352 70.651 1.00 101.36 395 GLU B N 1
ATOM 6100 C CA . GLU B 1 395 ? 51.790 9.469 71.796 1.00 93.39 395 GLU B CA 1
ATOM 6101 C C . GLU B 1 395 ? 50.859 10.101 72.821 1.00 102.31 395 GLU B C 1
ATOM 6102 O O . GLU B 1 395 ? 50.058 9.406 73.457 1.00 107.53 395 GLU B O 1
ATOM 6108 N N . ARG B 1 396 ? 50.935 11.424 72.985 1.00 93.68 396 ARG B N 1
ATOM 6109 C CA . ARG B 1 396 ? 50.105 12.070 73.996 1.00 91.70 396 ARG B CA 1
ATOM 6110 C C . ARG B 1 396 ? 48.650 12.185 73.557 1.00 102.68 396 ARG B C 1
ATOM 6111 O O . ARG B 1 396 ? 47.746 12.105 74.398 1.00 99.18 396 ARG B O 1
ATOM 6119 N N . VAL B 1 397 ? 48.396 12.369 72.259 1.00 110.21 397 VAL B N 1
ATOM 6120 C CA . VAL B 1 397 ? 47.006 12.448 71.820 1.00 99.14 397 VAL B CA 1
ATOM 6121 C C . VAL B 1 397 ? 46.398 11.052 71.748 1.00 108.63 397 VAL B C 1
ATOM 6122 O O . VAL B 1 397 ? 45.182 10.893 71.904 1.00 102.17 397 VAL B O 1
ATOM 6126 N N . MET B 1 398 ? 47.217 10.022 71.510 1.00 112.91 398 MET B N 1
ATOM 6127 C CA . MET B 1 398 ? 46.687 8.661 71.500 1.00 113.04 398 MET B CA 1
ATOM 6128 C C . MET B 1 398 ? 46.217 8.237 72.886 1.00 109.64 398 MET B C 1
ATOM 6129 O O . MET B 1 398 ? 45.202 7.543 73.015 1.00 102.35 398 MET B O 1
ATOM 6134 N N . ASN B 1 399 ? 46.931 8.650 73.931 1.00 105.47 399 ASN B N 1
ATOM 6135 C CA . ASN B 1 399 ? 46.568 8.311 75.301 1.00 96.27 399 ASN B CA 1
ATOM 6136 C C . ASN B 1 399 ? 45.467 9.201 75.866 1.00 96.30 399 ASN B C 1
ATOM 6137 O O . ASN B 1 399 ? 45.136 9.067 77.050 1.00 114.44 399 ASN B O 1
ATOM 6142 N N . ASN B 1 400 ? 44.900 10.094 75.056 1.00 102.26 400 ASN B N 1
ATOM 6143 C CA . ASN B 1 400 ? 43.805 10.975 75.463 1.00 95.66 400 ASN B CA 1
ATOM 6144 C C . ASN B 1 400 ? 44.201 11.833 76.667 1.00 111.73 400 ASN B C 1
ATOM 6145 O O . ASN B 1 400 ? 43.607 11.761 77.745 1.00 128.82 400 ASN B O 1
ATOM 6150 N N . LEU B 1 401 ? 45.239 12.642 76.462 1.00 105.66 401 LEU B N 1
ATOM 6151 C CA . LEU B 1 401 ? 45.624 13.688 77.398 1.00 112.17 401 LEU B CA 1
ATOM 6152 C C . LEU B 1 401 ? 45.340 15.081 76.863 1.00 111.71 401 LEU B C 1
ATOM 6153 O O . LEU B 1 401 ? 45.079 15.997 77.650 1.00 102.67 401 LEU B O 1
ATOM 6158 N N . GLY B 1 402 ? 45.392 15.252 75.548 1.00 99.46 402 GLY B N 1
ATOM 6159 C CA . GLY B 1 402 ? 44.992 16.492 74.920 1.00 82.20 402 GLY B CA 1
ATOM 6160 C C . GLY B 1 402 ? 44.789 16.268 73.439 1.00 94.07 402 GLY B C 1
ATOM 6161 O O . GLY B 1 402 ? 44.789 15.133 72.958 1.00 101.25 402 GLY B O 1
ATOM 6162 N N . THR B 1 403 ? 44.614 17.366 72.713 1.00 88.81 403 THR B N 1
ATOM 6163 C CA . THR B 1 403 ? 44.427 17.313 71.271 1.00 89.03 403 THR B CA 1
ATOM 6164 C C . THR B 1 403 ? 45.565 18.046 70.572 1.00 93.08 403 THR B C 1
ATOM 6165 O O . THR B 1 403 ? 46.420 18.674 71.203 1.00 94.55 403 THR B O 1
ATOM 6169 N N . TRP B 1 404 ? 45.572 17.945 69.240 1.00 83.64 404 TRP B N 1
ATOM 6170 C CA . TRP B 1 404 ? 46.562 18.669 68.451 1.00 86.48 404 TRP B CA 1
ATOM 6171 C C . TRP B 1 404 ? 46.370 20.174 68.572 1.00 88.95 404 TRP B C 1
ATOM 6172 O O . TRP B 1 404 ? 47.329 20.937 68.400 1.00 92.43 404 TRP B O 1
ATOM 6183 N N . ILE B 1 405 ? 45.143 20.614 68.865 1.00 75.91 405 ILE B N 1
ATOM 6184 C CA . ILE B 1 405 ? 44.880 22.032 69.091 1.00 89.15 405 ILE B CA 1
ATOM 6185 C C . ILE B 1 405 ? 45.708 22.545 70.263 1.00 86.02 405 ILE B C 1
ATOM 6186 O O . ILE B 1 405 ? 46.197 23.682 70.250 1.00 72.65 405 ILE B O 1
ATOM 6191 N N . ASP B 1 406 ? 45.897 21.708 71.286 1.00 85.65 406 ASP B N 1
ATOM 6192 C CA . ASP B 1 406 ? 46.581 22.158 72.494 1.00 89.98 406 ASP B CA 1
ATOM 6193 C C . ASP B 1 406 ? 48.067 22.394 72.259 1.00 81.24 406 ASP B C 1
ATOM 6194 O O . ASP B 1 406 ? 48.650 23.295 72.871 1.00 83.18 406 ASP B O 1
ATOM 6199 N N . TRP B 1 407 ? 48.696 21.612 71.380 1.00 73.40 407 TRP B N 1
ATOM 6200 C CA . TRP B 1 407 ? 50.140 21.674 71.192 1.00 78.82 407 TRP B CA 1
ATOM 6201 C C . TRP B 1 407 ? 50.547 22.114 69.791 1.00 80.35 407 TRP B C 1
ATOM 6202 O O . TRP B 1 407 ? 51.710 21.949 69.413 1.00 65.69 407 TRP B O 1
ATOM 6213 N N . GLN B 1 408 ? 49.616 22.664 69.010 1.00 83.47 408 GLN B N 1
ATOM 6214 C CA . GLN B 1 408 ? 49.981 23.221 67.713 1.00 72.86 408 GLN B CA 1
ATOM 6215 C C . GLN B 1 408 ? 51.036 24.318 67.828 1.00 84.38 408 GLN B C 1
ATOM 6216 O O . GLN B 1 408 ? 51.773 24.560 66.861 1.00 88.39 408 GLN B O 1
ATOM 6222 N N . TYR B 1 409 ? 51.130 24.977 68.987 1.00 73.18 409 TYR B N 1
ATOM 6223 C CA . TYR B 1 409 ? 52.117 26.040 69.163 1.00 74.98 409 TYR B CA 1
ATOM 6224 C C . TYR B 1 409 ? 53.539 25.510 69.019 1.00 81.08 409 TYR B C 1
ATOM 6225 O O . TYR B 1 409 ? 54.409 26.189 68.463 1.00 73.90 409 TYR B O 1
ATOM 6234 N N . LEU B 1 410 ? 53.795 24.295 69.505 1.00 73.77 410 LEU B N 1
ATOM 6235 C CA . LEU B 1 410 ? 55.146 23.744 69.449 1.00 83.51 410 LEU B CA 1
ATOM 6236 C C . LEU B 1 410 ? 55.534 23.382 68.019 1.00 88.46 410 LEU B C 1
ATOM 6237 O O . LEU B 1 410 ? 56.671 23.625 67.589 1.00 76.78 410 LEU B O 1
ATOM 6242 N N . GLN B 1 411 ? 54.596 22.800 67.270 1.00 85.17 411 GLN B N 1
ATOM 6243 C CA . GLN B 1 411 ? 54.802 22.562 65.847 1.00 81.26 411 GLN B CA 1
ATOM 6244 C C . GLN B 1 411 ? 55.080 23.868 65.107 1.00 82.73 411 GLN B C 1
ATOM 6245 O O . GLN B 1 411 ? 55.990 23.941 64.265 1.00 85.28 411 GLN B O 1
ATOM 6251 N N . ASN B 1 412 ? 54.302 24.912 65.414 1.00 62.57 412 ASN B N 1
ATOM 6252 C CA . ASN B 1 412 ? 54.530 26.215 64.798 1.00 69.86 412 ASN B CA 1
ATOM 6253 C C . ASN B 1 412 ? 55.915 26.749 65.140 1.00 82.63 412 ASN B C 1
ATOM 6254 O O . ASN B 1 412 ? 56.587 27.343 64.290 1.00 81.89 412 ASN B O 1
ATOM 6259 N N . ALA B 1 413 ? 56.356 26.547 66.385 1.00 70.94 413 ALA B N 1
ATOM 6260 C CA . ALA B 1 413 ? 57.682 26.999 66.791 1.00 56.52 413 ALA B CA 1
ATOM 6261 C C . ALA B 1 413 ? 58.772 26.278 66.013 1.00 65.88 413 ALA B C 1
ATOM 6262 O O . ALA B 1 413 ? 59.752 26.896 65.584 1.00 69.70 413 ALA B O 1
ATOM 6264 N N . ALA B 1 414 ? 58.619 24.965 65.825 1.00 61.86 414 ALA B N 1
ATOM 6265 C CA . ALA B 1 414 ? 59.598 24.213 65.044 1.00 69.65 414 ALA B CA 1
ATOM 6266 C C . ALA B 1 414 ? 59.671 24.732 63.610 1.00 73.37 414 ALA B C 1
ATOM 6267 O O . ALA B 1 414 ? 60.764 24.957 63.069 1.00 62.55 414 ALA B O 1
ATOM 6269 N N . LYS B 1 415 ? 58.509 24.938 62.981 1.00 66.25 415 LYS B N 1
ATOM 6270 C CA . LYS B 1 415 ? 58.500 25.429 61.603 1.00 70.03 415 LYS B CA 1
ATOM 6271 C C . LYS B 1 415 ? 59.117 26.823 61.503 1.00 63.89 415 LYS B C 1
ATOM 6272 O O . LYS B 1 415 ? 59.889 27.110 60.575 1.00 64.59 415 LYS B O 1
ATOM 6274 N N . LEU B 1 416 ? 58.791 27.702 62.455 1.00 68.03 416 LEU B N 1
ATOM 6275 C CA . LEU B 1 416 ? 59.335 29.055 62.443 1.00 68.25 416 LEU B CA 1
ATOM 6276 C C . LEU B 1 416 ? 60.844 29.046 62.647 1.00 79.24 416 LEU B C 1
ATOM 6277 O O . LEU B 1 416 ? 61.567 29.825 62.013 1.00 77.20 416 LEU B O 1
ATOM 6282 N N . LEU B 1 417 ? 61.337 28.172 63.530 1.00 62.39 417 LEU B N 1
ATOM 6283 C CA . LEU B 1 417 ? 62.776 28.044 63.727 1.00 67.08 417 LEU B CA 1
ATOM 6284 C C . LEU B 1 417 ? 63.461 27.569 62.452 1.00 63.58 417 LEU B C 1
ATOM 6285 O O . LEU B 1 417 ? 64.543 28.055 62.103 1.00 63.85 417 LEU B O 1
ATOM 6290 N N . ALA B 1 418 ? 62.845 26.616 61.746 1.00 68.53 418 ALA B N 1
ATOM 6291 C CA . ALA B 1 418 ? 63.402 26.170 60.470 1.00 59.99 418 ALA B CA 1
ATOM 6292 C C . ALA B 1 418 ? 63.508 27.328 59.484 1.00 65.18 418 ALA B C 1
ATOM 6293 O O . ALA B 1 418 ? 64.563 27.549 58.871 1.00 54.00 418 ALA B O 1
ATOM 6295 N N . LYS B 1 419 ? 62.415 28.078 59.320 1.00 58.79 419 LYS B N 1
ATOM 6296 C CA . LYS B 1 419 ? 62.415 29.247 58.441 1.00 56.84 419 LYS B CA 1
ATOM 6297 C C . LYS B 1 419 ? 63.543 30.213 58.802 1.00 69.21 419 LYS B C 1
ATOM 6298 O O . LYS B 1 419 ? 64.342 30.626 57.943 1.00 60.22 419 LYS B O 1
ATOM 6304 N N . CYS B 1 420 ? 63.614 30.582 60.085 1.00 60.35 420 CYS B N 1
ATOM 6305 C CA . CYS B 1 420 ? 64.567 31.594 60.523 1.00 50.53 420 CYS B CA 1
ATOM 6306 C C . CYS B 1 420 ? 66.002 31.126 60.327 1.00 45.89 420 CYS B C 1
ATOM 6307 O O . CYS B 1 420 ? 66.854 31.897 59.868 1.00 52.80 420 CYS B O 1
ATOM 6310 N N . ARG B 1 421 ? 66.295 29.867 60.665 1.00 46.06 421 ARG B N 1
ATOM 6311 C CA . ARG B 1 421 ? 67.662 29.385 60.516 1.00 54.95 421 ARG B CA 1
ATOM 6312 C C . ARG B 1 421 ? 68.046 29.231 59.050 1.00 62.77 421 ARG B C 1
ATOM 6313 O O . ARG B 1 421 ? 69.217 29.400 58.704 1.00 47.13 421 ARG B O 1
ATOM 6321 N N . TYR B 1 422 ? 67.084 28.930 58.174 1.00 52.92 422 TYR B N 1
ATOM 6322 C CA . TYR B 1 422 ? 67.370 28.946 56.741 1.00 57.92 422 TYR B CA 1
ATOM 6323 C C . TYR B 1 422 ? 67.801 30.339 56.289 1.00 58.14 422 TYR B C 1
ATOM 6324 O O . TYR B 1 422 ? 68.842 30.510 55.626 1.00 57.46 422 TYR B O 1
ATOM 6333 N N . THR B 1 423 ? 67.008 31.353 56.651 1.00 43.20 423 THR B N 1
ATOM 6334 C CA . THR B 1 423 ? 67.379 32.730 56.327 1.00 37.05 423 THR B CA 1
ATOM 6335 C C . THR B 1 423 ? 68.764 33.070 56.872 1.00 62.01 423 THR B C 1
ATOM 6336 O O . THR B 1 423 ? 69.600 33.653 56.168 1.00 43.11 423 THR B O 1
ATOM 6340 N N . LEU B 1 424 ? 69.026 32.698 58.128 1.00 56.70 424 LEU B N 1
ATOM 6341 C CA . LEU B 1 424 ? 70.306 33.018 58.755 1.00 55.83 424 LEU B CA 1
ATOM 6342 C C . LEU B 1 424 ? 71.463 32.323 58.047 1.00 51.70 424 LEU B C 1
ATOM 6343 O O . LEU B 1 424 ? 72.531 32.918 57.858 1.00 50.03 424 LEU B O 1
ATOM 6348 N N . GLN B 1 425 ? 71.274 31.059 57.661 1.00 50.63 425 GLN B N 1
ATOM 6349 C CA . GLN B 1 425 ? 72.286 30.352 56.886 1.00 48.61 425 GLN B CA 1
ATOM 6350 C C . GLN B 1 425 ? 72.627 31.111 55.615 1.00 55.47 425 GLN B C 1
ATOM 6351 O O . GLN B 1 425 ? 73.802 31.233 55.249 1.00 50.53 425 GLN B O 1
ATOM 6357 N N . TYR B 1 426 ? 71.614 31.632 54.927 1.00 55.44 426 TYR B N 1
ATOM 6358 C CA . TYR B 1 426 ? 71.932 32.350 53.698 1.00 62.02 426 TYR B CA 1
ATOM 6359 C C . TYR B 1 426 ? 72.395 33.785 53.935 1.00 63.60 426 TYR B C 1
ATOM 6360 O O . TYR B 1 426 ? 72.849 34.432 52.985 1.00 54.59 426 TYR B O 1
ATOM 6369 N N . THR B 1 427 ? 72.297 34.299 55.163 1.00 52.27 427 THR B N 1
ATOM 6370 C CA . THR B 1 427 ? 72.858 35.624 55.435 1.00 55.79 427 THR B CA 1
ATOM 6371 C C . THR B 1 427 ? 74.383 35.662 55.385 1.00 56.18 427 THR B C 1
ATOM 6372 O O . THR B 1 427 ? 74.951 36.759 55.363 1.00 66.47 427 THR B O 1
ATOM 6376 N N . TYR B 1 428 ? 75.061 34.514 55.368 1.00 49.77 428 TYR B N 1
ATOM 6377 C CA . TYR B 1 428 ? 76.515 34.515 55.507 1.00 49.89 428 TYR B CA 1
ATOM 6378 C C . TYR B 1 428 ? 77.259 34.684 54.182 1.00 64.28 428 TYR B C 1
ATOM 6379 O O . TYR B 1 428 ? 78.255 35.419 54.144 1.00 66.34 428 TYR B O 1
ATOM 6388 N N . PRO B 1 429 ? 76.850 34.032 53.083 1.00 69.30 429 PRO B N 1
ATOM 6389 C CA . PRO B 1 429 ? 77.449 34.405 51.787 1.00 58.78 429 PRO B CA 1
ATOM 6390 C C . PRO B 1 429 ? 77.238 35.871 51.454 1.00 56.49 429 PRO B C 1
ATOM 6391 O O . PRO B 1 429 ? 78.137 36.529 50.907 1.00 57.77 429 PRO B O 1
ATOM 6395 N N . TYR B 1 430 ? 76.058 36.397 51.790 1.00 47.56 430 TYR B N 1
ATOM 6396 C CA . TYR B 1 430 ? 75.781 37.819 51.624 1.00 59.50 430 TYR B CA 1
ATOM 6397 C C . TYR B 1 430 ? 76.822 38.670 52.342 1.00 67.97 430 TYR B C 1
ATOM 6398 O O . TYR B 1 430 ? 77.453 39.545 51.738 1.00 61.33 430 TYR B O 1
ATOM 6407 N N . ALA B 1 431 ? 77.014 38.423 53.641 1.00 62.06 431 ALA B N 1
ATOM 6408 C CA . ALA B 1 431 ? 77.983 39.199 54.407 1.00 58.85 431 ALA B CA 1
ATOM 6409 C C . ALA B 1 431 ? 79.397 39.010 53.879 1.00 56.21 431 ALA B C 1
ATOM 6410 O O . ALA B 1 431 ? 80.199 39.950 53.903 1.00 65.55 431 ALA B O 1
ATOM 6412 N N . TYR B 1 432 ? 79.720 37.809 53.392 1.00 57.51 432 TYR B N 1
ATOM 6413 C CA . TYR B 1 432 ? 81.061 37.564 52.872 1.00 56.09 432 TYR B CA 1
ATOM 6414 C C . TYR B 1 432 ? 81.327 38.382 51.616 1.00 67.44 432 TYR B C 1
ATOM 6415 O O . TYR B 1 432 ? 82.439 38.886 51.423 1.00 77.39 432 TYR B O 1
ATOM 6424 N N . TYR B 1 433 ? 80.322 38.534 50.754 1.00 71.47 433 TYR B N 1
ATOM 6425 C CA . TYR B 1 433 ? 80.544 39.187 49.471 1.00 77.10 433 TYR B CA 1
ATOM 6426 C C . TYR B 1 433 ? 80.282 40.688 49.484 1.00 68.48 433 TYR B C 1
ATOM 6427 O O . TYR B 1 433 ? 80.645 41.367 48.517 1.00 76.66 433 TYR B O 1
ATOM 6436 N N . MET B 1 434 ? 79.676 41.228 50.535 1.00 64.25 434 MET B N 1
ATOM 6437 C CA . MET B 1 434 ? 79.309 42.636 50.538 1.00 78.34 434 MET B CA 1
ATOM 6438 C C . MET B 1 434 ? 80.449 43.493 51.078 1.00 81.78 434 MET B C 1
ATOM 6439 O O . MET B 1 434 ? 81.208 43.076 51.958 1.00 83.67 434 MET B O 1
ATOM 6444 N N . GLU B 1 435 ? 80.572 44.696 50.522 1.00 93.65 435 GLU B N 1
ATOM 6445 C CA . GLU B 1 435 ? 81.685 45.580 50.826 1.00 83.20 435 GLU B CA 1
ATOM 6446 C C . GLU B 1 435 ? 81.496 46.253 52.183 1.00 80.62 435 GLU B C 1
ATOM 6447 O O . GLU B 1 435 ? 80.383 46.372 52.703 1.00 71.02 435 GLU B O 1
ATOM 6449 N N . SER B 1 436 ? 82.613 46.701 52.751 1.00 88.49 436 SER B N 1
ATOM 6450 C CA . SER B 1 436 ? 82.593 47.349 54.054 1.00 82.30 436 SER B CA 1
ATOM 6451 C C . SER B 1 436 ? 81.887 48.698 53.979 1.00 83.83 436 SER B C 1
ATOM 6452 O O . SER B 1 436 ? 81.851 49.353 52.933 1.00 92.04 436 SER B O 1
ATOM 6455 N N . GLY B 1 437 ? 81.320 49.112 55.108 1.00 81.42 437 GLY B N 1
ATOM 6456 C CA . GLY B 1 437 ? 80.604 50.361 55.190 1.00 66.37 437 GLY B CA 1
ATOM 6457 C C . GLY B 1 437 ? 79.428 50.281 56.141 1.00 80.66 437 GLY B C 1
ATOM 6458 O O . GLY B 1 437 ? 79.215 49.269 56.818 1.00 95.84 437 GLY B O 1
ATOM 6459 N N . PRO B 1 438 ? 78.641 51.357 56.214 1.00 86.75 438 PRO B N 1
ATOM 6460 C CA . PRO B 1 438 ? 77.477 51.349 57.117 1.00 84.66 438 PRO B CA 1
ATOM 6461 C C . PRO B 1 438 ? 76.440 50.302 56.754 1.00 91.42 438 PRO B C 1
ATOM 6462 O O . PRO B 1 438 ? 75.774 49.768 57.652 1.00 90.66 438 PRO B O 1
ATOM 6466 N N . ARG B 1 439 ? 76.278 49.989 55.465 1.00 89.20 439 ARG B N 1
ATOM 6467 C CA . ARG B 1 439 ? 75.344 48.937 55.080 1.00 87.97 439 ARG B CA 1
ATOM 6468 C C . ARG B 1 439 ? 75.791 47.584 55.619 1.00 70.90 439 ARG B C 1
ATOM 6469 O O . ARG B 1 439 ? 74.969 46.798 56.106 1.00 78.54 439 ARG B O 1
ATOM 6477 N N . LYS B 1 440 ? 77.095 47.299 55.553 1.00 75.38 440 LYS B N 1
ATOM 6478 C CA . LYS B 1 440 ? 77.597 46.046 56.109 1.00 77.34 440 LYS B CA 1
ATOM 6479 C C . LYS B 1 440 ? 77.434 46.007 57.621 1.00 74.06 440 LYS B C 1
ATOM 6480 O O . LYS B 1 440 ? 77.122 44.955 58.184 1.00 83.27 440 LYS B O 1
ATOM 6486 N N . LYS B 1 441 ? 77.630 47.140 58.299 1.00 84.17 441 LYS B N 1
ATOM 6487 C CA . LYS B 1 441 ? 77.455 47.160 59.748 1.00 84.74 441 LYS B CA 1
ATOM 6488 C C . LYS B 1 441 ? 75.996 46.941 60.132 1.00 75.06 441 LYS B C 1
ATOM 6489 O O . LYS B 1 441 ? 75.701 46.222 61.095 1.00 75.84 441 LYS B O 1
ATOM 6495 N N . LEU B 1 442 ? 75.069 47.541 59.383 1.00 76.31 442 LEU B N 1
ATOM 6496 C CA . LEU B 1 442 ? 73.648 47.322 59.641 1.00 86.03 442 LEU B CA 1
ATOM 6497 C C . LEU B 1 442 ? 73.267 45.866 59.398 1.00 76.69 442 LEU B C 1
ATOM 6498 O O . LEU B 1 442 ? 72.556 45.250 60.206 1.00 77.61 442 LEU B O 1
ATOM 6503 N N . PHE B 1 443 ? 73.733 45.299 58.281 1.00 56.16 443 PHE B N 1
ATOM 6504 C CA . PHE B 1 443 ? 73.460 43.895 57.997 1.00 62.16 443 PHE B CA 1
ATOM 6505 C C . PHE B 1 443 ? 74.054 42.993 59.068 1.00 58.25 443 PHE B C 1
ATOM 6506 O O . PHE B 1 443 ? 73.437 42.000 59.462 1.00 63.25 443 PHE B O 1
ATOM 6514 N N . GLU B 1 444 ? 75.245 43.333 59.565 1.00 69.52 444 GLU B N 1
ATOM 6515 C CA . GLU B 1 444 ? 75.884 42.510 60.584 1.00 68.21 444 GLU B CA 1
ATOM 6516 C C . GLU B 1 444 ? 75.136 42.590 61.907 1.00 57.41 444 GLU B C 1
ATOM 6517 O O . GLU B 1 444 ? 74.993 41.578 62.601 1.00 56.22 444 GLU B O 1
ATOM 6523 N N . TYR B 1 445 ? 74.636 43.774 62.271 1.00 49.03 445 TYR B N 1
ATOM 6524 C CA . TYR B 1 445 ? 73.840 43.875 63.490 1.00 58.12 445 TYR B CA 1
ATOM 6525 C C . TYR B 1 445 ? 72.554 43.067 63.372 1.00 65.36 445 TYR B C 1
ATOM 6526 O O . TYR B 1 445 ? 72.180 42.332 64.297 1.00 64.29 445 TYR B O 1
ATOM 6535 N N . GLN B 1 446 ? 71.850 43.207 62.246 1.00 60.73 446 GLN B N 1
ATOM 6536 C CA . GLN B 1 446 ? 70.601 42.470 62.074 1.00 52.81 446 GLN B CA 1
ATOM 6537 C C . GLN B 1 446 ? 70.851 40.967 62.037 1.00 49.90 446 GLN B C 1
ATOM 6538 O O . GLN B 1 446 ? 70.065 40.184 62.584 1.00 54.60 446 GLN B O 1
ATOM 6544 N N . GLN B 1 447 ? 71.960 40.549 61.423 1.00 58.51 447 GLN B N 1
ATOM 6545 C CA . GLN B 1 447 ? 72.323 39.137 61.385 1.00 56.44 447 GLN B CA 1
ATOM 6546 C C . GLN B 1 447 ? 72.656 38.614 62.776 1.00 58.87 447 GLN B C 1
ATOM 6547 O O . GLN B 1 447 ? 72.262 37.498 63.135 1.00 58.38 447 GLN B O 1
ATOM 6553 N N . ALA B 1 448 ? 73.378 39.405 63.574 1.00 65.83 448 ALA B N 1
ATOM 6554 C CA . ALA B 1 448 ? 73.693 38.994 64.937 1.00 58.04 448 ALA B CA 1
ATOM 6555 C C . ALA B 1 448 ? 72.432 38.867 65.778 1.00 58.71 448 ALA B C 1
ATOM 6556 O O . ALA B 1 448 ? 72.289 37.916 66.556 1.00 57.91 448 ALA B O 1
ATOM 6558 N N . GLN B 1 449 ? 71.501 39.813 65.633 1.00 46.95 449 GLN B N 1
ATOM 6559 C CA . GLN B 1 449 ? 70.244 39.722 66.371 1.00 53.22 449 GLN B CA 1
ATOM 6560 C C . GLN B 1 449 ? 69.448 38.493 65.949 1.00 58.96 449 GLN B C 1
ATOM 6561 O O . GLN B 1 449 ? 68.919 37.761 66.798 1.00 60.79 449 GLN B O 1
ATOM 6567 N N . LEU B 1 450 ? 69.357 38.253 64.638 1.00 65.28 450 LEU B N 1
ATOM 6568 C CA . LEU B 1 450 ? 68.658 37.075 64.138 1.00 57.77 450 LEU B CA 1
ATOM 6569 C C . LEU B 1 450 ? 69.276 35.798 64.692 1.00 56.36 450 LEU B C 1
ATOM 6570 O O . LEU B 1 450 ? 68.563 34.907 65.163 1.00 53.10 450 LEU B O 1
ATOM 6575 N N . GLU B 1 451 ? 70.608 35.704 64.667 1.00 54.50 451 GLU B N 1
ATOM 6576 C CA . GLU B 1 451 ? 71.279 34.499 65.148 1.00 57.68 451 GLU B CA 1
ATOM 6577 C C . GLU B 1 451 ? 71.081 34.307 66.647 1.00 64.63 451 GLU B C 1
ATOM 6578 O O . GLU B 1 451 ? 70.844 33.183 67.106 1.00 63.07 451 GLU B O 1
ATOM 6584 N N . ALA B 1 452 ? 71.182 35.387 67.426 1.00 64.11 452 ALA B N 1
ATOM 6585 C CA . ALA B 1 452 ? 70.993 35.279 68.869 1.00 60.55 452 ALA B CA 1
ATOM 6586 C C . ALA B 1 452 ? 69.587 34.797 69.203 1.00 49.90 452 ALA B C 1
ATOM 6587 O O . ALA B 1 452 ? 69.409 33.844 69.975 1.00 63.21 452 ALA B O 1
ATOM 6589 N N . GLU B 1 453 ? 68.570 35.442 68.622 1.00 63.68 453 GLU B N 1
ATOM 6590 C CA . GLU B 1 453 ? 67.201 35.020 68.899 1.00 60.21 453 GLU B CA 1
ATOM 6591 C C . GLU B 1 453 ? 66.927 33.622 68.358 1.00 69.18 453 GLU B C 1
ATOM 6592 O O . GLU B 1 453 ? 66.123 32.884 68.939 1.00 66.28 453 GLU B O 1
ATOM 6598 N N . ILE B 1 454 ? 67.607 33.224 67.279 1.00 67.50 454 ILE B N 1
ATOM 6599 C CA . ILE B 1 454 ? 67.425 31.882 66.735 1.00 64.60 454 ILE B CA 1
ATOM 6600 C C . ILE B 1 454 ? 67.977 30.839 67.695 1.00 52.61 454 ILE B C 1
ATOM 6601 O O . ILE B 1 454 ? 67.343 29.809 67.944 1.00 52.74 454 ILE B O 1
ATOM 6606 N N . GLU B 1 455 ? 69.176 31.076 68.232 1.00 52.42 455 GLU B N 1
ATOM 6607 C CA . GLU B 1 455 ? 69.730 30.123 69.186 1.00 69.44 455 GLU B CA 1
ATOM 6608 C C . GLU B 1 455 ? 68.902 30.080 70.464 1.00 70.20 455 GLU B C 1
ATOM 6609 O O . GLU B 1 455 ? 68.729 29.004 71.050 1.00 63.11 455 GLU B O 1
ATOM 6615 N N . ASN B 1 456 ? 68.357 31.226 70.890 1.00 66.52 456 ASN B N 1
ATOM 6616 C CA . ASN B 1 456 ? 67.421 31.236 72.012 1.00 54.96 456 ASN B CA 1
ATOM 6617 C C . ASN B 1 456 ? 66.213 30.346 71.726 1.00 62.47 456 ASN B C 1
ATOM 6618 O O . ASN B 1 456 ? 65.857 29.474 72.533 1.00 64.28 456 ASN B O 1
ATOM 6623 N N . LEU B 1 457 ? 65.569 30.558 70.575 1.00 65.80 457 LEU B N 1
ATOM 6624 C CA . LEU B 1 457 ? 64.378 29.790 70.227 1.00 61.92 457 LEU B CA 1
ATOM 6625 C C . LEU B 1 457 ? 64.694 28.306 70.084 1.00 71.01 457 LEU B C 1
ATOM 6626 O O . LEU B 1 457 ? 63.883 27.454 70.459 1.00 66.89 457 LEU B O 1
ATOM 6631 N N . SER B 1 458 ? 65.872 27.978 69.551 1.00 58.01 458 SER B N 1
ATOM 6632 C CA . SER B 1 458 ? 66.243 26.577 69.383 1.00 68.89 458 SER B CA 1
ATOM 6633 C C . SER B 1 458 ? 66.496 25.912 70.728 1.00 69.09 458 SER B C 1
ATOM 6634 O O . SER B 1 458 ? 66.092 24.763 70.944 1.00 66.58 458 SER B O 1
ATOM 6637 N N . TRP B 1 459 ? 67.173 26.618 71.639 1.00 72.01 459 TRP B N 1
ATOM 6638 C CA . TRP B 1 459 ? 67.317 26.126 73.004 1.00 71.86 459 TRP B CA 1
ATOM 6639 C C . TRP B 1 459 ? 65.957 25.858 73.633 1.00 60.35 459 TRP B C 1
ATOM 6640 O O . TRP B 1 459 ? 65.754 24.824 74.280 1.00 64.88 459 TRP B O 1
ATOM 6651 N N . LYS B 1 460 ? 65.005 26.775 73.441 1.00 59.46 460 LYS B N 1
ATOM 6652 C CA . LYS B 1 460 ? 63.684 26.590 74.037 1.00 59.08 460 LYS B CA 1
ATOM 6653 C C . LYS B 1 460 ? 62.943 25.414 73.407 1.00 75.95 460 LYS B C 1
ATOM 6654 O O . LYS B 1 460 ? 62.252 24.664 74.107 1.00 72.21 460 LYS B O 1
ATOM 6660 N N . VAL B 1 461 ? 63.071 25.237 72.090 1.00 79.00 461 VAL B N 1
ATOM 6661 C CA . VAL B 1 461 ? 62.359 24.160 71.407 1.00 64.79 461 VAL B CA 1
ATOM 6662 C C . VAL B 1 461 ? 62.940 22.804 71.788 1.00 69.10 461 VAL B C 1
ATOM 6663 O O . VAL B 1 461 ? 62.203 21.828 71.976 1.00 72.29 461 VAL B O 1
ATOM 6667 N N . GLU B 1 462 ? 64.268 22.720 71.918 1.00 67.38 462 GLU B N 1
ATOM 6668 C CA . GLU B 1 462 ? 64.890 21.467 72.333 1.00 74.45 462 GLU B CA 1
ATOM 6669 C C . GLU B 1 462 ? 64.459 21.064 73.738 1.00 86.80 462 GLU B C 1
ATOM 6670 O O . GLU B 1 462 ? 64.377 19.869 74.045 1.00 92.73 462 GLU B O 1
ATOM 6676 N N . ARG B 1 463 ? 64.182 22.041 74.602 1.00 74.50 463 ARG B N 1
ATOM 6677 C CA . ARG B 1 463 ? 63.746 21.770 75.966 1.00 74.95 463 ARG B CA 1
ATOM 6678 C C . ARG B 1 463 ? 62.332 22.295 76.178 1.00 87.43 463 ARG B C 1
ATOM 6679 O O . ARG B 1 463 ? 62.078 23.057 77.116 1.00 76.29 463 ARG B O 1
ATOM 6687 N N . ALA B 1 464 ? 61.405 21.878 75.311 1.00 63.58 464 ALA B N 1
ATOM 6688 C CA . ALA B 1 464 ? 60.066 22.457 75.304 1.00 82.60 464 ALA B CA 1
ATOM 6689 C C . ALA B 1 464 ? 59.293 22.149 76.580 1.00 86.45 464 ALA B C 1
ATOM 6690 O O . ALA B 1 464 ? 58.430 22.939 76.982 1.00 80.81 464 ALA B O 1
ATOM 6692 N N . ASP B 1 465 ? 59.578 21.017 77.228 1.00 83.59 465 ASP B N 1
ATOM 6693 C CA . ASP B 1 465 ? 58.839 20.651 78.430 1.00 93.07 465 ASP B CA 1
ATOM 6694 C C . ASP B 1 465 ? 59.166 21.551 79.615 1.00 93.39 465 ASP B C 1
ATOM 6695 O O . ASP B 1 465 ? 58.398 21.579 80.583 1.00 93.59 465 ASP B O 1
ATOM 6700 N N . SER B 1 466 ? 60.278 22.285 79.563 1.00 77.75 466 SER B N 1
ATOM 6701 C CA . SER B 1 466 ? 60.678 23.180 80.639 1.00 81.63 466 SER B CA 1
ATOM 6702 C C . SER B 1 466 ? 60.399 24.644 80.314 1.00 83.09 466 SER B C 1
ATOM 6703 O O . SER B 1 466 ? 61.042 25.533 80.884 1.00 88.99 466 SER B O 1
ATOM 6706 N N . TYR B 1 467 ? 59.459 24.913 79.410 1.00 74.74 467 TYR B N 1
ATOM 6707 C CA . TYR B 1 467 ? 59.100 26.277 79.051 1.00 83.25 467 TYR B CA 1
ATOM 6708 C C . TYR B 1 467 ? 57.614 26.328 78.732 1.00 78.65 467 TYR B C 1
ATOM 6709 O O . TYR B 1 467 ? 57.062 25.384 78.160 1.00 91.07 467 TYR B O 1
ATOM 6718 N N . ASP B 1 468 ? 56.975 27.434 79.105 1.00 80.16 468 ASP B N 1
ATOM 6719 C CA . ASP B 1 468 ? 55.547 27.586 78.883 1.00 94.34 468 ASP B CA 1
ATOM 6720 C C . ASP B 1 468 ? 55.255 27.831 77.404 1.00 98.40 468 ASP B C 1
ATOM 6721 O O . ASP B 1 468 ? 56.148 28.099 76.595 1.00 96.86 468 ASP B O 1
ATOM 6726 N N . ARG B 1 469 ? 53.970 27.732 77.056 1.00 87.09 469 ARG B N 1
ATOM 6727 C CA . ARG B 1 469 ? 53.536 28.113 75.717 1.00 88.50 469 ARG B CA 1
ATOM 6728 C C . ARG B 1 469 ? 53.736 29.606 75.488 1.00 93.75 469 ARG B C 1
ATOM 6729 O O . ARG B 1 469 ? 54.094 30.032 74.384 1.00 103.11 469 ARG B O 1
ATOM 6737 N N . GLY B 1 470 ? 53.537 30.411 76.533 1.00 90.88 470 GLY B N 1
ATOM 6738 C CA . GLY B 1 470 ? 53.650 31.854 76.382 1.00 80.94 470 GLY B CA 1
ATOM 6739 C C . GLY B 1 470 ? 55.060 32.304 76.045 1.00 81.24 470 GLY B C 1
ATOM 6740 O O . GLY B 1 470 ? 55.266 33.082 75.109 1.00 101.34 470 GLY B O 1
ATOM 6741 N N . ASP B 1 471 ? 56.050 31.827 76.807 1.00 75.89 471 ASP B N 1
ATOM 6742 C CA . ASP B 1 471 ? 57.436 32.203 76.539 1.00 100.59 471 ASP B CA 1
ATOM 6743 C C . ASP B 1 471 ? 57.869 31.724 75.158 1.00 97.56 471 ASP B C 1
ATOM 6744 O O . ASP B 1 471 ? 58.579 32.435 74.436 1.00 95.68 471 ASP B O 1
ATOM 6749 N N . LEU B 1 472 ? 57.437 30.523 74.766 1.00 76.77 472 LEU B N 1
ATOM 6750 C CA . LEU B 1 472 ? 57.854 29.983 73.479 1.00 88.86 472 LEU B CA 1
ATOM 6751 C C . LEU B 1 472 ? 57.250 30.778 72.327 1.00 86.20 472 LEU B C 1
ATOM 6752 O O . LEU B 1 472 ? 57.944 31.090 71.353 1.00 75.92 472 LEU B O 1
ATOM 6757 N N . GLU B 1 473 ? 55.965 31.135 72.429 1.00 79.25 473 GLU B N 1
ATOM 6758 C CA . GLU B 1 473 ? 55.356 31.983 71.408 1.00 79.86 473 GLU B CA 1
ATOM 6759 C C . GLU B 1 473 ? 55.980 33.375 71.392 1.00 88.98 473 GLU B C 1
ATOM 6760 O O . GLU B 1 473 ? 56.126 33.978 70.320 1.00 81.85 473 GLU B O 1
ATOM 6766 N N . ASN B 1 474 ? 56.366 33.892 72.563 1.00 78.85 474 ASN B N 1
ATOM 6767 C CA . ASN B 1 474 ? 57.059 35.175 72.626 1.00 80.03 474 ASN B CA 1
ATOM 6768 C C . ASN B 1 474 ? 58.375 35.120 71.857 1.00 79.82 474 ASN B C 1
ATOM 6769 O O . ASN B 1 474 ? 58.678 36.008 71.049 1.00 83.01 474 ASN B O 1
ATOM 6774 N N . GLN B 1 475 ? 59.170 34.075 72.098 1.00 59.96 475 GLN B N 1
ATOM 6775 C CA . GLN B 1 475 ? 60.441 33.936 71.394 1.00 80.71 475 GLN B CA 1
ATOM 6776 C C . GLN B 1 475 ? 60.224 33.725 69.901 1.00 70.40 475 GLN B C 1
ATOM 6777 O O . GLN B 1 475 ? 61.011 34.210 69.076 1.00 64.19 475 GLN B O 1
ATOM 6783 N N . MET B 1 476 ? 59.165 32.995 69.535 1.00 67.70 476 MET B N 1
ATOM 6784 C CA . MET B 1 476 ? 58.783 32.883 68.131 1.00 67.45 476 MET B CA 1
ATOM 6785 C C . MET B 1 476 ? 58.591 34.260 67.513 1.00 74.22 476 MET B C 1
ATOM 6786 O O . MET B 1 476 ? 59.135 34.559 66.444 1.00 71.90 476 MET B O 1
ATOM 6791 N N . HIS B 1 477 ? 57.798 35.106 68.176 1.00 80.62 477 HIS B N 1
ATOM 6792 C CA . HIS B 1 477 ? 57.537 36.445 67.656 1.00 81.00 477 HIS B CA 1
ATOM 6793 C C . HIS B 1 477 ? 58.824 37.250 67.529 1.00 76.70 477 HIS B C 1
ATOM 6794 O O . HIS B 1 477 ? 59.039 37.932 66.522 1.00 83.84 477 HIS B O 1
ATOM 6801 N N . ILE B 1 478 ? 59.701 37.169 68.533 1.00 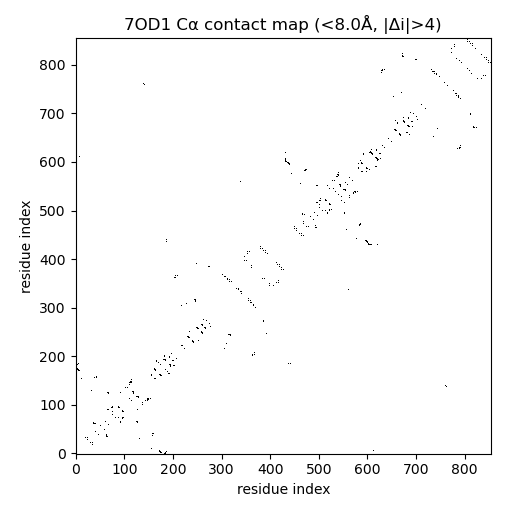72.78 478 ILE B N 1
ATOM 6802 C CA . ILE B 1 478 ? 60.945 37.940 68.499 1.00 69.85 478 ILE B CA 1
ATOM 6803 C C . ILE B 1 478 ? 61.814 37.513 67.317 1.00 65.89 478 ILE B C 1
ATOM 6804 O O . ILE B 1 478 ? 62.306 38.350 66.542 1.00 75.23 478 ILE B O 1
ATOM 6809 N N . ALA B 1 479 ? 62.015 36.201 67.158 1.00 74.74 479 ALA B N 1
ATOM 6810 C CA . ALA B 1 479 ? 62.894 35.717 66.096 1.00 78.96 479 ALA B CA 1
ATOM 6811 C C . ALA B 1 479 ? 62.306 36.000 64.718 1.00 51.13 479 ALA B C 1
ATOM 6812 O O . ALA B 1 479 ? 63.031 36.391 63.791 1.00 69.19 479 ALA B O 1
ATOM 6814 N N . GLU B 1 480 ? 60.992 35.805 64.566 1.00 55.81 480 GLU B N 1
ATOM 6815 C CA . GLU B 1 480 ? 60.331 36.103 63.303 1.00 76.92 480 GLU B CA 1
ATOM 6816 C C . GLU B 1 480 ? 60.413 37.591 62.980 1.00 71.28 480 GLU B C 1
ATOM 6817 O O . GLU B 1 480 ? 60.579 37.971 61.817 1.00 78.12 480 GLU B O 1
ATOM 6823 N N . GLN B 1 481 ? 60.348 38.452 64.005 1.00 64.50 481 GLN B N 1
ATOM 6824 C CA . GLN B 1 481 ? 60.493 39.886 63.774 1.00 67.33 481 GLN B CA 1
ATOM 6825 C C . GLN B 1 481 ? 61.889 40.217 63.272 1.00 61.08 481 GLN B C 1
ATOM 6826 O O . GLN B 1 481 ? 62.050 41.014 62.340 1.00 66.08 481 GLN B O 1
ATOM 6832 N N . ARG B 1 482 ? 62.912 39.610 63.878 1.00 64.59 482 ARG B N 1
ATOM 6833 C CA . ARG B 1 482 ? 64.278 39.835 63.409 1.00 65.03 482 ARG B CA 1
ATOM 6834 C C . ARG B 1 482 ? 64.441 39.389 61.958 1.00 60.43 482 ARG B C 1
ATOM 6835 O O . ARG B 1 482 ? 65.007 40.116 61.127 1.00 61.75 482 ARG B O 1
ATOM 6843 N N . ARG B 1 483 ? 63.944 38.191 61.638 1.00 53.37 483 ARG B N 1
ATOM 6844 C CA . ARG B 1 483 ? 64.060 37.673 60.277 1.00 62.32 483 ARG B CA 1
ATOM 6845 C C . ARG B 1 483 ? 63.323 38.560 59.278 1.00 62.58 483 ARG B C 1
ATOM 6846 O O . ARG B 1 483 ? 63.838 38.849 58.190 1.00 59.12 483 ARG B O 1
ATOM 6854 N N . ARG B 1 484 ? 62.117 39.009 59.638 1.00 65.37 484 ARG B N 1
ATOM 6855 C CA . ARG B 1 484 ? 61.331 39.855 58.748 1.00 54.63 484 ARG B CA 1
ATOM 6856 C C . ARG B 1 484 ? 62.009 41.197 58.518 1.00 67.61 484 ARG B C 1
ATOM 6857 O O . ARG B 1 484 ? 62.013 41.710 57.394 1.00 81.05 484 ARG B O 1
ATOM 6865 N N . THR B 1 485 ? 62.583 41.786 59.570 1.00 70.62 485 THR B N 1
ATOM 6866 C CA . THR B 1 485 ? 63.297 43.048 59.406 1.00 75.60 485 THR B CA 1
ATOM 6867 C C . THR B 1 485 ? 64.492 42.877 58.476 1.00 68.22 485 THR B C 1
ATOM 6868 O O . THR B 1 485 ? 64.712 43.693 57.568 1.00 72.56 485 THR B O 1
ATOM 6872 N N . LEU B 1 486 ? 65.274 41.813 58.686 1.00 67.03 486 LEU B N 1
ATOM 6873 C CA . LEU B 1 486 ? 66.423 41.562 57.819 1.00 78.09 486 LEU B CA 1
ATOM 6874 C C . LEU B 1 486 ? 65.990 41.408 56.366 1.00 68.03 486 LEU B C 1
ATOM 6875 O O . LEU B 1 486 ? 66.603 41.983 55.456 1.00 68.94 486 LEU B O 1
ATOM 6880 N N . LEU B 1 487 ? 64.926 40.635 56.128 1.00 63.77 487 LEU B N 1
ATOM 6881 C CA . LEU B 1 487 ? 64.480 40.409 54.757 1.00 76.08 487 LEU B CA 1
ATOM 6882 C C . LEU B 1 487 ? 63.933 41.685 54.128 1.00 62.26 487 LEU B C 1
ATOM 6883 O O . LEU B 1 487 ? 64.175 41.950 52.945 1.00 64.60 487 LEU B O 1
ATOM 6888 N N . LYS B 1 488 ? 63.202 42.493 54.898 1.00 76.87 488 LYS B N 1
ATOM 6889 C CA . LYS B 1 488 ? 62.686 43.746 54.357 1.00 69.98 488 LYS B CA 1
ATOM 6890 C C . LYS B 1 488 ? 63.819 44.693 53.992 1.00 70.26 488 LYS B C 1
ATOM 6891 O O . LYS B 1 488 ? 63.733 45.424 52.999 1.00 87.52 488 LYS B O 1
ATOM 6897 N N . ASP B 1 489 ? 64.896 44.688 54.776 1.00 69.37 489 ASP B N 1
ATOM 6898 C CA . ASP B 1 489 ? 65.978 45.635 54.545 1.00 61.18 489 ASP B CA 1
ATOM 6899 C C . ASP B 1 489 ? 67.002 45.172 53.516 1.00 62.77 489 ASP B C 1
ATOM 6900 O O . ASP B 1 489 ? 67.694 46.020 52.940 1.00 74.23 489 ASP B O 1
ATOM 6905 N N . PHE B 1 490 ? 67.130 43.866 53.260 1.00 72.17 490 PHE B N 1
ATOM 6906 C CA . PHE B 1 490 ? 68.206 43.408 52.391 1.00 73.79 490 PHE B CA 1
ATOM 6907 C C . PHE B 1 490 ? 67.807 42.420 51.299 1.00 72.63 490 PHE B C 1
ATOM 6908 O O . PHE B 1 490 ? 68.663 42.058 50.484 1.00 64.55 490 PHE B O 1
ATOM 6916 N N . HIS B 1 491 ? 66.553 41.979 51.240 1.00 78.88 491 HIS B N 1
ATOM 6917 C CA . HIS B 1 491 ? 66.107 41.159 50.112 1.00 86.00 491 HIS B CA 1
ATOM 6918 C C . HIS B 1 491 ? 65.747 42.109 48.976 1.00 93.30 491 HIS B C 1
ATOM 6919 O O . HIS B 1 491 ? 64.625 42.607 48.878 1.00 84.44 491 HIS B O 1
ATOM 6926 N N . ASP B 1 492 ? 66.724 42.364 48.105 1.00 97.16 492 ASP B N 1
ATOM 6927 C CA . ASP B 1 492 ? 66.573 43.389 47.072 1.00 101.02 492 ASP B CA 1
ATOM 6928 C C . ASP B 1 492 ? 65.798 42.855 45.868 1.00 109.60 492 ASP B C 1
ATOM 6929 O O . ASP B 1 492 ? 64.626 43.191 45.674 1.00 103.78 492 ASP B O 1
ATOM 6934 N N . THR B 1 493 ? 66.450 42.027 45.052 1.00 102.73 493 THR B N 1
ATOM 6935 C CA . THR B 1 493 ? 65.847 41.402 43.871 1.00 118.62 493 THR B CA 1
ATOM 6936 C C . THR B 1 493 ? 65.027 42.368 43.015 1.00 131.85 493 THR B C 1
ATOM 6937 O O . THR B 1 493 ? 64.065 41.966 42.357 1.00 118.63 493 THR B O 1
#

Radius of gyration: 35.69 Å; Cα contacts (8 Å, |Δi|>4): 1138; chains: 2; bounding box: 112×47×98 Å

Sequence (855 aa):
EYQFTCLTYKESEGALNEHMTSLASVLKVSHSVAKLILVNFHWQVSEILDRYKSNSAQLLVEARVQPNPSHPPHHCAVCMQFVRKENLLSLACQHQFCRSCWEQHCSVLVKDGVGVGVSCMAQDCPLRTPEDFVFPLLPNEELREKYRRYLFRDYVESHYQLQLCPGADCPMVIRVQEPRARRVQCNRCNEVFCFKCRQMYHAPTDCATIRKWLTKCADDSETANYISAHTKDCPKCNICIEKNGGCNHMQCSKCKHDFCWMCLGDWKTHGSEYYECSRYKENPDIVNQSQQAQAREALKKYLFYFERWENHNKSLQLEAQTYQRIHEKIQERVMNNLGTWIDWQYLQNAAKLLAKCRYTLQYTYPYAYYMESGPRKKLFEYQQAQLEAEIENLSWKVERADSYDRGDLENQMHIAEQRRRTLLKDFHDTEYQFTCLTYKESEGALNEHMTSLASVLKVSHSVAKLILVNFHWQVSEILDRYKSNSAQLLVEARVQPNPSCAVCMQFVRKENLLSLACQHQFCRSCWEQHCSVLVKDGVGVGVSCMAQDCPLRTPEDFVFPLLPNEELREKYRRYLFRDYVESHYQLQLCPGADCPMVIRVQEPRARRVQCNRCNEVFCFKCRQMYHAPTDCATIRKWLTKCADDSETANYISAHTKDCPKCNICIEKNGGCNHMQCSKCKHDFCWMCLGDWKTHGSEYYECSRYKENPDIVNQSQQAQAREALKKYLFYFERWENHNKSLQ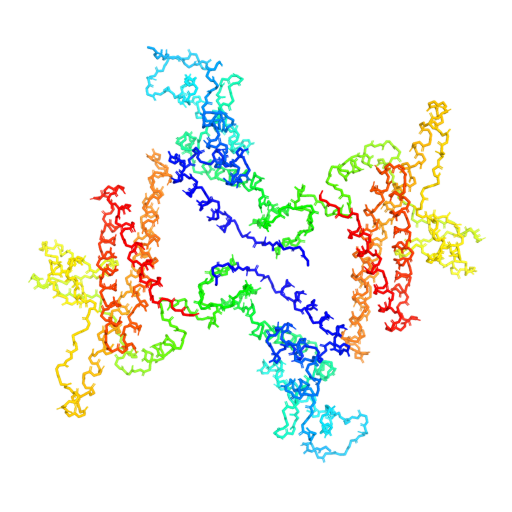LEAQTYQRIHEKIQERVMNNLGTWIDWQYLQNAAKLLAKCRYTLQYTYPYAYYMESGPRKKLFEYQQAQLEAEIENLSWKVERADSYDRGDLENQMHIAEQRRRTLLKDFHDT

GO terms:
  GO:0043161 proteasome-mediated ubiquitin-dependent protein catabolic process (P, IDA)
  GO:1903749 positive regulation of protein localization to mitochondrion (P, HMP)
  GO:0061630 ubiquitin protein ligase activity (F, IDA)
  GO:0004842 ubiquitin-protein transferase activity (F, IDA)
  GO:0005634 nucleus (C, IDA)
  GO:0005737 cytoplasm (C, IDA)
  GO:0031466 Cul5-RING ubiquitin ligase complex (C, IDA)
  GO:0016567 protein ubiquitination (P, IDA)
  GO:0048588 developmental cell growth (P, IDA)
  GO:0006511 ubiquitin-dependent protein catabolic process (P, IDA)
  GO:0071425 hematopoietic stem cell proliferation (P, IDA)
  GO:0070534 protein K63-linked ubiquitination (P, IDA)
  GO:0070936 protein K48-linked ubiquitination (P, IDA)
  GO:0000209 protein polyubiquitination (P, IDA)
  GO:0061630 ubiquitin protein ligase activity (F, EXP)
  GO:0005515 protein binding (F, IPI)
  GO:0031624 ubiquitin conjugating enzyme binding (F, IPI)
  GO:0008270 zinc ion binding (F, TAS)
  GO:0005654 nucleoplasm (C, IDA)

Secondary structure (DSSP, 8-state):
---EEEEEHHHHHHHHHHHHHHHHHHHT--HHHHHHHHHHTTT-HHHHHHHHHH-HHHHHHHTTSS--------S-TTT-----STTEE--TT---EEHHHHHHHHHHHHHTT--TT-B-SSTT---B--HHHHGGG--SHHHHHHHHHHHHHHHHHH-TTEEE--STT--EEEEESS--S-EEE-TTT--EEETTTSSS--TTS-HHHHHHHHHHHHHSHHHHT----SEEE-TTT--EEE--SS-SEEE-TTT--EEETTT-SBGGGSSSTT--TTS----TT-TTS-HHHHHHHHHHHHHHHHHHHHHHHHHHHHHHHHHHHHHHHHHHHHHTTS--HHHHHHHHHHHHHHHHHHHHHHHHHHHHHSPPSSHHHHHHHHHHHHHHHHHHHHHHHHHTGGGS-HHHHHHHHHHHHHHHHHHHHHH---/--SEEEEEHHHHHHHHHHHHHHHHHHHT--HHHHHHHHHHTTT-HHHHHHHHHH-SHHHHHHTTSS-----TTT-----GGGEE--TT---EEHHHHHHHHHHHHHTT--TT-B-SSTT--PBPPHHHHGGG--SHHHHHHHHHHHHHHHHHH-TTEEE--STT--EEEEESS--S-EEE-TTT--EEETTTSS---TTS-HHHHHHHHHHHHHSHHHHT----SEEE-SSS--EEE--SS-SEEE-SSS--EEETTT--BGGGGSSTT--TTS--PPSSSTTS-HHHHHHHHHHHHHHHHHHHHHHHHHHHHHHHHHHHHHHHHHHHHHTTS--HHHHHHHHHHHHHHHHHHHHHHHHHHHHHHSPSSHHHHHHHHHHHHHHHHHHHHHHHHHTGGGS-HHHHHHHHHHHHHHHHHHHHHH---

Solvent-accessible surface area: 43676 Å² total; per-residue (Å²): 141,44,150,62,30,4,24,26,79,142,53,0,91,41,35,6,63,59,63,18,59,65,3,8,84,92,6,94,34,57,88,6,29,0,27,15,0,0,17,53,18,100,7,63,56,76,90,0,48,83,105,64,168,91,68,48,63,73,0,35,24,65,2,96,17,73,47,80,120,126,160,78,53,41,70,0,60,70,37,112,116,172,40,44,75,127,56,19,31,34,17,46,18,126,70,55,8,6,80,80,18,0,60,113,37,0,16,67,41,0,132,107,18,42,1,15,36,0,37,8,45,28,174,137,16,64,2,62,5,30,18,64,37,0,10,84,4,2,61,54,56,96,5,8,50,71,2,71,111,41,7,19,73,24,18,0,90,15,6,73,18,4,20,16,7,44,8,99,148,15,77,4,0,0,61,2,120,37,55,103,13,71,106,0,35,0,16,71,56,77,69,48,3,1,4,138,39,67,110,140,28,4,5,5,2,74,20,52,30,10,137,117,0,84,64,55,16,70,112,50,102,99,6,54,133,74,139,26,51,128,56,46,78,1,54,129,40,105,76,71,28,110,21,101,17,0,2,5,18,22,74,0,105,163,32,147,29,40,1,3,8,39,59,66,27,39,36,179,86,14,34,43,83,195,7,104,13,1,74,18,84,72,75,125,56,30,111,120,88,71,145,127,20,53,64,166,22,60,84,113,54,4,35,35,1,7,58,19,22,54,9,2,51,71,0,30,83,12,15,62,101,8,74,100,117,20,73,78,100,0,60,87,52,10,131,88,132,116,20,16,38,53,70,50,72,26,5,15,56,0,8,59,26,4,41,102,1,0,54,3,0,6,10,0,0,0,32,0,34,77,28,87,96,21,114,117,19,117,78,0,18,119,17,1,0,16,0,6,5,10,0,3,56,0,0,31,31,6,51,76,12,121,92,64,91,109,38,48,0,64,86,10,27,112,50,0,35,71,75,19,100,53,0,12,139,60,1,31,83,150,8,94,66,61,36,5,20,16,78,129,50,0,92,33,19,7,72,112,58,12,50,65,8,7,90,96,10,95,42,53,77,8,25,0,30,9,1,0,12,44,18,100,6,64,62,78,82,0,72,101,85,67,88,94,72,49,66,84,0,35,34,29,0,96,20,73,41,111,118,135,39,69,81,40,142,118,209,57,164,89,108,46,44,40,26,14,46,18,125,74,95,9,4,80,82,19,0,59,115,40,0,14,76,43,0,121,125,20,45,2,22,38,1,32,11,39,36,160,127,19,70,2,47,6,25,19,63,31,0,10,66,2,2,86,65,71,125,6,20,70,48,3,75,128,43,7,18,85,25,21,0,63,19,6,71,35,2,28,23,9,46,10,100,148,13,54,0,0,0,59,4,91,78,58,108,6,63,110,0,52,0,16,125,54,70,66,46,2,1,2,134,21,83,92,126,30,4,5,3,0,73,10,59,20,8,127,102,0,84,73,64,17,72,114,49,100,45,9,54,142,72,90,41,51,90,70,39,79,2,59,137,38,116,71,66,19,90,3,96,17,0,3,6,21,22,76,0,88,69,33,141,21,43,0,3,3,38,60,77,23,59,38,187,90,14,37,45,133,174,6,108,16,1,54,28,80,88,70,106,60,23,130,90,84,65,139,123,20,51,63,170,28,60,91,124,58,4,58,35,2,8,65,21,21,55,3,5,53,40,0,30,102,25,13,59,106,5,67,103,116,34,66,101,118,10,58,101,61,0,94,98,88,128,17,13,57,70,67,55,78,24,11,66,68,0,11,53,30,4,44,115,0,0,49,5,0,7,11,0,0,0,45,0,28,72,35,85,105,28,118,124,21,130,70,0,9,99,18,1,0,6,0,6,6,14,0,3,57,0,0,28,22,5,47,78,8,141,80,66,112,119,45,64,0,62,88,10,24,114,59,0,33,72,81,29,115,52,0,26,180,48,4,30,127,58

B-factor: mean 76.87, std 17.83, range [33.3, 171.24]

Foldseek 3Di:
DADKDKDFLVVLVVVLVVLLVVQCVVLVHDSQLSLLLCLLVQNPVVVSVVVCVVPVVVSCCSSQQAPDPVPDDLAAPPVRHGDDPVQWDDGNVPNTHGLVVLLVQLQVCLVVLHAFCDADPDPPRRHTDTPVRSQVSHDDDVSVVSNVVSNSQSSQVSHQQWDAQPDDPDRMIMGHPHADQAWDAHPPPRDIDTRPPNHHRFPLDDDVLVVVLVCCQCPPPVRVPDDADQWAQQLPHGDTDGDQALQQFDQDPPPRFTAGNVPSHGCVCQALPNHDLLDDPDDDCQVVDDPVSVVVRLVVLSCSLVNLLVSLVVNLVSLVVLLVVVVVVQVVCVVVVVDDCVQCVLLNVLSVLLSVLSSNLSSLRSVLSPDDDDVVSVVLSSLSSNLSSLSSVLRVCSSVVVVDDSVVNVVSSVSNNVSSVVSCVVRSDD/DVDKDKDFLVVLVVVVQVLLVVQCVVLVHDSQLSLLLCLLVQNPVVVSVVVVVVDVPVSCCSSQQAPPPCCPPPPDDDDPVQWDDGNPPNTHGLVVLLVQLQVCLVVLHEFCDADPDPPRRHTDTPVRSVVSHDDPVSVVSNVVSNSQSSQVSHQFKDAQPDDPDRMIMGDDHQDQAWDAHPPPRDIDGRPPNHRRQPQDDPVLVVVVVCCCCPPPVNVPDDADQWDAQPPHGDIDGPQALQQFDQDPPHRFTAGNQPRGGCVCLALPRHPLLPDDDDPPLVVDDPVSVVVVLVVLSCSLVNLLVSLVVNLVSLVVLLVVVVVVQVVCVVVPPDDCVVVVLLNVLSVLLSVLSSNLSSLRSVLSPDDDDPVSVVSSSLSSNLSSLSSVLRVCSSVVVPDDSVVNVVSSVSNSVSSVVSRVSRNDD

Organism: Homo sapiens (NCBI:txid9606)